Protein AF-0000000087421941 (afdb_homodimer)

Secondary structure (DSSP, 8-state):
---HHHHHHHHHTS--B--TT--SSSSSTTHHHHHHHHHHHHHHHT-EEEEE-TT--EEEEEPP-SSS-PPPEEEEEE--B-TTS--TT---EEETT--SS-EE-TT-TT-EE-TTT-GGGGGGTTS-EEE--SSS---HHHHHHHHHHHHHHHHHHH-TTS----EEEEEES-GGGT-TTTT--HHHH--SEEEEEEEESSSEEEEEE-EEEEEEEEEE-B---GGG-TTT-B-HHHHHHHHHHHS-SSSSSTTT--TT--EEEEEEEEE-SSEEEEEEEEEESSHHHHHHHHHHHHHHHHHHHHH-TTSEEEEEEEEEE--HHHHHTT-THHHHHHHHHHHHTT---EEEEESS--HHHHHHHTT----EEEEEEESTTSTT-EEEHHHHHHHHHHHHHHHHHHHT---/---HHHHHHHHHTS--B--TT--SSSSSTTHHHHHHHHHHHHHHHT-EEEEE-TT--EEEEEPP-SSS-PPPEEEEEE--B-TTS--TT---EEETT--SS-EE-TT-TT-EE-TTT-GGGGGGTTS-EEE--SSS---HHHHHHHHHHHHHHHHHHH-TTS----EEEEEES-GGGT-TTTT--HHHH--SEEEEEEEESSSEEEEEE-EEEEEEEEEE-B---GGG-TTT-B-HHHHHHHHHHHS-SSSSSTTT--TT--EEEEEEEEE-SSEEEEEEEEEESSHHHHHHHHHHHHHHHHHHHHH-TTSEEEEEEEEEE--HHHHHTT-THHHHHHHHHHHHTT---EEEEESS--HHHHHHHTT----EEEEEEESTTSTT-EEEHHHHHHHHHHHHHHHHHHHT---

pLDDT: mean 95.81, std 3.81, range [64.88, 98.88]

Solvent-accessible surface area (backbone atoms only — not comparable to full-atom values): 39796 Å² total; per-residue (Å²): 129,89,43,56,65,58,45,32,57,55,52,31,48,52,47,18,46,35,41,82,87,44,89,52,70,39,38,35,73,52,36,40,57,57,30,53,50,50,36,51,47,39,48,72,62,61,40,41,79,65,40,65,51,90,49,27,39,22,38,30,26,44,75,52,60,51,91,62,63,29,50,34,34,29,43,33,26,33,63,26,23,44,69,82,37,54,38,69,78,28,54,75,37,79,39,67,54,29,84,59,74,63,46,70,18,80,70,29,72,86,38,59,45,44,38,89,84,36,60,66,49,74,78,40,52,61,32,36,38,37,30,23,29,26,76,15,22,32,37,36,57,16,33,35,18,44,25,26,51,54,44,30,49,46,50,51,64,74,38,73,81,54,54,16,25,34,33,28,40,36,37,26,32,28,49,74,66,76,45,32,62,76,83,58,61,64,79,75,62,57,39,72,26,35,33,25,25,72,28,56,38,67,46,32,36,34,51,35,23,25,12,35,35,37,35,39,40,38,25,36,30,34,68,58,61,58,64,63,6,43,85,58,36,33,52,11,48,52,53,50,17,40,48,56,48,68,46,61,61,81,53,39,10,31,46,56,30,55,84,79,53,38,28,49,44,69,50,39,38,40,37,25,29,43,38,20,40,35,38,30,39,36,37,21,59,50,60,72,51,51,57,52,51,52,49,50,56,52,58,60,46,47,64,51,44,69,74,36,68,82,38,47,77,44,80,47,75,45,84,72,50,52,28,27,44,68,35,30,64,78,42,56,58,58,60,53,40,50,47,52,13,30,46,74,73,72,36,78,62,39,80,40,74,39,71,40,82,48,66,26,28,52,36,13,72,74,69,28,26,21,41,31,26,22,20,12,26,41,57,72,75,29,40,64,12,29,32,32,54,59,35,24,49,49,34,19,52,27,51,50,38,29,39,34,54,43,34,75,41,73,109,128,88,44,56,67,58,46,31,59,55,53,32,48,53,48,18,47,34,39,83,88,44,89,52,70,38,38,33,74,52,35,40,58,56,30,54,48,49,36,51,47,40,50,72,62,61,42,40,80,65,40,64,51,92,50,28,39,21,37,31,27,44,76,52,58,52,92,63,64,28,51,32,35,28,42,33,27,35,64,23,23,44,66,82,36,54,39,67,78,28,54,75,38,79,38,67,56,30,82,60,73,63,46,69,17,80,69,29,73,85,39,59,45,43,40,90,83,34,60,68,48,74,78,39,52,61,34,38,39,35,29,23,29,27,77,16,22,32,38,36,57,14,32,36,17,43,24,25,53,53,43,30,49,45,52,51,64,74,37,73,83,55,52,16,26,36,33,29,39,37,39,26,31,28,47,76,67,73,46,33,61,76,83,58,60,64,78,75,63,60,36,72,26,35,36,26,25,74,28,56,37,66,47,32,36,32,53,36,24,26,13,34,35,38,36,40,39,38,26,37,31,34,68,58,61,59,64,63,6,46,86,57,36,34,53,10,48,53,53,50,19,41,48,56,48,67,47,61,61,81,52,40,10,30,45,56,29,55,84,79,52,36,29,49,42,71,50,40,38,41,37,24,28,42,38,20,38,34,36,30,40,38,38,21,58,50,61,71,51,52,58,53,51,52,49,49,58,52,57,60,45,49,66,52,43,69,75,36,70,83,38,46,77,43,81,46,76,44,84,71,50,51,28,25,42,67,37,31,64,78,41,56,59,57,61,51,39,49,45,52,12,30,44,73,72,74,35,77,62,40,81,41,76,38,70,41,83,47,66,25,28,53,37,11,72,74,70,28,27,22,41,30,27,23,20,11,24,42,56,72,73,30,41,63,11,30,33,32,53,59,35,24,50,49,35,19,52,26,52,50,36,31,39,35,54,44,34,75,42,72,109

InterPro domains:
  IPR001261 ArgE/DapE/ACY1/CPG2/YscS, conserved site [PS00759] (139-178)
  IPR002933 Peptidase M20 [PF01546] (140-404)
  IPR010161 Peptidase M20B, tripeptide aminopeptidase [PIRSF037215] (2-408)
  IPR010161 Peptidase M20B, tripeptide aminopeptidase [TIGR01882] (3-406)
  IPR011650 Peptidase M20, dimerisation domain [PF07687] (208-310)
  IPR036264 Bacterial exopeptidase dimerisation domain [SSF55031] (210-321)

Radius of gyration: 36.51 Å; Cα contacts (8 Å, |Δi|>4): 2095; chains: 2; bounding box: 52×111×77 Å

Foldseek 3Di:
DQDLVNQLQVLLQQAAAQDLVAPDQRSDPSLLVVLVVLLVLCVVLPWAPWDQDPSSKTKTKQAFLDPFAFFEEEEEAESYAAPLWGSHRWDKDKDAQAQDAKDQQQVDRVQIRGCVVVVCSVVQHRFIKMATRLRTHSPVQPSLSVSLVSNLSSVCSVDSVFGFHMYMYIYFHDQNSPCGCVPPDVVVSRGQAYAYAGAADFQEWEQWEKWKKKKKKKKFWFDDDPVPCVPTFQFQVVLVVQLVVPDDDCAADPVHDDDQGKHKYWDDWDDTRRMIMIMIMTIGRDPVVSVVVLVVSVVSCVVSCVVHVRMDIDMDMGGDFHILNVLCVVPVVQVVLLCVLLVVLPHRHDYDHYHHDGVQRVVSRVRHRYIYHHQQWDDGPGSGTMGTPVSNNSSSSSVSSSRSSSSVDHD/DQDLVNQLVVLLQQAAAQDLVAPDQRSDPSLLVVLVVLLVLCVVLPWAPWDADPSSKTKTKQAFLDPFAFFEEEEEAESHAAPLWGSHRWDKDKDAQAQDAKDQQQVDRVQIRGCVVVVCSVVQHRFIKMATRLRTHRPVQPSLSVSLVSNLSSVCSVDSPQGFHMYMYIYFHDQNSPCGCVPPDVVVSRGLAYAYAGAADFQEWEQWEKWKKKKKKKKFWFDDDPVPCVPTFQFQVVLVVQLVVPDDDCAADPVHDDDQGKHKYWDDWDDTRRMIMIMIMTIGRDPVVSVVVLVVSVVSCVVSCVVHVRMDIDMDMGTDFHILNVLCVVPVVQVVLLCVLLVVLPHRHDYDHYHHDGVQRVVSRVRHRYIYHYQQWDDGPGSGIMGTPVSNNSSSSSVSSSRSSSSVDHD

Nearest PDB structures (foldseek):
  1fno-assembly1_A-2  TM=9.565E-01  e=3.235E-55  Salmonella enterica subsp. enterica serovar Typhimurium
  1vix-assembly1_B  TM=9.568E-01  e=9.671E-55  Escherichia coli
  3ife-assembly1_A-2  TM=8.761E-01  e=9.399E-58  Bacillus anthracis str. 'Ames Ancestor'
  3gb0-assembly1_A-2  TM=8.223E-01  e=1.959E-31  Bacillus cereus ATCC 10987
  3rza-assembly1_B  TM=8.379E-01  e=4.925E-30  Staphylococcus aureus subsp. aureus Mu50

Structure (mmCIF, N/CA/C/O backbone):
data_AF-0000000087421941-model_v1
#
loop_
_entity.id
_entity.type
_entity.pdbx_description
1 polymer 'Peptidase T'
#
loop_
_atom_site.group_PDB
_atom_site.id
_atom_site.type_symbol
_atom_site.label_atom_id
_atom_site.label_alt_id
_atom_site.label_comp_id
_atom_site.label_asym_id
_atom_site.label_entity_id
_atom_site.label_seq_id
_atom_site.pdbx_PDB_ins_code
_atom_site.Cartn_x
_atom_site.Cartn_y
_atom_site.Cartn_z
_atom_site.occupancy
_atom_site.B_iso_or_equiv
_atom_site.auth_seq_id
_atom_site.auth_comp_id
_atom_site.auth_asym_id
_atom_site.auth_atom_id
_atom_site.pdbx_PDB_model_num
ATOM 1 N N . MET A 1 1 ? -23.344 47.281 12.734 1 65.25 1 MET A N 1
ATOM 2 C CA . MET A 1 1 ? -22.109 46.625 12.328 1 65.25 1 MET A CA 1
ATOM 3 C C . MET A 1 1 ? -22.109 45.156 12.672 1 65.25 1 MET A C 1
ATOM 5 O O . MET A 1 1 ? -22.578 44.75 13.742 1 65.25 1 MET A O 1
ATOM 9 N N . THR A 1 2 ? -21.766 44.312 11.656 1 87.62 2 THR A N 1
ATOM 10 C CA . THR A 1 2 ? -21.672 42.875 11.875 1 87.62 2 THR A CA 1
ATOM 11 C C . THR A 1 2 ? -20.703 42.562 13 1 87.62 2 THR A C 1
ATOM 13 O O . THR A 1 2 ? -19.562 43.062 13.008 1 87.62 2 THR A O 1
ATOM 16 N N . THR A 1 3 ? -21.125 41.906 14.016 1 94.25 3 THR A N 1
ATOM 17 C CA . THR A 1 3 ? -20.297 41.625 15.18 1 94.25 3 THR A CA 1
ATOM 18 C C . THR A 1 3 ? -19.344 40.469 14.914 1 94.25 3 THR A C 1
ATOM 20 O O . THR A 1 3 ? -19.5 39.75 13.914 1 94.25 3 THR A O 1
ATOM 23 N N . LEU A 1 4 ? -18.438 40.406 15.742 1 98.25 4 LEU A N 1
ATOM 24 C CA . LEU A 1 4 ? -17.5 39.281 15.695 1 98.25 4 LEU A CA 1
ATOM 25 C C . LEU A 1 4 ? -18.25 37.969 15.766 1 98.25 4 LEU A C 1
ATOM 27 O O . LEU A 1 4 ? -17.969 37.031 15.008 1 98.25 4 LEU A O 1
ATOM 31 N N . LEU A 1 5 ? -19.219 37.844 16.609 1 98.38 5 LEU A N 1
ATOM 32 C CA . LEU A 1 5 ? -20 36.625 16.766 1 98.38 5 LEU A CA 1
ATOM 33 C C . LEU A 1 5 ? -20.766 36.312 15.492 1 98.38 5 LEU A C 1
ATOM 35 O O . LEU A 1 5 ? -20.812 35.156 15.062 1 98.38 5 LEU A O 1
ATOM 39 N N . ASP A 1 6 ? -21.391 37.344 14.922 1 97.88 6 ASP A N 1
ATOM 40 C CA . ASP A 1 6 ? -22.141 37.125 13.68 1 97.88 6 ASP A CA 1
ATOM 41 C C . ASP A 1 6 ? -21.25 36.562 12.578 1 97.88 6 ASP A C 1
ATOM 43 O O . ASP A 1 6 ? -21.641 35.656 11.867 1 97.88 6 ASP A O 1
ATOM 47 N N . ARG A 1 7 ? -20.078 37.156 12.422 1 98.19 7 ARG A N 1
ATOM 48 C CA . ARG A 1 7 ? -19.125 36.719 11.398 1 98.19 7 ARG A CA 1
ATOM 49 C C . ARG A 1 7 ? -18.734 35.25 11.625 1 98.19 7 ARG A C 1
ATOM 51 O O . ARG A 1 7 ? -18.781 34.438 10.695 1 98.19 7 ARG A O 1
ATOM 58 N N . PHE A 1 8 ? -18.391 34.969 12.859 1 98.62 8 PHE A N 1
ATOM 59 C CA . PHE A 1 8 ? -17.906 33.625 13.195 1 98.62 8 PHE A CA 1
ATOM 60 C C . PHE A 1 8 ? -18.969 32.562 12.914 1 98.62 8 PHE A C 1
ATOM 62 O O . PHE A 1 8 ? -18.703 31.562 12.273 1 98.62 8 PHE A O 1
ATOM 69 N N . LEU A 1 9 ? -20.172 32.844 13.352 1 98.38 9 LEU A N 1
ATOM 70 C CA . LEU A 1 9 ? -21.266 31.875 13.18 1 98.38 9 LEU A CA 1
ATOM 71 C C . LEU A 1 9 ? -21.578 31.688 11.703 1 98.38 9 LEU A C 1
ATOM 73 O O . LEU A 1 9 ? -21.922 30.578 11.281 1 98.38 9 LEU A O 1
ATOM 77 N N . ARG A 1 10 ? -21.453 32.719 10.977 1 98 10 ARG A N 1
ATOM 78 C CA . ARG A 1 10 ? -21.688 32.625 9.539 1 98 10 ARG A CA 1
ATOM 79 C C . ARG A 1 10 ? -20.625 31.75 8.867 1 98 10 ARG A C 1
ATOM 81 O O . ARG A 1 10 ? -20.938 30.891 8.047 1 98 10 ARG A O 1
ATOM 88 N N . TYR A 1 11 ? -19.391 32 9.203 1 98.69 11 TYR A N 1
ATOM 89 C CA . TYR A 1 11 ? -18.281 31.312 8.555 1 98.69 11 TYR A CA 1
ATOM 90 C C . TYR A 1 11 ? -18.281 29.828 8.898 1 98.69 11 TYR A C 1
ATOM 92 O O . TYR A 1 11 ? -18.062 28.984 8.031 1 98.69 11 TYR A O 1
ATOM 100 N N . VAL A 1 12 ? -18.578 29.438 10.18 1 98.38 12 VAL A N 1
ATOM 101 C CA . VAL A 1 12 ? -18.438 28.047 10.617 1 98.38 12 VAL A CA 1
ATOM 102 C C . VAL A 1 12 ? -19.547 27.203 10.016 1 98.38 12 VAL A C 1
ATOM 104 O O . VAL A 1 12 ? -19.422 25.969 9.914 1 98.38 12 VAL A O 1
ATOM 107 N N . ARG A 1 13 ? -20.594 27.812 9.547 1 97.88 13 ARG A N 1
ATOM 108 C CA . ARG A 1 13 ? -21.719 27.094 8.961 1 97.88 13 ARG A CA 1
ATOM 109 C C . ARG A 1 13 ? -21.422 26.703 7.512 1 97.88 13 ARG A C 1
ATOM 111 O O . ARG A 1 13 ? -22.125 25.875 6.93 1 97.88 13 ARG A O 1
ATOM 118 N N . ILE A 1 14 ? -20.391 27.328 6.934 1 98 14 ILE A N 1
ATOM 119 C CA . ILE A 1 14 ? -20 27 5.57 1 98 14 ILE A CA 1
ATOM 120 C C . ILE A 1 14 ? -19.016 25.828 5.586 1 98 14 ILE A C 1
ATOM 122 O O . ILE A 1 14 ? -17.938 25.922 6.191 1 98 14 ILE A O 1
ATOM 126 N N . ASP A 1 15 ? -19.375 24.75 4.949 1 98.12 15 ASP A N 1
ATOM 127 C CA . ASP A 1 15 ? -18.5 23.594 4.871 1 98.12 15 ASP A CA 1
ATOM 128 C C . ASP A 1 15 ? -17.312 23.844 3.93 1 98.12 15 ASP A C 1
ATOM 130 O O . ASP A 1 15 ? -17.5 23.953 2.717 1 98.12 15 ASP A O 1
ATOM 134 N N . THR A 1 16 ? -16.109 23.891 4.504 1 98.31 16 THR A N 1
ATOM 135 C CA . THR A 1 16 ? -14.922 24.156 3.715 1 98.31 16 THR A CA 1
ATOM 136 C C . THR A 1 16 ? -13.844 23.109 3.99 1 98.31 16 THR A C 1
ATOM 138 O O . THR A 1 16 ? -12.648 23.422 3.984 1 98.31 16 THR A O 1
ATOM 141 N N . GLN A 1 17 ? -14.258 21.938 4.281 1 97.12 17 GLN A N 1
ATOM 142 C CA . GLN A 1 17 ? -13.328 20.891 4.68 1 97.12 17 GLN A CA 1
ATOM 143 C C . GLN A 1 17 ? -12.391 20.516 3.533 1 97.12 17 GLN A C 1
ATOM 145 O O . GLN A 1 17 ? -12.828 20.375 2.389 1 97.12 17 GLN A O 1
ATOM 150 N N . ALA A 1 18 ? -11.078 20.422 3.824 1 96.06 18 ALA A N 1
ATOM 151 C CA . ALA A 1 18 ? -10.07 20.016 2.844 1 96.06 18 ALA A CA 1
ATOM 152 C C . ALA A 1 18 ? -10.078 18.5 2.643 1 96.06 18 ALA A C 1
ATOM 154 O O . ALA A 1 18 ? -10.703 17.766 3.41 1 96.06 18 ALA A O 1
ATOM 155 N N . ASP A 1 19 ? -9.484 18.078 1.528 1 92.69 19 ASP A N 1
ATOM 156 C CA . ASP A 1 19 ? -9.375 16.672 1.176 1 92.69 19 ASP A CA 1
ATOM 157 C C . ASP A 1 19 ? -7.93 16.297 0.852 1 92.69 19 ASP A C 1
ATOM 159 O O . ASP A 1 19 ? -7.402 16.672 -0.195 1 92.69 19 ASP A O 1
ATOM 163 N N . GLU A 1 20 ? -7.285 15.484 1.688 1 84.31 20 GLU A N 1
ATOM 164 C CA . GLU A 1 20 ? -5.871 15.141 1.556 1 84.31 20 GLU A CA 1
ATOM 165 C C . GLU A 1 20 ? -5.641 14.203 0.379 1 84.31 20 GLU A C 1
ATOM 167 O O . GLU A 1 20 ? -4.512 14.039 -0.082 1 84.31 20 GLU A O 1
ATOM 172 N N . THR A 1 21 ? -6.633 13.555 -0.089 1 81.19 21 THR A N 1
ATOM 173 C CA . THR A 1 21 ? -6.496 12.594 -1.177 1 81.19 21 THR A CA 1
ATOM 174 C C . THR A 1 21 ? -6.652 13.281 -2.529 1 81.19 21 THR A C 1
ATOM 176 O O . THR A 1 21 ? -6.48 12.648 -3.576 1 81.19 21 THR A O 1
ATOM 179 N N . SER A 1 22 ? -6.992 14.523 -2.514 1 88.94 22 SER A N 1
ATOM 180 C CA . SER A 1 22 ? -7.27 15.273 -3.734 1 88.94 22 SER A CA 1
ATOM 181 C C . SER A 1 22 ? -5.988 15.859 -4.328 1 88.94 22 SER A C 1
ATOM 183 O O . SER A 1 22 ? -5.121 16.328 -3.594 1 88.94 22 SER A O 1
ATOM 185 N N . ASP A 1 23 ? -5.859 15.883 -5.672 1 88.38 23 ASP A N 1
ATOM 186 C CA . ASP A 1 23 ? -4.715 16.484 -6.355 1 88.38 23 ASP A CA 1
ATOM 187 C C . ASP A 1 23 ? -5.055 17.875 -6.879 1 88.38 23 ASP A C 1
ATOM 189 O O . ASP A 1 23 ? -4.199 18.547 -7.461 1 88.38 23 ASP A O 1
ATOM 193 N N . THR A 1 24 ? -6.191 18.312 -6.625 1 93.69 24 THR A N 1
ATOM 194 C CA . THR A 1 24 ? -6.602 19.641 -7.098 1 93.69 24 THR A CA 1
ATOM 195 C C . THR A 1 24 ? -6.234 20.703 -6.082 1 93.69 24 THR A C 1
ATOM 197 O O . THR A 1 24 ? -5.883 20.406 -4.941 1 93.69 24 THR A O 1
ATOM 200 N N . SER A 1 25 ? -6.258 22.016 -6.516 1 94.94 25 SER A N 1
ATOM 201 C CA . SER A 1 25 ? -6.066 23.188 -5.664 1 94.94 25 SER A CA 1
ATOM 202 C C . SER A 1 25 ? -7.148 24.234 -5.906 1 94.94 25 SER A C 1
ATOM 204 O O . SER A 1 25 ? -7.27 24.766 -7.012 1 94.94 25 SER A O 1
ATOM 206 N N . PRO A 1 26 ? -7.957 24.547 -4.883 1 96.69 26 PRO A N 1
ATOM 207 C CA . PRO A 1 26 ? -7.988 23.906 -3.564 1 96.69 26 PRO A CA 1
ATOM 208 C C . PRO A 1 26 ? -8.398 22.438 -3.631 1 96.69 26 PRO A C 1
ATOM 210 O O . PRO A 1 26 ? -8.922 21.984 -4.652 1 96.69 26 PRO A O 1
ATOM 213 N N . SER A 1 27 ? -8.102 21.734 -2.65 1 95.94 27 SER A N 1
ATOM 214 C CA . SER A 1 27 ? -8.352 20.297 -2.623 1 95.94 27 SER A CA 1
ATOM 215 C C . SER A 1 27 ? -9.844 20 -2.717 1 95.94 27 SER A C 1
ATOM 217 O O . SER A 1 27 ? -10.234 18.906 -3.15 1 95.94 27 SER A O 1
ATOM 219 N N . THR A 1 28 ? -10.758 20.891 -2.248 1 97.12 28 THR A N 1
ATOM 220 C CA . THR A 1 28 ? -12.203 20.812 -2.428 1 97.12 28 THR A CA 1
ATOM 221 C C . THR A 1 28 ? -12.758 22.156 -2.914 1 97.12 28 THR A C 1
ATOM 223 O O . THR A 1 28 ? -12.344 23.219 -2.441 1 97.12 28 THR A O 1
ATOM 226 N N . SER A 1 29 ? -13.695 22.109 -3.807 1 97.38 29 SER A N 1
ATOM 227 C CA . SER A 1 29 ? -14.242 23.328 -4.398 1 97.38 29 SER A CA 1
ATOM 228 C C . SER A 1 29 ? -15.062 24.125 -3.385 1 97.38 29 SER A C 1
ATOM 230 O O . SER A 1 29 ? -15.203 25.344 -3.51 1 97.38 29 SER A O 1
ATOM 232 N N . LYS A 1 30 ? -15.602 23.484 -2.414 1 97.62 30 LYS A N 1
ATOM 233 C CA . LYS A 1 30 ? -16.453 24.125 -1.425 1 97.62 30 LYS A CA 1
ATOM 234 C C . LYS A 1 30 ? -15.68 25.156 -0.615 1 97.62 30 LYS A C 1
ATOM 236 O O . LYS A 1 30 ? -16.266 26.047 0.01 1 97.62 30 LYS A O 1
ATOM 241 N N . GLN A 1 31 ? -14.352 25.078 -0.505 1 98.5 31 GLN A N 1
ATOM 242 C CA . GLN A 1 31 ? -13.555 26.094 0.159 1 98.5 31 GLN A CA 1
ATOM 243 C C . GLN A 1 31 ? -13.727 27.453 -0.513 1 98.5 31 GLN A C 1
ATOM 245 O O . GLN A 1 31 ? -13.648 28.5 0.144 1 98.5 31 GLN A O 1
ATOM 250 N N . LEU A 1 32 ? -14.016 27.469 -1.839 1 98.38 32 LEU A N 1
ATOM 251 C CA . LEU A 1 32 ? -14.164 28.688 -2.613 1 98.38 32 LEU A CA 1
ATOM 252 C C . LEU A 1 32 ? -15.398 29.469 -2.158 1 98.38 32 LEU A C 1
ATOM 254 O O . LEU A 1 32 ? -15.461 30.688 -2.326 1 98.38 32 LEU A O 1
ATOM 258 N N . THR A 1 33 ? -16.328 28.797 -1.619 1 98.56 33 THR A N 1
ATOM 259 C CA . THR A 1 33 ? -17.531 29.469 -1.145 1 98.56 33 THR A CA 1
ATOM 260 C C . THR A 1 33 ? -17.203 30.516 -0.089 1 98.56 33 THR A C 1
ATOM 262 O O . THR A 1 33 ? -17.641 31.672 -0.183 1 98.56 33 THR A O 1
ATOM 265 N N . LEU A 1 34 ? -16.391 30.125 0.852 1 98.69 34 LEU A N 1
ATOM 266 C CA . LEU A 1 34 ? -16.016 31.062 1.893 1 98.69 34 LEU A CA 1
ATOM 267 C C . LEU A 1 34 ? -15.031 32.094 1.354 1 98.69 34 LEU A C 1
ATOM 269 O O . LEU A 1 34 ? -15.109 33.281 1.706 1 98.69 34 LEU A O 1
ATOM 273 N N . SER A 1 35 ? -14.141 31.672 0.517 1 98.75 35 SER A N 1
ATOM 274 C CA . SER A 1 35 ? -13.188 32.594 -0.078 1 98.75 35 SER A CA 1
ATOM 275 C C . SER A 1 35 ? -13.898 33.719 -0.808 1 98.75 35 SER A C 1
ATOM 277 O O . SER A 1 35 ? -13.578 34.906 -0.604 1 98.75 35 SER A O 1
ATOM 279 N N . ARG A 1 36 ? -14.797 33.375 -1.625 1 98.69 36 ARG A N 1
ATOM 280 C CA . ARG A 1 36 ? -15.531 34.375 -2.4 1 98.69 36 ARG A CA 1
ATOM 281 C C . ARG A 1 36 ? -16.344 35.281 -1.49 1 98.69 36 ARG A C 1
ATOM 283 O O . ARG A 1 36 ? -16.422 36.5 -1.715 1 98.69 36 ARG A O 1
ATOM 290 N N . LEU A 1 37 ? -16.938 34.688 -0.529 1 98.75 37 LEU A N 1
ATOM 291 C CA . LEU A 1 37 ? -17.672 35.5 0.442 1 98.75 37 LEU A CA 1
ATOM 292 C C . LEU A 1 37 ? -16.766 36.5 1.125 1 98.75 37 LEU A C 1
ATOM 294 O O . LEU A 1 37 ? -17.141 37.656 1.322 1 98.75 37 LEU A O 1
ATOM 298 N N . LEU A 1 38 ? -15.586 36.062 1.541 1 98.88 38 LEU A N 1
ATOM 299 C CA . LEU A 1 38 ? -14.648 36.938 2.232 1 98.88 38 LEU A CA 1
ATOM 300 C C . LEU A 1 38 ? -14.195 38.062 1.323 1 98.88 38 LEU A C 1
ATOM 302 O O . LEU A 1 38 ? -14.023 39.188 1.776 1 98.88 38 LEU A O 1
ATOM 306 N N . ALA A 1 39 ? -13.953 37.75 0.078 1 98.75 39 ALA A N 1
ATOM 307 C CA . ALA A 1 39 ? -13.617 38.812 -0.874 1 98.75 39 ALA A CA 1
ATOM 308 C C . ALA A 1 39 ? -14.719 39.875 -0.948 1 98.75 39 ALA A C 1
ATOM 310 O O . ALA A 1 39 ? -14.445 41.062 -0.916 1 98.75 39 ALA A O 1
ATOM 311 N N . GLU A 1 40 ? -15.922 39.438 -1.043 1 98.69 40 GLU A N 1
ATOM 312 C CA . GLU A 1 40 ? -17.078 40.344 -1.083 1 98.69 40 GLU A CA 1
ATOM 313 C C . GLU A 1 40 ? -17.156 41.156 0.186 1 98.69 40 GLU A C 1
ATOM 315 O O . GLU A 1 40 ? -17.422 42.375 0.123 1 98.69 40 GLU A O 1
ATOM 320 N N . GLU A 1 41 ? -16.953 40.531 1.289 1 98.62 41 GLU A N 1
ATOM 321 C CA . GLU A 1 41 ? -17.031 41.25 2.557 1 98.62 41 GLU A CA 1
ATOM 322 C C . GLU A 1 41 ? -15.898 42.25 2.676 1 98.62 41 GLU A C 1
ATOM 324 O O . GLU A 1 41 ? -16.094 43.344 3.244 1 98.62 41 GLU A O 1
ATOM 329 N N . CYS A 1 42 ? -14.734 41.875 2.238 1 98.69 42 CYS A N 1
ATOM 330 C CA . CYS A 1 42 ? -13.625 42.812 2.225 1 98.69 42 CYS A CA 1
ATOM 331 C C . CYS A 1 42 ? -13.992 44.062 1.438 1 98.69 42 CYS A C 1
ATOM 333 O O . CYS A 1 42 ? -13.742 45.188 1.889 1 98.69 42 CYS A O 1
ATOM 335 N N . GLU A 1 43 ? -14.602 43.906 0.298 1 98.31 43 GLU A N 1
ATOM 336 C CA . GLU A 1 43 ? -15.047 45.031 -0.51 1 98.31 43 GLU A CA 1
ATOM 337 C C . GLU A 1 43 ? -16.094 45.875 0.229 1 98.31 43 GLU A C 1
ATOM 339 O O . GLU A 1 43 ? -16.031 47.094 0.252 1 98.31 43 GLU A O 1
ATOM 344 N N . ALA A 1 44 ? -17 45.188 0.788 1 97.88 44 ALA A N 1
ATOM 345 C CA . ALA A 1 44 ? -18.109 45.844 1.47 1 97.88 44 ALA A CA 1
ATOM 346 C C . ALA A 1 44 ? -17.609 46.688 2.645 1 97.88 44 ALA A C 1
ATOM 348 O O . ALA A 1 44 ? -18.172 47.75 2.941 1 97.88 44 ALA A O 1
ATOM 349 N N . ILE A 1 45 ? -16.625 46.156 3.346 1 97.12 45 ILE A N 1
ATOM 350 C CA . ILE A 1 45 ? -16.047 46.875 4.492 1 97.12 45 ILE A CA 1
ATOM 351 C C . ILE A 1 45 ? -15.266 48.094 4.016 1 97.12 45 ILE A C 1
ATOM 353 O O . ILE A 1 45 ? -15.148 49.062 4.746 1 97.12 45 ILE A O 1
ATOM 357 N N . GLY A 1 46 ? -14.695 48 2.818 1 97.31 46 GLY A N 1
ATOM 358 C CA . GLY A 1 46 ? -13.953 49.125 2.268 1 97.31 46 GLY A CA 1
ATOM 359 C C . GLY A 1 46 ? -12.461 48.844 2.162 1 97.31 46 GLY A C 1
ATOM 360 O O . GLY A 1 46 ? -11.664 49.781 2.086 1 97.31 46 GLY A O 1
ATOM 361 N N . LEU A 1 47 ? -12.039 47.656 2.199 1 98.31 47 LEU A N 1
ATOM 362 C CA . LEU A 1 47 ? -10.633 47.344 1.986 1 98.31 47 LEU A CA 1
ATOM 363 C C . LEU A 1 47 ? -10.234 47.594 0.535 1 98.31 47 LEU A C 1
ATOM 365 O O . LEU A 1 47 ? -11.078 47.562 -0.36 1 98.31 47 LEU A O 1
ATOM 369 N N . ALA A 1 48 ? -8.953 47.875 0.371 1 98.06 48 ALA A N 1
ATOM 370 C CA . ALA A 1 48 ? -8.43 48.156 -0.961 1 98.06 48 ALA A CA 1
ATOM 371 C C . ALA A 1 48 ? -7.812 46.906 -1.591 1 98.06 48 ALA A C 1
ATOM 373 O O . ALA A 1 48 ? -7.508 45.938 -0.894 1 98.06 48 ALA A O 1
ATOM 374 N N . ASP A 1 49 ? -7.66 46.906 -2.928 1 97.56 49 ASP A N 1
ATOM 375 C CA . ASP A 1 49 ? -6.941 45.906 -3.707 1 97.56 49 ASP A CA 1
ATOM 376 C C . ASP A 1 49 ? -7.469 44.5 -3.422 1 97.56 49 ASP A C 1
ATOM 378 O O . ASP A 1 49 ? -6.691 43.562 -3.201 1 97.56 49 ASP A O 1
ATOM 382 N N . VAL A 1 50 ? -8.797 44.406 -3.379 1 98.31 50 VAL A N 1
ATOM 383 C CA . VAL A 1 50 ? -9.414 43.125 -3.059 1 98.31 50 VAL A CA 1
ATOM 384 C C . VAL A 1 50 ? -9.281 42.156 -4.246 1 98.31 50 VAL A C 1
ATOM 386 O O . VAL A 1 50 ? -9.523 42.562 -5.391 1 98.31 50 VAL A O 1
ATOM 389 N N . SER A 1 51 ? -8.797 40.938 -3.986 1 97.94 51 SER A N 1
ATOM 390 C CA . SER A 1 51 ? -8.711 39.938 -5.023 1 97.94 51 SER A CA 1
ATOM 391 C C . SER A 1 51 ? -8.969 38.531 -4.449 1 97.94 51 SER A C 1
ATOM 393 O O . SER A 1 51 ? -8.734 38.281 -3.264 1 97.94 51 SER A O 1
ATOM 395 N N . CYS A 1 52 ? -9.531 37.656 -5.219 1 97.94 52 CYS A N 1
ATOM 396 C CA . CYS A 1 52 ? -9.672 36.25 -5 1 97.94 52 CYS A CA 1
ATOM 397 C C . CYS A 1 52 ? -9.219 35.438 -6.223 1 97.94 52 CYS A C 1
ATOM 399 O O . CYS A 1 52 ? -9.852 35.531 -7.281 1 97.94 52 CYS A O 1
ATOM 401 N N . ASP A 1 53 ? -8.133 34.719 -6.121 1 97 53 ASP A N 1
ATOM 402 C CA . ASP A 1 53 ? -7.602 34.062 -7.309 1 97 53 ASP A CA 1
ATOM 403 C C . ASP A 1 53 ? -8.242 32.688 -7.508 1 97 53 ASP A C 1
ATOM 405 O O . ASP A 1 53 ? -9.141 32.312 -6.758 1 97 53 ASP A O 1
ATOM 409 N N . LYS A 1 54 ? -7.844 31.953 -8.562 1 96.44 54 LYS A N 1
ATOM 410 C CA . LYS A 1 54 ? -8.469 30.688 -8.945 1 96.44 54 LYS A CA 1
ATOM 411 C C . LYS A 1 54 ? -8.219 29.609 -7.898 1 96.44 54 LYS A C 1
ATOM 413 O O . LYS A 1 54 ? -8.938 28.609 -7.852 1 96.44 54 LYS A O 1
ATOM 418 N N . PHE A 1 55 ? -7.242 29.844 -7.02 1 96.75 55 PHE A N 1
ATOM 419 C CA . PHE A 1 55 ? -6.898 28.859 -5.996 1 96.75 55 PHE A CA 1
ATOM 420 C C . PHE A 1 55 ? -7.617 29.172 -4.688 1 96.75 55 PHE A C 1
ATOM 422 O O . PHE A 1 55 ? -7.512 28.406 -3.721 1 96.75 55 PHE A O 1
ATOM 429 N N . GLY A 1 56 ? -8.359 30.266 -4.664 1 97.62 56 GLY A N 1
ATOM 430 C CA . GLY A 1 56 ? -9.172 30.625 -3.51 1 97.62 56 GLY A CA 1
ATOM 431 C C . GLY A 1 56 ? -8.445 31.531 -2.531 1 97.62 56 GLY A C 1
ATOM 432 O O . GLY A 1 56 ? -8.969 31.828 -1.456 1 97.62 56 GLY A O 1
ATOM 433 N N . ASN A 1 57 ? -7.207 31.922 -2.846 1 97.94 57 ASN A N 1
ATOM 434 C CA . ASN A 1 57 ? -6.512 32.875 -2.004 1 97.94 57 ASN A CA 1
ATOM 435 C C . ASN A 1 57 ? -7.156 34.281 -2.092 1 97.94 57 ASN A C 1
ATOM 437 O O . ASN A 1 57 ? -7.324 34.812 -3.186 1 97.94 57 ASN A O 1
ATOM 441 N N . VAL A 1 58 ? -7.52 34.844 -0.978 1 98.56 58 VAL A N 1
ATOM 442 C CA . VAL A 1 58 ? -8.094 36.188 -0.911 1 98.56 58 VAL A CA 1
ATOM 443 C C . VAL A 1 58 ? -7.059 37.156 -0.357 1 98.56 58 VAL A C 1
ATOM 445 O O . VAL A 1 58 ? -6.418 36.875 0.658 1 98.56 58 VAL A O 1
ATOM 448 N N . MET A 1 59 ? -6.879 38.25 -1.03 1 98.25 59 MET A N 1
ATOM 449 C CA . MET A 1 59 ? -6 39.312 -0.554 1 98.25 59 MET A CA 1
ATOM 450 C C . MET A 1 59 ? -6.715 40.656 -0.568 1 98.25 59 MET A C 1
ATOM 452 O O . MET A 1 59 ? -7.566 40.906 -1.425 1 98.25 59 MET A O 1
ATOM 456 N N . ALA A 1 60 ? -6.379 41.438 0.356 1 98.56 60 ALA A N 1
ATOM 457 C CA . ALA A 1 60 ? -6.891 42.812 0.459 1 98.56 60 ALA A CA 1
ATOM 458 C C . ALA A 1 60 ? -5.973 43.688 1.317 1 98.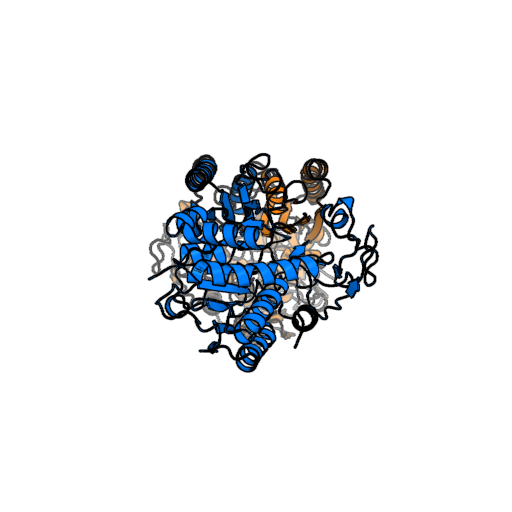56 60 ALA A C 1
ATOM 460 O O . ALA A 1 60 ? -5.059 43.188 1.967 1 98.56 60 ALA A O 1
ATOM 461 N N . THR A 1 61 ? -6.199 44.969 1.286 1 98.56 61 THR A N 1
ATOM 462 C CA . THR A 1 61 ? -5.328 45.875 2.02 1 98.56 61 THR A CA 1
ATOM 463 C C . THR A 1 61 ? -6.148 46.812 2.893 1 98.56 61 THR A C 1
ATOM 465 O O . THR A 1 61 ? -7.117 47.406 2.426 1 98.56 61 THR A O 1
ATOM 468 N N . ILE A 1 62 ? -5.816 46.844 4.156 1 98.56 62 ILE A N 1
ATOM 469 C CA . ILE A 1 62 ? -6.242 47.969 5.008 1 98.56 62 ILE A CA 1
ATOM 470 C C . ILE A 1 62 ? -5.336 49.156 4.777 1 98.56 62 ILE A C 1
ATOM 472 O O . ILE A 1 62 ? -4.148 49.125 5.098 1 98.56 62 ILE A O 1
ATOM 476 N N . PRO A 1 63 ? -5.926 50.25 4.309 1 98 63 PRO A N 1
ATOM 477 C CA . PRO A 1 63 ? -5.066 51.375 3.947 1 98 63 PRO A CA 1
ATOM 478 C C . PRO A 1 63 ? -4.414 52.031 5.16 1 98 63 PRO A C 1
ATOM 480 O O . PRO A 1 63 ? -4.992 52.031 6.25 1 98 63 PRO A O 1
ATOM 483 N N . ALA A 1 64 ? -3.258 52.656 4.938 1 98 64 ALA A N 1
ATOM 484 C CA . ALA A 1 64 ? -2.541 53.406 5.973 1 98 64 ALA A CA 1
ATOM 485 C C . ALA A 1 64 ? -3.281 54.688 6.336 1 98 64 ALA A C 1
ATOM 487 O O . ALA A 1 64 ? -4.062 55.219 5.539 1 98 64 ALA A O 1
ATOM 488 N N . THR A 1 65 ? -3.01 55.188 7.57 1 97.81 65 THR A N 1
ATOM 489 C CA . THR A 1 65 ? -3.531 56.469 7.969 1 97.81 65 THR A CA 1
ATOM 490 C C . THR A 1 65 ? -2.393 57.438 8.312 1 97.81 65 THR A C 1
ATOM 492 O O . THR A 1 65 ? -2.609 58.656 8.445 1 97.81 65 THR A O 1
ATOM 495 N N . VAL A 1 66 ? -1.232 56.906 8.445 1 97.31 66 VAL A N 1
ATOM 496 C CA . VAL A 1 66 ? -0.083 57.75 8.758 1 97.31 66 VAL A CA 1
ATOM 497 C C . VAL A 1 66 ? 0.483 58.344 7.477 1 97.31 66 VAL A C 1
ATOM 499 O O . VAL A 1 66 ? 0.302 57.781 6.391 1 97.31 66 VAL A O 1
ATOM 502 N N . ASP A 1 67 ? 1.246 59.406 7.594 1 95.12 67 ASP A N 1
ATOM 503 C CA . ASP A 1 67 ? 1.711 60.188 6.438 1 95.12 67 ASP A CA 1
ATOM 504 C C . ASP A 1 67 ? 3.1 59.719 6 1 95.12 67 ASP A C 1
ATOM 506 O O . ASP A 1 67 ? 3.539 60.031 4.891 1 95.12 67 ASP A O 1
ATOM 510 N N . HIS A 1 68 ? 3.709 59 6.855 1 96.38 68 HIS A N 1
ATOM 511 C CA . HIS A 1 68 ? 5.02 58.469 6.488 1 96.38 68 HIS A CA 1
ATOM 512 C C . HIS A 1 68 ? 4.914 57.062 5.902 1 96.38 68 HIS A C 1
ATOM 514 O O . HIS A 1 68 ? 3.857 56.438 5.98 1 96.38 68 HIS A O 1
ATOM 520 N N . ASP A 1 69 ? 6.023 56.719 5.289 1 96.5 69 ASP A N 1
ATOM 521 C CA . ASP A 1 69 ? 6.059 55.375 4.727 1 96.5 69 ASP A CA 1
ATOM 522 C C . ASP A 1 69 ? 6.301 54.312 5.816 1 96.5 69 ASP A C 1
ATOM 524 O O . ASP A 1 69 ? 7.445 54.062 6.203 1 96.5 69 ASP A O 1
ATOM 528 N N . ALA A 1 70 ? 5.25 53.688 6.277 1 96.56 70 ALA A N 1
ATOM 529 C CA . ALA A 1 70 ? 5.332 52.594 7.262 1 96.56 70 ALA A CA 1
ATOM 530 C C . ALA A 1 70 ? 5.395 51.25 6.582 1 96.56 70 ALA A C 1
ATOM 532 O O . ALA A 1 70 ? 4.887 51.062 5.473 1 96.56 70 ALA A O 1
ATOM 533 N N . PRO A 1 71 ? 6.023 50.281 7.223 1 97.56 71 PRO A N 1
ATOM 534 C CA . PRO A 1 71 ? 6.102 48.938 6.633 1 97.56 71 PRO A CA 1
ATOM 535 C C . PRO A 1 71 ? 4.738 48.281 6.5 1 97.56 71 PRO A C 1
ATOM 537 O O . PRO A 1 71 ? 3.852 48.5 7.328 1 97.56 71 PRO A O 1
ATOM 540 N N . VAL A 1 72 ? 4.629 47.406 5.48 1 97.62 72 VAL A N 1
ATOM 541 C CA . VAL A 1 72 ? 3.439 46.594 5.305 1 97.62 72 VAL A CA 1
ATOM 542 C C . VAL A 1 72 ? 3.566 45.312 6.145 1 97.62 72 VAL A C 1
ATOM 544 O O . VAL A 1 72 ? 4.617 44.688 6.152 1 97.62 72 VAL A O 1
ATOM 547 N N . ILE A 1 73 ? 2.586 45 6.863 1 98.5 73 ILE A N 1
ATOM 548 C CA . ILE A 1 73 ? 2.514 43.719 7.531 1 98.5 73 ILE A CA 1
ATOM 549 C C . ILE A 1 73 ? 1.321 42.906 7 1 98.5 73 ILE A C 1
ATOM 551 O O . ILE A 1 73 ? 0.408 43.5 6.398 1 98.5 73 ILE A O 1
ATOM 555 N N . VAL A 1 74 ? 1.397 41.594 7.176 1 98.56 74 VAL A N 1
ATOM 556 C CA . VAL A 1 74 ? 0.373 40.719 6.602 1 98.56 74 VAL A CA 1
ATOM 557 C C . VAL A 1 74 ? -0.32 39.938 7.707 1 98.56 74 VAL A C 1
ATOM 559 O O . VAL A 1 74 ? 0.342 39.344 8.578 1 98.56 74 VAL A O 1
ATOM 562 N N . TRP A 1 75 ? -1.614 39.938 7.727 1 98.69 75 TRP A N 1
ATOM 563 C CA . TRP A 1 75 ? -2.414 39.062 8.562 1 98.69 75 TRP A CA 1
ATOM 564 C C . TRP A 1 75 ? -2.93 37.875 7.762 1 98.69 75 TRP A C 1
ATOM 566 O O . TRP A 1 75 ? -3.568 38.031 6.719 1 98.69 75 TRP A O 1
ATOM 576 N N . VAL A 1 76 ? -2.666 36.656 8.297 1 98.38 76 VAL A N 1
ATOM 577 C CA . VAL A 1 76 ? -2.971 35.469 7.504 1 98.38 76 VAL A CA 1
ATOM 578 C C . VAL A 1 76 ? -3.85 34.531 8.312 1 98.38 76 VAL A C 1
ATOM 580 O O . VAL A 1 76 ? -3.621 34.344 9.508 1 98.38 76 VAL A O 1
ATOM 583 N N . ALA A 1 77 ? -4.871 33.938 7.738 1 98.38 77 ALA A N 1
ATOM 584 C CA . ALA A 1 77 ? -5.684 32.844 8.25 1 98.38 77 ALA A CA 1
ATOM 585 C C . ALA A 1 77 ? -6.102 31.906 7.133 1 98.38 77 ALA A C 1
ATOM 587 O O . ALA A 1 77 ? -5.969 32.219 5.949 1 98.38 77 ALA A O 1
ATOM 588 N N . HIS A 1 78 ? -6.512 30.719 7.469 1 98.12 78 HIS A N 1
ATOM 589 C CA . HIS A 1 78 ? -6.938 29.797 6.418 1 98.12 78 HIS A CA 1
ATOM 590 C C . HIS A 1 78 ? -8.43 29.484 6.527 1 98.12 78 HIS A C 1
ATOM 592 O O . HIS A 1 78 ? -9 29.547 7.617 1 98.12 78 HIS A O 1
ATOM 598 N N . VAL A 1 79 ? -9.023 29.141 5.402 1 98.5 79 VAL A N 1
ATOM 599 C CA . VAL A 1 79 ? -10.477 29.016 5.367 1 98.5 79 VAL A CA 1
ATOM 600 C C . VAL A 1 79 ? -10.875 27.547 5.531 1 98.5 79 VAL A C 1
ATOM 602 O O . VAL A 1 79 ? -12.016 27.25 5.906 1 98.5 79 VAL A O 1
ATOM 605 N N . ASP A 1 80 ? -9.922 26.656 5.219 1 97.62 80 ASP A N 1
ATOM 606 C CA . ASP A 1 80 ? -10.289 25.234 5.227 1 97.62 80 ASP A CA 1
ATOM 607 C C . ASP A 1 80 ? -10.344 24.688 6.652 1 97.62 80 ASP A C 1
ATOM 609 O O . ASP A 1 80 ? -9.859 25.328 7.586 1 97.62 80 ASP A O 1
ATOM 613 N N . THR A 1 81 ? -11.047 23.547 6.777 1 96.31 81 THR A N 1
ATOM 614 C CA . THR A 1 81 ? -11.062 22.812 8.039 1 96.31 81 THR A CA 1
ATOM 615 C C . THR A 1 81 ? -10.414 21.438 7.867 1 96.31 81 THR A C 1
ATOM 617 O O . THR A 1 81 ? -10.219 20.969 6.742 1 96.31 81 THR A O 1
ATOM 620 N N . SER A 1 82 ? -10.094 20.859 8.953 1 91.56 82 SER A N 1
ATOM 621 C CA . SER A 1 82 ? -9.367 19.594 8.969 1 91.56 82 SER A CA 1
ATOM 622 C C . SER A 1 82 ? -10.234 18.438 8.469 1 91.56 82 SER A C 1
ATOM 624 O O . SER A 1 82 ? -11.43 18.375 8.773 1 91.56 82 SER A O 1
ATOM 626 N N . PRO A 1 83 ? -9.656 17.531 7.77 1 88.75 83 PRO A N 1
ATOM 627 C CA . PRO A 1 83 ? -10.414 16.344 7.34 1 88.75 83 PRO A CA 1
ATOM 628 C C . PRO A 1 83 ? -10.516 15.281 8.43 1 88.75 83 PRO A C 1
ATOM 630 O O . PRO A 1 83 ? -11.086 14.211 8.195 1 88.75 83 PRO A O 1
ATOM 633 N N . GLU A 1 84 ? -9.969 15.414 9.617 1 78.81 84 GLU A N 1
ATOM 634 C CA . GLU A 1 84 ? -9.875 14.391 10.656 1 78.81 84 GLU A CA 1
ATOM 635 C C . GLU A 1 84 ? -11.234 14.102 11.273 1 78.81 84 GLU A C 1
ATOM 637 O O . GLU A 1 84 ? -11.43 13.062 11.898 1 78.81 84 GLU A O 1
ATOM 642 N N . PHE A 1 85 ? -12.156 15.062 11.188 1 85.88 85 PHE A N 1
ATOM 643 C CA . PHE A 1 85 ? -13.555 14.906 11.586 1 85.88 85 PHE A CA 1
ATOM 644 C C . PHE A 1 85 ? -14.461 15.711 10.672 1 85.88 85 PHE A C 1
ATOM 646 O O . PHE A 1 85 ? -14.062 16.75 10.133 1 85.88 85 PHE A O 1
ATOM 653 N N . THR A 1 86 ? -15.625 15.305 10.5 1 92.75 86 THR A N 1
ATOM 654 C CA . THR A 1 86 ? -16.484 15.906 9.492 1 92.75 86 THR A CA 1
ATOM 655 C C . THR A 1 86 ? -16.828 17.344 9.875 1 92.75 86 THR A C 1
ATOM 657 O O . THR A 1 86 ? -16.984 17.656 11.055 1 92.75 86 THR A O 1
ATOM 660 N N . ALA A 1 87 ? -16.953 18.203 8.898 1 94.88 87 ALA A N 1
ATOM 661 C CA . ALA A 1 87 ? -17.359 19.609 9.062 1 94.88 87 ALA A CA 1
ATOM 662 C C . ALA A 1 87 ? -18.656 19.875 8.305 1 94.88 87 ALA A C 1
ATOM 664 O O . ALA A 1 87 ? -19.016 21.031 8.062 1 94.88 87 ALA A O 1
ATOM 665 N N . GLU A 1 88 ? -19.281 18.781 7.875 1 94.5 88 GLU A N 1
ATOM 666 C CA . GLU A 1 88 ? -20.547 18.938 7.141 1 94.5 88 GLU A CA 1
ATOM 667 C C . GLU A 1 88 ? -21.688 19.297 8.078 1 94.5 88 GLU A C 1
ATOM 669 O O . GLU A 1 88 ? -21.906 18.625 9.094 1 94.5 88 GLU A O 1
ATOM 674 N N . ASN A 1 89 ? -22.422 20.359 7.781 1 96.06 89 ASN A N 1
ATOM 675 C CA . ASN A 1 89 ? -23.609 20.781 8.5 1 96.06 89 ASN A CA 1
ATOM 676 C C . ASN A 1 89 ? -23.297 21.125 9.961 1 96.06 89 ASN A C 1
ATOM 678 O O . ASN A 1 89 ? -23.938 20.594 10.875 1 96.06 89 ASN A O 1
ATOM 682 N N . VAL A 1 90 ? -22.359 21.984 10.172 1 97.44 90 VAL A N 1
ATOM 683 C CA . VAL A 1 90 ? -21.984 22.438 11.508 1 97.44 90 VAL A CA 1
ATOM 684 C C . VAL A 1 90 ? -23.141 23.203 12.141 1 97.44 90 VAL A C 1
ATOM 686 O O . VAL A 1 90 ? -23.75 24.062 11.5 1 97.44 90 VAL A O 1
ATOM 689 N N . LYS A 1 91 ? -23.531 22.812 13.367 1 96.19 91 LYS A N 1
ATOM 690 C CA . LYS A 1 91 ? -24.547 23.484 14.172 1 96.19 91 LYS A CA 1
ATOM 691 C C . LYS A 1 91 ? -23.938 24.125 15.414 1 96.19 91 LYS A C 1
ATOM 693 O O . LYS A 1 91 ? -24.047 23.578 16.516 1 96.19 91 LYS A O 1
ATOM 698 N N . PRO A 1 92 ? -23.391 25.344 15.234 1 98.31 92 PRO A N 1
ATOM 699 C CA . PRO A 1 92 ? -22.734 25.984 16.375 1 98.31 92 PRO A CA 1
ATOM 700 C C . PRO A 1 92 ? -23.719 26.312 17.5 1 98.31 92 PRO A C 1
ATOM 702 O O . PRO A 1 92 ? -24.859 26.688 17.25 1 98.31 92 PRO A O 1
ATOM 705 N N . ILE A 1 93 ? -23.281 26.141 18.719 1 98.31 93 ILE A N 1
ATOM 706 C CA . ILE A 1 93 ? -24.062 26.453 19.922 1 98.31 93 ILE A CA 1
ATOM 707 C C . ILE A 1 93 ? -23.359 27.531 20.734 1 98.31 93 ILE A C 1
ATOM 709 O O . ILE A 1 93 ? -22.188 27.406 21.062 1 98.31 93 ILE A O 1
ATOM 713 N N . VAL A 1 94 ? -24.125 28.547 21.047 1 98.25 94 VAL A N 1
ATOM 714 C CA . VAL A 1 94 ? -23.578 29.672 21.828 1 98.25 94 VAL A CA 1
ATOM 715 C C . VAL A 1 94 ? -24 29.531 23.281 1 98.25 94 VAL A C 1
ATOM 717 O O . VAL A 1 94 ? -25.188 29.562 23.609 1 98.25 94 VAL A O 1
ATOM 720 N N . HIS A 1 95 ? -23 29.328 24.125 1 97.75 95 HIS A N 1
ATOM 721 C CA . HIS A 1 95 ? -23.219 29.281 25.562 1 97.75 95 HIS A CA 1
ATOM 722 C C . HIS A 1 95 ? -22.891 30.625 26.203 1 97.75 95 HIS A C 1
ATOM 724 O O . HIS A 1 95 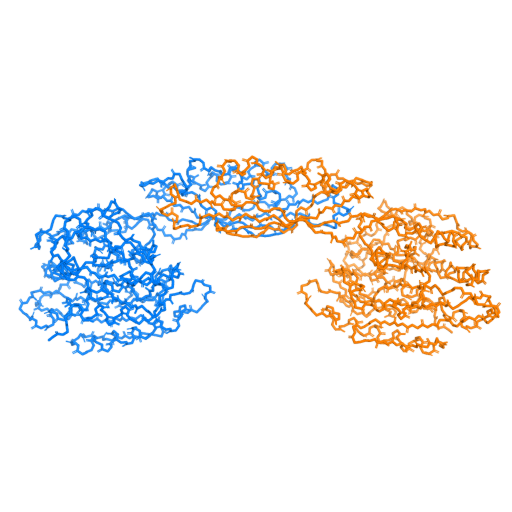? -21.734 30.891 26.578 1 97.75 95 HIS A O 1
ATOM 730 N N . GLU A 1 96 ? -23.891 31.422 26.406 1 97.31 96 GLU A N 1
ATOM 731 C CA . GLU A 1 96 ? -23.688 32.719 27.031 1 97.31 96 GLU A CA 1
ATOM 732 C C . GLU A 1 96 ? -23.516 32.562 28.547 1 97.31 96 GLU A C 1
ATOM 734 O O . GLU A 1 96 ? -24.109 31.672 29.156 1 97.31 96 GLU A O 1
ATOM 739 N N . ASN A 1 97 ? -22.828 33.406 29.094 1 96.69 97 ASN A N 1
ATOM 740 C CA . ASN A 1 97 ? -22.625 33.438 30.531 1 96.69 97 ASN A CA 1
ATOM 741 C C . ASN A 1 97 ? -22.312 32.062 31.078 1 96.69 97 ASN A C 1
ATOM 743 O O . ASN A 1 97 ? -23.016 31.547 31.953 1 96.69 97 ASN A O 1
ATOM 747 N N . TYR A 1 98 ? -21.266 31.469 30.516 1 97.5 98 TYR A N 1
ATOM 748 C CA . TYR A 1 98 ? -20.797 30.156 30.938 1 97.5 98 TYR A CA 1
ATOM 749 C C . TYR A 1 98 ? -20.688 30.094 32.469 1 97.5 98 TYR A C 1
ATOM 751 O O . TYR A 1 98 ? -20 30.906 33.062 1 97.5 98 TYR A O 1
ATOM 759 N N . SER A 1 99 ? -21.344 29.141 33.125 1 95.69 99 SER A N 1
ATOM 760 C CA . SER A 1 99 ? -21.484 29.078 34.562 1 95.69 99 SER A CA 1
ATOM 761 C C . SER A 1 99 ? -20.406 28.172 35.188 1 95.69 99 SER A C 1
ATOM 763 O O . SER A 1 99 ? -20.328 28.047 36.406 1 95.69 99 SER A O 1
ATOM 765 N N . GLY A 1 100 ? -19.656 27.625 34.406 1 95.69 100 GLY A N 1
ATOM 766 C CA . GLY A 1 100 ? -18.672 26.672 34.906 1 95.69 100 GLY A CA 1
ATOM 767 C C . GLY A 1 100 ? -19.109 25.234 34.719 1 95.69 100 GLY A C 1
ATOM 768 O O . GLY A 1 100 ? -20.297 24.969 34.469 1 95.69 100 GLY A O 1
ATOM 769 N N . GLY A 1 101 ? -18.188 24.312 34.781 1 96.12 101 GLY A N 1
ATOM 770 C CA . GLY A 1 101 ? -18.5 22.891 34.688 1 96.12 101 GLY A CA 1
ATOM 771 C C . GLY A 1 101 ? -18.344 22.312 33.312 1 96.12 101 GLY A C 1
ATOM 772 O O . GLY A 1 101 ? -18.047 23.047 32.344 1 96.12 101 GLY A O 1
ATOM 773 N N . ASP A 1 102 ? -18.609 21.062 33.219 1 97.44 102 ASP A N 1
ATOM 774 C CA . ASP A 1 102 ? -18.484 20.359 31.938 1 97.44 102 ASP A CA 1
ATOM 775 C C . ASP A 1 102 ? -19.594 20.75 30.969 1 97.44 102 ASP A C 1
ATOM 777 O O . ASP A 1 102 ? -20.688 21.156 31.406 1 97.44 102 ASP A O 1
ATOM 781 N N . ILE A 1 103 ? -19.312 20.688 29.719 1 97.06 103 ILE A N 1
ATOM 782 C CA . ILE A 1 103 ? -20.297 20.984 28.688 1 97.06 103 ILE A CA 1
ATOM 783 C C . ILE A 1 103 ? -20.609 19.703 27.891 1 97.06 103 ILE A C 1
ATOM 785 O O . ILE A 1 103 ? -19.766 19.234 27.125 1 97.06 103 ILE A O 1
ATOM 789 N N . VAL A 1 104 ? -21.75 19.141 28.047 1 96.75 104 VAL A N 1
ATOM 790 C CA . VAL A 1 104 ? -22.203 17.984 27.281 1 96.75 104 VAL A CA 1
ATOM 791 C C . VAL A 1 104 ? -22.781 18.438 25.938 1 96.75 104 VAL A C 1
ATOM 793 O O . VAL A 1 104 ? -23.688 19.281 25.906 1 96.75 104 VAL A O 1
ATOM 796 N N . LEU A 1 105 ? -22.312 17.906 24.938 1 96.31 105 LEU A N 1
ATOM 797 C CA . LEU A 1 105 ? -22.766 18.328 23.609 1 96.31 105 LEU A CA 1
ATOM 798 C C . LEU A 1 105 ? -24.031 17.578 23.203 1 96.31 105 LEU A C 1
ATOM 800 O O . LEU A 1 105 ? -24.094 16.359 23.328 1 96.31 105 LEU A O 1
ATOM 804 N N . PRO A 1 106 ? -24.984 18.219 22.781 1 95.5 106 PRO A N 1
ATOM 805 C CA . PRO A 1 106 ? -26.328 17.641 22.672 1 95.5 106 PRO A CA 1
ATOM 806 C C . PRO A 1 106 ? -26.469 16.672 21.516 1 95.5 106 PRO A C 1
ATOM 808 O O . PRO A 1 106 ? -27.328 15.781 21.547 1 95.5 106 PRO A O 1
ATOM 811 N N . GLY A 1 107 ? -25.766 16.812 20.422 1 94.12 107 GLY A N 1
ATOM 812 C CA . GLY A 1 107 ? -25.891 15.922 19.281 1 94.12 107 GLY A CA 1
ATOM 813 C C . GLY A 1 107 ? -25.359 14.531 19.547 1 94.12 107 GLY A C 1
ATOM 814 O O . GLY A 1 107 ? -25.797 13.562 18.922 1 94.12 107 GLY A O 1
ATOM 815 N N . ASP A 1 108 ? -24.375 14.391 20.391 1 93.94 108 ASP A N 1
ATOM 816 C CA . ASP A 1 108 ? -23.766 13.148 20.859 1 93.94 108 ASP A CA 1
ATOM 817 C C . ASP A 1 108 ? -23.328 13.258 22.312 1 93.94 108 ASP A C 1
ATOM 819 O O . ASP A 1 108 ? -22.25 13.766 22.609 1 93.94 108 ASP A O 1
ATOM 823 N N . SER A 1 109 ? -24.031 12.664 23.188 1 93.38 109 SER A N 1
ATOM 824 C CA . SER A 1 109 ? -23.859 12.875 24.609 1 93.38 109 SER A CA 1
ATOM 825 C C . SER A 1 109 ? -22.547 12.25 25.109 1 93.38 109 SER A C 1
ATOM 827 O O . SER A 1 109 ? -22.109 12.523 26.234 1 93.38 109 SER A O 1
ATOM 829 N N . THR A 1 110 ? -21.953 11.508 24.297 1 92.44 110 THR A N 1
ATOM 830 C CA . THR A 1 110 ? -20.672 10.93 24.672 1 92.44 110 THR A CA 1
ATOM 831 C C . THR A 1 110 ? -19.547 11.953 24.5 1 92.44 110 THR A C 1
ATOM 833 O O . THR A 1 110 ? -18.453 11.773 25.016 1 92.44 110 THR A O 1
ATOM 836 N N . GLN A 1 111 ? -19.875 12.992 23.75 1 91.5 111 GLN A N 1
ATOM 837 C CA . GLN A 1 111 ? -18.906 14.078 23.562 1 91.5 111 GLN A CA 1
ATOM 838 C C . GLN A 1 111 ? -19.078 15.148 24.641 1 91.5 111 GLN A C 1
ATOM 840 O O . GLN A 1 111 ? -20.047 15.914 24.609 1 91.5 111 GLN A O 1
ATOM 845 N N . VAL A 1 112 ? -18.094 15.164 25.594 1 95.25 112 VAL A N 1
ATOM 846 C CA . VAL A 1 112 ? -18.156 16.078 26.719 1 95.25 112 VAL A CA 1
ATOM 847 C C . VAL A 1 112 ? -16.875 16.906 26.766 1 95.25 112 VAL A C 1
ATOM 849 O O . VAL A 1 112 ? -15.766 16.359 26.766 1 95.25 112 VAL A O 1
ATOM 852 N N . ILE A 1 113 ? -17.031 18.219 26.766 1 96.06 113 ILE A N 1
ATOM 853 C CA . ILE A 1 113 ? -15.906 19.094 27.031 1 96.06 113 ILE A CA 1
ATOM 854 C C . ILE A 1 113 ? -15.719 19.234 28.547 1 96.06 113 ILE A C 1
ATOM 856 O O . ILE A 1 113 ? -16.422 20 29.203 1 96.06 113 ILE A O 1
ATOM 860 N N . ARG A 1 114 ? -14.75 18.547 29.031 1 95.62 114 ARG A N 1
ATOM 861 C CA . ARG A 1 114 ? -14.539 18.453 30.484 1 95.62 114 ARG A CA 1
ATOM 862 C C . ARG A 1 114 ? -13.625 19.578 30.969 1 95.62 114 ARG A C 1
ATOM 864 O O . ARG A 1 114 ? -12.602 19.859 30.344 1 95.62 114 ARG A O 1
ATOM 871 N N . VAL A 1 115 ? -13.906 20.125 32.094 1 96.62 115 VAL A N 1
ATOM 872 C CA . VAL A 1 115 ? -13.078 21.156 32.719 1 96.62 115 VAL A CA 1
ATOM 873 C C . VAL A 1 115 ? -11.703 20.594 33.031 1 96.62 115 VAL A C 1
ATOM 875 O O . VAL A 1 115 ? -10.688 21.281 32.875 1 96.62 115 VAL A O 1
ATOM 878 N N . ASP A 1 116 ? -11.633 19.391 33.469 1 93.94 116 ASP A N 1
ATOM 879 C CA . ASP A 1 116 ? -10.367 18.766 33.844 1 93.94 116 ASP A CA 1
ATOM 880 C C . ASP A 1 116 ? -9.422 18.672 32.656 1 93.94 116 ASP A C 1
ATOM 882 O O . ASP A 1 116 ? -8.203 18.766 32.812 1 93.94 116 ASP A O 1
ATOM 886 N N . ASP A 1 117 ? -10.008 18.547 31.469 1 89.94 117 ASP A N 1
ATOM 887 C CA . ASP A 1 117 ? -9.219 18.453 30.25 1 89.94 117 ASP A CA 1
ATOM 888 C C . ASP A 1 117 ? -9 19.828 29.625 1 89.94 117 ASP A C 1
ATOM 890 O O . ASP A 1 117 ? -8.164 19.984 28.734 1 89.94 117 ASP A O 1
ATOM 894 N N . ASN A 1 118 ? -9.742 20.734 30.094 1 93.31 118 ASN A N 1
ATOM 895 C CA . ASN A 1 118 ? -9.703 22.109 29.625 1 93.31 118 ASN A CA 1
ATOM 896 C C . ASN A 1 118 ? -9.688 23.109 30.797 1 93.31 118 ASN A C 1
ATOM 898 O O . ASN A 1 118 ? -10.633 23.875 30.969 1 93.31 118 ASN A O 1
ATOM 902 N N . PRO A 1 119 ? -8.641 23.172 31.5 1 94.12 119 PRO A N 1
ATOM 903 C CA . PRO A 1 119 ? -8.617 23.969 32.719 1 94.12 119 PRO A CA 1
ATOM 904 C C . PRO A 1 119 ? -8.867 25.453 32.469 1 94.12 119 PRO A C 1
ATOM 906 O O . PRO A 1 119 ? -9.305 26.172 33.375 1 94.12 119 PRO A O 1
ATOM 909 N N . VAL A 1 120 ? -8.602 25.906 31.297 1 94.75 120 VAL A N 1
ATOM 910 C CA . VAL A 1 120 ? -8.789 27.312 30.953 1 94.75 120 VAL A CA 1
ATOM 911 C C . VAL A 1 120 ? -10.258 27.703 31.141 1 94.75 120 VAL A C 1
ATOM 913 O O . VAL A 1 120 ? -10.578 28.859 31.375 1 94.75 120 VAL A O 1
ATOM 916 N N . LEU A 1 121 ? -11.133 26.719 31.109 1 96.38 121 LEU A N 1
ATOM 917 C CA . LEU A 1 121 ? -12.555 26.969 31.281 1 96.38 121 LEU A CA 1
ATOM 918 C C . LEU A 1 121 ? -12.844 27.578 32.656 1 96.38 121 LEU A C 1
ATOM 920 O O . LEU A 1 121 ? -13.82 28.312 32.812 1 96.38 121 LEU A O 1
ATOM 924 N N . ARG A 1 122 ? -12 27.266 33.594 1 96.56 122 ARG A N 1
ATOM 925 C CA . ARG A 1 122 ? -12.172 27.812 34.938 1 96.56 122 ARG A CA 1
ATOM 926 C C . ARG A 1 122 ? -12 29.328 34.938 1 96.56 122 ARG A C 1
ATOM 928 O O . ARG A 1 122 ? -12.617 30.031 35.75 1 96.56 122 ARG A O 1
ATOM 935 N N . GLU A 1 123 ? -11.242 29.828 34 1 94.81 123 GLU A N 1
ATOM 936 C CA . GLU A 1 123 ? -10.961 31.25 33.906 1 94.81 123 GLU A CA 1
ATOM 937 C C . GLU A 1 123 ? -11.992 31.953 33 1 94.81 123 GLU A C 1
ATOM 939 O O . GLU A 1 123 ? -11.977 33.188 32.906 1 94.81 123 GLU A O 1
ATOM 944 N N . LEU A 1 124 ? -12.938 31.188 32.5 1 96.56 124 LEU A N 1
ATOM 945 C CA . LEU A 1 124 ? -13.836 31.766 31.484 1 96.56 124 LEU A CA 1
ATOM 946 C C . LEU A 1 124 ? -15.273 31.781 32 1 96.56 124 LEU A C 1
ATOM 948 O O . LEU A 1 124 ? -16.203 31.953 31.219 1 96.56 124 LEU A O 1
ATOM 952 N N . ILE A 1 125 ? -15.406 31.594 33.25 1 97 125 ILE A N 1
ATOM 953 C CA . ILE A 1 125 ? -16.734 31.719 33.844 1 97 125 ILE A CA 1
ATOM 954 C C . ILE A 1 125 ? -17.297 33.094 33.562 1 97 125 ILE A C 1
ATOM 956 O O . ILE A 1 125 ? -16.609 34.094 33.719 1 97 125 ILE A O 1
ATOM 960 N N . GLY A 1 126 ? -18.516 33.156 33.125 1 97.06 126 GLY A N 1
ATOM 961 C CA . GLY A 1 126 ? -19.156 34.406 32.781 1 97.06 126 GLY A CA 1
ATOM 962 C C . GLY A 1 126 ? -18.984 34.781 31.312 1 97.06 126 GLY A C 1
ATOM 963 O O . GLY A 1 126 ? -19.688 35.656 30.797 1 97.06 126 GLY A O 1
ATOM 964 N N . SER A 1 127 ? -18.094 34.125 30.641 1 96.56 127 SER A N 1
ATOM 965 C CA . SER A 1 127 ? -17.812 34.406 29.234 1 96.56 127 SER A CA 1
ATOM 966 C C . SER A 1 127 ? -18.75 33.656 28.312 1 96.56 127 SER A C 1
ATOM 968 O O . SER A 1 127 ? -19.578 32.844 28.766 1 96.56 127 SER A O 1
ATOM 970 N N . THR A 1 128 ? -18.672 33.938 27.062 1 98.19 128 THR A N 1
ATOM 971 C CA . THR A 1 128 ? -19.438 33.25 26.047 1 98.19 128 THR A CA 1
ATOM 972 C C . THR A 1 128 ? -18.578 32.156 25.375 1 98.19 128 THR A C 1
ATOM 974 O O . THR A 1 128 ? -17.516 32.469 24.828 1 98.19 128 THR A O 1
ATOM 977 N N . ILE A 1 129 ? -19.078 30.938 25.469 1 98.31 129 ILE A N 1
ATOM 978 C CA . ILE A 1 129 ? -18.406 29.812 24.844 1 98.31 129 ILE A CA 1
ATOM 979 C C . ILE A 1 129 ? -19.203 29.328 23.625 1 98.31 129 ILE A C 1
ATOM 981 O O . ILE A 1 129 ? -20.438 29.281 23.672 1 98.31 129 ILE A O 1
ATOM 985 N N . ILE A 1 130 ? -18.516 29.047 22.531 1 98.62 130 ILE A N 1
ATOM 986 C CA . ILE A 1 130 ? -19.172 28.562 21.328 1 98.62 130 ILE A CA 1
ATOM 987 C C . ILE A 1 130 ? -18.688 27.156 21.016 1 98.62 130 ILE A C 1
ATOM 989 O O . ILE A 1 130 ? -17.484 26.906 20.922 1 98.62 130 ILE A O 1
ATOM 993 N N . THR A 1 131 ? -19.594 26.234 20.922 1 97.88 131 THR A N 1
ATOM 994 C CA . THR A 1 131 ? -19.266 24.859 20.594 1 97.88 131 THR A CA 1
ATOM 995 C C . THR A 1 131 ? -20.047 24.391 19.359 1 97.88 131 THR A C 1
ATOM 997 O O . THR A 1 131 ? -20.891 25.109 18.844 1 97.88 131 THR A O 1
ATOM 1000 N N . THR A 1 132 ? -19.656 23.266 18.844 1 96.62 132 THR A N 1
ATOM 1001 C CA . THR A 1 132 ? -20.562 22.516 17.969 1 96.62 132 THR A CA 1
ATOM 1002 C C . THR A 1 132 ? -21.469 21.594 18.781 1 96.62 132 THR A C 1
ATOM 1004 O O . THR A 1 132 ? -21.578 21.75 20 1 96.62 132 THR A O 1
ATOM 1007 N N . ASP A 1 133 ? -22.234 20.641 18.094 1 96.56 133 ASP A N 1
ATOM 1008 C CA . ASP A 1 133 ? -23.188 19.812 18.828 1 96.56 133 ASP A CA 1
ATOM 1009 C C . ASP A 1 133 ? -22.594 18.438 19.141 1 96.56 133 ASP A C 1
ATOM 1011 O O . ASP A 1 133 ? -23.281 17.562 19.688 1 96.56 133 ASP A O 1
ATOM 1015 N N . GLY A 1 134 ? -21.422 18.25 18.766 1 94.62 134 GLY A N 1
ATOM 1016 C CA . GLY A 1 134 ? -20.766 17 19.062 1 94.62 134 GLY A CA 1
ATOM 1017 C C . GLY A 1 134 ? -20.719 16.047 17.891 1 94.62 134 GLY A C 1
ATOM 1018 O O . GLY A 1 134 ? -20.047 15.008 17.953 1 94.62 134 GLY A O 1
ATOM 1019 N N . THR A 1 135 ? -21.281 16.438 16.781 1 94.81 135 THR A N 1
ATOM 1020 C CA . THR A 1 135 ? -21.344 15.539 15.633 1 94.81 135 THR A CA 1
ATOM 1021 C C . THR A 1 135 ? -20.453 16.031 14.508 1 94.81 135 THR A C 1
ATOM 1023 O O . THR A 1 135 ? -20.188 15.297 13.555 1 94.81 135 THR A O 1
ATOM 1026 N N . THR A 1 136 ? -19.953 17.172 14.641 1 94.44 136 THR A N 1
ATOM 1027 C CA . THR A 1 136 ? -19.047 17.781 13.68 1 94.44 136 THR A CA 1
ATOM 1028 C C . THR A 1 136 ? -17.906 18.5 14.391 1 94.44 136 THR A C 1
ATOM 1030 O O . THR A 1 136 ? -17.938 18.672 15.609 1 94.44 136 THR A O 1
ATOM 1033 N N . LEU A 1 137 ? -16.922 18.938 13.617 1 94.44 137 LEU A N 1
ATOM 1034 C CA . LEU A 1 137 ? -16.031 20 14.086 1 94.44 137 LEU A CA 1
ATOM 1035 C C . LEU A 1 137 ? -16.797 21.312 14.219 1 94.44 137 LEU A C 1
ATOM 1037 O O . LEU A 1 137 ? -17.859 21.484 13.625 1 94.44 137 LEU A O 1
ATOM 1041 N N . LEU A 1 138 ? -16.25 22.172 14.961 1 96.31 138 LEU A N 1
ATOM 1042 C CA . LEU A 1 138 ? -16.797 23.531 14.992 1 96.31 138 LEU A CA 1
ATOM 1043 C C . LEU A 1 138 ? -16.266 24.359 13.812 1 96.31 138 LEU A C 1
ATOM 1045 O O . LEU A 1 138 ? -17.031 25.094 13.18 1 96.31 138 LEU A O 1
ATOM 1049 N N . GLY A 1 139 ? -14.938 24.219 13.555 1 96.88 139 GLY A N 1
ATOM 1050 C CA . GLY A 1 139 ? -14.281 24.984 12.508 1 96.88 139 GLY A CA 1
ATOM 1051 C C . GLY A 1 139 ? -13.625 26.25 13.023 1 96.88 139 GLY A C 1
ATOM 1052 O O . GLY A 1 139 ? -13.25 27.125 12.242 1 96.88 139 GLY A O 1
ATOM 1053 N N . ALA A 1 140 ? -13.469 26.297 14.312 1 97.25 140 ALA A N 1
ATOM 1054 C CA . ALA A 1 140 ? -12.742 27.422 14.867 1 97.25 140 ALA A CA 1
ATOM 1055 C C . ALA A 1 140 ? -11.32 27.5 14.305 1 97.25 140 ALA A C 1
ATOM 1057 O O . ALA A 1 140 ? -10.789 28.578 14.086 1 97.25 140 ALA A O 1
ATOM 1058 N N . ASP A 1 141 ? -10.719 26.469 14.086 1 94.5 141 ASP A N 1
ATOM 1059 C CA . ASP A 1 141 ? -9.477 26.297 13.344 1 94.5 141 ASP A CA 1
ATOM 1060 C C . ASP A 1 141 ? -9.734 26.203 11.844 1 94.5 141 ASP A C 1
ATOM 1062 O O . ASP A 1 141 ? -10.008 25.125 11.32 1 94.5 141 ASP A O 1
ATOM 1066 N N . ASP A 1 142 ? -9.766 27.312 11.18 1 96.31 142 ASP A N 1
ATOM 1067 C CA . ASP A 1 142 ? -9.219 28.609 11.594 1 96.31 142 ASP A CA 1
ATOM 1068 C C . ASP A 1 142 ? -10.211 29.734 11.297 1 96.31 142 ASP A C 1
ATOM 1070 O O . ASP A 1 142 ? -9.812 30.859 10.992 1 96.31 142 ASP A O 1
ATOM 1074 N N . LYS A 1 143 ? -11.438 29.375 11.297 1 98.38 143 LYS A N 1
ATOM 1075 C CA . LYS A 1 143 ? -12.438 30.406 11.008 1 98.38 143 LYS A CA 1
ATOM 1076 C C . LYS A 1 143 ? -12.547 31.406 12.156 1 98.38 143 LYS A C 1
ATOM 1078 O O . LYS A 1 143 ? -13.078 32.5 11.977 1 98.38 143 LYS A O 1
ATOM 1083 N N . ALA A 1 144 ? -12.078 31 13.281 1 98.5 144 ALA A N 1
ATOM 1084 C CA . ALA A 1 144 ? -11.914 31.984 14.336 1 98.5 144 ALA A CA 1
ATOM 1085 C C . ALA A 1 144 ? -10.93 33.062 13.914 1 98.5 144 ALA A C 1
ATOM 1087 O O . ALA A 1 144 ? -11.203 34.281 14.086 1 98.5 144 ALA A O 1
ATOM 1088 N N . GLY A 1 145 ? -9.773 32.656 13.367 1 98.62 145 GLY A N 1
ATOM 1089 C CA . GLY A 1 145 ? -8.812 33.625 12.852 1 98.62 145 GLY A CA 1
ATOM 1090 C C . GLY A 1 145 ? -9.383 34.5 11.758 1 98.62 145 GLY A C 1
ATOM 1091 O O . GLY A 1 145 ? -9.141 35.719 11.742 1 98.62 145 GLY A O 1
ATOM 1092 N N . VAL A 1 146 ? -10.148 33.938 10.891 1 98.81 146 VAL A N 1
ATOM 1093 C CA . VAL A 1 146 ? -10.789 34.688 9.805 1 98.81 146 VAL A CA 1
ATOM 1094 C C . VAL A 1 146 ? -11.711 35.75 10.383 1 98.81 146 VAL A C 1
ATOM 1096 O O . VAL A 1 146 ? -11.633 36.938 10 1 98.81 146 VAL A O 1
ATOM 1099 N N . ALA A 1 147 ? -12.523 35.344 11.305 1 98.88 147 ALA A N 1
ATOM 1100 C CA . ALA A 1 147 ? -13.469 36.281 11.914 1 98.88 147 ALA A CA 1
ATOM 1101 C C . ALA A 1 147 ? -12.742 37.375 12.664 1 98.88 147 ALA A C 1
ATOM 1103 O O . ALA A 1 147 ? -13.164 38.562 12.625 1 98.88 147 ALA A O 1
ATOM 1104 N N . VAL A 1 148 ? -11.711 37.031 13.328 1 98.81 148 VAL A N 1
ATOM 1105 C CA . VAL A 1 148 ? -10.914 37.969 14.086 1 98.81 148 VAL A CA 1
ATOM 1106 C C . VAL A 1 148 ? -10.32 39.031 13.148 1 98.81 148 VAL A C 1
ATOM 1108 O O . VAL A 1 148 ? -10.438 40.219 13.391 1 98.81 148 VAL A O 1
ATOM 1111 N N . ILE A 1 149 ? -9.711 38.594 12.062 1 98.88 149 ILE A N 1
ATOM 1112 C CA . ILE A 1 149 ? -9.086 39.469 11.094 1 98.88 149 ILE A CA 1
ATOM 1113 C C . ILE A 1 149 ? -10.133 40.406 10.492 1 98.88 149 ILE A C 1
ATOM 1115 O O . ILE A 1 149 ? -9.93 41.625 10.438 1 98.88 149 ILE A O 1
ATOM 1119 N N . MET A 1 150 ? -11.258 39.875 10.102 1 98.88 150 MET A N 1
ATOM 1120 C CA . MET A 1 150 ? -12.305 40.688 9.461 1 98.88 150 MET A CA 1
ATOM 1121 C C . MET A 1 150 ? -12.875 41.688 10.43 1 98.88 150 MET A C 1
ATOM 1123 O O . MET A 1 150 ? -13.219 42.812 10.031 1 98.88 150 MET A O 1
ATOM 1127 N N . THR A 1 151 ? -13.023 41.312 11.68 1 98.62 151 THR A N 1
ATOM 1128 C CA . THR A 1 151 ? -13.531 42.219 12.695 1 98.62 151 THR A CA 1
ATOM 1129 C C . THR A 1 151 ? -12.547 43.375 12.922 1 98.62 151 THR A C 1
ATOM 1131 O O . THR A 1 151 ? -12.945 44.531 12.953 1 98.62 151 THR A O 1
ATOM 1134 N N . ALA A 1 152 ? -11.297 43.062 13.117 1 98.62 152 ALA A N 1
ATOM 1135 C CA . ALA A 1 152 ? -10.273 44.094 13.305 1 98.62 152 ALA A CA 1
ATOM 1136 C C . ALA A 1 152 ? -10.211 45 12.094 1 98.62 152 ALA A C 1
ATOM 1138 O O . ALA A 1 152 ? -10.109 46.25 12.25 1 98.62 152 ALA A O 1
ATOM 1139 N N . ALA A 1 153 ? -10.281 44.469 10.938 1 98.56 153 ALA A N 1
ATOM 1140 C CA . ALA A 1 153 ? -10.25 45.25 9.703 1 98.56 153 ALA A CA 1
ATOM 1141 C C . ALA A 1 153 ? -11.422 46.219 9.648 1 98.56 153 ALA A C 1
ATOM 1143 O O . ALA A 1 153 ? -11.242 47.406 9.297 1 98.56 153 ALA A O 1
ATOM 1144 N N . ALA A 1 154 ? -12.586 45.75 9.945 1 98.19 154 ALA A N 1
ATOM 1145 C CA . ALA A 1 154 ? -13.773 46.594 9.93 1 98.19 154 ALA A CA 1
ATOM 1146 C C . ALA A 1 154 ? -13.625 47.75 10.898 1 98.19 154 ALA A C 1
ATOM 1148 O O . ALA A 1 154 ? -14 48.906 10.578 1 98.19 154 ALA A O 1
ATOM 1149 N N . TRP A 1 155 ? -13.109 47.438 12.055 1 97.19 155 TRP A N 1
ATOM 1150 C CA . TRP A 1 155 ? -12.914 48.5 13.055 1 97.19 155 TRP A CA 1
ATOM 1151 C C . TRP A 1 155 ? -11.922 49.531 12.562 1 97.19 155 TRP A C 1
ATOM 1153 O O . TRP A 1 155 ? -12.133 50.75 12.734 1 97.19 155 TRP A O 1
ATOM 1163 N N . LEU A 1 156 ? -10.844 49.094 11.992 1 97.94 156 LEU A N 1
ATOM 1164 C CA . LEU A 1 156 ? -9.805 50 11.523 1 97.94 156 LEU A CA 1
ATOM 1165 C C . LEU A 1 156 ? -10.312 50.875 10.391 1 97.94 156 LEU A C 1
ATOM 1167 O O . LEU A 1 156 ? -9.969 52.062 10.312 1 97.94 156 LEU A O 1
ATOM 1171 N N . ILE A 1 157 ? -11.141 50.375 9.523 1 97.5 157 ILE A N 1
ATOM 1172 C CA . ILE A 1 157 ? -11.695 51.125 8.406 1 97.5 157 ILE A CA 1
ATOM 1173 C C . ILE A 1 157 ? -12.68 52.188 8.922 1 97.5 157 ILE A C 1
ATOM 1175 O O . ILE A 1 157 ? -12.766 53.281 8.375 1 97.5 157 ILE A O 1
ATOM 1179 N N . CYS A 1 158 ? -13.328 51.875 9.953 1 95.88 158 CYS A N 1
ATOM 1180 C CA . CYS A 1 158 ? -14.344 52.781 10.508 1 95.88 158 CYS A CA 1
ATOM 1181 C C . CYS A 1 158 ? -13.711 53.906 11.273 1 95.88 158 CYS A C 1
ATOM 1183 O O . CYS A 1 158 ? -14.312 55 11.422 1 95.88 158 CYS A O 1
ATOM 1185 N N . ASP A 1 159 ? -12.523 53.719 11.82 1 95.94 159 ASP A N 1
ATOM 1186 C CA . ASP A 1 159 ? -11.875 54.75 12.633 1 95.94 159 ASP A CA 1
ATOM 1187 C C . ASP A 1 159 ? -10.539 55.188 12.023 1 95.94 159 ASP A C 1
ATOM 1189 O O . ASP A 1 159 ? -9.484 54.656 12.391 1 95.94 159 ASP A O 1
ATOM 1193 N N . ASN A 1 160 ? -10.555 56.25 11.375 1 94.44 160 ASN A N 1
ATOM 1194 C CA . ASN A 1 160 ? -9.359 56.719 10.672 1 94.44 160 ASN A CA 1
ATOM 1195 C C . ASN A 1 160 ? -8.43 57.5 11.609 1 94.44 160 ASN A C 1
ATOM 1197 O O . ASN A 1 160 ? -7.34 57.906 11.203 1 94.44 160 ASN A O 1
ATOM 1201 N N . THR A 1 161 ? -8.82 57.562 12.844 1 95.81 161 THR A N 1
ATOM 1202 C CA . THR A 1 161 ? -7.965 58.25 13.789 1 95.81 161 THR A CA 1
ATOM 1203 C C . THR A 1 161 ? -6.914 57.312 14.367 1 95.81 161 THR A C 1
ATOM 1205 O O . THR A 1 161 ? -5.934 57.75 14.969 1 95.81 161 THR A O 1
ATOM 1208 N N . LEU A 1 162 ? -7.062 56.062 14.172 1 95.88 162 LEU A N 1
ATOM 1209 C CA . LEU A 1 162 ? -6.094 55.094 14.641 1 95.88 162 LEU A CA 1
ATOM 1210 C C . LEU A 1 162 ? -4.891 55 13.703 1 95.88 162 LEU A C 1
ATOM 1212 O O . LEU A 1 162 ? -5.039 54.719 12.523 1 95.88 162 LEU A O 1
ATOM 1216 N N . PRO A 1 163 ? -3.707 55.344 14.242 1 97.5 163 PRO A N 1
ATOM 1217 C CA . PRO A 1 163 ? -2.537 55.281 13.367 1 97.5 163 PRO A CA 1
ATOM 1218 C C . PRO A 1 163 ? -2.213 53.844 12.914 1 97.5 163 PRO A C 1
ATOM 1220 O O . PRO A 1 163 ? -2.24 52.938 13.727 1 97.5 163 PRO A O 1
ATOM 1223 N N . ARG A 1 164 ? -1.894 53.781 11.641 1 97.81 164 ARG A N 1
ATOM 1224 C CA . ARG A 1 164 ? -1.527 52.469 11.078 1 97.81 164 ARG A CA 1
ATOM 1225 C C . ARG A 1 164 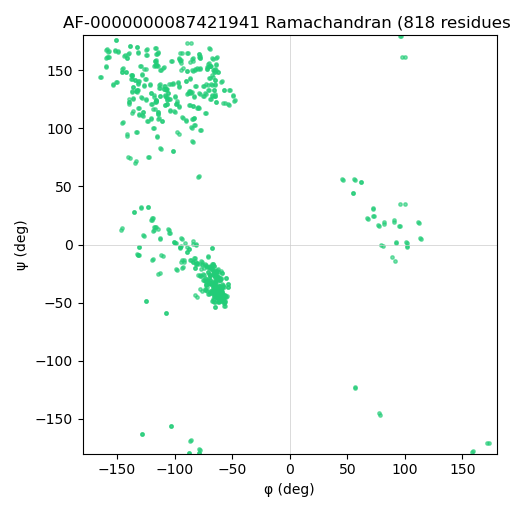? -0.833 52.625 9.734 1 97.81 164 ARG A C 1
ATOM 1227 O O . ARG A 1 164 ? -1.136 53.562 8.977 1 97.81 164 ARG A O 1
ATOM 1234 N N . GLY A 1 165 ? 0.135 51.75 9.492 1 97.25 165 GLY A N 1
ATOM 1235 C CA . GLY A 1 165 ? 0.568 51.531 8.125 1 97.25 165 GLY A CA 1
ATOM 1236 C C . GLY A 1 165 ? -0.379 50.625 7.352 1 97.25 165 GLY A C 1
ATOM 1237 O O . GLY A 1 165 ? -1.425 50.219 7.867 1 97.25 165 GLY A O 1
ATOM 1238 N N . PRO A 1 166 ? 0.059 50.344 6.105 1 97.5 166 PRO A N 1
ATOM 1239 C CA . PRO A 1 166 ? -0.773 49.375 5.367 1 97.5 166 PRO A CA 1
ATOM 1240 C C . PRO A 1 166 ? -0.727 47.969 5.961 1 97.5 166 PRO A C 1
ATOM 1242 O O . PRO A 1 166 ? 0.336 47.531 6.387 1 97.5 166 PRO A O 1
ATOM 1245 N N . VAL A 1 167 ? -1.859 47.375 6.031 1 98.5 167 VAL A N 1
ATOM 1246 C CA . VAL A 1 167 ? -1.954 46 6.473 1 98.5 167 VAL A CA 1
ATOM 1247 C C . VAL A 1 167 ? -2.576 45.125 5.367 1 98.5 167 VAL A C 1
ATOM 1249 O O . VAL A 1 167 ? -3.68 45.438 4.898 1 98.5 167 VAL A O 1
ATOM 1252 N N . ARG A 1 168 ? -1.837 44.156 4.961 1 98.25 168 ARG A N 1
ATOM 1253 C CA . ARG A 1 168 ? -2.365 43.188 4.004 1 98.25 168 ARG A CA 1
ATOM 1254 C C . ARG A 1 168 ? -3.074 42.062 4.723 1 98.25 168 ARG A C 1
ATOM 1256 O O . ARG A 1 168 ? -2.562 41.531 5.711 1 98.25 168 ARG A O 1
ATOM 1263 N N . VAL A 1 169 ? -4.262 41.75 4.254 1 98.31 169 VAL A N 1
ATOM 1264 C CA . VAL A 1 169 ? -4.996 40.594 4.742 1 98.31 169 VAL A CA 1
ATOM 1265 C C . VAL A 1 169 ? -4.941 39.469 3.705 1 98.31 169 VAL A C 1
ATOM 1267 O O . VAL A 1 169 ? -5.055 39.719 2.504 1 98.31 169 VAL A O 1
ATOM 1270 N N . CYS A 1 170 ? -4.738 38.281 4.207 1 98.38 170 CYS A N 1
ATOM 1271 C CA . CYS A 1 170 ? -4.613 37.125 3.322 1 98.38 170 CYS A CA 1
ATOM 1272 C C . CYS A 1 170 ? -5.344 35.906 3.896 1 98.38 170 CYS A C 1
ATOM 1274 O O . CYS A 1 170 ? -5.078 35.5 5.027 1 98.38 170 CYS A O 1
ATOM 1276 N N . PHE A 1 171 ? -6.297 35.344 3.139 1 98.62 171 PHE A N 1
ATOM 1277 C CA . PHE A 1 171 ? -6.969 34.094 3.49 1 98.62 171 PHE A CA 1
ATOM 1278 C C . PHE A 1 171 ? -6.602 32.969 2.512 1 98.62 171 PHE A C 1
ATOM 1280 O O . PHE A 1 171 ? -6.695 33.156 1.297 1 98.62 171 PHE A O 1
ATOM 1287 N N . THR A 1 172 ? -6.148 31.812 3.059 1 97.81 172 THR A N 1
ATOM 1288 C CA . THR A 1 172 ? -5.637 30.75 2.205 1 97.81 172 THR A CA 1
ATOM 1289 C C . THR A 1 172 ? -6.531 29.516 2.289 1 97.81 172 THR A C 1
ATOM 1291 O O . THR A 1 172 ? -7.391 29.422 3.17 1 97.81 172 THR A O 1
ATOM 1294 N N . CYS A 1 173 ? -6.344 28.594 1.312 1 97.19 173 CYS A N 1
ATOM 1295 C CA . CYS A 1 173 ? -6.984 27.281 1.293 1 97.19 173 CYS A CA 1
ATOM 1296 C C . CYS A 1 173 ? -5.977 26.188 1.572 1 97.19 173 CYS A C 1
ATOM 1298 O O . CYS A 1 173 ? -4.773 26.375 1.413 1 97.19 173 CYS A O 1
ATOM 1300 N N . ASP A 1 174 ? -6.426 25.094 2.115 1 95.56 174 ASP A N 1
ATOM 1301 C CA . ASP A 1 174 ? -5.742 23.812 2.16 1 95.56 174 ASP A CA 1
ATOM 1302 C C . ASP A 1 174 ? -4.574 23.844 3.141 1 95.56 174 ASP A C 1
ATOM 1304 O O . ASP A 1 174 ? -3.557 23.172 2.926 1 95.56 174 ASP A O 1
ATOM 1308 N N . GLU A 1 175 ? -4.645 24.641 4.219 1 92.62 175 GLU A N 1
ATOM 1309 C CA . GLU A 1 175 ? -3.633 24.656 5.273 1 92.62 175 GLU A CA 1
ATOM 1310 C C . GLU A 1 175 ? -3.588 23.312 6.012 1 92.62 175 GLU A C 1
ATOM 1312 O O . GLU A 1 175 ? -2.508 22.797 6.316 1 92.62 175 GLU A O 1
ATOM 1317 N N . GLU A 1 176 ? -4.648 22.656 6.152 1 88.94 176 GLU A N 1
ATOM 1318 C CA . GLU A 1 176 ? -4.809 21.484 7.016 1 88.94 176 GLU A CA 1
ATOM 1319 C C . GLU A 1 176 ? -4.18 20.25 6.383 1 88.94 176 GLU A C 1
ATOM 1321 O O . GLU A 1 176 ? -3.973 19.234 7.062 1 88.94 176 GLU A O 1
ATOM 1326 N N . ILE A 1 177 ? -3.92 20.422 5.098 1 85.56 177 ILE A N 1
ATOM 1327 C CA . ILE A 1 177 ? -3.299 19.297 4.406 1 85.56 177 ILE A CA 1
ATOM 1328 C C . ILE A 1 177 ? -1.912 19.688 3.912 1 85.56 177 ILE A C 1
ATOM 1330 O O . ILE A 1 177 ? -1.375 19.078 2.986 1 85.56 177 ILE A O 1
ATOM 1334 N N . GLY A 1 178 ? -1.428 20.812 4.469 1 84.81 178 GLY A N 1
ATOM 1335 C CA . GLY A 1 178 ? -0.048 21.219 4.262 1 84.81 178 GLY A CA 1
ATOM 1336 C C . GLY A 1 178 ? 0.168 21.938 2.949 1 84.81 178 GLY A C 1
ATOM 1337 O O . GLY A 1 178 ? 1.302 22.062 2.48 1 84.81 178 GLY A O 1
ATOM 1338 N N . ARG A 1 179 ? -0.88 22.484 2.297 1 88.31 179 ARG A N 1
ATOM 1339 C CA . ARG A 1 179 ? -0.755 23.109 0.979 1 88.31 179 ARG A CA 1
ATOM 1340 C C . ARG A 1 179 ? -1.189 24.562 1.017 1 88.31 179 ARG A C 1
ATOM 1342 O O . ARG A 1 179 ? -1.528 25.141 -0.018 1 88.31 179 ARG A O 1
ATOM 1349 N N . GLY A 1 180 ? -1.178 25.141 2.158 1 91.56 180 GLY A N 1
ATOM 1350 C CA . GLY A 1 180 ? -1.74 26.469 2.357 1 91.56 180 GLY A CA 1
ATOM 1351 C C . GLY A 1 180 ? -0.995 27.562 1.601 1 91.56 180 GLY A C 1
ATOM 1352 O O . GLY A 1 180 ? -1.586 28.562 1.207 1 91.56 180 GLY A O 1
ATOM 1353 N N . THR A 1 181 ? 0.295 27.359 1.348 1 92.19 181 THR A N 1
ATOM 1354 C CA . THR A 1 181 ? 1.092 28.422 0.745 1 92.19 181 THR A CA 1
ATOM 1355 C C . THR A 1 181 ? 1.524 28.031 -0.667 1 92.19 181 THR A C 1
ATOM 1357 O O . THR A 1 181 ? 2.283 28.766 -1.31 1 92.19 181 THR A O 1
ATOM 1360 N N . GLU A 1 182 ? 1.072 26.922 -1.151 1 89.56 182 GLU A N 1
ATOM 1361 C CA . GLU A 1 182 ? 1.532 26.359 -2.414 1 89.56 182 GLU A CA 1
ATOM 1362 C C . GLU A 1 182 ? 1.303 27.312 -3.574 1 89.56 182 GLU A C 1
ATOM 1364 O O . GLU A 1 182 ? 2.127 27.406 -4.484 1 89.56 182 GLU A O 1
ATOM 1369 N N . ASN A 1 183 ? 0.219 28.047 -3.57 1 92.69 183 ASN A N 1
ATOM 1370 C CA . ASN A 1 183 ? -0.155 28.891 -4.699 1 92.69 183 ASN A CA 1
ATOM 1371 C C . ASN A 1 183 ? -0.238 30.359 -4.301 1 92.69 183 ASN A C 1
ATOM 1373 O O . ASN A 1 183 ? -0.918 31.141 -4.957 1 92.69 183 ASN A O 1
ATOM 1377 N N . LEU A 1 184 ? 0.463 30.656 -3.229 1 93.94 184 LEU A N 1
ATOM 1378 C CA . LEU A 1 184 ? 0.426 32.031 -2.748 1 93.94 184 LEU A CA 1
ATOM 1379 C C . LEU A 1 184 ? 1.511 32.875 -3.414 1 93.94 184 LEU A C 1
ATOM 1381 O O . LEU A 1 184 ? 2.662 32.438 -3.51 1 93.94 184 LEU A O 1
ATOM 1385 N N . ASP A 1 185 ? 1.143 34.031 -3.936 1 91 185 ASP A N 1
ATOM 1386 C CA . ASP A 1 185 ? 2.092 34.969 -4.508 1 91 185 ASP A CA 1
ATOM 1387 C C . ASP A 1 185 ? 2.674 35.875 -3.43 1 91 185 ASP A C 1
ATOM 1389 O O . ASP A 1 185 ? 2.096 36.938 -3.111 1 91 185 ASP A O 1
ATOM 1393 N N . LEU A 1 186 ? 3.859 35.625 -2.955 1 89.88 186 LEU A N 1
ATOM 1394 C CA . LEU A 1 186 ? 4.469 36.344 -1.854 1 89.88 186 LEU A CA 1
ATOM 1395 C C . LEU A 1 186 ? 4.836 37.781 -2.283 1 89.88 186 LEU A C 1
ATOM 1397 O O . LEU A 1 186 ? 4.82 38.688 -1.469 1 89.88 186 LEU A O 1
ATOM 1401 N N . LYS A 1 187 ? 5.207 37.906 -3.559 1 90.31 187 LYS A N 1
ATOM 1402 C CA . LYS A 1 187 ? 5.52 39.25 -4.066 1 90.31 187 LYS A CA 1
ATOM 1403 C C . LYS A 1 187 ? 4.305 40.156 -3.986 1 90.31 187 LYS A C 1
ATOM 1405 O O . LYS A 1 187 ? 4.434 41.344 -3.67 1 90.31 187 LYS A O 1
ATOM 1410 N N . LYS A 1 188 ? 3.215 39.562 -4.199 1 91.12 188 LYS A N 1
ATOM 1411 C CA . LYS A 1 188 ? 1.975 40.344 -4.125 1 91.12 188 LYS A CA 1
ATOM 1412 C C . LYS A 1 188 ? 1.63 40.688 -2.678 1 91.12 188 LYS A C 1
ATOM 1414 O O . LYS A 1 188 ? 1.059 41.75 -2.406 1 91.12 188 LYS A O 1
ATOM 1419 N N . LEU A 1 189 ? 1.911 39.812 -1.73 1 92.69 189 LEU A N 1
ATOM 1420 C CA . LEU A 1 189 ? 1.66 40.125 -0.324 1 92.69 189 LEU A CA 1
ATOM 1421 C C . LEU A 1 189 ? 2.48 41.312 0.136 1 92.69 189 LEU A C 1
ATOM 1423 O O . LEU A 1 189 ? 1.965 42.188 0.829 1 92.69 189 LEU A O 1
ATOM 1427 N N . GLY A 1 190 ? 3.791 41.312 -0.213 1 89.56 190 GLY A N 1
ATOM 1428 C CA . GLY A 1 190 ? 4.656 42.469 -0.112 1 89.56 190 GLY A CA 1
ATOM 1429 C C . GLY A 1 190 ? 4.918 42.906 1.319 1 89.56 190 GLY A C 1
ATOM 1430 O O . GLY A 1 190 ? 5.23 44.062 1.579 1 89.56 190 GLY A O 1
ATOM 1431 N N . GLY A 1 191 ? 4.805 42.125 2.35 1 95.25 191 GLY A N 1
ATOM 1432 C CA . GLY A 1 191 ? 5 42.531 3.736 1 95.25 191 GLY A CA 1
ATOM 1433 C C . GLY A 1 191 ? 6.41 42.25 4.234 1 95.25 191 GLY A C 1
ATOM 1434 O O . GLY A 1 191 ? 7.141 41.469 3.652 1 95.25 191 GLY A O 1
ATOM 1435 N N . VAL A 1 192 ? 6.77 43 5.281 1 97.06 192 VAL A N 1
ATOM 1436 C CA . VAL A 1 192 ? 8.062 42.781 5.914 1 97.06 192 VAL A CA 1
ATOM 1437 C C . VAL A 1 192 ? 7.98 41.562 6.844 1 97.06 192 VAL A C 1
ATOM 1439 O O . VAL A 1 192 ? 8.992 40.906 7.105 1 97.06 192 VAL A O 1
ATOM 1442 N N . CYS A 1 193 ? 6.773 41.312 7.312 1 97.56 193 CYS A N 1
ATOM 1443 C CA . CYS A 1 193 ? 6.477 40.125 8.094 1 97.56 193 CYS A CA 1
ATOM 1444 C C . CYS A 1 193 ? 4.984 39.812 8.062 1 97.56 193 CYS A C 1
ATOM 1446 O O . CYS A 1 193 ? 4.188 40.625 7.59 1 97.56 193 CYS A O 1
ATOM 1448 N N . GLY A 1 194 ? 4.719 38.594 8.406 1 97.94 194 GLY A N 1
ATOM 1449 C CA . GLY A 1 194 ? 3.33 38.188 8.539 1 97.94 194 GLY A CA 1
ATOM 1450 C C . GLY A 1 194 ? 2.961 37.781 9.945 1 97.94 194 GLY A C 1
ATOM 1451 O O . GLY A 1 194 ? 3.826 37.688 10.82 1 97.94 194 GLY A O 1
ATOM 1452 N N . TYR A 1 195 ? 1.71 37.625 10.188 1 98.75 195 TYR A N 1
ATOM 1453 C CA . TYR A 1 195 ? 1.137 37.031 11.391 1 98.75 195 TYR A CA 1
ATOM 1454 C C . TYR A 1 195 ? 0.005 36.062 11.039 1 98.75 195 TYR A C 1
ATOM 1456 O O . TYR A 1 195 ? -1.022 36.5 10.5 1 98.75 195 TYR A O 1
ATOM 1464 N N . THR A 1 196 ? 0.255 34.812 11.344 1 98.31 196 THR A N 1
ATOM 1465 C CA . THR A 1 196 ? -0.875 33.906 11.219 1 98.31 196 THR A CA 1
ATOM 1466 C C . THR A 1 196 ? -1.767 33.969 12.453 1 98.31 196 THR A C 1
ATOM 1468 O O . THR A 1 196 ? -1.271 34.062 13.578 1 98.31 196 THR A O 1
ATOM 1471 N N . LEU A 1 197 ? -3.012 34 12.234 1 98.12 197 LEU A N 1
ATOM 1472 C CA . LEU A 1 197 ? -4.008 33.906 13.297 1 98.12 197 LEU A CA 1
ATOM 1473 C C . LEU A 1 197 ? -4.594 32.5 13.352 1 98.12 197 LEU A C 1
ATOM 1475 O O . LEU A 1 197 ? -5.707 32.25 12.867 1 98.12 197 LEU A O 1
ATOM 1479 N N . ASP A 1 198 ? -3.842 31.641 13.969 1 96.38 198 ASP A N 1
ATOM 1480 C CA . ASP A 1 198 ? -4.133 30.219 13.906 1 96.38 198 ASP A CA 1
ATOM 1481 C C . ASP A 1 198 ? -3.762 29.516 15.219 1 96.38 198 ASP A C 1
ATOM 1483 O O . ASP A 1 198 ? -3.596 28.297 15.25 1 96.38 198 ASP A O 1
ATOM 1487 N N . GLY A 1 199 ? -3.527 30.266 16.25 1 94.75 199 GLY A N 1
ATOM 1488 C CA . GLY A 1 199 ? -3.129 29.719 17.531 1 94.75 199 GLY A CA 1
ATOM 1489 C C . GLY A 1 199 ? -4.293 29.516 18.484 1 94.75 199 GLY A C 1
ATOM 1490 O O . GLY A 1 199 ? -5.309 30.203 18.391 1 94.75 199 GLY A O 1
ATOM 1491 N N . GLU A 1 200 ? -4.094 28.656 19.453 1 93.44 200 GLU A N 1
ATOM 1492 C CA . GLU A 1 200 ? -5.109 28.391 20.469 1 93.44 200 GLU A CA 1
ATOM 1493 C C . GLU A 1 200 ? -5.055 29.406 21.594 1 93.44 200 GLU A C 1
ATOM 1495 O O . GLU A 1 200 ? -4.004 30 21.859 1 93.44 200 GLU A O 1
ATOM 1500 N N . GLY A 1 201 ? -6.184 29.656 22.156 1 94.56 201 GLY A N 1
ATOM 1501 C CA . GLY A 1 201 ? -6.258 30.344 23.438 1 94.56 201 GLY A CA 1
ATOM 1502 C C . GLY A 1 201 ? -6.059 31.844 23.312 1 94.56 201 GLY A C 1
ATOM 1503 O O . GLY A 1 201 ? -6.566 32.469 22.375 1 94.56 201 GLY A O 1
ATOM 1504 N N . ARG A 1 202 ? -5.449 32.375 24.328 1 96.38 202 ARG A N 1
ATOM 1505 C CA . ARG A 1 202 ? -5.293 33.812 24.5 1 96.38 202 ARG A CA 1
ATOM 1506 C C . ARG A 1 202 ? -3.855 34.156 24.859 1 96.38 202 ARG A C 1
ATOM 1508 O O . ARG A 1 202 ? -3.248 33.5 25.719 1 96.38 202 ARG A O 1
ATOM 1515 N N . GLY A 1 203 ? -3.344 35.188 24.125 1 96.19 203 GLY A N 1
ATOM 1516 C CA . GLY A 1 203 ? -2.068 35.75 24.516 1 96.19 203 GLY A CA 1
ATOM 1517 C C . GLY A 1 203 ? -0.879 34.906 24.125 1 96.19 203 GLY A C 1
ATOM 1518 O O . GLY A 1 203 ? 0.222 35.062 24.641 1 96.19 203 GLY A O 1
ATOM 1519 N N . MET A 1 204 ? -1.083 34.031 23.25 1 96.38 204 MET A N 1
ATOM 1520 C CA . MET A 1 204 ? -0.004 33.125 22.828 1 96.38 204 MET A CA 1
ATOM 1521 C C . MET A 1 204 ? 0.67 33.656 21.562 1 96.38 204 MET A C 1
ATOM 1523 O O . MET A 1 204 ? 0 34.188 20.672 1 96.38 204 MET A O 1
ATOM 1527 N N . ILE A 1 205 ? 1.968 33.625 21.516 1 97.94 205 ILE A N 1
ATOM 1528 C CA . ILE A 1 205 ? 2.787 33.844 20.328 1 97.94 205 ILE A CA 1
ATOM 1529 C C . ILE A 1 205 ? 3.648 32.625 20.047 1 97.94 205 ILE A C 1
ATOM 1531 O O . ILE A 1 205 ? 4.586 32.344 20.797 1 97.94 205 ILE A O 1
ATOM 1535 N N . ASP A 1 206 ? 3.326 31.922 19.047 1 97 206 ASP A N 1
ATOM 1536 C CA . ASP A 1 206 ? 4.18 30.812 18.625 1 97 206 ASP A CA 1
ATOM 1537 C C . ASP A 1 206 ? 5.316 31.312 17.734 1 97 206 ASP A C 1
ATOM 1539 O O . ASP A 1 206 ? 5.074 31.875 16.672 1 97 206 ASP A O 1
ATOM 1543 N N . ASN A 1 207 ? 6.508 31.078 18.203 1 96.81 207 ASN A N 1
ATOM 1544 C CA . ASN A 1 207 ? 7.641 31.609 17.453 1 96.81 207 ASN A CA 1
ATOM 1545 C C . ASN A 1 207 ? 8.664 30.516 17.156 1 96.81 207 ASN A C 1
ATOM 1547 O O . ASN A 1 207 ? 9.773 30.812 16.703 1 96.81 207 ASN A O 1
ATOM 1551 N N . GLU A 1 208 ? 8.305 29.297 17.453 1 96.56 208 GLU A N 1
ATOM 1552 C CA . GLU A 1 208 ? 9.133 28.156 17.078 1 96.56 208 GLU A CA 1
ATOM 1553 C C . GLU A 1 208 ? 8.281 27 16.547 1 96.56 208 GLU A C 1
ATOM 1555 O O . GLU A 1 208 ? 7.168 26.781 17.031 1 96.56 208 GLU A O 1
ATOM 1560 N N . THR A 1 209 ? 8.789 26.359 15.586 1 95.81 209 THR A N 1
ATOM 1561 C CA . THR A 1 209 ? 8.219 25.125 15.047 1 95.81 209 THR A CA 1
ATOM 1562 C C . THR A 1 209 ? 9.297 24.062 14.875 1 95.81 209 THR A C 1
ATOM 1564 O O . THR A 1 209 ? 10.484 24.344 15.031 1 95.81 209 THR A O 1
ATOM 1567 N N . PHE A 1 210 ? 8.875 22.859 14.594 1 96 210 PHE A N 1
ATOM 1568 C CA . PHE A 1 210 ? 9.82 21.844 14.156 1 96 210 PHE A CA 1
ATOM 1569 C C . PHE A 1 210 ? 10.484 22.25 12.844 1 96 210 PHE A C 1
ATOM 1571 O O . PHE A 1 210 ? 9.922 23.031 12.078 1 96 210 PHE A O 1
ATOM 1578 N N . SER A 1 211 ? 11.68 21.812 12.75 1 96.25 211 SER A N 1
ATOM 1579 C CA . SER A 1 211 ? 12.188 21.531 11.414 1 96.25 211 SER A CA 1
ATOM 1580 C C . SER A 1 211 ? 11.734 20.141 10.945 1 96.25 211 SER A C 1
ATOM 1582 O O . SER A 1 211 ? 11.547 19.234 11.758 1 96.25 211 SER A O 1
ATOM 1584 N N . ALA A 1 212 ? 11.594 20.047 9.562 1 94.81 212 ALA A N 1
ATOM 1585 C CA . ALA A 1 212 ? 11 18.812 9.062 1 94.81 212 ALA A CA 1
ATOM 1586 C C . ALA A 1 212 ? 11.742 18.297 7.832 1 94.81 212 ALA A C 1
ATOM 1588 O O . ALA A 1 212 ? 12.094 19.078 6.945 1 94.81 212 ALA A O 1
ATOM 1589 N N . ASP A 1 213 ? 12.062 17.078 7.852 1 96.25 213 ASP A N 1
ATOM 1590 C CA . ASP A 1 213 ? 12.492 16.328 6.676 1 96.25 213 ASP A CA 1
ATOM 1591 C C . ASP A 1 213 ? 11.617 15.086 6.465 1 96.25 213 ASP A C 1
ATOM 1593 O O . ASP A 1 213 ? 10.828 14.727 7.336 1 96.25 213 ASP A O 1
ATOM 1597 N N . GLN A 1 214 ? 11.688 14.539 5.281 1 95.12 214 GLN A N 1
ATOM 1598 C CA . GLN A 1 214 ? 11.055 13.273 4.961 1 95.12 214 GLN A CA 1
ATOM 1599 C C . GLN A 1 214 ? 12.078 12.25 4.48 1 95.12 214 GLN A C 1
ATOM 1601 O O . GLN A 1 214 ? 12.992 12.586 3.727 1 95.12 214 GLN A O 1
ATOM 1606 N N . ALA A 1 215 ? 11.93 11.078 4.941 1 98.44 215 ALA A N 1
ATOM 1607 C CA . ALA A 1 215 ? 12.719 9.953 4.441 1 98.44 215 ALA A CA 1
ATOM 1608 C C . ALA A 1 215 ? 11.844 8.953 3.701 1 98.44 215 ALA A C 1
ATOM 1610 O O . ALA A 1 215 ? 10.727 8.648 4.145 1 98.44 215 ALA A O 1
ATOM 1611 N N . VAL A 1 216 ? 12.266 8.492 2.58 1 98 216 VAL A N 1
ATOM 1612 C CA . VAL A 1 216 ? 11.672 7.371 1.856 1 98 216 VAL A CA 1
ATOM 1613 C C . VAL A 1 216 ? 12.656 6.207 1.808 1 98 216 VAL A C 1
ATOM 1615 O O . VAL A 1 216 ? 13.742 6.324 1.235 1 98 216 VAL A O 1
ATOM 1618 N N . ILE A 1 217 ? 12.305 5.145 2.453 1 98.81 217 ILE A N 1
ATOM 1619 C CA . ILE A 1 217 ? 13.109 3.924 2.412 1 98.81 217 ILE A CA 1
ATOM 1620 C C . ILE A 1 217 ? 12.547 2.977 1.353 1 98.81 217 ILE A C 1
ATOM 1622 O O . ILE A 1 217 ? 11.383 2.566 1.43 1 98.81 217 ILE A O 1
ATOM 1626 N N . THR A 1 218 ? 13.328 2.672 0.388 1 98.69 218 THR A N 1
ATOM 1627 C CA . THR A 1 218 ? 12.93 1.74 -0.66 1 98.69 218 THR A CA 1
ATOM 1628 C C . THR A 1 218 ? 13.812 0.496 -0.643 1 98.69 218 THR A C 1
ATOM 1630 O O . THR A 1 218 ? 15.039 0.599 -0.714 1 98.69 218 THR A O 1
ATOM 1633 N N . VAL A 1 219 ? 13.219 -0.628 -0.531 1 98.69 219 VAL A N 1
ATOM 1634 C CA . VAL A 1 219 ? 13.922 -1.902 -0.637 1 98.69 219 VAL A CA 1
ATOM 1635 C C . VAL A 1 219 ? 13.547 -2.592 -1.947 1 98.69 219 VAL A C 1
ATOM 1637 O O . VAL A 1 219 ? 12.359 -2.801 -2.23 1 98.69 219 VAL A O 1
ATOM 1640 N N . THR A 1 220 ? 14.516 -2.818 -2.715 1 96.62 220 THR A N 1
ATOM 1641 C CA . THR A 1 220 ? 14.352 -3.613 -3.928 1 96.62 220 THR A CA 1
ATOM 1642 C C . THR A 1 220 ? 14.922 -5.016 -3.736 1 96.62 220 THR A C 1
ATOM 1644 O O . THR A 1 220 ? 16.125 -5.172 -3.471 1 96.62 220 THR A O 1
ATOM 1647 N N . GLY A 1 221 ? 14.023 -6 -3.799 1 95.12 221 GLY A N 1
ATOM 1648 C CA . GLY A 1 221 ? 14.445 -7.387 -3.676 1 95.12 221 GLY A CA 1
ATOM 1649 C C . GLY A 1 221 ? 14.477 -8.125 -5.004 1 95.12 221 GLY A C 1
ATOM 1650 O O . GLY A 1 221 ? 14.82 -7.539 -6.031 1 95.12 221 GLY A O 1
ATOM 1651 N N . VAL A 1 222 ? 14.352 -9.469 -4.867 1 88.81 222 VAL A N 1
ATOM 1652 C CA . VAL A 1 222 ? 14.289 -10.352 -6.023 1 88.81 222 VAL A CA 1
ATOM 1653 C C . VAL A 1 222 ? 13.055 -11.258 -5.918 1 88.81 222 VAL A C 1
ATOM 1655 O O . VAL A 1 222 ? 12.961 -12.078 -5.008 1 88.81 222 VAL A O 1
ATOM 1658 N N . ASN A 1 223 ? 12.133 -11.039 -6.863 1 84.5 223 ASN A N 1
ATOM 1659 C CA . ASN A 1 223 ? 10.922 -11.844 -6.867 1 84.5 223 ASN A CA 1
ATOM 1660 C C . ASN A 1 223 ? 11.031 -13.016 -7.844 1 84.5 223 ASN A C 1
ATOM 1662 O O . ASN A 1 223 ? 11.672 -12.898 -8.891 1 84.5 223 ASN A O 1
ATOM 1666 N N . THR A 1 224 ? 10.562 -14.148 -7.488 1 80.5 224 THR A N 1
ATOM 1667 C CA . THR A 1 224 ? 10.344 -15.336 -8.305 1 80.5 224 THR A CA 1
ATOM 1668 C C . THR A 1 224 ? 9.164 -16.141 -7.785 1 80.5 224 THR A C 1
ATOM 1670 O O . THR A 1 224 ? 8.586 -15.82 -6.742 1 80.5 224 THR A O 1
ATOM 1673 N N . HIS A 1 225 ? 8.703 -17.062 -8.594 1 79.88 225 HIS A N 1
ATOM 1674 C CA . HIS A 1 225 ? 7.648 -17.938 -8.094 1 79.88 225 HIS A CA 1
ATOM 1675 C C . HIS A 1 225 ? 8.047 -18.578 -6.762 1 79.88 225 HIS A C 1
ATOM 1677 O O . HIS A 1 225 ? 9.172 -19.047 -6.613 1 79.88 225 HIS A O 1
ATOM 1683 N N . PRO A 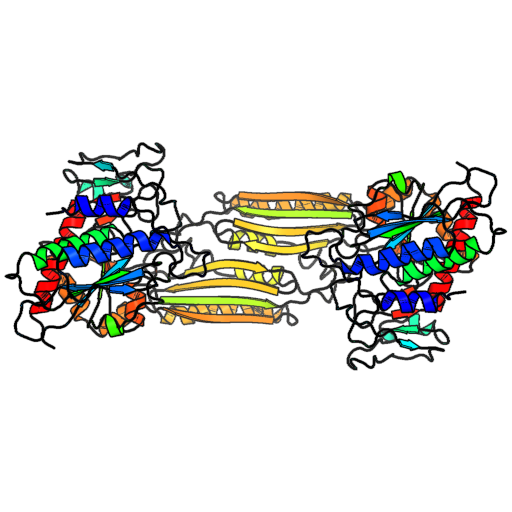1 226 ? 7.188 -18.562 -5.805 1 88.5 226 PRO A N 1
ATOM 1684 C CA . PRO A 1 226 ? 7.562 -19.047 -4.473 1 88.5 226 PRO A CA 1
ATOM 1685 C C . PRO A 1 226 ? 8.016 -20.5 -4.48 1 88.5 226 PRO A C 1
ATOM 1687 O O . PRO A 1 226 ? 8.797 -20.906 -3.617 1 88.5 226 PRO A O 1
ATOM 1690 N N . SER A 1 227 ? 7.609 -21.297 -5.422 1 85.88 227 SER A N 1
ATOM 1691 C CA . SER A 1 227 ? 8.016 -22.703 -5.527 1 85.88 227 SER A CA 1
ATOM 1692 C C . SER A 1 227 ? 9.492 -22.828 -5.883 1 85.88 227 SER A C 1
ATOM 1694 O O . SER A 1 227 ? 10.094 -23.891 -5.707 1 85.88 227 SER A O 1
ATOM 1696 N N . LYS A 1 228 ? 10.086 -21.828 -6.402 1 85.31 228 LYS A N 1
ATOM 1697 C CA . LYS A 1 228 ? 11.484 -21.812 -6.812 1 85.31 228 LYS A CA 1
ATOM 1698 C C . LYS A 1 228 ? 12.25 -20.688 -6.113 1 85.31 228 LYS A C 1
ATOM 1700 O O . LYS A 1 228 ? 13.133 -20.078 -6.707 1 85.31 228 LYS A O 1
ATOM 1705 N N . GLY A 1 229 ? 11.898 -20.375 -4.945 1 89.12 229 GLY A N 1
ATOM 1706 C CA . GLY A 1 229 ? 12.422 -19.219 -4.246 1 89.12 229 GLY A CA 1
ATOM 1707 C C . GLY A 1 229 ? 13.766 -19.469 -3.596 1 89.12 229 GLY A C 1
ATOM 1708 O O . GLY A 1 229 ? 14.523 -18.531 -3.332 1 89.12 229 GLY A O 1
ATOM 1709 N N . LYS A 1 230 ? 14.07 -20.75 -3.383 1 93.75 230 LYS A N 1
ATOM 1710 C CA . LYS A 1 230 ? 15.281 -21.047 -2.625 1 93.75 230 LYS A CA 1
ATOM 1711 C C . LYS A 1 230 ? 16.531 -20.578 -3.369 1 93.75 230 LYS A C 1
ATOM 1713 O O . LYS A 1 230 ? 16.734 -20.938 -4.531 1 93.75 230 LYS A O 1
ATOM 1718 N N . GLY A 1 231 ? 17.234 -19.766 -2.703 1 92.06 231 GLY A N 1
ATOM 1719 C CA . GLY A 1 231 ? 18.5 -19.297 -3.246 1 92.06 231 GLY A CA 1
ATOM 1720 C C . GLY A 1 231 ? 18.328 -18.172 -4.254 1 92.06 231 GLY A C 1
ATOM 1721 O O . GLY A 1 231 ? 19.312 -17.625 -4.75 1 92.06 231 GLY A O 1
ATOM 1722 N N . VAL A 1 232 ? 17.109 -17.781 -4.523 1 87 232 VAL A N 1
ATOM 1723 C CA . VAL A 1 232 ? 16.875 -16.766 -5.551 1 87 232 VAL A CA 1
ATOM 1724 C C . VAL A 1 232 ? 16.078 -15.609 -4.965 1 87 232 VAL A C 1
ATOM 1726 O O . VAL A 1 232 ? 16.484 -14.453 -5.062 1 87 232 VAL A O 1
ATOM 1729 N N . MET A 1 233 ? 15.047 -15.922 -4.297 1 91.62 233 MET A N 1
ATOM 1730 C CA . MET A 1 233 ? 14.125 -14.906 -3.803 1 91.62 233 MET A CA 1
ATOM 1731 C C . MET A 1 233 ? 14.758 -14.094 -2.68 1 91.62 233 MET A C 1
ATOM 1733 O O . MET A 1 233 ? 15.43 -14.648 -1.807 1 91.62 233 MET A O 1
ATOM 1737 N N . VAL A 1 234 ? 14.633 -12.836 -2.77 1 95.94 234 VAL A N 1
ATOM 1738 C CA . VAL A 1 234 ? 14.93 -11.883 -1.7 1 95.94 234 VAL A CA 1
ATOM 1739 C C . VAL A 1 234 ? 13.695 -11.031 -1.413 1 95.94 234 VAL A C 1
ATOM 1741 O O . VAL A 1 234 ? 13.359 -10.141 -2.191 1 95.94 234 VAL A O 1
ATOM 1744 N N . ASN A 1 235 ? 13.016 -11.266 -0.324 1 96.88 235 ASN A N 1
ATOM 1745 C CA . ASN A 1 235 ? 11.703 -10.695 -0.029 1 96.88 235 ASN A CA 1
ATOM 1746 C C . ASN A 1 235 ? 11.828 -9.289 0.567 1 96.88 235 ASN A C 1
ATOM 1748 O O . ASN A 1 235 ? 12.203 -9.141 1.731 1 96.88 235 ASN A O 1
ATOM 1752 N N . ALA A 1 236 ? 11.453 -8.273 -0.204 1 98 236 ALA A N 1
ATOM 1753 C CA . ALA A 1 236 ? 11.586 -6.875 0.204 1 98 236 ALA A CA 1
ATOM 1754 C C . ALA A 1 236 ? 10.703 -6.57 1.411 1 98 236 ALA A C 1
ATOM 1756 O O . ALA A 1 236 ? 11.062 -5.742 2.252 1 98 236 ALA A O 1
ATOM 1757 N N . ILE A 1 237 ? 9.539 -7.262 1.578 1 98.25 237 ILE A N 1
ATOM 1758 C CA . ILE A 1 237 ? 8.641 -7.059 2.713 1 98.25 237 ILE A CA 1
ATOM 1759 C C . ILE A 1 237 ? 9.352 -7.434 4.008 1 98.25 237 ILE A C 1
ATOM 1761 O O . ILE A 1 237 ? 9.312 -6.688 4.988 1 98.25 237 ILE A O 1
ATOM 1765 N N . ARG A 1 238 ? 10.031 -8.578 3.984 1 98.19 238 ARG A N 1
ATOM 1766 C CA . ARG A 1 238 ? 10.734 -9.055 5.172 1 98.19 238 ARG A CA 1
ATOM 1767 C C . ARG A 1 238 ? 11.852 -8.094 5.57 1 98.19 238 ARG A C 1
ATOM 1769 O O . ARG A 1 238 ? 12 -7.762 6.75 1 98.19 238 ARG A O 1
ATOM 1776 N N . ILE A 1 239 ? 12.602 -7.605 4.602 1 98.56 239 ILE A N 1
ATOM 1777 C CA . ILE A 1 239 ? 13.742 -6.73 4.859 1 98.56 239 ILE A CA 1
ATOM 1778 C C . ILE A 1 239 ? 13.25 -5.391 5.406 1 98.56 239 ILE A C 1
ATOM 1780 O O . ILE A 1 239 ? 13.742 -4.914 6.43 1 98.56 239 ILE A O 1
ATOM 1784 N N . LEU A 1 240 ? 12.25 -4.77 4.746 1 98.81 240 LEU A N 1
ATOM 1785 C CA . LEU A 1 240 ? 11.75 -3.467 5.176 1 98.81 240 LEU A CA 1
ATOM 1786 C C . LEU A 1 240 ? 11.07 -3.564 6.539 1 98.81 240 LEU A C 1
ATOM 1788 O O . LEU A 1 240 ? 11.148 -2.633 7.344 1 98.81 240 LEU A O 1
ATOM 1792 N N . SER A 1 241 ? 10.375 -4.723 6.816 1 98.75 241 SER A N 1
ATOM 1793 C CA . SER A 1 241 ? 9.773 -4.93 8.133 1 98.75 241 SER A CA 1
ATOM 1794 C C . SER A 1 241 ? 10.836 -4.973 9.219 1 98.75 241 SER A C 1
ATOM 1796 O O . SER A 1 241 ? 10.656 -4.395 10.297 1 98.75 241 SER A O 1
ATOM 1798 N N . ARG A 1 242 ? 11.93 -5.621 8.953 1 98.5 242 ARG A N 1
ATOM 1799 C CA . ARG A 1 242 ? 13.039 -5.648 9.898 1 98.5 242 ARG A CA 1
ATOM 1800 C C . ARG A 1 242 ? 13.625 -4.254 10.094 1 98.5 242 ARG A C 1
ATOM 1802 O O . ARG A 1 242 ? 14 -3.881 11.211 1 98.5 242 ARG A O 1
ATOM 1809 N N . TYR A 1 243 ? 13.742 -3.482 8.984 1 98.75 243 TYR A N 1
ATOM 1810 C CA . TYR A 1 243 ? 14.211 -2.104 9.039 1 98.75 243 TYR A CA 1
ATOM 1811 C C . TYR A 1 243 ? 13.359 -1.271 9.992 1 98.75 243 TYR A C 1
ATOM 1813 O O . TYR A 1 243 ? 13.883 -0.636 10.906 1 98.75 243 TYR A O 1
ATOM 1821 N N . ILE A 1 244 ? 12.008 -1.286 9.789 1 98.75 244 ILE A N 1
ATOM 1822 C CA . ILE A 1 244 ? 11.07 -0.507 10.594 1 98.75 244 ILE A CA 1
ATOM 1823 C C . ILE A 1 244 ? 11.117 -0.987 12.047 1 98.75 244 ILE A C 1
ATOM 1825 O O . ILE A 1 244 ? 11.109 -0.177 12.977 1 98.75 244 ILE A O 1
ATOM 1829 N N . ALA A 1 245 ? 11.211 -2.33 12.234 1 97.56 245 ALA A N 1
ATOM 1830 C CA . ALA A 1 245 ? 11.242 -2.898 13.586 1 97.56 245 ALA A CA 1
ATOM 1831 C C . ALA A 1 245 ? 12.508 -2.479 14.328 1 97.56 245 ALA A C 1
ATOM 1833 O O . ALA A 1 245 ? 12.523 -2.441 15.562 1 97.56 245 ALA A O 1
ATOM 1834 N N . ALA A 1 246 ? 13.547 -2.139 13.609 1 97.94 246 ALA A N 1
ATOM 1835 C CA . ALA A 1 246 ? 14.828 -1.763 14.211 1 97.94 246 ALA A CA 1
ATOM 1836 C C . ALA A 1 246 ? 14.836 -0.289 14.602 1 97.94 246 ALA A C 1
ATOM 1838 O O . ALA A 1 246 ? 15.711 0.157 15.344 1 97.94 246 ALA A O 1
ATOM 1839 N N . MET A 1 247 ? 13.875 0.494 14.094 1 97.62 247 MET A N 1
ATOM 1840 C CA . MET A 1 247 ? 13.789 1.905 14.453 1 97.62 247 MET A CA 1
ATOM 1841 C C . MET A 1 247 ? 13.43 2.066 15.93 1 97.62 247 MET A C 1
ATOM 1843 O O . MET A 1 247 ? 12.711 1.235 16.5 1 97.62 247 MET A O 1
ATOM 1847 N N . PRO A 1 248 ? 13.883 3.143 16.531 1 94.56 248 PRO A N 1
ATOM 1848 C CA . PRO A 1 248 ? 13.516 3.371 17.938 1 94.56 248 PRO A CA 1
ATOM 1849 C C . PRO A 1 248 ? 12.016 3.605 18.109 1 94.56 248 PRO A C 1
ATOM 1851 O O . PRO A 1 248 ? 11.43 4.43 17.406 1 94.56 248 PRO A O 1
ATOM 1854 N N . THR A 1 249 ? 11.469 2.816 19.031 1 88.88 249 THR A N 1
ATOM 1855 C CA . THR A 1 249 ? 10.047 2.959 19.328 1 88.88 249 THR A CA 1
ATOM 1856 C C . THR A 1 249 ? 9.836 3.502 20.734 1 88.88 249 THR A C 1
ATOM 1858 O O . THR A 1 249 ? 8.859 4.199 21 1 88.88 249 THR A O 1
ATOM 1861 N N . ASP A 1 250 ? 10.812 3.262 21.516 1 91.31 250 ASP A N 1
ATOM 1862 C CA . ASP A 1 250 ? 10.656 3.604 22.922 1 91.31 250 ASP A CA 1
ATOM 1863 C C . ASP A 1 250 ? 11.203 5 23.219 1 91.31 250 ASP A C 1
ATOM 1865 O O . ASP A 1 250 ? 10.984 5.543 24.297 1 91.31 250 ASP A O 1
ATOM 1869 N N . TRP A 1 251 ? 12.031 5.375 22.297 1 89.56 251 TRP A N 1
ATOM 1870 C CA . TRP A 1 251 ? 12.586 6.723 22.391 1 89.56 251 TRP A CA 1
ATOM 1871 C C . TRP A 1 251 ? 12.648 7.379 21.016 1 89.56 251 TRP A C 1
ATOM 1873 O O . TRP A 1 251 ? 12.734 6.688 20 1 89.56 251 TRP A O 1
ATOM 1883 N N . LEU A 1 252 ? 12.156 8.383 20.578 1 96.88 252 LEU A N 1
ATOM 1884 C CA . LEU A 1 252 ? 12.234 9.141 19.328 1 96.88 252 LEU A CA 1
ATOM 1885 C C . LEU A 1 252 ? 11.039 8.844 18.422 1 96.88 252 LEU A C 1
ATOM 1887 O O . LEU A 1 252 ? 11.211 8.594 17.234 1 96.88 252 LEU A O 1
ATOM 1891 N N . SER A 1 253 ? 9.961 8.641 19.062 1 97.56 253 SER A N 1
ATOM 1892 C CA . SER A 1 253 ? 8.711 8.383 18.359 1 97.56 253 SER A CA 1
ATOM 1893 C C . SER A 1 253 ? 7.594 9.289 18.875 1 97.56 253 SER A C 1
ATOM 1895 O O . SER A 1 253 ? 7.645 9.758 20.016 1 97.56 253 SER A O 1
ATOM 1897 N N . PRO A 1 254 ? 6.602 9.562 18.031 1 96 254 PRO A N 1
ATOM 1898 C CA . PRO A 1 254 ? 5.449 10.328 18.516 1 96 254 PRO A CA 1
ATOM 1899 C C . PRO A 1 254 ? 4.789 9.695 19.734 1 96 254 PRO A C 1
ATOM 1901 O O . PRO A 1 254 ? 4.289 10.414 20.609 1 96 254 PRO A O 1
ATOM 1904 N N . GLU A 1 255 ? 4.887 8.375 19.828 1 95.31 255 GLU A N 1
ATOM 1905 C CA . GLU A 1 255 ? 4.262 7.609 20.906 1 95.31 255 GLU A CA 1
ATOM 1906 C C . GLU A 1 255 ? 4.938 7.887 22.234 1 95.31 255 GLU A C 1
ATOM 1908 O O . GLU A 1 255 ? 4.332 7.695 23.297 1 95.31 255 GLU A O 1
ATOM 1913 N N . THR A 1 256 ? 6.191 8.438 22.203 1 96.56 256 THR A N 1
ATOM 1914 C CA . THR A 1 256 ? 6.957 8.469 23.453 1 96.56 256 THR A CA 1
ATOM 1915 C C . THR A 1 256 ? 7.535 9.852 23.703 1 96.56 256 THR A C 1
ATOM 1917 O O . THR A 1 256 ? 8.227 10.07 24.688 1 96.56 256 THR A O 1
ATOM 1920 N N . THR A 1 257 ? 7.332 10.773 22.828 1 96.62 257 THR A N 1
ATOM 1921 C CA . THR A 1 257 ? 7.992 12.07 22.969 1 96.62 257 THR A CA 1
ATOM 1922 C C . THR A 1 257 ? 6.965 13.18 23.172 1 96.62 257 THR A C 1
ATOM 1924 O O . THR A 1 257 ? 5.793 13.023 22.812 1 96.62 257 THR A O 1
ATOM 1927 N N . ASP A 1 258 ? 7.355 14.266 23.812 1 94.94 258 ASP A N 1
ATOM 1928 C CA . ASP A 1 258 ? 6.586 15.492 24 1 94.94 258 ASP A CA 1
ATOM 1929 C C . ASP A 1 258 ? 7.508 16.703 24.109 1 94.94 258 ASP A C 1
ATOM 1931 O O . ASP A 1 258 ? 8.719 16.594 23.953 1 94.94 258 ASP A O 1
ATOM 1935 N N . ASP A 1 259 ? 6.91 17.844 24.203 1 94.56 259 ASP A N 1
ATOM 1936 C CA . ASP A 1 259 ? 7.645 19.094 24.375 1 94.56 259 ASP A CA 1
ATOM 1937 C C . ASP A 1 259 ? 8.656 19.297 23.25 1 94.56 259 ASP A C 1
ATOM 1939 O O . ASP A 1 259 ? 8.305 19.219 22.078 1 94.56 259 ASP A O 1
ATOM 1943 N N . ARG A 1 260 ? 9.914 19.453 23.578 1 96.19 260 ARG A N 1
ATOM 1944 C CA . ARG A 1 260 ? 10.875 19.859 22.562 1 96.19 260 ARG A CA 1
ATOM 1945 C C . ARG A 1 260 ? 11.562 18.641 21.953 1 96.19 260 ARG A C 1
ATOM 1947 O O . ARG A 1 260 ? 12.461 18.781 21.109 1 96.19 260 ARG A O 1
ATOM 1954 N N . ASN A 1 261 ? 11.102 17.391 22.344 1 96.69 261 ASN A N 1
ATOM 1955 C CA . ASN A 1 261 ? 11.719 16.188 21.812 1 96.69 261 ASN A CA 1
ATOM 1956 C C . ASN A 1 261 ? 11.242 15.875 20.406 1 96.69 261 ASN A C 1
ATOM 1958 O O . ASN A 1 261 ? 10.039 15.875 20.141 1 96.69 261 ASN A O 1
ATOM 1962 N N . GLY A 1 262 ? 12.203 15.625 19.5 1 97.44 262 GLY A N 1
ATOM 1963 C CA . GLY A 1 262 ? 11.875 15.25 18.141 1 97.44 262 GLY A CA 1
ATOM 1964 C C . GLY A 1 262 ? 11.484 13.789 18 1 97.44 262 GLY A C 1
ATOM 1965 O O . GLY A 1 262 ? 11.43 13.055 18.984 1 97.44 262 GLY A O 1
ATOM 1966 N N . PHE A 1 263 ? 11.18 13.406 16.75 1 98.25 263 PHE A N 1
ATOM 1967 C CA . PHE A 1 263 ? 10.781 12.023 16.562 1 98.25 263 PHE A CA 1
ATOM 1968 C C . PHE A 1 263 ? 11 11.586 15.125 1 98.25 263 PHE A C 1
ATOM 1970 O O . PHE A 1 263 ? 11.203 12.422 14.242 1 98.25 263 PHE A O 1
ATOM 1977 N N . LEU A 1 264 ? 11.055 10.297 14.883 1 98.44 264 LEU A N 1
ATOM 1978 C CA . LEU A 1 264 ? 10.922 9.578 13.625 1 98.44 264 LEU A CA 1
ATOM 1979 C C . LEU A 1 264 ? 9.578 8.867 13.547 1 98.44 264 LEU A C 1
ATOM 1981 O O . LEU A 1 264 ? 9.211 8.125 14.461 1 98.44 264 LEU A O 1
ATOM 1985 N N . HIS A 1 265 ? 8.82 9.133 12.422 1 97.5 265 HIS A N 1
ATOM 1986 C CA . HIS A 1 265 ? 7.453 8.633 12.391 1 97.5 265 HIS A CA 1
ATOM 1987 C C . HIS A 1 265 ? 7.145 7.949 11.062 1 97.5 265 HIS A C 1
ATOM 1989 O O . HIS A 1 265 ? 6.816 8.617 10.078 1 97.5 265 HIS A O 1
ATOM 1995 N N . PRO A 1 266 ? 7.277 6.582 11.055 1 98 266 PRO A N 1
ATOM 1996 C CA . PRO A 1 266 ? 6.77 5.91 9.859 1 98 266 PRO A CA 1
ATOM 1997 C C . PRO A 1 266 ? 5.25 6.008 9.727 1 98 266 PRO A C 1
ATOM 1999 O O . PRO A 1 266 ? 4.523 5.645 10.648 1 98 266 PRO A O 1
ATOM 2002 N N . TYR A 1 267 ? 4.777 6.461 8.555 1 94.25 267 TYR A N 1
ATOM 2003 C CA . TYR A 1 267 ? 3.344 6.699 8.461 1 94.25 267 TYR A CA 1
ATOM 2004 C C . TYR A 1 267 ? 2.768 6.047 7.207 1 94.25 267 TYR A C 1
ATOM 2006 O O . TYR A 1 267 ? 1.548 6.02 7.02 1 94.25 267 TYR A O 1
ATOM 2014 N N . VAL A 1 268 ? 3.604 5.531 6.285 1 93.62 268 VAL A N 1
ATOM 2015 C CA . VAL A 1 268 ? 3.189 4.75 5.125 1 93.62 268 VAL A CA 1
ATOM 2016 C C . VAL A 1 268 ? 4.102 3.539 4.965 1 93.62 268 VAL A C 1
ATOM 2018 O O . VAL A 1 268 ? 5.32 3.643 5.145 1 93.62 268 VAL A O 1
ATOM 2021 N N . PHE A 1 269 ? 3.578 2.381 4.715 1 98 269 PHE A N 1
ATOM 2022 C CA . PHE A 1 269 ? 4.254 1.172 4.262 1 98 269 PHE A CA 1
ATOM 2023 C C . PHE A 1 269 ? 3.467 0.493 3.148 1 98 269 PHE A C 1
ATOM 2025 O O . PHE A 1 269 ? 2.275 0.219 3.301 1 98 269 PHE A O 1
ATOM 2032 N N . GLU A 1 270 ? 4.141 0.258 2.037 1 96.31 270 GLU A N 1
ATOM 2033 C CA . GLU A 1 270 ? 3.463 -0.432 0.942 1 96.31 270 GLU A CA 1
ATOM 2034 C C . GLU A 1 270 ? 4.453 -1.235 0.102 1 96.31 270 GLU A C 1
ATOM 2036 O O . GLU A 1 270 ? 5.586 -0.802 -0.115 1 96.31 270 GLU A O 1
ATOM 2041 N N . GLY A 1 271 ? 4 -2.377 -0.265 1 92.81 271 GLY A N 1
ATOM 2042 C CA . GLY A 1 271 ? 4.84 -3.053 -1.242 1 92.81 271 GLY A CA 1
ATOM 2043 C C . GLY A 1 271 ? 4.617 -4.555 -1.283 1 92.81 271 GLY A C 1
ATOM 2044 O O . GLY A 1 271 ? 3.652 -5.059 -0.706 1 92.81 271 GLY A O 1
ATOM 2045 N N . GLY A 1 272 ? 5.41 -5.168 -2.148 1 94.31 272 GLY A N 1
ATOM 2046 C CA . GLY A 1 272 ? 5.461 -6.605 -2.359 1 94.31 272 GLY A CA 1
ATOM 2047 C C . GLY A 1 272 ? 6.867 -7.172 -2.271 1 94.31 272 GLY A C 1
ATOM 2048 O O . GLY A 1 272 ? 7.762 -6.543 -1.7 1 94.31 272 GLY A O 1
ATOM 2049 N N . VAL A 1 273 ? 6.988 -8.391 -2.811 1 93.56 273 VAL A N 1
ATOM 2050 C CA . VAL A 1 273 ? 8.234 -9.141 -2.707 1 93.56 273 VAL A CA 1
ATOM 2051 C C . VAL A 1 273 ? 9.328 -8.445 -3.504 1 93.56 273 VAL A C 1
ATOM 2053 O O . VAL A 1 273 ? 10.461 -8.312 -3.033 1 93.56 273 VAL A O 1
ATOM 2056 N N . ALA A 1 274 ? 9.07 -7.93 -4.633 1 91.06 274 ALA A N 1
ATOM 2057 C CA . ALA A 1 274 ? 10.062 -7.32 -5.516 1 91.06 274 ALA A CA 1
ATOM 2058 C C . ALA A 1 274 ? 10.523 -5.973 -4.977 1 91.06 274 ALA A C 1
ATOM 2060 O O . ALA A 1 274 ? 11.703 -5.621 -5.09 1 91.06 274 ALA A O 1
ATOM 2061 N N . GLN A 1 275 ? 9.531 -5.223 -4.426 1 96.19 275 GLN A N 1
ATOM 2062 C CA . GLN A 1 275 ? 9.844 -3.885 -3.93 1 96.19 275 GLN A CA 1
ATOM 2063 C C . GLN A 1 275 ? 8.875 -3.471 -2.826 1 96.19 275 GLN A C 1
ATOM 2065 O O . GLN A 1 275 ? 7.672 -3.738 -2.916 1 96.19 275 GLN A O 1
ATOM 2070 N N . SER A 1 276 ? 9.367 -2.869 -1.816 1 97.75 276 SER A N 1
ATOM 2071 C CA . SER A 1 276 ? 8.586 -2.297 -0.724 1 97.75 276 SER A CA 1
ATOM 2072 C C . SER A 1 276 ? 9.117 -0.929 -0.319 1 97.75 276 SER A C 1
ATOM 2074 O O . SER A 1 276 ? 10.328 -0.684 -0.387 1 97.75 276 SER A O 1
ATOM 2076 N N . THR A 1 277 ? 8.227 -0.046 0.07 1 98.5 277 THR A N 1
ATOM 2077 C CA . THR A 1 277 ? 8.609 1.319 0.41 1 98.5 277 THR A CA 1
ATOM 2078 C C . THR A 1 277 ? 7.949 1.759 1.714 1 98.5 277 THR A C 1
ATOM 2080 O O . THR A 1 277 ? 6.785 1.441 1.963 1 98.5 277 THR A O 1
ATOM 2083 N N . ALA A 1 278 ? 8.68 2.49 2.506 1 98.38 278 ALA A N 1
ATOM 2084 C CA . ALA A 1 278 ? 8.148 3.156 3.695 1 98.38 278 ALA A CA 1
ATOM 2085 C C . ALA A 1 278 ? 8.453 4.652 3.664 1 98.38 278 ALA A C 1
ATOM 2087 O O . ALA A 1 278 ? 9.516 5.07 3.203 1 98.38 278 ALA A O 1
ATOM 2088 N N . ARG A 1 279 ? 7.566 5.457 4.109 1 97.12 279 ARG A N 1
ATOM 2089 C CA . ARG A 1 279 ? 7.758 6.895 4.285 1 97.12 279 ARG A CA 1
ATOM 2090 C C . ARG A 1 279 ? 7.828 7.262 5.766 1 97.12 279 ARG A C 1
ATOM 2092 O O . ARG A 1 279 ? 6.996 6.816 6.559 1 97.12 279 ARG A O 1
ATOM 2099 N N . ILE A 1 280 ? 8.82 8.094 6.105 1 97.81 280 ILE A N 1
ATOM 2100 C CA . ILE A 1 280 ? 9.102 8.484 7.484 1 97.81 280 ILE A CA 1
ATOM 2101 C C . ILE A 1 280 ? 9.273 10 7.562 1 97.81 280 ILE A C 1
ATOM 2103 O O . ILE A 1 280 ? 9.984 10.594 6.75 1 97.81 280 ILE A O 1
ATOM 2107 N N . ILE A 1 281 ? 8.625 10.617 8.547 1 95.5 281 ILE A N 1
ATOM 2108 C CA . ILE A 1 281 ? 8.891 12.031 8.75 1 95.5 281 ILE A CA 1
ATOM 2109 C C . ILE A 1 281 ? 9.836 12.227 9.93 1 95.5 281 ILE A C 1
ATOM 2111 O O . ILE A 1 281 ? 9.758 11.492 10.922 1 95.5 281 ILE A O 1
ATOM 2115 N N . LEU A 1 282 ? 10.766 13.125 9.773 1 98 282 LEU A N 1
ATOM 2116 C CA . LEU A 1 282 ? 11.727 13.539 10.789 1 98 282 LEU A CA 1
ATOM 2117 C C . LEU A 1 282 ? 11.391 14.93 11.32 1 98 282 LEU A C 1
ATOM 2119 O O . LEU A 1 282 ? 11.227 15.875 10.539 1 98 282 LEU A O 1
ATOM 2123 N N . ARG A 1 283 ? 11.25 15.047 12.617 1 97.75 283 ARG A N 1
ATOM 2124 C CA . ARG A 1 283 ? 10.883 16.328 13.227 1 97.75 283 ARG A CA 1
ATOM 2125 C C . ARG A 1 283 ? 11.773 16.641 14.422 1 97.75 283 ARG A C 1
ATOM 2127 O O . ARG A 1 283 ? 12.062 15.75 15.234 1 97.75 283 ARG A O 1
ATOM 2134 N N . ASP A 1 284 ? 12.281 17.797 14.484 1 98.06 284 ASP A N 1
ATOM 2135 C CA . ASP A 1 284 ? 12.977 18.312 15.656 1 98.06 284 ASP A CA 1
ATOM 2136 C C . ASP A 1 284 ? 13.031 19.828 15.633 1 98.06 284 ASP A C 1
ATOM 2138 O O . ASP A 1 284 ? 12.93 20.453 14.57 1 98.06 284 ASP A O 1
ATOM 2142 N N . PHE A 1 285 ? 13.102 20.438 16.812 1 97.5 285 PHE A N 1
ATOM 2143 C CA . PHE A 1 285 ? 13.281 21.875 16.891 1 97.5 285 PHE A CA 1
ATOM 2144 C C . PHE A 1 285 ? 14.703 22.266 16.5 1 97.5 285 PHE A C 1
ATOM 2146 O O . PHE A 1 285 ? 14.938 23.391 16.016 1 97.5 285 PHE A O 1
ATOM 2153 N N . ASP A 1 286 ? 15.617 21.406 16.734 1 97.19 286 ASP A N 1
ATOM 2154 C CA . ASP A 1 286 ? 17.016 21.578 16.359 1 97.19 286 ASP A CA 1
ATOM 2155 C C . ASP A 1 286 ? 17.281 20.969 14.984 1 97.19 286 ASP A C 1
ATOM 2157 O O . ASP A 1 286 ? 17.406 19.75 14.852 1 97.19 286 ASP A O 1
ATOM 2161 N N . THR A 1 287 ? 17.5 21.781 14 1 96 287 THR A N 1
ATOM 2162 C CA . THR A 1 287 ? 17.688 21.344 12.625 1 96 287 THR A CA 1
ATOM 2163 C C . THR A 1 287 ? 18.859 20.359 12.523 1 96 287 THR A C 1
ATOM 2165 O O . THR A 1 287 ? 18.828 19.422 11.734 1 96 287 THR A O 1
ATOM 2168 N N . ALA A 1 288 ? 19.859 20.594 13.289 1 97.38 288 ALA A N 1
ATOM 2169 C CA . ALA A 1 288 ? 21.047 19.75 13.242 1 97.38 288 ALA A CA 1
ATOM 2170 C C . ALA A 1 288 ? 20.703 18.312 13.625 1 97.38 288 ALA A C 1
ATOM 2172 O O . ALA A 1 288 ? 21.344 17.359 13.148 1 97.38 288 ALA A O 1
ATOM 2173 N N . LYS A 1 289 ? 19.719 18.109 14.398 1 98.19 289 LYS A N 1
ATOM 2174 C CA . LYS A 1 289 ? 19.312 16.781 14.82 1 98.19 289 LYS A CA 1
ATOM 2175 C C . LYS A 1 289 ? 18.719 15.992 13.664 1 98.19 289 LYS A C 1
ATOM 2177 O O . LYS A 1 289 ? 18.797 14.766 13.633 1 98.19 289 LYS A O 1
ATOM 2182 N N . LEU A 1 290 ? 18.156 16.641 12.695 1 98.12 290 LEU A N 1
ATOM 2183 C CA . LEU A 1 290 ? 17.609 15.945 11.539 1 98.12 290 LEU A CA 1
ATOM 2184 C C . LEU A 1 290 ? 18.703 15.219 10.773 1 98.12 290 LEU A C 1
ATOM 2186 O O . LEU A 1 290 ? 18.469 14.133 10.227 1 98.12 290 LEU A O 1
ATOM 2190 N N . ALA A 1 291 ? 19.859 15.859 10.734 1 98.06 291 ALA A N 1
ATOM 2191 C CA . ALA A 1 291 ? 20.984 15.188 10.109 1 98.06 291 ALA A CA 1
ATOM 2192 C C . ALA A 1 291 ? 21.375 13.938 10.891 1 98.06 291 ALA A C 1
ATOM 2194 O O . ALA A 1 291 ? 21.734 12.914 10.297 1 98.06 291 ALA A O 1
ATOM 2195 N N . GLU A 1 292 ? 21.359 14.031 12.164 1 98.31 292 GLU A N 1
ATOM 2196 C CA . GLU A 1 292 ? 21.641 12.875 13.008 1 98.31 292 GLU A CA 1
ATOM 2197 C C . GLU A 1 292 ? 20.609 11.766 12.781 1 98.31 292 GLU A C 1
ATOM 2199 O O . GLU A 1 292 ? 20.969 10.586 12.75 1 98.31 292 GLU A O 1
ATOM 2204 N N . TYR A 1 293 ? 19.359 12.148 12.688 1 98.44 293 TYR A N 1
ATOM 2205 C CA . TYR A 1 293 ? 18.297 11.18 12.445 1 98.44 293 TYR A CA 1
ATOM 2206 C C . TYR A 1 293 ? 18.484 10.492 11.094 1 98.44 293 TYR A C 1
ATOM 2208 O O . TYR A 1 293 ? 18.281 9.281 10.977 1 98.44 293 TYR A O 1
ATOM 2216 N N . ALA A 1 294 ? 18.844 11.297 10.117 1 98.38 294 ALA A N 1
ATOM 2217 C CA . ALA A 1 294 ? 19.125 10.734 8.797 1 98.38 294 ALA A CA 1
ATOM 2218 C C . ALA A 1 294 ? 20.25 9.711 8.867 1 98.38 294 ALA A C 1
ATOM 2220 O O . ALA A 1 294 ? 20.188 8.656 8.227 1 98.38 294 ALA A O 1
ATOM 2221 N N . GLU A 1 295 ? 21.297 10.023 9.602 1 98.5 295 GLU A N 1
ATOM 2222 C CA . GLU A 1 295 ? 22.406 9.094 9.789 1 98.5 295 GLU A CA 1
ATOM 2223 C C . GLU A 1 295 ? 21.953 7.82 10.492 1 98.5 295 GLU A C 1
ATOM 2225 O O . GLU A 1 295 ? 22.406 6.723 10.156 1 98.5 295 GLU A O 1
ATOM 2230 N N . LEU A 1 296 ? 21.156 7.98 11.453 1 98.5 296 LEU A N 1
ATOM 2231 C CA . LEU A 1 296 ? 20.609 6.828 12.164 1 98.5 296 LEU A CA 1
ATOM 2232 C C . LEU A 1 296 ? 19.859 5.902 11.211 1 98.5 296 LEU A C 1
ATOM 2234 O O . LEU A 1 296 ? 20 4.68 11.281 1 98.5 296 LEU A O 1
ATOM 2238 N N . LEU A 1 297 ? 19.016 6.488 10.344 1 98.69 297 LEU A N 1
ATOM 2239 C CA . LEU A 1 297 ? 18.266 5.703 9.359 1 98.69 297 LEU A CA 1
ATOM 2240 C C . LEU A 1 297 ? 19.219 4.941 8.445 1 98.69 297 LEU A C 1
ATOM 2242 O O . LEU A 1 297 ? 18.953 3.787 8.094 1 98.69 297 LEU A O 1
ATOM 2246 N N . GLU A 1 298 ? 20.312 5.574 8.086 1 98.62 298 GLU A N 1
ATOM 2247 C CA . GLU A 1 298 ? 21.344 4.906 7.285 1 98.62 298 GLU A CA 1
ATOM 2248 C C . GLU A 1 298 ? 22 3.777 8.07 1 98.62 298 GLU A C 1
ATOM 2250 O O . GLU A 1 298 ? 22.266 2.707 7.52 1 98.62 298 GLU A O 1
ATOM 2255 N N . GLU A 1 299 ? 22.281 4 9.273 1 98.69 299 GLU A N 1
ATOM 2256 C CA . GLU A 1 299 ? 22.922 3.008 10.133 1 98.69 299 GLU A CA 1
ATOM 2257 C C . GLU A 1 299 ? 22.047 1.767 10.289 1 98.69 299 GLU A C 1
ATOM 2259 O O . GLU A 1 299 ? 22.562 0.65 10.383 1 98.69 299 GLU A O 1
ATOM 2264 N N . ILE A 1 300 ? 20.766 1.926 10.367 1 98.44 300 ILE A N 1
ATOM 2265 C CA . ILE A 1 300 ? 19.828 0.816 10.492 1 98.44 300 ILE A CA 1
ATOM 2266 C C . ILE A 1 300 ? 19.859 -0.035 9.219 1 98.44 300 ILE A C 1
ATOM 2268 O O . ILE A 1 300 ? 19.719 -1.259 9.281 1 98.44 300 ILE A O 1
ATOM 2272 N N . ALA A 1 301 ? 20.125 0.612 8.055 1 98.56 301 ALA A N 1
ATOM 2273 C CA . ALA A 1 301 ? 20.141 -0.078 6.77 1 98.56 301 ALA A CA 1
ATOM 2274 C C . ALA A 1 301 ? 21.391 -0.933 6.609 1 98.56 301 ALA A C 1
ATOM 2276 O O . ALA A 1 301 ? 21.375 -1.937 5.895 1 98.56 301 ALA A O 1
ATOM 2277 N N . GLU A 1 302 ? 22.469 -0.633 7.242 1 98.38 302 GLU A N 1
ATOM 2278 C CA . GLU A 1 302 ? 23.797 -1.2 6.973 1 98.38 302 GLU A CA 1
ATOM 2279 C C . GLU A 1 302 ? 23.812 -2.697 7.27 1 98.38 302 GLU A C 1
ATOM 2281 O O . GLU A 1 302 ? 24.219 -3.496 6.422 1 98.38 302 GLU A O 1
ATOM 2286 N N . PRO A 1 303 ? 23.406 -3.148 8.5 1 98.44 303 PRO A N 1
ATOM 2287 C CA . PRO A 1 303 ? 23.406 -4.594 8.75 1 98.44 303 PRO A CA 1
ATOM 2288 C C . PRO A 1 303 ? 22.516 -5.363 7.773 1 98.44 303 PRO A C 1
ATOM 2290 O O . PRO A 1 303 ? 22.828 -6.508 7.43 1 98.44 303 PRO A O 1
ATOM 2293 N N . LEU A 1 304 ? 21.406 -4.77 7.332 1 98.31 304 LEU A N 1
ATOM 2294 C CA . LEU A 1 304 ? 20.516 -5.41 6.375 1 98.31 304 LEU A CA 1
ATOM 2295 C C . LEU A 1 304 ? 21.172 -5.516 5.004 1 98.31 304 LEU A C 1
ATOM 2297 O O . LEU A 1 304 ? 21.016 -6.535 4.32 1 98.31 304 LEU A O 1
ATOM 2301 N N . ARG A 1 305 ? 21.906 -4.426 4.617 1 98.25 305 ARG A N 1
ATOM 2302 C CA . ARG A 1 305 ? 22.656 -4.465 3.369 1 98.25 305 ARG A CA 1
ATOM 2303 C C . ARG A 1 305 ? 23.688 -5.582 3.385 1 98.25 305 ARG A C 1
ATOM 2305 O O . ARG A 1 305 ? 23.906 -6.242 2.369 1 98.25 305 ARG A O 1
ATOM 2312 N N . GLU A 1 306 ? 24.328 -5.809 4.48 1 98.19 306 GLU A N 1
ATOM 2313 C CA . GLU A 1 306 ? 25.328 -6.859 4.625 1 98.19 306 GLU A CA 1
ATOM 2314 C C . GLU A 1 306 ? 24.688 -8.242 4.566 1 98.19 306 GLU A C 1
ATOM 2316 O O . GLU A 1 306 ? 25.234 -9.164 3.953 1 98.19 306 GLU A O 1
ATOM 2321 N N . GLU A 1 307 ? 23.609 -8.375 5.188 1 96.88 307 GLU A N 1
ATOM 2322 C CA . GLU A 1 307 ? 22.922 -9.664 5.277 1 96.88 307 GLU A CA 1
ATOM 2323 C C . GLU A 1 307 ? 22.281 -10.039 3.947 1 96.88 307 GLU A C 1
ATOM 2325 O O . GLU A 1 307 ? 22.188 -11.219 3.604 1 96.88 307 GLU A O 1
ATOM 2330 N N . PHE A 1 308 ? 21.797 -9.039 3.248 1 96.81 308 PHE A N 1
ATOM 2331 C CA . PHE A 1 308 ? 21.109 -9.273 1.983 1 96.81 308 PHE A CA 1
ATOM 2332 C C . PHE A 1 308 ? 21.781 -8.516 0.848 1 96.81 308 PHE A C 1
ATOM 2334 O O . PHE A 1 308 ? 21.219 -7.578 0.289 1 96.81 308 PHE A O 1
ATOM 2341 N N . PRO A 1 309 ? 22.875 -8.969 0.384 1 96.88 309 PRO A N 1
ATOM 2342 C CA . PRO A 1 309 ? 23.656 -8.227 -0.616 1 96.88 309 PRO A CA 1
ATOM 2343 C C . PRO A 1 309 ? 22.953 -8.148 -1.968 1 96.88 309 PRO A C 1
ATOM 2345 O O . PRO A 1 309 ? 23.25 -7.273 -2.779 1 96.88 309 PRO A O 1
ATOM 2348 N N . GLU A 1 310 ? 22.031 -9.016 -2.205 1 94.56 310 GLU A N 1
ATOM 2349 C CA . GLU A 1 310 ? 21.312 -9.008 -3.48 1 94.56 310 GLU A CA 1
ATOM 2350 C C . GLU A 1 310 ? 20.203 -7.965 -3.486 1 94.56 310 GLU A C 1
ATOM 2352 O O . GLU A 1 310 ? 19.672 -7.625 -4.547 1 94.56 310 GLU A O 1
ATOM 2357 N N . ALA A 1 311 ? 19.828 -7.504 -2.316 1 96.62 311 ALA A N 1
ATOM 2358 C CA . ALA A 1 311 ? 18.812 -6.457 -2.217 1 96.62 311 ALA A CA 1
ATOM 2359 C C . ALA A 1 311 ? 19.453 -5.07 -2.268 1 96.62 311 ALA A C 1
ATOM 2361 O O . ALA A 1 311 ? 20.641 -4.91 -1.954 1 96.62 311 ALA A O 1
ATOM 2362 N N . LYS A 1 312 ? 18.734 -4.129 -2.797 1 98.38 312 LYS A N 1
ATOM 2363 C CA . LYS A 1 312 ? 19.109 -2.721 -2.709 1 98.38 312 LYS A CA 1
ATOM 2364 C C . LYS A 1 312 ? 18.25 -1.984 -1.683 1 98.38 312 LYS A C 1
ATOM 2366 O O . LYS A 1 312 ? 17.031 -2.08 -1.708 1 98.38 312 LYS A O 1
ATOM 2371 N N . ILE A 1 313 ? 18.891 -1.354 -0.746 1 98.69 313 ILE A N 1
ATOM 2372 C CA . ILE A 1 313 ? 18.203 -0.53 0.243 1 98.69 313 ILE A CA 1
ATOM 2373 C C . ILE A 1 313 ? 18.594 0.934 0.058 1 98.69 313 ILE A C 1
ATOM 2375 O O . ILE A 1 313 ? 19.734 1.311 0.305 1 98.69 313 ILE A O 1
ATOM 2379 N N . ASP A 1 314 ? 17.625 1.708 -0.367 1 98.75 314 ASP A N 1
ATOM 2380 C CA . ASP A 1 314 ? 17.844 3.131 -0.61 1 98.75 314 ASP A CA 1
ATOM 2381 C C . ASP A 1 314 ? 17.156 3.982 0.457 1 98.75 314 ASP A C 1
ATOM 2383 O O . ASP A 1 314 ? 15.977 3.783 0.757 1 98.75 314 ASP A O 1
ATOM 2387 N N . VAL A 1 315 ? 17.922 4.879 1.041 1 98.69 315 VAL A N 1
ATOM 2388 C CA . VAL A 1 315 ? 17.422 5.871 1.982 1 98.69 315 VAL A CA 1
ATOM 2389 C C . VAL A 1 315 ? 17.5 7.262 1.356 1 98.69 315 VAL A C 1
ATOM 2391 O O . VAL A 1 315 ? 18.578 7.828 1.216 1 98.69 315 VAL A O 1
ATOM 2394 N N . ALA A 1 316 ? 16.344 7.828 0.962 1 98.5 316 ALA A N 1
ATOM 2395 C CA . ALA A 1 316 ? 16.281 9.156 0.351 1 98.5 316 ALA A CA 1
ATOM 2396 C C . ALA A 1 316 ? 15.711 10.18 1.32 1 98.5 316 ALA A C 1
ATOM 2398 O O . ALA A 1 316 ? 14.578 10.039 1.788 1 98.5 316 ALA A O 1
ATOM 2399 N N . ILE A 1 317 ? 16.453 11.234 1.645 1 98 317 ILE A N 1
ATOM 2400 C CA . ILE A 1 317 ? 16.031 12.289 2.559 1 98 317 ILE A CA 1
ATOM 2401 C C . ILE A 1 317 ? 15.734 13.562 1.773 1 98 317 ILE A C 1
ATOM 2403 O O . ILE A 1 317 ? 16.5 13.945 0.886 1 98 317 ILE A O 1
ATOM 2407 N N . SER A 1 318 ? 14.664 14.203 2.02 1 95.5 318 SER A N 1
ATOM 2408 C CA . SER A 1 318 ? 14.32 15.492 1.415 1 95.5 318 SER A CA 1
ATOM 2409 C C . SER A 1 318 ? 13.867 16.484 2.471 1 95.5 318 SER A C 1
ATOM 2411 O O . SER A 1 318 ? 13.172 16.125 3.42 1 95.5 318 SER A O 1
ATOM 2413 N N . GLN A 1 319 ? 14.312 17.719 2.32 1 92.25 319 GLN A N 1
ATOM 2414 C CA . GLN A 1 319 ? 13.914 18.781 3.225 1 92.25 319 GLN A CA 1
ATOM 2415 C C . GLN A 1 319 ? 12.461 19.188 2.99 1 92.25 319 GLN A C 1
ATOM 2417 O O . GLN A 1 319 ? 12.016 19.281 1.844 1 92.25 319 GLN A O 1
ATOM 2422 N N . GLN A 1 320 ? 11.758 19.391 4.059 1 86.25 320 GLN A N 1
ATOM 2423 C CA . GLN A 1 320 ? 10.398 19.906 3.926 1 86.25 320 GLN A CA 1
ATOM 2424 C C . GLN A 1 320 ? 10.312 21.375 4.371 1 86.25 320 GLN A C 1
ATOM 2426 O O . GLN A 1 320 ? 9.93 22.25 3.588 1 86.25 320 GLN A O 1
ATOM 2431 N N . TYR A 1 321 ? 10.672 21.719 5.645 1 86.38 321 TYR A N 1
ATOM 2432 C CA . TYR A 1 321 ? 10.727 23.094 6.137 1 86.38 321 TYR A CA 1
ATOM 2433 C C . TYR A 1 321 ? 11.648 23.203 7.344 1 86.38 321 TYR A C 1
ATOM 2435 O O . TYR A 1 321 ? 12.086 22.188 7.895 1 86.38 321 TYR A O 1
ATOM 2443 N N . ARG A 1 322 ? 12.008 24.406 7.703 1 93.38 322 ARG A N 1
ATOM 2444 C CA . ARG A 1 322 ? 12.883 24.672 8.844 1 93.38 322 ARG A CA 1
ATOM 2445 C C . ARG A 1 322 ? 12.148 25.469 9.922 1 93.38 322 ARG A C 1
ATOM 2447 O O . ARG A 1 322 ? 11.102 26.062 9.656 1 93.38 322 ARG A O 1
ATOM 2454 N N . ASN A 1 323 ? 12.656 25.359 11.133 1 96.19 323 ASN A N 1
ATOM 2455 C CA . ASN A 1 323 ? 12.109 26.094 12.273 1 96.19 323 ASN A CA 1
ATOM 2456 C C . ASN A 1 323 ? 11.938 27.578 11.953 1 96.19 323 ASN A C 1
ATOM 2458 O O . ASN A 1 323 ? 12.891 28.25 11.555 1 96.19 323 ASN A O 1
ATOM 2462 N N . MET A 1 324 ? 10.781 28.062 12.188 1 96.06 324 MET A N 1
ATOM 2463 C CA . MET A 1 324 ? 10.484 29.438 11.844 1 96.06 324 MET A CA 1
ATOM 2464 C C . MET A 1 324 ? 11.352 30.406 12.656 1 96.06 324 MET A C 1
ATOM 2466 O O . MET A 1 324 ? 11.555 31.547 12.258 1 96.06 324 MET A O 1
ATOM 2470 N N . ALA A 1 325 ? 11.844 29.984 13.812 1 96.19 325 ALA A N 1
ATOM 2471 C CA . ALA A 1 325 ? 12.703 30.812 14.648 1 96.19 325 ALA A CA 1
ATOM 2472 C C . ALA A 1 325 ? 13.891 31.344 13.852 1 96.19 325 ALA A C 1
ATOM 2474 O O . ALA A 1 325 ? 14.328 32.469 14.062 1 96.19 325 ALA A O 1
ATOM 2475 N N . ASP A 1 326 ? 14.383 30.562 13 1 94.44 326 ASP A N 1
ATOM 2476 C CA . ASP A 1 326 ? 15.539 30.953 12.203 1 94.44 326 ASP A CA 1
ATOM 2477 C C . ASP A 1 326 ? 15.188 32.125 11.266 1 94.44 326 ASP A C 1
ATOM 2479 O O . ASP A 1 326 ? 15.977 33.031 11.102 1 94.44 326 ASP A O 1
ATOM 2483 N N . GLY A 1 327 ? 14.031 31.984 10.656 1 94.81 327 GLY A N 1
ATOM 2484 C CA . GLY A 1 327 ? 13.594 33.062 9.766 1 94.81 327 GLY A CA 1
ATOM 2485 C C . GLY A 1 327 ? 13.156 34.312 10.508 1 94.81 327 GLY A C 1
ATOM 2486 O O . GLY A 1 327 ? 13.359 35.406 10.016 1 94.81 327 GLY A O 1
ATOM 2487 N N . LEU A 1 328 ? 12.609 34.094 11.695 1 96.88 328 LEU A N 1
ATOM 2488 C CA . LEU A 1 328 ? 12.133 35.219 12.484 1 96.88 328 LEU A CA 1
ATOM 2489 C C . LEU A 1 328 ? 13.297 36.094 12.938 1 96.88 328 LEU A C 1
ATOM 2491 O O . LEU A 1 328 ? 13.117 37.312 13.195 1 96.88 328 LEU A O 1
ATOM 2495 N N . LYS A 1 329 ? 14.461 35.594 12.984 1 95.88 329 LYS A N 1
ATOM 2496 C CA . LYS A 1 329 ? 15.648 36.375 13.352 1 95.88 329 LYS A CA 1
ATOM 2497 C C . LYS A 1 329 ? 15.945 37.438 12.328 1 95.88 329 LYS A C 1
ATOM 2499 O O . LYS A 1 329 ? 16.594 38.438 12.641 1 95.88 329 LYS A O 1
ATOM 2504 N N . THR A 1 330 ? 15.508 37.25 11.125 1 96.69 330 THR A N 1
ATOM 2505 C CA . THR A 1 330 ? 15.781 38.219 10.07 1 96.69 330 THR A CA 1
ATOM 2506 C C . THR A 1 330 ? 14.891 39.438 10.203 1 96.69 330 THR A C 1
ATOM 2508 O O . THR A 1 330 ? 15.156 40.469 9.602 1 96.69 330 THR A O 1
ATOM 2511 N N . GLU A 1 331 ? 13.836 39.312 10.961 1 97.38 331 GLU A N 1
ATOM 2512 C CA . GLU A 1 331 ? 12.938 40.406 11.281 1 97.38 331 GLU A CA 1
ATOM 2513 C C . GLU A 1 331 ? 12.469 40.344 12.734 1 97.38 331 GLU A C 1
ATOM 2515 O O . GLU A 1 331 ? 11.297 40.062 13 1 97.38 331 GLU A O 1
ATOM 2520 N N . PRO A 1 332 ? 13.258 40.688 13.625 1 96.81 332 PRO A N 1
ATOM 2521 C CA . PRO A 1 332 ? 12.961 40.531 15.055 1 96.81 332 PRO A CA 1
ATOM 2522 C C . PRO A 1 332 ? 11.805 41.406 15.523 1 96.81 332 PRO A C 1
ATOM 2524 O O . PRO A 1 332 ? 11.188 41.125 16.547 1 96.81 332 PRO A O 1
ATOM 2527 N N . ARG A 1 333 ? 11.508 42.375 14.781 1 97.25 333 ARG A N 1
ATOM 2528 C CA . ARG A 1 333 ? 10.398 43.25 15.156 1 97.25 333 ARG A CA 1
ATOM 2529 C C . ARG A 1 333 ? 9.078 42.469 15.141 1 97.25 333 ARG A C 1
ATOM 2531 O O . ARG A 1 333 ? 8.125 42.844 15.828 1 97.25 333 ARG A O 1
ATOM 2538 N N . ALA A 1 334 ? 9.039 41.469 14.352 1 98.12 334 ALA A N 1
ATOM 2539 C CA . ALA A 1 334 ? 7.785 40.75 14.195 1 98.12 334 ALA A CA 1
ATOM 2540 C C . ALA A 1 334 ? 7.266 40.25 15.539 1 98.12 334 ALA A C 1
ATOM 2542 O O . ALA A 1 334 ? 6.117 40.5 15.906 1 98.12 334 ALA A O 1
ATOM 2543 N N . VAL A 1 335 ? 8.086 39.625 16.281 1 98.38 335 VAL A N 1
ATOM 2544 C CA . VAL A 1 335 ? 7.684 39.094 17.578 1 98.38 335 VAL A CA 1
ATOM 2545 C C . VAL A 1 335 ? 7.594 40.219 18.594 1 98.38 335 VAL A C 1
ATOM 2547 O O . VAL A 1 335 ? 6.66 40.281 19.391 1 98.38 335 VAL A O 1
ATOM 2550 N N . ALA A 1 336 ? 8.492 41.125 18.547 1 98.19 336 ALA A N 1
ATOM 2551 C CA . ALA A 1 336 ? 8.531 42.25 19.5 1 98.19 336 ALA A CA 1
ATOM 2552 C C . ALA A 1 336 ? 7.25 43.094 19.422 1 98.19 336 ALA A C 1
ATOM 2554 O O . ALA A 1 336 ? 6.703 43.5 20.438 1 98.19 336 ALA A O 1
ATOM 2555 N N . LYS A 1 337 ? 6.816 43.375 18.203 1 98.56 337 LYS A N 1
ATOM 2556 C CA . LYS A 1 337 ? 5.613 44.188 18.016 1 98.56 337 LYS A CA 1
ATOM 2557 C C . LYS A 1 337 ? 4.367 43.438 18.469 1 98.56 337 LYS A C 1
ATOM 2559 O O . LYS A 1 337 ? 3.412 44.031 18.953 1 98.56 337 LYS A O 1
ATOM 2564 N N . ALA A 1 338 ? 4.383 42.125 18.281 1 98.56 338 ALA A N 1
ATOM 2565 C CA . ALA A 1 338 ? 3.273 41.312 18.797 1 98.56 338 ALA A CA 1
ATOM 2566 C C . ALA A 1 338 ? 3.221 41.375 20.312 1 98.56 338 ALA A C 1
ATOM 2568 O O . ALA A 1 338 ? 2.141 41.469 20.906 1 98.56 338 ALA A O 1
ATOM 2569 N N . VAL A 1 339 ? 4.375 41.25 20.938 1 98.38 339 VAL A N 1
ATOM 2570 C CA . VAL A 1 339 ? 4.473 41.375 22.391 1 98.38 339 VAL A CA 1
ATOM 2571 C C . VAL A 1 339 ? 3.943 42.719 22.844 1 98.38 339 VAL A C 1
ATOM 2573 O O . VAL A 1 339 ? 3.119 42.812 23.766 1 98.38 339 VAL A O 1
ATOM 2576 N N . GLU A 1 340 ? 4.371 43.75 22.219 1 98.31 340 GLU A N 1
ATOM 2577 C CA . GLU A 1 340 ? 3.941 45.125 22.531 1 98.31 340 GLU A CA 1
ATOM 2578 C C . GLU A 1 340 ? 2.428 45.25 22.406 1 98.31 340 GLU A C 1
ATOM 2580 O O . GLU A 1 340 ? 1.778 45.844 23.266 1 98.31 340 GLU A O 1
ATOM 2585 N N . ALA A 1 341 ? 1.901 44.719 21.328 1 98.5 341 ALA A N 1
ATOM 2586 C CA . ALA A 1 341 ? 0.467 44.812 21.078 1 98.5 341 ALA A CA 1
ATOM 2587 C C . ALA A 1 341 ? -0.331 44.094 22.156 1 98.5 341 ALA A C 1
ATOM 2589 O O . ALA A 1 341 ? -1.362 44.594 22.609 1 98.5 341 ALA A O 1
ATOM 2590 N N . MET A 1 342 ? 0.109 42.938 22.562 1 98.25 342 MET A N 1
ATOM 2591 C CA . MET A 1 342 ? -0.589 42.156 23.594 1 98.25 342 MET A CA 1
ATOM 2592 C C . MET A 1 342 ? -0.523 42.906 24.938 1 98.25 342 MET A C 1
ATOM 2594 O O . MET A 1 342 ? -1.523 42.969 25.656 1 98.25 342 MET A O 1
ATOM 2598 N N . GLN A 1 343 ? 0.573 43.438 25.234 1 98.19 343 GLN A N 1
ATOM 2599 C CA . GLN A 1 343 ? 0.714 44.188 26.469 1 98.19 343 GLN A CA 1
ATOM 2600 C C . GLN A 1 343 ? -0.194 45.406 26.484 1 98.19 343 GLN A C 1
ATOM 2602 O O . GLN A 1 343 ? -0.745 45.781 27.516 1 98.19 343 GLN A O 1
ATOM 2607 N N . ALA A 1 344 ? -0.37 46.031 25.375 1 98 344 ALA A N 1
ATOM 2608 C CA . ALA A 1 344 ? -1.188 47.219 25.234 1 98 344 ALA A CA 1
ATOM 2609 C C . ALA A 1 344 ? -2.652 46.938 25.547 1 98 344 ALA A C 1
ATOM 2611 O O . ALA A 1 344 ? -3.41 47.844 25.922 1 98 344 ALA A O 1
ATOM 2612 N N . VAL A 1 345 ? -3.012 45.688 25.406 1 97.56 345 VAL A N 1
ATOM 2613 C CA . VAL A 1 345 ? -4.402 45.344 25.703 1 97.56 345 VAL A CA 1
ATOM 2614 C C . VAL A 1 345 ? -4.484 44.625 27.047 1 97.56 345 VAL A C 1
ATOM 2616 O O . VAL A 1 345 ? -5.496 44 27.359 1 97.56 345 VAL A O 1
ATOM 2619 N N . GLY A 1 346 ? -3.428 44.625 27.734 1 96.88 346 GLY A N 1
ATOM 2620 C CA . GLY A 1 346 ? -3.436 44.156 29.109 1 96.88 346 GLY A CA 1
ATOM 2621 C C . GLY A 1 346 ? -3.141 42.656 29.219 1 96.88 346 GLY A C 1
ATOM 2622 O O . GLY A 1 346 ? -3.518 42.031 30.203 1 96.88 346 GLY A O 1
ATOM 2623 N N . ILE A 1 347 ? -2.547 42.094 28.25 1 96.06 347 ILE A N 1
ATOM 2624 C CA . ILE A 1 347 ? -2.207 40.688 28.25 1 96.06 347 ILE A CA 1
ATOM 2625 C C . ILE A 1 347 ? -0.702 40.5 28.438 1 96.06 347 ILE A C 1
ATOM 2627 O O . ILE A 1 347 ? 0.092 41.25 27.859 1 96.06 347 ILE A O 1
ATOM 2631 N N . ASP A 1 348 ? -0.363 39.625 29.281 1 95.12 348 ASP A N 1
ATOM 2632 C CA . ASP A 1 348 ? 1.019 39.125 29.328 1 95.12 348 ASP A CA 1
ATOM 2633 C C . ASP A 1 348 ? 1.249 38 28.328 1 95.12 348 ASP A C 1
ATOM 2635 O O . ASP A 1 348 ? 0.768 36.875 28.531 1 95.12 348 ASP A O 1
ATOM 2639 N N . PRO A 1 349 ? 2 38.344 27.266 1 96.5 349 PRO A N 1
ATOM 2640 C CA . PRO A 1 349 ? 2.15 37.344 26.203 1 96.5 349 PRO A CA 1
ATOM 2641 C C . PRO A 1 349 ? 2.922 36.094 26.672 1 96.5 349 PRO A C 1
ATOM 2643 O O . PRO A 1 349 ? 3.797 36.188 27.531 1 96.5 349 PRO A O 1
ATOM 2646 N N . LEU A 1 350 ? 2.621 35 26.141 1 95.56 350 LEU A N 1
ATOM 2647 C CA . LEU A 1 350 ? 3.338 33.75 26.344 1 95.56 350 LEU A CA 1
ATOM 2648 C C . LEU A 1 350 ? 3.928 33.219 25.031 1 95.56 350 LEU A C 1
ATOM 2650 O O . LEU A 1 350 ? 3.193 32.969 24.062 1 95.56 350 LEU A O 1
ATOM 2654 N N . LEU A 1 351 ? 5.242 33.156 25 1 95.69 351 LEU A N 1
ATOM 2655 C CA . LEU A 1 351 ? 5.883 32.531 23.859 1 95.69 351 LEU A CA 1
ATOM 2656 C C . LEU A 1 351 ? 5.738 31.016 23.906 1 95.69 351 LEU A C 1
ATOM 2658 O O . LEU A 1 351 ? 5.844 30.406 24.984 1 95.69 351 LEU A O 1
ATOM 2662 N N . SER A 1 352 ? 5.441 30.453 22.812 1 94.38 352 SER A N 1
ATOM 2663 C CA . SER A 1 352 ? 5.164 29.031 22.797 1 94.38 352 SER A CA 1
ATOM 2664 C C . SER A 1 352 ? 5.77 28.359 21.562 1 94.38 352 SER A C 1
ATOM 2666 O O . SER A 1 352 ? 6.227 29.047 20.641 1 94.38 352 SER A O 1
ATOM 2668 N N . ILE A 1 353 ? 5.84 27 21.641 1 94.56 353 ILE A N 1
ATOM 2669 C CA . ILE A 1 353 ? 6.398 26.188 20.562 1 94.56 353 ILE A CA 1
ATOM 2670 C C . ILE A 1 353 ? 5.293 25.359 19.906 1 94.56 353 ILE A C 1
ATOM 2672 O O . ILE A 1 353 ? 4.281 25.047 20.547 1 94.56 353 ILE A O 1
ATOM 2676 N N . ILE A 1 354 ? 5.449 25.062 18.625 1 92.88 354 ILE A N 1
ATOM 2677 C CA . ILE A 1 354 ? 4.527 24.188 17.922 1 92.88 354 ILE A CA 1
ATOM 2678 C C . ILE A 1 354 ? 5.262 22.938 17.453 1 92.88 354 ILE A C 1
ATOM 2680 O O . ILE A 1 354 ? 6.25 23.016 16.719 1 92.88 354 ILE A O 1
ATOM 26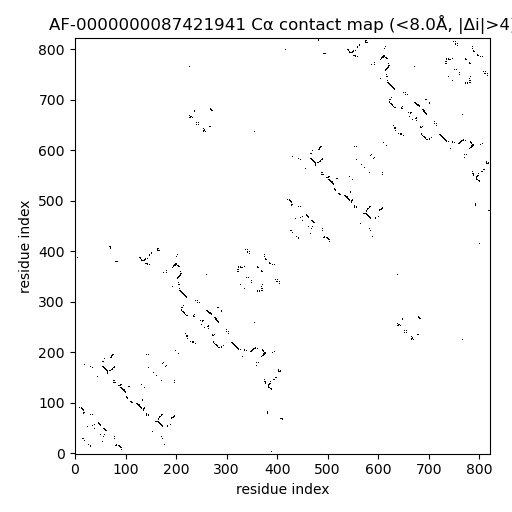84 N N . ARG A 1 355 ? 4.777 21.797 17.875 1 93.5 355 ARG A N 1
ATOM 2685 C CA . ARG A 1 355 ? 5.316 20.516 17.438 1 93.5 355 ARG A CA 1
ATOM 2686 C C . ARG A 1 355 ? 4.793 20.156 16.047 1 93.5 355 ARG A C 1
ATOM 2688 O O . ARG A 1 355 ? 4.164 19.109 15.875 1 93.5 355 ARG A O 1
ATOM 2695 N N . GLY A 1 356 ? 5.02 20.922 15.141 1 89.75 356 GLY A N 1
ATOM 2696 C CA . GLY A 1 356 ? 4.598 20.781 13.758 1 89.75 356 GLY A CA 1
ATOM 2697 C C . GLY A 1 356 ? 4.879 22.016 12.922 1 89.75 356 GLY A C 1
ATOM 2698 O O . GLY A 1 356 ? 5.66 22.875 13.32 1 89.75 356 GLY A O 1
ATOM 2699 N N . GLY A 1 357 ? 4.352 22 11.727 1 85.5 357 GLY A N 1
ATOM 2700 C CA . GLY A 1 357 ? 4.441 23.156 10.852 1 85.5 357 GLY A CA 1
ATOM 2701 C C . GLY A 1 357 ? 3.158 23.969 10.789 1 85.5 357 GLY A C 1
ATOM 2702 O O . GLY A 1 357 ? 2.105 23.5 11.227 1 85.5 357 GLY A O 1
ATOM 2703 N N . THR A 1 358 ? 3.277 25.172 10.422 1 86.94 358 THR A N 1
ATOM 2704 C CA . THR A 1 358 ? 2.162 26.078 10.172 1 86.94 358 THR A CA 1
ATOM 2705 C C . THR A 1 358 ? 2.338 26.797 8.836 1 86.94 358 THR A C 1
ATOM 2707 O O . THR A 1 358 ? 3.408 26.734 8.227 1 86.94 358 THR A O 1
ATOM 2710 N N . ASP A 1 359 ? 1.279 27.391 8.375 1 91.56 359 ASP A N 1
ATOM 2711 C CA . ASP A 1 359 ? 1.472 28.297 7.246 1 91.56 359 ASP A CA 1
ATOM 2712 C C . ASP A 1 359 ? 2.547 29.328 7.555 1 91.56 359 ASP A C 1
ATOM 2714 O O . ASP A 1 359 ? 3.303 29.734 6.664 1 91.56 359 ASP A O 1
ATOM 2718 N N . GLY A 1 360 ? 2.637 29.734 8.797 1 93.31 360 GLY A N 1
ATOM 2719 C CA . GLY A 1 360 ? 3.658 30.703 9.203 1 93.31 360 GLY A CA 1
ATOM 2720 C C . GLY A 1 360 ? 5.07 30.188 8.992 1 93.31 360 GLY A C 1
ATOM 2721 O O . GLY A 1 360 ? 5.949 30.922 8.547 1 93.31 360 GLY A O 1
ATOM 2722 N N . SER A 1 361 ? 5.25 28.953 9.336 1 92.25 361 SER A N 1
ATOM 2723 C CA . SER A 1 361 ? 6.574 28.375 9.133 1 92.25 361 SER A CA 1
ATOM 2724 C C . SER A 1 361 ? 6.906 28.266 7.645 1 92.25 361 SER A C 1
ATOM 2726 O O . SER A 1 361 ? 8.039 28.531 7.238 1 92.25 361 SER A O 1
ATOM 2728 N N . LEU A 1 362 ? 5.93 27.969 6.867 1 91.56 362 LEU A N 1
ATOM 2729 C CA . LEU A 1 362 ? 6.145 27.875 5.426 1 91.56 362 LEU A CA 1
ATOM 2730 C C . LEU A 1 362 ? 6.391 29.25 4.816 1 91.56 362 LEU A C 1
ATOM 2732 O O . LEU A 1 362 ? 7.266 29.406 3.959 1 91.56 362 LEU A O 1
ATOM 2736 N N . LEU A 1 363 ? 5.629 30.188 5.246 1 95 363 LEU A N 1
ATOM 2737 C CA . LEU A 1 363 ? 5.828 31.562 4.789 1 95 363 LEU A CA 1
ATOM 2738 C C . LEU A 1 363 ? 7.211 32.062 5.18 1 95 363 LEU A C 1
ATOM 2740 O O . LEU A 1 363 ? 7.883 32.719 4.383 1 95 363 LEU A O 1
ATOM 2744 N N . THR A 1 364 ? 7.559 31.766 6.383 1 94.75 364 THR A N 1
ATOM 2745 C CA . THR A 1 364 ? 8.883 32.156 6.852 1 94.75 364 THR A CA 1
ATOM 2746 C C . THR A 1 364 ? 9.969 31.562 5.969 1 94.75 364 THR A C 1
ATOM 2748 O O . THR A 1 364 ? 10.922 32.25 5.594 1 94.75 364 THR A O 1
ATOM 2751 N N . GLU A 1 365 ? 9.797 30.328 5.656 1 90.5 365 GLU A N 1
ATOM 2752 C CA . GLU A 1 365 ? 10.742 29.641 4.777 1 90.5 365 GLU A CA 1
ATOM 2753 C C . GLU A 1 365 ? 10.797 30.312 3.408 1 90.5 365 GLU A C 1
ATOM 2755 O O . GLU A 1 365 ? 11.852 30.312 2.76 1 90.5 365 GLU A O 1
ATOM 2760 N N . GLN A 1 366 ? 9.758 30.859 3.002 1 91.81 366 GLN A N 1
ATOM 2761 C CA . GLN A 1 366 ? 9.656 31.5 1.691 1 91.81 366 GLN A CA 1
ATOM 2762 C C . GLN A 1 366 ? 10.109 32.969 1.748 1 91.81 366 GLN A C 1
ATOM 2764 O O . GLN A 1 366 ? 10.094 33.656 0.734 1 91.81 366 GLN A O 1
ATOM 2769 N N . GLY A 1 367 ? 10.43 33.438 2.938 1 93.44 367 GLY A N 1
ATOM 2770 C CA . GLY A 1 367 ? 11.023 34.75 3.018 1 93.44 367 GLY A CA 1
ATOM 2771 C C . GLY A 1 367 ? 10.133 35.781 3.717 1 93.44 367 GLY A C 1
ATOM 2772 O O . GLY A 1 367 ? 10.453 36.969 3.758 1 93.44 367 GLY A O 1
ATOM 2773 N N . LEU A 1 368 ? 9.031 35.312 4.238 1 96.5 368 LEU A N 1
ATOM 2774 C CA . LEU A 1 368 ? 8.156 36.188 5.016 1 96.5 368 LEU A CA 1
ATOM 2775 C C . LEU A 1 368 ? 8.094 35.719 6.473 1 96.5 368 LEU A C 1
ATOM 2777 O O . LEU A 1 368 ? 7.219 34.938 6.844 1 96.5 368 LEU A O 1
ATOM 2781 N N . PRO A 1 369 ? 8.945 36.281 7.293 1 97.38 369 PRO A N 1
ATOM 2782 C CA . PRO A 1 369 ? 8.898 35.906 8.703 1 97.38 369 PRO A CA 1
ATOM 2783 C C . PRO A 1 369 ? 7.508 36.062 9.312 1 97.38 369 PRO A C 1
ATOM 2785 O O . PRO A 1 369 ? 6.961 37.156 9.32 1 97.38 369 PRO A O 1
ATOM 2788 N N . THR A 1 370 ? 6.969 34.938 9.828 1 97.62 370 THR A N 1
ATOM 2789 C CA . THR A 1 370 ? 5.559 34.938 10.195 1 97.62 370 THR A CA 1
ATOM 2790 C C . THR A 1 370 ? 5.32 34.156 11.477 1 97.62 370 THR A C 1
ATOM 2792 O O . THR A 1 370 ? 5.086 32.938 11.43 1 97.62 370 THR A O 1
ATOM 2795 N N . PRO A 1 371 ? 5.309 34.781 12.641 1 98.12 371 PRO A N 1
ATOM 2796 C CA . PRO A 1 371 ? 4.867 34.125 13.859 1 98.12 371 PRO A CA 1
ATOM 2797 C C . PRO A 1 371 ? 3.363 33.844 13.867 1 98.12 371 PRO A C 1
ATOM 2799 O O . PRO A 1 371 ? 2.645 34.281 12.969 1 98.12 371 PRO A O 1
ATOM 2802 N N . ASN A 1 372 ? 2.965 33.031 14.852 1 97.94 372 ASN A N 1
ATOM 2803 C CA . ASN A 1 372 ? 1.562 32.656 14.992 1 97.94 372 ASN A CA 1
ATOM 2804 C C . ASN A 1 372 ? 0.951 33.219 16.266 1 97.94 372 ASN A C 1
ATOM 2806 O O . ASN A 1 372 ? 1.592 33.219 17.328 1 97.94 372 ASN A O 1
ATOM 2810 N N . LEU A 1 373 ? -0.252 33.719 16.141 1 98.38 373 LEU A N 1
ATOM 2811 C CA . LEU A 1 373 ? -0.905 34.344 17.281 1 98.38 373 LEU A CA 1
ATOM 2812 C C . LEU A 1 373 ? -2.176 33.594 17.672 1 98.38 373 LEU A C 1
ATOM 2814 O O . LEU A 1 373 ? -2.826 33 16.812 1 98.38 373 LEU A O 1
ATOM 2818 N N . SER A 1 374 ? -2.533 33.719 18.906 1 97.25 374 SER A N 1
ATOM 2819 C CA . SER A 1 374 ? -3.732 33.062 19.438 1 97.25 374 SER A CA 1
ATOM 2820 C C . SER A 1 374 ? -4.996 33.719 18.891 1 97.25 374 SER A C 1
ATOM 2822 O O . SER A 1 374 ? -5.004 34.938 18.609 1 97.25 374 SER A O 1
ATOM 2824 N N . THR A 1 375 ? -6.094 32.906 18.812 1 97.12 375 THR A N 1
ATOM 2825 C CA . THR A 1 375 ? -7.328 33.406 18.219 1 97.12 375 THR A CA 1
ATOM 2826 C C . THR A 1 375 ? -8.523 33.062 19.109 1 97.12 375 THR A C 1
ATOM 2828 O O . THR A 1 375 ? -9.656 33.469 18.812 1 97.12 375 THR A O 1
ATOM 2831 N N . GLY A 1 376 ? -8.359 32.281 20.125 1 97.25 376 GLY A N 1
ATOM 2832 C CA . GLY A 1 376 ? -9.453 31.938 21.016 1 97.25 376 GLY A CA 1
ATOM 2833 C C . GLY A 1 376 ? -10.039 30.562 20.734 1 97.25 376 GLY A C 1
ATOM 2834 O O . GLY A 1 376 ? -11.016 30.156 21.359 1 97.25 376 GLY A O 1
ATOM 2835 N N . GLN A 1 377 ? -9.5 29.859 19.797 1 97.12 377 GLN A N 1
ATOM 2836 C CA . GLN A 1 377 ? -9.945 28.5 19.516 1 97.12 377 GLN A CA 1
ATOM 2837 C C . GLN A 1 377 ? -9.344 27.5 20.484 1 97.12 377 GLN A C 1
ATOM 2839 O O . GLN A 1 377 ? -8.25 27.719 21.016 1 97.12 377 GLN A O 1
ATOM 2844 N N . HIS A 1 378 ? -10.086 26.375 20.719 1 95.19 378 HIS A N 1
ATOM 2845 C CA . HIS A 1 378 ? -9.633 25.312 21.609 1 95.19 378 HIS A CA 1
ATOM 2846 C C . HIS A 1 378 ? -10.023 23.938 21.078 1 95.19 378 HIS A C 1
ATOM 2848 O O . HIS A 1 378 ? -11.055 23.797 20.422 1 95.19 378 HIS A O 1
ATOM 2854 N N . ASN A 1 379 ? -9.195 22.938 21.359 1 90.94 379 ASN A N 1
ATOM 2855 C CA . ASN A 1 379 ? -9.438 21.547 21 1 90.94 379 ASN A CA 1
ATOM 2856 C C . ASN A 1 379 ? -9.648 21.391 19.5 1 90.94 379 ASN A C 1
ATOM 2858 O O . ASN A 1 379 ? -10.648 20.812 19.062 1 90.94 379 ASN A O 1
ATOM 2862 N N . PRO A 1 380 ? -8.688 21.844 18.734 1 89.31 380 PRO A N 1
ATOM 2863 C CA . PRO A 1 380 ? -8.891 21.766 17.297 1 89.31 380 PRO A CA 1
ATOM 2864 C C . PRO A 1 380 ? -9 20.344 16.781 1 89.31 380 PRO A C 1
ATOM 2866 O O . PRO A 1 380 ? -8.578 19.406 17.469 1 89.31 380 PRO A O 1
ATOM 2869 N N . HIS A 1 381 ? -9.672 20.109 15.648 1 86.31 381 HIS A N 1
ATOM 2870 C CA . HIS A 1 381 ? -9.711 18.891 14.859 1 86.31 381 HIS A CA 1
ATOM 2871 C C . HIS A 1 381 ? -10.547 17.812 15.547 1 86.31 381 HIS A C 1
ATOM 2873 O O . HIS A 1 381 ? -10.305 16.625 15.367 1 86.31 381 HIS A O 1
ATOM 2879 N N . SER A 1 382 ? -11.539 18.203 16.469 1 86.31 382 SER A N 1
ATOM 2880 C CA . SER A 1 382 ? -12.344 17.219 17.188 1 86.31 382 SER A CA 1
ATOM 2881 C C . SER A 1 382 ? -13.789 17.688 17.312 1 86.31 382 SER A C 1
ATOM 2883 O O . SER A 1 382 ? -14.086 18.875 17.141 1 86.31 382 SER A O 1
ATOM 2885 N N . PRO A 1 383 ? -14.664 16.734 17.578 1 91 383 PRO A N 1
ATOM 2886 C CA . PRO A 1 383 ? -16.047 17.141 17.828 1 91 383 PRO A CA 1
ATOM 2887 C C . PRO A 1 383 ? -16.203 17.938 19.141 1 91 383 PRO A C 1
ATOM 2889 O O . PRO A 1 383 ? -17.281 18.453 19.422 1 91 383 PRO A O 1
ATOM 2892 N N . ARG A 1 384 ? -15.117 18.109 19.906 1 94.06 384 ARG A N 1
ATOM 2893 C CA . ARG A 1 384 ? -15.141 18.875 21.156 1 94.06 384 ARG A CA 1
ATOM 2894 C C . ARG A 1 384 ? -14.477 20.234 20.984 1 94.06 384 ARG A C 1
ATOM 2896 O O . ARG A 1 384 ? -14.141 20.891 21.969 1 94.06 384 ARG A O 1
ATOM 2903 N N . GLU A 1 385 ? -14.242 20.578 19.734 1 95.62 385 GLU A N 1
ATOM 2904 C CA . GLU A 1 385 ? -13.703 21.891 19.406 1 95.62 385 GLU A CA 1
ATOM 2905 C C . GLU A 1 385 ? -14.625 23 19.906 1 95.62 385 GLU A C 1
ATOM 2907 O O . GLU A 1 385 ? -15.844 22.891 19.828 1 95.62 385 GLU A O 1
ATOM 2912 N N . TRP A 1 386 ? -14.008 24.062 20.422 1 97.56 386 TRP A N 1
ATOM 2913 C CA . TRP A 1 386 ? -14.789 25.188 20.906 1 97.56 386 TRP A CA 1
ATOM 2914 C C . TRP A 1 386 ? -13.992 26.484 20.797 1 97.56 386 TRP A C 1
ATOM 2916 O O . TRP A 1 386 ? -12.805 26.469 20.469 1 97.56 386 TRP A O 1
ATOM 2926 N N . ALA A 1 387 ? -14.68 27.609 20.953 1 98.25 387 ALA A N 1
ATOM 2927 C CA . ALA A 1 387 ? -14.078 28.938 20.906 1 98.25 387 ALA A CA 1
ATOM 2928 C C . ALA A 1 387 ? -14.641 29.828 22.016 1 98.25 387 ALA A C 1
ATOM 2930 O O . ALA A 1 387 ? -15.789 29.656 22.422 1 98.25 387 ALA A O 1
ATOM 2931 N N . SER A 1 388 ? -13.82 30.641 22.5 1 98.31 388 SER A N 1
ATOM 2932 C CA . SER A 1 388 ? -14.242 31.672 23.438 1 98.31 388 SER A CA 1
ATOM 2933 C C . SER A 1 388 ? -14.43 33 22.734 1 98.31 388 SER A C 1
ATOM 2935 O O . SER A 1 388 ? -13.477 33.562 22.172 1 98.31 388 SER A O 1
ATOM 2937 N N . LEU A 1 389 ? -15.625 33.531 22.812 1 98.5 389 LEU A N 1
ATOM 2938 C CA . LEU A 1 389 ? -15.883 34.812 22.172 1 98.5 389 LEU A CA 1
ATOM 2939 C C . LEU A 1 389 ? -15.023 35.906 22.797 1 98.5 389 LEU A C 1
ATOM 2941 O O . LEU A 1 389 ? -14.531 36.812 22.094 1 98.5 389 LEU A O 1
ATOM 2945 N N . ASP A 1 390 ? -14.828 35.875 24.047 1 97.12 390 ASP A N 1
ATOM 2946 C CA . ASP A 1 390 ? -14.016 36.875 24.75 1 97.12 390 ASP A CA 1
ATOM 2947 C C . ASP A 1 390 ? -12.562 36.812 24.297 1 97.12 390 ASP A C 1
ATOM 2949 O O . ASP A 1 390 ? -11.938 37.844 24.078 1 97.12 390 ASP A O 1
ATOM 2953 N N . GLU A 1 391 ? -12.086 35.656 24.203 1 97.75 391 GLU A N 1
ATOM 2954 C CA . GLU A 1 391 ? -10.711 35.5 23.75 1 97.75 391 GLU A CA 1
ATOM 2955 C C . GLU A 1 391 ? -10.57 35.969 22.297 1 97.75 391 GLU A C 1
ATOM 2957 O O . GLU A 1 391 ? -9.555 36.531 21.906 1 97.75 391 GLU A O 1
ATOM 2962 N N . MET A 1 392 ? -11.555 35.688 21.484 1 98.62 392 MET A N 1
ATOM 2963 C CA . MET A 1 392 ? -11.547 36.125 20.094 1 98.62 392 MET A CA 1
ATOM 2964 C C . MET A 1 392 ? -11.547 37.656 20.031 1 98.62 392 MET A C 1
ATOM 2966 O O . MET A 1 392 ? -10.844 38.25 19.203 1 98.62 392 MET A O 1
ATOM 2970 N N . GLN A 1 393 ? -12.352 38.219 20.875 1 98.06 393 GLN A N 1
ATOM 2971 C CA . GLN A 1 393 ? -12.367 39.688 20.922 1 98.06 393 GLN A CA 1
ATOM 2972 C C . GLN A 1 393 ? -10.992 40.219 21.312 1 98.06 393 GLN A C 1
ATOM 2974 O O . GLN A 1 393 ? -10.539 41.219 20.734 1 98.06 393 GLN A O 1
ATOM 2979 N N . THR A 1 394 ? -10.43 39.625 22.266 1 97.81 394 THR A N 1
ATOM 2980 C CA . THR A 1 394 ? -9.086 40.031 22.672 1 97.81 394 THR A CA 1
ATOM 2981 C C . THR A 1 394 ? -8.125 39.938 21.484 1 97.81 394 THR A C 1
ATOM 2983 O O . THR A 1 394 ? -7.289 40.844 21.297 1 97.81 394 THR A O 1
ATOM 2986 N N . ALA A 1 395 ? -8.203 38.906 20.734 1 98.56 395 ALA A N 1
ATOM 2987 C CA . ALA A 1 395 ? -7.355 38.75 19.562 1 98.56 395 ALA A CA 1
ATOM 2988 C C . ALA A 1 395 ? -7.57 39.875 18.562 1 98.56 395 ALA A C 1
ATOM 2990 O O . ALA A 1 395 ? -6.613 40.406 17.984 1 98.56 395 ALA A O 1
ATOM 2991 N N . ALA A 1 396 ? -8.812 40.281 18.359 1 98.62 396 ALA A N 1
ATOM 2992 C CA . ALA A 1 396 ? -9.109 41.406 17.484 1 98.62 396 ALA A CA 1
ATOM 2993 C C . ALA A 1 396 ? -8.477 42.688 18.016 1 98.62 396 ALA A C 1
ATOM 2995 O O . ALA A 1 396 ? -7.895 43.469 17.25 1 98.62 396 ALA A O 1
ATOM 2996 N N . ASP A 1 397 ? -8.586 42.875 19.312 1 98.56 397 ASP A N 1
ATOM 2997 C CA . ASP A 1 397 ? -7.984 44.031 19.938 1 98.56 397 ASP A CA 1
ATOM 2998 C C . ASP A 1 397 ? -6.469 44.062 19.75 1 98.56 397 ASP A C 1
ATOM 3000 O O . ASP A 1 397 ? -5.867 45.094 19.516 1 98.56 397 ASP A O 1
ATOM 3004 N N . VAL A 1 398 ? -5.895 42.938 19.859 1 98.69 398 VAL A N 1
ATOM 3005 C CA . VAL A 1 398 ? -4.449 42.781 19.688 1 98.69 398 VAL A CA 1
ATOM 3006 C C . VAL A 1 398 ? -4.066 43.188 18.25 1 98.69 398 VAL A C 1
ATOM 3008 O O . VAL A 1 398 ? -3.062 43.875 18.047 1 98.69 398 VAL A O 1
ATOM 3011 N N . LEU A 1 399 ? -4.805 42.781 17.266 1 98.75 399 LEU A N 1
ATOM 3012 C CA . LEU A 1 399 ? -4.5 43.125 15.875 1 98.75 399 LEU A CA 1
ATOM 3013 C C . LEU A 1 399 ? -4.539 44.625 15.664 1 98.75 399 LEU A C 1
ATOM 3015 O O . LEU A 1 399 ? -3.713 45.188 14.93 1 98.75 399 LEU A O 1
ATOM 3019 N N . ILE A 1 400 ? -5.523 45.281 16.266 1 98.56 400 ILE A N 1
ATOM 3020 C CA . ILE A 1 400 ? -5.637 46.719 16.141 1 98.56 400 ILE A CA 1
ATOM 3021 C C . ILE A 1 400 ? -4.398 47.375 16.75 1 98.56 400 ILE A C 1
ATOM 3023 O O . ILE A 1 400 ? -3.791 48.25 16.109 1 98.56 400 ILE A O 1
ATOM 3027 N N . LYS A 1 401 ? -4.023 46.906 17.953 1 98.62 401 LYS A N 1
ATOM 3028 C CA . LYS A 1 401 ? -2.842 47.469 18.594 1 98.62 401 LYS A CA 1
ATOM 3029 C C . LYS A 1 401 ? -1.574 47.125 17.812 1 98.62 401 LYS A C 1
ATOM 3031 O O . LYS A 1 401 ? -0.624 47.906 17.781 1 98.62 401 LYS A O 1
ATOM 3036 N N . LEU A 1 402 ? -1.556 45.969 17.203 1 98.69 402 LEU A N 1
ATOM 3037 C CA . LEU A 1 402 ? -0.423 45.562 16.375 1 98.69 402 LEU A CA 1
ATOM 3038 C C . LEU A 1 402 ? -0.242 46.5 15.188 1 98.69 402 LEU A C 1
ATOM 3040 O O . LEU A 1 402 ? 0.881 46.906 14.867 1 98.69 402 LEU A O 1
ATOM 3044 N N . ALA A 1 403 ? -1.338 46.812 14.547 1 98.5 403 ALA A N 1
ATOM 3045 C CA . ALA A 1 403 ? -1.297 47.781 13.453 1 98.5 403 ALA A CA 1
ATOM 3046 C C . ALA A 1 403 ? -0.756 49.125 13.938 1 98.5 403 ALA A C 1
ATOM 3048 O O . ALA A 1 403 ? 0.058 49.781 13.258 1 98.5 403 ALA A O 1
ATOM 3049 N N . GLU A 1 404 ? -1.201 49.5 15.094 1 98.19 404 GLU A N 1
ATOM 3050 C CA . GLU A 1 404 ? -0.737 50.75 15.68 1 98.19 404 GLU A CA 1
ATOM 3051 C C . GLU A 1 404 ? 0.756 50.688 15.992 1 98.19 404 GLU A C 1
ATOM 3053 O O . GLU A 1 404 ? 1.487 51.625 15.727 1 98.19 404 GLU A O 1
ATOM 3058 N N . ALA A 1 405 ? 1.134 49.625 16.547 1 98.12 405 ALA A N 1
ATOM 3059 C CA . ALA A 1 405 ? 2.539 49.469 16.906 1 98.12 405 ALA A CA 1
ATOM 3060 C C . ALA A 1 405 ? 3.441 49.562 15.68 1 98.12 405 ALA A C 1
ATOM 3062 O O . ALA A 1 405 ? 4.504 50.188 15.734 1 98.12 405 ALA A O 1
ATOM 3063 N N . TRP A 1 406 ? 3.047 49.031 14.602 1 98.19 406 TRP A N 1
ATOM 3064 C CA . TRP A 1 406 ? 3.861 49 13.391 1 98.19 406 TRP A CA 1
ATOM 3065 C C . TRP A 1 406 ? 3.84 50.375 12.711 1 98.19 406 TRP A C 1
ATOM 3067 O O . TRP A 1 406 ? 4.715 50.688 11.898 1 98.19 406 TRP A O 1
ATOM 3077 N N . SER A 1 407 ? 2.812 51.188 13.023 1 97.56 407 SER A N 1
ATOM 3078 C CA . SER A 1 407 ? 2.674 52.5 12.391 1 97.56 407 SER A CA 1
ATOM 3079 C C . SER A 1 407 ? 3.82 53.438 12.781 1 97.56 407 SER A C 1
ATOM 3081 O O . SER A 1 407 ? 4.07 54.438 12.117 1 97.56 407 SER A O 1
ATOM 3083 N N . THR A 1 408 ? 4.477 53.062 13.867 1 96.56 408 THR A N 1
ATOM 3084 C CA . THR A 1 408 ? 5.559 53.906 14.352 1 96.56 408 THR A CA 1
ATOM 3085 C C . THR A 1 408 ? 6.852 53.625 13.594 1 96.56 408 THR A C 1
ATOM 3087 O O . THR A 1 408 ? 7.809 54.406 13.688 1 96.56 408 THR A O 1
ATOM 3090 N N . GLU A 1 409 ? 6.859 52.594 12.867 1 96.06 409 GLU A N 1
ATOM 3091 C CA . GLU A 1 409 ? 8.039 52.219 12.102 1 96.06 409 GLU A CA 1
ATOM 3092 C C . GLU A 1 409 ? 8.07 52.906 10.75 1 96.06 409 GLU A C 1
ATOM 3094 O O . GLU A 1 409 ? 7.035 53.406 10.273 1 96.06 409 GLU A O 1
ATOM 3099 N N . ARG A 1 410 ? 9.352 53 10.219 1 93.56 410 ARG A N 1
ATOM 3100 C CA . ARG A 1 410 ? 9.539 53.594 8.906 1 93.56 410 ARG A CA 1
ATOM 3101 C C . ARG A 1 410 ? 10.281 52.625 7.973 1 93.56 410 ARG A C 1
ATOM 3103 O O . ARG A 1 410 ? 11.07 51.812 8.422 1 93.56 410 ARG A O 1
ATOM 3110 N N . VAL A 1 411 ? 9.984 52.781 6.656 1 88.06 411 VAL A N 1
ATOM 3111 C CA . VAL A 1 411 ? 10.672 52 5.641 1 88.06 411 VAL A CA 1
ATOM 3112 C C . VAL A 1 411 ? 11.969 52.688 5.23 1 88.06 411 VAL A C 1
ATOM 3114 O O . VAL A 1 411 ? 12.008 53.906 5.098 1 88.06 411 VAL A O 1
ATOM 3117 N N . MET B 1 1 ? -2.502 -33.031 -43.594 1 64.88 1 MET B N 1
ATOM 3118 C CA . MET B 1 1 ? -2.93 -32.875 -42.219 1 64.88 1 MET B CA 1
ATOM 3119 C C . MET B 1 1 ? -2.006 -31.906 -41.469 1 64.88 1 MET B C 1
ATOM 3121 O O . MET B 1 1 ? -0.787 -31.953 -41.625 1 64.88 1 MET B O 1
ATOM 3125 N N . THR B 1 2 ? -2.633 -30.906 -40.781 1 87.56 2 THR B N 1
ATOM 3126 C CA . THR B 1 2 ? -1.858 -29.953 -40 1 87.56 2 THR B CA 1
ATOM 3127 C C . THR B 1 2 ? -1.019 -30.688 -38.938 1 87.56 2 THR B C 1
ATOM 3129 O O . THR B 1 2 ? -1.532 -31.547 -38.219 1 87.56 2 THR B O 1
ATOM 3132 N N . THR B 1 3 ? 0.253 -30.516 -38.969 1 94.12 3 THR B N 1
ATOM 3133 C CA . THR B 1 3 ? 1.154 -31.25 -38.094 1 94.12 3 THR B CA 1
ATOM 3134 C C . THR B 1 3 ? 1.149 -30.625 -36.688 1 94.12 3 THR B C 1
ATOM 3136 O O . THR B 1 3 ? 0.624 -29.531 -36.5 1 94.12 3 THR B O 1
ATOM 3139 N N . LEU B 1 4 ? 1.646 -31.375 -35.812 1 98.25 4 LEU B N 1
ATOM 3140 C CA . LEU B 1 4 ? 1.83 -30.891 -34.469 1 98.25 4 LEU B CA 1
ATOM 3141 C C . LEU B 1 4 ? 2.648 -29.594 -34.469 1 98.25 4 LEU B C 1
ATOM 3143 O O . LEU B 1 4 ? 2.297 -28.641 -33.781 1 98.25 4 LEU B O 1
ATOM 3147 N N . LEU B 1 5 ? 3.705 -29.531 -35.219 1 98.38 5 LEU B N 1
ATOM 3148 C CA . LEU B 1 5 ? 4.562 -28.359 -35.281 1 98.38 5 LEU B CA 1
ATOM 3149 C C . LEU B 1 5 ? 3.799 -27.156 -35.812 1 98.38 5 LEU B C 1
ATOM 3151 O O . LEU B 1 5 ? 3.918 -26.047 -35.281 1 98.38 5 LEU B O 1
ATOM 3155 N N . ASP B 1 6 ? 3.037 -27.391 -36.875 1 97.88 6 ASP B N 1
ATOM 3156 C CA . ASP B 1 6 ? 2.246 -26.328 -37.469 1 97.88 6 ASP B CA 1
ATOM 3157 C C . ASP B 1 6 ? 1.291 -25.719 -36.469 1 97.88 6 ASP B C 1
ATOM 3159 O O . ASP B 1 6 ? 1.172 -24.484 -36.375 1 97.88 6 ASP B O 1
ATOM 3163 N N . ARG B 1 7 ? 0.573 -26.562 -35.75 1 98.25 7 ARG B N 1
ATOM 3164 C CA . ARG B 1 7 ? -0.376 -26.109 -34.75 1 98.25 7 ARG B CA 1
ATOM 3165 C C . ARG B 1 7 ? 0.323 -25.281 -33.656 1 98.25 7 ARG B C 1
ATOM 3167 O O . ARG B 1 7 ? -0.119 -24.172 -33.344 1 98.25 7 ARG B O 1
ATOM 3174 N N . PHE B 1 8 ? 1.415 -25.812 -33.188 1 98.62 8 PHE B N 1
ATOM 3175 C CA . PHE B 1 8 ? 2.133 -25.172 -32.094 1 98.62 8 PHE B CA 1
ATOM 3176 C C . PHE B 1 8 ? 2.623 -23.781 -32.5 1 98.62 8 PHE B C 1
ATOM 3178 O O . PHE B 1 8 ? 2.414 -22.812 -31.781 1 98.62 8 PHE B O 1
ATOM 3185 N N . LEU B 1 9 ? 3.236 -23.703 -33.625 1 98.38 9 LEU B N 1
ATOM 3186 C CA . LEU B 1 9 ? 3.781 -22.438 -34.125 1 98.38 9 LEU B CA 1
ATOM 3187 C C . LEU B 1 9 ? 2.668 -21.422 -34.344 1 98.38 9 LEU B C 1
ATOM 3189 O O . LEU B 1 9 ? 2.857 -20.219 -34.094 1 98.38 9 LEU B O 1
ATOM 3193 N N . ARG B 1 10 ? 1.576 -21.891 -34.781 1 98.06 10 ARG B N 1
ATOM 3194 C CA . ARG B 1 10 ? 0.432 -21 -34.969 1 98.06 10 ARG B CA 1
ATOM 3195 C C . ARG B 1 10 ? -0.07 -20.453 -33.656 1 98.06 10 ARG B C 1
ATOM 3197 O O . ARG B 1 10 ? -0.333 -19.25 -33.531 1 98.06 10 ARG B O 1
ATOM 3204 N N . TYR B 1 11 ? -0.22 -21.312 -32.688 1 98.69 11 TYR B N 1
ATOM 3205 C CA . TYR B 1 11 ? -0.794 -20.938 -31.391 1 98.69 11 TYR B CA 1
ATOM 3206 C C . TYR B 1 11 ? 0.129 -19.984 -30.641 1 98.69 11 TYR B C 1
ATOM 3208 O O . TYR B 1 11 ? -0.328 -19 -30.062 1 98.69 11 TYR B O 1
ATOM 3216 N N . VAL B 1 12 ? 1.488 -20.203 -30.672 1 98.38 12 VAL B N 1
ATOM 3217 C CA . VAL B 1 12 ? 2.408 -19.422 -29.844 1 98.38 12 VAL B CA 1
ATOM 3218 C C . VAL B 1 12 ? 2.549 -18.016 -30.406 1 98.38 12 VAL B C 1
ATOM 3220 O O . VAL B 1 12 ? 2.953 -17.094 -29.703 1 98.38 12 VAL B O 1
ATOM 3223 N N . ARG B 1 13 ? 2.156 -17.812 -31.641 1 97.88 13 ARG B N 1
ATOM 3224 C CA . ARG B 1 13 ? 2.256 -16.5 -32.25 1 97.88 13 ARG B CA 1
ATOM 3225 C C . ARG B 1 13 ? 1.081 -15.609 -31.859 1 97.88 13 ARG B C 1
ATOM 3227 O O . ARG B 1 13 ? 1.104 -14.398 -32.094 1 97.88 13 ARG B O 1
ATOM 3234 N N . ILE B 1 14 ? 0.046 -16.219 -31.312 1 98.06 14 ILE B N 1
ATOM 3235 C CA . ILE B 1 14 ? -1.109 -15.461 -30.844 1 98.06 14 ILE B CA 1
ATOM 3236 C C . ILE B 1 14 ? -0.872 -14.992 -29.406 1 98.06 14 ILE B C 1
ATOM 3238 O O . ILE B 1 14 ? -0.667 -15.812 -28.5 1 98.06 14 ILE B O 1
ATOM 3242 N N . ASP B 1 15 ? -0.889 -13.711 -29.203 1 98.19 15 ASP B N 1
ATOM 3243 C CA . ASP B 1 15 ? -0.702 -13.148 -27.859 1 98.19 15 ASP B CA 1
ATOM 3244 C C . ASP B 1 15 ? -1.942 -13.359 -27 1 98.19 15 ASP B C 1
ATOM 3246 O O . ASP B 1 15 ? -2.988 -12.758 -27.25 1 98.19 15 ASP B O 1
ATOM 3250 N N . THR B 1 16 ? -1.791 -14.188 -25.953 1 98.38 16 THR B N 1
ATOM 3251 C CA . THR B 1 16 ? -2.912 -14.492 -25.078 1 98.38 16 THR B CA 1
ATOM 3252 C C . THR B 1 16 ? -2.523 -14.281 -23.609 1 98.38 16 THR B C 1
ATOM 3254 O O . THR B 1 16 ? -2.975 -15.016 -22.734 1 98.38 16 THR B O 1
ATOM 3257 N N . GLN B 1 17 ? -1.667 -13.359 -23.375 1 97.19 17 GLN B N 1
ATOM 3258 C CA . GLN B 1 17 ? -1.129 -13.148 -22.031 1 97.19 17 GLN B CA 1
ATOM 3259 C C . GLN B 1 17 ? -2.217 -12.68 -21.062 1 97.19 17 GLN B C 1
ATOM 3261 O O . GLN B 1 17 ? -3.031 -11.82 -21.406 1 97.19 17 GLN B O 1
ATOM 3266 N N . ALA B 1 18 ? -2.271 -13.305 -19.875 1 96.12 18 ALA B N 1
ATOM 3267 C CA . ALA B 1 18 ? -3.221 -12.938 -18.844 1 96.12 18 ALA B CA 1
ATOM 3268 C C . ALA B 1 18 ? -2.764 -11.68 -18.094 1 96.12 18 ALA B C 1
ATOM 3270 O O . ALA B 1 18 ? -1.622 -11.242 -18.266 1 96.12 18 ALA B O 1
ATOM 3271 N N . ASP B 1 19 ? -3.711 -11.055 -17.422 1 92.88 19 ASP B N 1
ATOM 3272 C CA . ASP B 1 19 ? -3.455 -9.844 -16.641 1 92.88 19 ASP B CA 1
ATOM 3273 C C . ASP B 1 19 ? -3.967 -10 -15.203 1 92.88 19 ASP B C 1
ATOM 3275 O O . ASP B 1 19 ? -5.176 -9.984 -14.969 1 92.88 19 ASP B O 1
ATOM 3279 N N . GLU B 1 20 ? -3.076 -10.078 -14.219 1 84.5 20 GLU B N 1
ATOM 3280 C CA . GLU B 1 20 ? -3.43 -10.344 -12.828 1 84.5 20 GLU B CA 1
ATOM 3281 C C . GLU B 1 20 ? -4.109 -9.133 -12.188 1 84.5 20 GLU B C 1
ATOM 3283 O O . GLU B 1 20 ? -4.734 -9.25 -11.133 1 84.5 20 GLU B O 1
ATOM 3288 N N . THR B 1 21 ? -3.98 -7.988 -12.742 1 81.5 21 THR B N 1
ATOM 3289 C CA . THR B 1 21 ? -4.555 -6.773 -12.172 1 81.5 21 THR B CA 1
ATOM 3290 C C . THR B 1 21 ? -5.977 -6.559 -12.688 1 81.5 21 THR B C 1
ATOM 3292 O O . THR B 1 21 ? -6.66 -5.629 -12.258 1 81.5 21 THR B O 1
ATOM 3295 N N . SER B 1 22 ? -6.395 -7.367 -13.602 1 89.19 22 SER B N 1
ATOM 3296 C CA . SER B 1 22 ? -7.695 -7.211 -14.242 1 89.19 22 SER B CA 1
ATOM 3297 C C . SER B 1 22 ? -8.797 -7.902 -13.445 1 89.19 22 SER B C 1
ATOM 3299 O O . SER B 1 22 ? -8.594 -9 -12.914 1 89.19 22 SER B O 1
ATOM 3301 N N . ASP B 1 23 ? -10.016 -7.312 -13.391 1 88.5 23 ASP B N 1
ATOM 3302 C CA . ASP B 1 23 ? -11.164 -7.91 -12.719 1 88.5 23 ASP B CA 1
ATOM 3303 C C . ASP B 1 23 ? -12.109 -8.562 -13.719 1 88.5 23 ASP B C 1
ATOM 3305 O O . ASP B 1 23 ? -13.117 -9.156 -13.336 1 88.5 23 ASP B O 1
ATOM 3309 N N . THR B 1 24 ? -11.766 -8.531 -14.914 1 93.94 24 THR B N 1
ATOM 3310 C CA . THR B 1 24 ? -12.617 -9.125 -15.938 1 93.94 24 THR B CA 1
ATOM 3311 C C . THR B 1 24 ? -12.289 -10.609 -16.125 1 93.94 24 THR B C 1
ATOM 3313 O O . THR B 1 24 ? -11.266 -11.086 -15.625 1 93.94 24 THR B O 1
ATOM 3316 N N . SER B 1 25 ? -13.219 -11.383 -16.812 1 95 25 SER B N 1
ATOM 3317 C CA . SER B 1 25 ? -13.023 -12.773 -17.203 1 95 25 SER B CA 1
ATOM 3318 C C . SER B 1 25 ? -13.375 -13 -18.672 1 95 25 SER B C 1
ATOM 3320 O O . SER B 1 25 ? -14.523 -12.797 -19.078 1 95 25 SER B O 1
ATOM 3322 N N . PRO B 1 26 ? -12.391 -13.414 -19.484 1 96.69 26 PRO B N 1
ATOM 3323 C CA . PRO B 1 26 ? -10.969 -13.57 -19.141 1 96.69 26 PRO B CA 1
ATOM 3324 C C . PRO B 1 26 ? -10.305 -12.25 -18.766 1 96.69 26 PRO B C 1
ATOM 3326 O O . PRO B 1 26 ? -10.859 -11.18 -19.031 1 96.69 26 PRO B O 1
ATOM 3329 N N . SER B 1 27 ? -9.242 -12.32 -18.141 1 96 27 SER B N 1
ATOM 3330 C CA . SER B 1 27 ? -8.547 -11.141 -17.641 1 96 27 SER B CA 1
ATOM 3331 C C . SER B 1 27 ? -8.102 -10.242 -18.797 1 96 27 SER B C 1
ATOM 3333 O O . SER B 1 27 ? -7.918 -9.031 -18.609 1 96 27 SER B O 1
ATOM 3335 N N . THR B 1 28 ? -7.82 -10.773 -20.016 1 97.19 28 THR B N 1
ATOM 3336 C CA . THR B 1 28 ? -7.555 -10.023 -21.234 1 97.19 28 THR B CA 1
ATOM 3337 C C . THR B 1 28 ? -8.391 -10.57 -22.391 1 97.19 28 THR B C 1
ATOM 3339 O O . THR B 1 28 ? -8.531 -11.781 -22.547 1 97.19 28 THR B O 1
ATOM 3342 N N . SER B 1 29 ? -8.898 -9.703 -23.219 1 97.38 29 SER B N 1
ATOM 3343 C CA . SER B 1 29 ? -9.773 -10.102 -24.312 1 97.38 29 SER B CA 1
ATOM 3344 C C . SER B 1 29 ? -9.008 -10.867 -25.391 1 97.38 29 SER B C 1
ATOM 3346 O O . SER B 1 29 ? -9.586 -11.672 -26.125 1 97.38 29 SER B O 1
ATOM 3348 N N . LYS B 1 30 ? -7.75 -10.641 -25.5 1 97.69 30 LYS B N 1
ATOM 3349 C CA . LYS B 1 30 ? -6.934 -11.266 -26.531 1 97.69 30 LYS B CA 1
ATOM 3350 C C . LYS B 1 30 ? -6.871 -12.781 -26.344 1 97.69 30 LYS B C 1
ATOM 3352 O O . LYS B 1 30 ? -6.531 -13.516 -27.281 1 97.69 30 LYS B O 1
ATOM 3357 N N . GLN B 1 31 ? -7.109 -13.328 -25.156 1 98.5 31 GLN B N 1
ATOM 3358 C CA . GLN B 1 31 ? -7.18 -14.773 -24.953 1 98.5 31 GLN B CA 1
ATOM 3359 C C . GLN B 1 31 ? -8.281 -15.398 -25.812 1 98.5 31 GLN B C 1
ATOM 3361 O O . GLN B 1 31 ? -8.172 -16.547 -26.234 1 98.5 31 GLN B O 1
ATOM 3366 N N . LEU B 1 32 ? -9.352 -14.625 -26.094 1 98.44 32 LEU B N 1
ATOM 3367 C CA . LEU B 1 32 ? -10.492 -15.109 -26.859 1 98.44 32 LEU B CA 1
ATOM 3368 C C . LEU B 1 32 ? -10.094 -15.414 -28.297 1 98.44 32 LEU B C 1
ATOM 3370 O O . LEU B 1 32 ? -10.742 -16.234 -28.969 1 98.44 32 LEU B O 1
ATOM 3374 N N . THR B 1 33 ? -9.094 -14.773 -28.766 1 98.56 33 THR B N 1
ATOM 3375 C CA . THR B 1 33 ? -8.633 -15.008 -30.125 1 98.56 33 THR B CA 1
ATOM 3376 C C . THR B 1 33 ? -8.25 -16.469 -30.328 1 98.56 33 THR B C 1
ATOM 3378 O O . THR B 1 33 ? -8.703 -17.109 -31.281 1 98.56 33 THR B O 1
ATOM 3381 N N . LEU B 1 34 ? -7.488 -16.984 -29.391 1 98.69 34 LEU B N 1
ATOM 3382 C CA . LEU B 1 34 ? -7.086 -18.375 -29.5 1 98.69 34 LEU B CA 1
ATOM 3383 C C . LEU B 1 34 ? -8.25 -19.312 -29.188 1 98.69 34 LEU B C 1
ATOM 3385 O O . LEU B 1 34 ? -8.43 -20.344 -29.828 1 98.69 34 LEU B O 1
ATOM 3389 N N . SER B 1 35 ? -9.031 -18.938 -28.219 1 98.75 35 SER B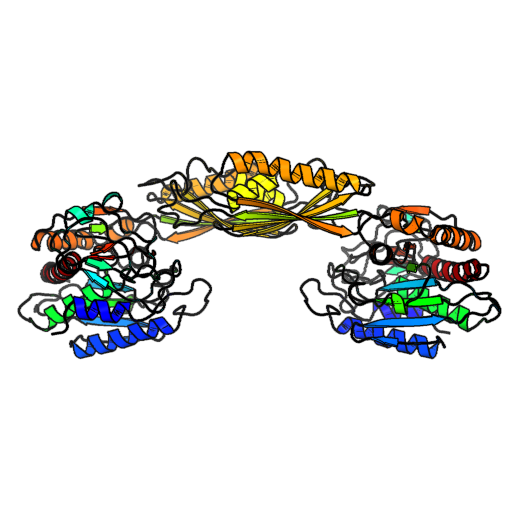 N 1
ATOM 3390 C CA . SER B 1 35 ? -10.195 -19.75 -27.875 1 98.75 35 SER B CA 1
ATOM 3391 C C . SER B 1 35 ? -11.109 -19.938 -29.078 1 98.75 35 SER B C 1
ATOM 3393 O O . SER B 1 35 ? -11.508 -21.078 -29.375 1 98.75 35 SER B O 1
ATOM 3395 N N . ARG B 1 36 ? -11.43 -18.891 -29.703 1 98.69 36 ARG B N 1
ATOM 3396 C CA . ARG B 1 36 ? -12.32 -18.953 -30.859 1 98.69 36 ARG B CA 1
ATOM 3397 C C . ARG B 1 36 ? -11.695 -19.766 -31.984 1 98.69 36 ARG B C 1
ATOM 3399 O O . ARG B 1 36 ? -12.375 -20.531 -32.656 1 98.69 36 ARG B O 1
ATOM 3406 N N . LEU B 1 37 ? -10.461 -19.531 -32.188 1 98.75 37 LEU B N 1
ATOM 3407 C CA . LEU B 1 37 ? -9.758 -20.312 -33.188 1 98.75 37 LEU B CA 1
ATOM 3408 C C . LEU B 1 37 ? -9.828 -21.812 -32.875 1 98.75 37 LEU B C 1
ATOM 3410 O O . LEU B 1 37 ? -10.039 -22.625 -33.781 1 98.75 37 LEU B O 1
ATOM 3414 N N . LEU B 1 38 ? -9.594 -22.156 -31.625 1 98.88 38 LEU B N 1
ATOM 3415 C CA . LEU B 1 38 ? -9.617 -23.562 -31.219 1 98.88 38 LEU B CA 1
ATOM 3416 C C . LEU B 1 38 ? -11 -24.172 -31.422 1 98.88 38 LEU B C 1
ATOM 3418 O O . LEU B 1 38 ? -11.133 -25.328 -31.828 1 98.88 38 LEU B O 1
ATOM 3422 N N . ALA B 1 39 ? -12.023 -23.422 -31.094 1 98.75 39 ALA B N 1
ATOM 3423 C CA . ALA B 1 39 ? -13.375 -23.906 -31.344 1 98.75 39 ALA B CA 1
ATOM 3424 C C . ALA B 1 39 ? -13.586 -24.203 -32.844 1 98.75 39 ALA B C 1
ATOM 3426 O O . ALA B 1 39 ? -14.125 -25.25 -33.188 1 98.75 39 ALA B O 1
ATOM 3427 N N . GLU B 1 40 ? -13.156 -23.297 -33.656 1 98.69 40 GLU B N 1
ATOM 3428 C CA . GLU B 1 40 ? -13.258 -23.484 -35.094 1 98.69 40 GLU B CA 1
ATOM 3429 C C . GLU B 1 40 ? -12.484 -24.719 -35.562 1 98.69 40 GLU B C 1
ATOM 3431 O O . GLU B 1 40 ? -12.977 -25.5 -36.375 1 98.69 40 GLU B O 1
ATOM 3436 N N . GLU B 1 41 ? -11.312 -24.859 -35.031 1 98.62 41 GLU B N 1
ATOM 3437 C CA . GLU B 1 41 ? -10.5 -26.016 -35.406 1 98.62 41 GLU B CA 1
ATOM 3438 C C . GLU B 1 41 ? -11.133 -27.312 -34.938 1 98.62 41 GLU B C 1
ATOM 3440 O O . GLU B 1 41 ? -11.047 -28.344 -35.625 1 98.62 41 GLU B O 1
ATOM 3445 N N . CYS B 1 42 ? -11.664 -27.297 -33.75 1 98.69 42 CYS B N 1
ATOM 3446 C CA . CYS B 1 42 ? -12.375 -28.469 -33.25 1 98.69 42 CYS B CA 1
ATOM 3447 C C . CYS B 1 42 ? -13.484 -28.875 -34.219 1 98.69 42 CYS B C 1
ATOM 3449 O O . CYS B 1 42 ? -13.625 -30.062 -34.531 1 98.69 42 CYS B O 1
ATOM 3451 N N . GLU B 1 43 ? -14.234 -27.938 -34.688 1 98.31 43 GLU B N 1
ATOM 3452 C CA . GLU B 1 43 ? -15.289 -28.203 -35.688 1 98.31 43 GLU B CA 1
ATOM 3453 C C . GLU B 1 43 ? -14.711 -28.766 -36.969 1 98.31 43 GLU B C 1
ATOM 3455 O O . GLU B 1 43 ? -15.227 -29.734 -37.531 1 98.31 43 GLU B O 1
ATOM 3460 N N . ALA B 1 44 ? -13.688 -28.141 -37.406 1 97.88 44 ALA B N 1
ATOM 3461 C CA . ALA B 1 44 ? -13.078 -28.516 -38.656 1 97.88 44 ALA B CA 1
ATOM 3462 C C . ALA B 1 44 ? -12.539 -29.953 -38.625 1 97.88 44 ALA B C 1
ATOM 3464 O O . ALA B 1 44 ? -12.586 -30.672 -39.625 1 97.88 44 ALA B O 1
ATOM 3465 N N . ILE B 1 45 ? -11.992 -30.328 -37.469 1 97.12 45 ILE B N 1
ATOM 3466 C CA . ILE B 1 45 ? -11.445 -31.672 -37.281 1 97.12 45 ILE B CA 1
ATOM 3467 C C . ILE B 1 45 ? -12.578 -32.688 -37.219 1 97.12 45 ILE B C 1
ATOM 3469 O O . ILE B 1 45 ? -12.398 -33.844 -37.594 1 97.12 45 ILE B O 1
ATOM 3473 N N . GLY B 1 46 ? -13.734 -32.25 -36.719 1 97.38 46 GLY B N 1
ATOM 3474 C CA . GLY B 1 46 ? -14.883 -33.125 -36.656 1 97.38 46 GLY B CA 1
ATOM 3475 C C . GLY B 1 46 ? -15.266 -33.5 -35.25 1 97.38 46 GLY B C 1
ATOM 3476 O O . GLY B 1 46 ? -15.945 -34.5 -35.031 1 97.38 46 GLY B O 1
ATOM 3477 N N . LEU B 1 47 ? -14.844 -32.781 -34.281 1 98.38 47 LEU B N 1
ATOM 3478 C CA . LEU B 1 47 ? -15.273 -33.031 -32.906 1 98.38 47 LEU B CA 1
ATOM 3479 C C . LEU B 1 47 ? -16.75 -32.688 -32.719 1 98.38 47 LEU B C 1
ATOM 3481 O O . LEU B 1 47 ? -17.281 -31.844 -33.469 1 98.38 47 LEU B O 1
ATOM 3485 N N . ALA B 1 48 ? -17.344 -33.344 -31.766 1 98 48 ALA B N 1
ATOM 3486 C CA . ALA B 1 48 ? -18.766 -33.125 -31.484 1 98 48 ALA B CA 1
ATOM 3487 C C . ALA B 1 48 ? -18.953 -32.125 -30.359 1 98 48 ALA B C 1
ATOM 3489 O O . ALA B 1 48 ? -18.031 -31.844 -29.594 1 98 48 ALA B O 1
ATOM 3490 N N . ASP B 1 49 ? -20.156 -31.5 -30.25 1 97.5 49 ASP B N 1
ATOM 3491 C CA . ASP B 1 49 ? -20.609 -30.656 -29.156 1 97.5 49 ASP B CA 1
ATOM 3492 C C . ASP B 1 49 ? -19.625 -29.516 -28.906 1 97.5 49 ASP B C 1
ATOM 3494 O O . ASP B 1 49 ? -19.25 -29.234 -27.766 1 97.5 49 ASP B O 1
ATOM 3498 N N . VAL B 1 50 ? -19.188 -28.906 -30.016 1 98.31 50 VAL B N 1
ATOM 3499 C CA . VAL B 1 50 ? -18.203 -27.828 -29.906 1 98.31 50 VAL B CA 1
ATOM 3500 C C . VAL B 1 50 ? -18.875 -26.578 -29.359 1 98.31 50 VAL B C 1
ATOM 3502 O O . VAL B 1 50 ? -19.969 -26.203 -29.797 1 98.31 50 VAL B O 1
ATOM 3505 N N . SER B 1 51 ? -18.25 -25.984 -28.328 1 97.94 51 SER B N 1
ATOM 3506 C CA . SER B 1 51 ? -18.75 -24.719 -27.781 1 97.94 51 SER B CA 1
ATOM 3507 C C . SER B 1 51 ? -17.609 -23.844 -27.297 1 97.94 51 SER B C 1
ATOM 3509 O O . SER B 1 51 ? -16.547 -24.344 -26.938 1 97.94 51 SER B O 1
ATOM 3511 N N . CYS B 1 52 ? -17.766 -22.578 -27.375 1 97.94 52 CYS B N 1
ATOM 3512 C CA . CYS B 1 52 ? -16.938 -21.547 -26.781 1 97.94 52 CYS B CA 1
ATOM 3513 C C . CYS B 1 52 ? -17.797 -20.516 -26.031 1 97.94 52 CYS B C 1
ATOM 3515 O O . CYS B 1 52 ? -18.578 -19.797 -26.656 1 97.94 52 CYS B O 1
ATOM 3517 N N . ASP B 1 53 ? -17.688 -20.469 -24.734 1 96.94 53 ASP B N 1
ATOM 3518 C CA . ASP B 1 53 ? -18.578 -19.594 -23.984 1 96.94 53 ASP B CA 1
ATOM 3519 C C . ASP B 1 53 ? -18 -18.188 -23.875 1 96.94 53 ASP B C 1
ATOM 3521 O O . ASP B 1 53 ? -16.953 -17.891 -24.422 1 96.94 53 ASP B O 1
ATOM 3525 N N . LYS B 1 54 ? -18.719 -17.25 -23.188 1 96.5 54 LYS B N 1
ATOM 3526 C CA . LYS B 1 54 ? -18.359 -15.836 -23.125 1 96.5 54 LYS B CA 1
ATOM 3527 C C . LYS B 1 54 ? -17.062 -15.641 -22.344 1 96.5 54 LYS B C 1
ATOM 3529 O O . LYS B 1 54 ? -16.406 -14.602 -22.453 1 96.5 54 LYS B O 1
ATOM 3534 N N . PHE B 1 55 ? -16.672 -16.672 -21.578 1 96.81 55 PHE B N 1
ATOM 3535 C CA . PHE B 1 55 ? -15.461 -16.578 -20.75 1 96.81 55 PHE B CA 1
ATOM 3536 C C . PHE B 1 55 ? -14.266 -17.172 -21.484 1 96.81 55 PHE B C 1
ATOM 3538 O O . PHE B 1 55 ? -13.141 -17.125 -20.984 1 96.81 55 PHE B O 1
ATOM 3545 N N . GLY B 1 56 ? -14.5 -17.703 -22.672 1 97.62 56 GLY B N 1
ATOM 3546 C CA . GLY B 1 56 ? -13.43 -18.203 -23.516 1 97.62 56 GLY B CA 1
ATOM 3547 C C . GLY B 1 56 ? -13.156 -19.688 -23.312 1 97.62 56 GLY B C 1
ATOM 3548 O O . GLY B 1 56 ? -12.211 -20.234 -23.875 1 97.62 56 GLY B O 1
ATOM 3549 N N . ASN B 1 57 ? -13.922 -20.344 -22.438 1 97.94 57 ASN B N 1
ATOM 3550 C CA . ASN B 1 57 ? -13.789 -21.797 -22.297 1 97.94 57 ASN B CA 1
ATOM 3551 C C . ASN B 1 57 ? -14.273 -22.531 -23.531 1 97.94 57 ASN B C 1
ATOM 3553 O O . ASN B 1 57 ? -15.398 -22.328 -23.984 1 97.94 57 ASN B O 1
ATOM 3557 N N . VAL B 1 58 ? -13.445 -23.359 -24.094 1 98.56 58 VAL B N 1
ATOM 3558 C CA . VAL B 1 58 ? -13.797 -24.172 -25.25 1 98.56 58 VAL B CA 1
ATOM 3559 C C . VAL B 1 58 ? -14 -25.625 -24.828 1 98.56 58 VAL B C 1
ATOM 3561 O O . VAL B 1 58 ? -13.18 -26.188 -24.094 1 98.56 58 VAL B O 1
ATOM 3564 N N . MET B 1 59 ? -15.094 -26.188 -25.234 1 98.25 59 MET B N 1
ATOM 3565 C CA . MET B 1 59 ? -15.359 -27.609 -24.984 1 98.25 59 MET B CA 1
ATOM 3566 C C . MET B 1 59 ? -15.742 -28.328 -26.266 1 98.25 59 MET B C 1
ATOM 3568 O O . MET B 1 59 ? -16.359 -27.734 -27.156 1 98.25 59 MET B O 1
ATOM 3572 N N . ALA B 1 60 ? -15.367 -29.531 -26.344 1 98.56 60 ALA B N 1
ATOM 3573 C CA . ALA B 1 60 ? -15.711 -30.406 -27.469 1 98.56 60 ALA B CA 1
ATOM 3574 C C . ALA B 1 60 ? -15.578 -31.875 -27.078 1 98.56 60 ALA B C 1
ATOM 3576 O O . ALA B 1 60 ? -15.055 -32.188 -26 1 98.56 60 ALA B O 1
ATOM 3577 N N . THR B 1 61 ? -16.094 -32.75 -27.906 1 98.56 61 THR B N 1
ATOM 3578 C CA . THR B 1 61 ? -16.078 -34.156 -27.578 1 98.56 61 THR B CA 1
ATOM 3579 C C . THR B 1 61 ? -15.492 -34.969 -28.734 1 98.56 61 THR B C 1
ATOM 3581 O O . THR B 1 61 ? -15.883 -34.781 -29.891 1 98.56 61 THR B O 1
ATOM 3584 N N . ILE B 1 62 ? -14.492 -35.75 -28.422 1 98.5 62 ILE B N 1
ATOM 3585 C CA . ILE B 1 62 ? -14.102 -36.844 -29.312 1 98.5 62 ILE B CA 1
ATOM 3586 C C . ILE B 1 62 ? -15.055 -38.031 -29.141 1 98.5 62 ILE B C 1
ATOM 3588 O O . ILE B 1 62 ? -15.086 -38.656 -28.078 1 98.5 62 ILE B O 1
ATOM 3592 N N . PRO B 1 63 ? -15.75 -38.375 -30.188 1 98 63 PRO B N 1
ATOM 3593 C CA . PRO B 1 63 ? -16.781 -39.406 -30.016 1 98 63 PRO B CA 1
ATOM 3594 C C . PRO B 1 63 ? -16.172 -40.781 -29.734 1 98 63 PRO B C 1
ATOM 3596 O O . PRO B 1 63 ? -15.07 -41.094 -30.188 1 98 63 PRO B O 1
ATOM 3599 N N . ALA B 1 64 ? -16.953 -41.625 -29.047 1 97.94 64 ALA B N 1
ATOM 3600 C CA . ALA B 1 64 ? -16.562 -43 -28.766 1 97.94 64 ALA B CA 1
ATOM 3601 C C . ALA B 1 64 ? -16.594 -43.875 -30.031 1 97.94 64 ALA B C 1
ATOM 3603 O O . ALA B 1 64 ? -17.297 -43.531 -30.984 1 97.94 64 ALA B O 1
ATOM 3604 N N . THR B 1 65 ? -15.797 -44.969 -30.016 1 97.81 65 THR B N 1
ATOM 3605 C CA . THR B 1 65 ? -15.859 -45.938 -31.094 1 97.81 65 THR B CA 1
ATOM 3606 C C . THR B 1 65 ? -16.266 -47.312 -30.578 1 97.81 65 THR B C 1
ATOM 3608 O O . THR B 1 65 ? -16.594 -48.188 -31.359 1 97.81 65 THR B O 1
ATOM 3611 N N . VAL B 1 66 ? -16.234 -47.438 -29.281 1 97.31 66 VAL B N 1
ATOM 3612 C CA . VAL B 1 66 ? -16.625 -48.719 -28.703 1 97.31 66 VAL B CA 1
ATOM 3613 C C . VAL B 1 66 ? -18.141 -48.781 -28.531 1 97.31 66 VAL B C 1
ATOM 3615 O O . VAL B 1 66 ? -18.797 -47.75 -28.438 1 97.31 66 VAL B O 1
ATOM 3618 N N . ASP B 1 67 ? -18.703 -49.969 -28.422 1 95.12 67 ASP B N 1
ATOM 3619 C CA . ASP B 1 67 ? -20.156 -50.156 -28.422 1 95.12 67 ASP B CA 1
ATOM 3620 C C . ASP B 1 67 ? -20.719 -50.188 -27 1 95.12 67 ASP B C 1
ATOM 3622 O O . ASP B 1 67 ? -21.922 -50.062 -26.812 1 95.12 67 ASP B O 1
ATOM 3626 N N . HIS B 1 68 ? -19.844 -50.312 -26.078 1 96.38 68 HIS B N 1
ATOM 3627 C CA . HIS B 1 68 ? -20.297 -50.281 -24.688 1 96.38 68 HIS B CA 1
ATOM 3628 C C . HIS B 1 68 ? -20.172 -48.875 -24.109 1 96.38 68 HIS B C 1
ATOM 3630 O O . HIS B 1 68 ? -19.562 -48 -24.719 1 96.38 68 HIS B O 1
ATOM 3636 N N . ASP B 1 69 ? -20.859 -48.75 -22.984 1 96.5 69 ASP B N 1
ATOM 3637 C CA . ASP B 1 69 ? -20.781 -47.469 -22.297 1 96.5 69 ASP B CA 1
ATOM 3638 C C . ASP B 1 69 ? -19.469 -47.312 -21.547 1 96.5 69 ASP B C 1
ATOM 3640 O O . ASP B 1 69 ? -19.344 -47.781 -20.422 1 96.5 69 ASP B O 1
ATOM 3644 N N . ALA B 1 70 ? -18.516 -46.625 -22.125 1 96.62 70 ALA B N 1
ATOM 3645 C CA . ALA B 1 70 ? -17.234 -46.344 -21.5 1 96.62 70 ALA B CA 1
ATOM 3646 C C . ALA B 1 70 ? -17.266 -44.969 -20.797 1 96.62 70 ALA B C 1
ATOM 3648 O O . ALA B 1 70 ? -18.016 -44.094 -21.188 1 96.62 70 ALA B O 1
ATOM 3649 N N . PRO B 1 71 ? -16.484 -44.844 -19.75 1 97.5 71 PRO B N 1
ATOM 3650 C CA . PRO B 1 71 ? -16.453 -43.562 -19.031 1 97.5 71 PRO B CA 1
ATOM 3651 C C . PRO B 1 71 ? -15.914 -42.406 -19.891 1 97.5 71 PRO B C 1
ATOM 3653 O O . PRO B 1 71 ? -15.055 -42.625 -20.75 1 97.5 71 PRO B O 1
ATOM 3656 N N . VAL B 1 72 ? -16.406 -41.219 -19.594 1 97.56 72 VAL B N 1
ATOM 3657 C CA . VAL B 1 72 ? -15.883 -40 -20.219 1 97.56 72 VAL B CA 1
ATOM 3658 C C . VAL B 1 72 ? -14.664 -39.5 -19.453 1 97.56 72 VAL B C 1
ATOM 3660 O O . VAL B 1 72 ? -14.672 -39.438 -18.219 1 97.56 72 VAL B O 1
ATOM 3663 N N . ILE B 1 73 ? -13.641 -39.219 -20.125 1 98.5 73 ILE B N 1
ATOM 3664 C CA . ILE B 1 73 ? -12.5 -38.531 -19.516 1 98.5 73 ILE B CA 1
ATOM 3665 C C . ILE B 1 73 ? -12.305 -37.156 -20.172 1 98.5 73 ILE B C 1
ATOM 3667 O O . ILE B 1 73 ? -12.828 -36.906 -21.266 1 98.5 73 ILE B O 1
ATOM 3671 N N . VAL B 1 74 ? -11.617 -36.25 -19.453 1 98.56 74 VAL B N 1
ATOM 3672 C CA . VAL B 1 74 ? -11.477 -34.906 -19.922 1 98.56 74 VAL B CA 1
ATOM 3673 C C . VAL B 1 74 ? -10 -34.562 -20.094 1 98.56 74 VAL B C 1
ATOM 3675 O O . VAL B 1 74 ? -9.188 -34.812 -19.219 1 98.56 74 VAL B O 1
ATOM 3678 N N . TRP B 1 75 ? -9.633 -34.031 -21.234 1 98.69 75 TRP B N 1
ATOM 3679 C CA . TRP B 1 75 ? -8.32 -33.438 -21.453 1 98.69 75 TRP B CA 1
ATOM 3680 C C . TRP B 1 75 ? -8.383 -31.922 -21.344 1 98.69 75 TRP B C 1
ATOM 3682 O O . TRP B 1 75 ? -9.18 -31.281 -22.016 1 98.69 75 TRP B O 1
ATOM 3692 N N . VAL B 1 76 ? -7.484 -31.391 -20.5 1 98.38 76 VAL B N 1
ATOM 3693 C CA . VAL B 1 76 ? -7.59 -29.969 -20.203 1 98.38 76 VAL B CA 1
ATOM 3694 C C . VAL B 1 76 ? -6.254 -29.281 -20.469 1 98.38 76 VAL B C 1
ATOM 3696 O O . VAL B 1 76 ? -5.195 -29.812 -20.125 1 98.38 76 VAL B O 1
ATOM 3699 N N . ALA B 1 77 ? -6.234 -28.125 -21.094 1 98.38 77 ALA B N 1
ATOM 3700 C CA . ALA B 1 77 ? -5.105 -27.219 -21.234 1 98.38 77 ALA B CA 1
ATOM 3701 C C . ALA B 1 77 ? -5.57 -25.766 -21.156 1 98.38 77 ALA B C 1
ATOM 3703 O O . ALA B 1 77 ? -6.77 -25.484 -21.234 1 98.38 77 ALA B O 1
ATOM 3704 N N . HIS B 1 78 ? -4.668 -24.844 -20.922 1 98.12 78 HIS B N 1
ATOM 3705 C CA . HIS B 1 78 ? -5.078 -23.453 -20.875 1 98.12 78 HIS B CA 1
ATOM 3706 C C . HIS B 1 78 ? -4.449 -22.641 -22 1 98.12 78 HIS B C 1
ATOM 3708 O O . HIS B 1 78 ? -3.371 -23 -22.484 1 98.12 78 HIS B O 1
ATOM 3714 N N . VAL B 1 79 ? -5.121 -21.562 -22.375 1 98.5 79 VAL B N 1
ATOM 3715 C CA . VAL B 1 79 ? -4.707 -20.859 -23.578 1 98.5 79 VAL B CA 1
ATOM 3716 C C . VAL B 1 79 ? -3.844 -19.656 -23.203 1 98.5 79 VAL B C 1
ATOM 3718 O O . VAL B 1 79 ? -3.084 -19.141 -24.031 1 98.5 79 VAL B O 1
ATOM 3721 N N . ASP B 1 80 ? -3.99 -19.203 -21.938 1 97.69 80 ASP B N 1
ATOM 3722 C CA . ASP B 1 80 ? -3.293 -17.984 -21.547 1 97.69 80 ASP B CA 1
ATOM 3723 C C . ASP B 1 80 ? -1.813 -18.25 -21.281 1 97.69 80 ASP B C 1
ATOM 3725 O O . ASP B 1 80 ? -1.401 -19.406 -21.156 1 97.69 80 ASP B O 1
ATOM 3729 N N . THR B 1 81 ? -1.035 -17.156 -21.328 1 96.38 81 THR B N 1
ATOM 3730 C CA . THR B 1 81 ? 0.369 -17.219 -20.938 1 96.38 81 THR B CA 1
ATOM 3731 C C . THR B 1 81 ? 0.624 -16.359 -19.688 1 96.38 81 THR B C 1
ATOM 3733 O O . THR B 1 81 ? -0.208 -15.531 -19.328 1 96.38 81 THR B O 1
ATOM 3736 N N . SER B 1 82 ? 1.728 -16.594 -19.094 1 91.69 82 SER B N 1
ATOM 3737 C CA . SER B 1 82 ? 2.078 -15.945 -17.844 1 91.69 82 SER B CA 1
ATOM 3738 C C . SER B 1 82 ? 2.355 -14.461 -18.031 1 91.69 82 SER B C 1
ATOM 3740 O O . SER B 1 82 ? 2.963 -14.07 -19.031 1 91.69 82 SER B O 1
ATOM 3742 N N . PRO B 1 83 ? 1.978 -13.648 -17.109 1 88.94 83 PRO B N 1
ATOM 3743 C CA . PRO B 1 83 ? 2.301 -12.219 -17.188 1 88.94 83 PRO B CA 1
ATOM 3744 C C . PRO B 1 83 ? 3.719 -11.906 -16.703 1 88.94 83 PRO B C 1
ATOM 3746 O O . PRO B 1 83 ? 4.121 -10.742 -16.688 1 88.94 83 PRO B O 1
ATOM 3749 N N . GLU B 1 84 ? 4.543 -12.844 -16.266 1 79.19 84 GLU B N 1
ATOM 3750 C CA . GLU B 1 84 ? 5.848 -12.625 -15.641 1 79.19 84 GLU B CA 1
ATOM 3751 C C . GLU B 1 84 ? 6.871 -12.141 -16.672 1 79.19 84 GLU B C 1
ATOM 3753 O O . GLU B 1 84 ? 7.902 -11.57 -16.297 1 79.19 84 GLU B O 1
ATOM 3758 N N . PHE B 1 85 ? 6.633 -12.438 -17.938 1 85.81 85 PHE B N 1
ATOM 3759 C CA . PHE B 1 85 ? 7.418 -11.938 -19.062 1 85.81 85 PHE B CA 1
ATOM 3760 C C . PHE B 1 85 ? 6.535 -11.711 -20.281 1 85.81 85 PHE B C 1
ATOM 3762 O O . PHE B 1 85 ? 5.523 -12.391 -20.469 1 85.81 85 PHE B O 1
ATOM 3769 N N . THR B 1 86 ? 6.875 -10.828 -21.094 1 92.88 86 THR B N 1
ATOM 3770 C CA . THR B 1 86 ? 5.992 -10.43 -22.172 1 92.88 86 THR B CA 1
ATOM 3771 C C . THR B 1 86 ? 5.805 -11.57 -23.172 1 92.88 86 THR B C 1
ATOM 3773 O O . THR B 1 86 ? 6.742 -12.32 -23.438 1 92.88 86 THR B O 1
ATOM 3776 N N . ALA B 1 87 ? 4.625 -11.703 -23.734 1 94.94 87 ALA B N 1
ATOM 3777 C CA . ALA B 1 87 ? 4.289 -12.672 -24.781 1 94.94 87 ALA B CA 1
ATOM 3778 C C . ALA B 1 87 ? 3.871 -11.977 -26.062 1 94.94 87 ALA B C 1
ATOM 3780 O O . ALA B 1 87 ? 3.27 -12.594 -26.953 1 94.94 87 ALA B O 1
ATOM 3781 N N . GLU B 1 88 ? 4.129 -10.656 -26.094 1 94.56 88 GLU B N 1
ATOM 3782 C CA . GLU B 1 88 ? 3.764 -9.891 -27.281 1 94.56 88 GLU B CA 1
ATOM 3783 C C . GLU B 1 88 ? 4.73 -10.148 -28.422 1 94.56 88 GLU B C 1
ATOM 3785 O O . GLU B 1 88 ? 5.949 -10.07 -28.25 1 94.56 88 GLU B O 1
ATOM 3790 N N . ASN B 1 89 ? 4.223 -10.508 -29.594 1 96.12 89 ASN B N 1
ATOM 3791 C CA . ASN B 1 89 ? 4.992 -10.688 -30.812 1 96.12 89 ASN B CA 1
ATOM 3792 C C . ASN B 1 89 ? 6.031 -11.797 -30.672 1 96.12 89 ASN B C 1
ATOM 3794 O O . ASN B 1 89 ? 7.215 -11.586 -30.938 1 96.12 89 ASN B O 1
ATOM 3798 N N . VAL B 1 90 ? 5.598 -12.961 -30.281 1 97.5 90 VAL B N 1
ATOM 3799 C CA . VAL B 1 90 ? 6.469 -14.125 -30.125 1 97.5 90 VAL B CA 1
ATOM 3800 C C . VAL B 1 90 ? 7.016 -14.531 -31.5 1 97.5 90 VAL B C 1
ATOM 3802 O O . VAL B 1 90 ? 6.266 -14.625 -32.469 1 97.5 90 VAL B O 1
ATOM 3805 N N . LYS B 1 91 ? 8.352 -14.672 -31.609 1 96.31 91 LYS B N 1
ATOM 3806 C CA . LYS B 1 91 ? 9.055 -15.156 -32.781 1 96.31 91 LYS B CA 1
ATOM 3807 C C . LYS B 1 91 ? 9.695 -16.516 -32.531 1 96.31 91 LYS B C 1
ATOM 3809 O O . LYS B 1 91 ? 10.906 -16.609 -32.312 1 96.31 91 LYS B O 1
ATOM 3814 N N . PRO B 1 92 ? 8.867 -17.594 -32.656 1 98.38 92 PRO B N 1
ATOM 3815 C CA . PRO B 1 92 ? 9.414 -18.922 -32.375 1 98.38 92 PRO B CA 1
ATOM 3816 C C . PRO B 1 92 ? 10.516 -19.328 -33.375 1 98.38 92 PRO B C 1
ATOM 3818 O O . PRO B 1 92 ? 10.445 -19 -34.562 1 98.38 92 PRO B O 1
ATOM 3821 N N . ILE B 1 93 ? 11.531 -19.984 -32.875 1 98.38 93 ILE B N 1
ATOM 3822 C CA . ILE B 1 93 ? 12.648 -20.484 -33.656 1 98.38 93 ILE B CA 1
ATOM 3823 C C . ILE B 1 93 ? 12.711 -22 -33.562 1 98.38 93 ILE B C 1
ATOM 3825 O O . ILE B 1 93 ? 12.719 -22.562 -32.469 1 98.38 93 ILE B O 1
ATOM 3829 N N . VAL B 1 94 ? 12.742 -22.625 -34.719 1 98.25 94 VAL B N 1
ATOM 3830 C CA . VAL B 1 94 ? 12.797 -24.094 -34.781 1 98.25 94 VAL B CA 1
ATOM 3831 C C . VAL B 1 94 ? 14.234 -24.531 -35.031 1 98.25 94 VAL B C 1
ATOM 3833 O O . VAL B 1 94 ? 14.82 -24.234 -36.062 1 98.25 94 VAL B O 1
ATOM 3836 N N . HIS B 1 95 ? 14.789 -25.203 -34.031 1 97.75 95 HIS B N 1
ATOM 3837 C CA . HIS B 1 95 ? 16.109 -25.812 -34.156 1 97.75 95 HIS B CA 1
ATOM 3838 C C . HIS B 1 95 ? 16.031 -27.281 -34.531 1 97.75 95 HIS B C 1
ATOM 3840 O O . HIS B 1 95 ? 15.914 -28.141 -33.656 1 97.75 95 HIS B O 1
ATOM 3846 N N . GLU B 1 96 ? 16.125 -27.562 -35.781 1 97.31 96 GLU B N 1
ATOM 3847 C CA . GLU B 1 96 ? 16.062 -28.953 -36.219 1 97.31 96 GLU B CA 1
ATOM 3848 C C . GLU B 1 96 ? 17.391 -29.656 -35.969 1 97.31 96 GLU B C 1
ATOM 3850 O O . GLU B 1 96 ? 18.453 -29.047 -36 1 97.31 96 GLU B O 1
ATOM 3855 N N . ASN B 1 97 ? 17.328 -30.875 -35.781 1 96.69 97 ASN B N 1
ATOM 3856 C CA . ASN B 1 97 ? 18.5 -31.688 -35.594 1 96.69 97 ASN B CA 1
ATOM 3857 C C . ASN B 1 97 ? 19.484 -31.047 -34.594 1 96.69 97 ASN B C 1
ATOM 3859 O O . ASN B 1 97 ? 20.641 -30.828 -34.938 1 96.69 97 ASN B O 1
ATOM 3863 N N . TYR B 1 98 ? 18.938 -30.766 -33.406 1 97.56 98 TYR B N 1
ATOM 3864 C CA . TYR B 1 98 ? 19.734 -30.172 -32.344 1 97.56 98 TYR B CA 1
ATOM 3865 C C . TYR B 1 98 ? 21.047 -30.922 -32.156 1 97.56 98 TYR B C 1
ATOM 3867 O O . TYR B 1 98 ? 21.047 -32.125 -31.953 1 97.56 98 TYR B O 1
ATOM 3875 N N . SER B 1 99 ? 22.203 -30.266 -32.25 1 95.62 99 SER B N 1
ATOM 3876 C CA . SER B 1 99 ? 23.516 -30.875 -32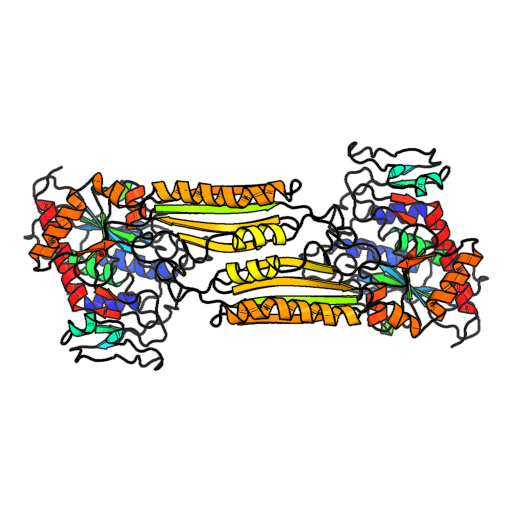.281 1 95.62 99 SER B CA 1
ATOM 3877 C C . SER B 1 99 ? 24.141 -30.938 -30.891 1 95.62 99 SER B C 1
ATOM 3879 O O . SER B 1 99 ? 25.234 -31.469 -30.719 1 95.62 99 SER B O 1
ATOM 3881 N N . GLY B 1 100 ? 23.484 -30.469 -29.969 1 95.75 100 GLY B N 1
ATOM 3882 C CA . GLY B 1 100 ? 24.047 -30.391 -28.625 1 95.75 100 GLY B CA 1
ATOM 3883 C C . GLY B 1 100 ? 24.625 -29.016 -28.312 1 95.75 100 GLY B C 1
ATOM 3884 O O . GLY B 1 100 ? 24.812 -28.203 -29.203 1 95.75 100 GLY B O 1
ATOM 3885 N N . GLY B 1 101 ? 24.812 -28.719 -27.047 1 96.06 101 GLY B N 1
ATOM 3886 C CA . GLY B 1 101 ? 25.422 -27.469 -26.625 1 96.06 101 GLY B CA 1
ATOM 3887 C C . GLY B 1 101 ? 24.422 -26.406 -26.25 1 96.06 101 GLY B C 1
ATOM 3888 O O . GLY B 1 101 ? 23.203 -26.609 -26.359 1 96.06 101 GLY B O 1
ATOM 3889 N N . ASP B 1 102 ? 24.938 -25.297 -25.859 1 97.5 102 ASP B N 1
ATOM 3890 C CA . ASP B 1 102 ? 24.109 -24.172 -25.438 1 97.5 102 ASP B CA 1
ATOM 3891 C C . ASP B 1 102 ? 23.406 -23.531 -26.625 1 97.5 102 ASP B C 1
ATOM 3893 O O . ASP B 1 102 ? 23.906 -23.594 -27.75 1 97.5 102 ASP B O 1
ATOM 3897 N N . ILE B 1 103 ? 22.266 -22.969 -26.375 1 97.12 103 ILE B N 1
ATOM 3898 C CA . ILE B 1 103 ? 21.516 -22.266 -27.406 1 97.12 103 ILE B CA 1
ATOM 3899 C C . ILE B 1 103 ? 21.438 -20.781 -27.078 1 97.12 103 ILE B C 1
ATOM 3901 O O . ILE B 1 103 ? 20.75 -20.391 -26.125 1 97.12 103 ILE B O 1
ATOM 3905 N N . VAL B 1 104 ? 22.125 -19.953 -27.781 1 96.81 104 VAL B N 1
ATOM 3906 C CA . VAL B 1 104 ? 22.062 -18.5 -27.625 1 96.81 104 VAL B CA 1
ATOM 3907 C C . VAL B 1 104 ? 20.875 -17.938 -28.406 1 96.81 104 VAL B C 1
ATOM 3909 O O . VAL B 1 104 ? 20.734 -18.188 -29.594 1 96.81 104 VAL B O 1
ATOM 3912 N N . LEU B 1 105 ? 20.109 -17.219 -27.766 1 96.38 105 LEU B N 1
ATOM 3913 C CA . LEU B 1 105 ? 18.906 -16.703 -28.406 1 96.38 105 LEU B CA 1
ATOM 3914 C C . LEU B 1 105 ? 19.203 -15.391 -29.141 1 96.38 105 LEU B C 1
ATOM 3916 O O . LEU B 1 105 ? 19.828 -14.492 -28.578 1 96.38 105 LEU B O 1
ATOM 3920 N N . PRO B 1 106 ? 18.828 -15.258 -30.297 1 95.62 106 PRO B N 1
ATOM 3921 C CA . PRO B 1 106 ? 19.344 -14.211 -31.172 1 95.62 106 PRO B CA 1
ATOM 3922 C C . PRO B 1 106 ? 18.781 -12.828 -30.844 1 95.62 106 PRO B C 1
ATOM 3924 O O . PRO B 1 106 ? 19.406 -11.812 -31.156 1 95.62 106 PRO B O 1
ATOM 3927 N N . GLY B 1 107 ? 17.578 -12.703 -30.344 1 94.25 107 GLY B N 1
ATOM 3928 C CA . GLY B 1 107 ? 17 -11.398 -30.062 1 94.25 107 GLY B CA 1
ATOM 3929 C C . GLY B 1 107 ? 17.672 -10.695 -28.891 1 94.25 107 GLY B C 1
ATOM 3930 O O . GLY B 1 107 ? 17.656 -9.461 -28.812 1 94.25 107 GLY B O 1
ATOM 3931 N N . ASP B 1 108 ? 18.203 -11.406 -27.953 1 94.06 108 ASP B N 1
ATOM 3932 C CA . ASP B 1 108 ? 18.953 -10.953 -26.781 1 94.06 108 ASP B CA 1
ATOM 3933 C C . ASP B 1 108 ? 20.047 -11.953 -26.422 1 94.06 108 ASP B C 1
ATOM 3935 O O . ASP B 1 108 ? 19.797 -12.93 -25.703 1 94.06 108 ASP B O 1
ATOM 3939 N N . SER B 1 109 ? 21.25 -11.641 -26.719 1 93.5 109 SER B N 1
ATOM 3940 C CA . SER B 1 109 ? 22.359 -12.586 -26.625 1 93.5 109 SER B CA 1
ATOM 3941 C C . SER B 1 109 ? 22.703 -12.898 -25.172 1 93.5 109 SER B C 1
ATOM 3943 O O . SER B 1 109 ? 23.438 -13.844 -24.891 1 93.5 109 SER B O 1
ATOM 3945 N N . THR B 1 110 ? 22.141 -12.188 -24.297 1 92.56 110 THR B N 1
ATOM 3946 C CA . THR B 1 110 ? 22.359 -12.477 -22.891 1 92.56 110 THR B CA 1
ATOM 3947 C C . THR B 1 110 ? 21.484 -13.633 -22.422 1 92.56 110 THR B C 1
ATOM 3949 O O . THR B 1 110 ? 21.703 -14.203 -21.359 1 92.56 110 THR B O 1
ATOM 3952 N N . GLN B 1 111 ? 20.484 -13.922 -23.234 1 91.69 111 GLN B N 1
ATOM 3953 C CA . GLN B 1 111 ? 19.609 -15.055 -22.953 1 91.69 111 GLN B CA 1
ATOM 3954 C C . GLN B 1 111 ? 20.141 -16.328 -23.594 1 91.69 111 GLN B C 1
ATOM 3956 O O . GLN B 1 111 ? 20.062 -16.5 -24.812 1 91.69 111 GLN B O 1
ATOM 3961 N N . VAL B 1 112 ? 20.688 -17.219 -22.719 1 95.38 112 VAL B N 1
ATOM 3962 C CA . VAL B 1 112 ? 21.297 -18.453 -23.188 1 95.38 112 VAL B CA 1
ATOM 3963 C C . VAL B 1 112 ? 20.641 -19.656 -22.484 1 95.38 112 VAL B C 1
ATOM 3965 O O . VAL B 1 112 ? 20.578 -19.688 -21.25 1 95.38 112 VAL B O 1
ATOM 3968 N N . ILE B 1 113 ? 20.125 -20.578 -23.281 1 96.06 113 ILE B N 1
ATOM 3969 C CA . ILE B 1 113 ? 19.688 -21.844 -22.734 1 96.06 113 ILE B CA 1
ATOM 3970 C C . ILE B 1 113 ? 20.891 -22.781 -22.578 1 96.06 113 ILE B C 1
ATOM 3972 O O . ILE B 1 113 ? 21.344 -23.375 -23.562 1 96.06 113 ILE B O 1
ATOM 3976 N N . ARG B 1 114 ? 21.344 -22.906 -21.375 1 95.75 114 ARG B N 1
ATOM 3977 C CA . ARG B 1 114 ? 22.578 -23.641 -21.109 1 95.75 114 ARG B CA 1
ATOM 3978 C C . ARG B 1 114 ? 22.281 -25.109 -20.844 1 95.75 114 ARG B C 1
ATOM 3980 O O . ARG B 1 114 ? 21.344 -25.453 -20.125 1 95.75 114 ARG B O 1
ATOM 3987 N N . VAL B 1 115 ? 23.109 -25.984 -21.344 1 96.69 115 VAL B N 1
ATOM 3988 C CA . VAL B 1 115 ? 22.969 -27.422 -21.125 1 96.69 115 VAL B CA 1
ATOM 3989 C C . VAL B 1 115 ? 23.125 -27.734 -19.641 1 96.69 115 VAL B C 1
ATOM 3991 O O . VAL B 1 115 ? 22.422 -28.594 -19.109 1 96.69 115 VAL B O 1
ATOM 3994 N N . ASP B 1 116 ? 23.984 -27.062 -18.969 1 93.94 116 ASP B N 1
ATOM 3995 C CA . ASP B 1 116 ? 24.234 -27.297 -17.547 1 93.94 116 ASP B CA 1
ATOM 3996 C C . ASP B 1 116 ? 22.984 -27.016 -16.719 1 93.94 116 ASP B C 1
ATOM 3998 O O . ASP B 1 116 ? 22.75 -27.672 -15.703 1 93.94 116 ASP B O 1
ATOM 4002 N N . ASP B 1 117 ? 22.188 -26.109 -17.188 1 90.19 117 ASP B N 1
ATOM 4003 C CA . ASP B 1 117 ? 20.953 -25.75 -16.5 1 90.19 117 ASP B CA 1
ATOM 4004 C C . ASP B 1 117 ? 19.781 -26.578 -17 1 90.19 117 ASP B C 1
ATOM 4006 O O . ASP B 1 117 ? 18.719 -26.609 -16.375 1 90.19 117 ASP B O 1
ATOM 4010 N N . ASN B 1 118 ? 20 -27.188 -18.094 1 93.56 118 ASN B N 1
ATOM 4011 C CA . ASN B 1 118 ? 19 -28.031 -18.75 1 93.56 118 ASN B CA 1
ATOM 4012 C C . ASN B 1 118 ? 19.594 -29.359 -19.188 1 93.56 118 ASN B C 1
ATOM 4014 O O . ASN B 1 118 ? 19.672 -29.641 -20.391 1 93.56 118 ASN B O 1
ATOM 4018 N N . PRO B 1 119 ? 19.875 -30.203 -18.297 1 94.25 119 PRO B N 1
ATOM 4019 C CA . PRO B 1 119 ? 20.609 -31.438 -18.641 1 94.25 119 PRO B CA 1
ATOM 4020 C C . PRO B 1 119 ? 19.828 -32.344 -19.594 1 94.25 119 PRO B C 1
ATOM 4022 O O . PRO B 1 119 ? 20.422 -33.156 -20.312 1 94.25 119 PRO B O 1
ATOM 4025 N N . VAL B 1 120 ? 18.547 -32.188 -19.625 1 94.81 120 VAL B N 1
ATOM 4026 C CA . VAL B 1 120 ? 17.703 -33.031 -20.5 1 94.81 120 VAL B CA 1
ATOM 4027 C C . VAL B 1 120 ? 18.094 -32.781 -21.953 1 94.81 120 VAL B C 1
ATOM 4029 O O . VAL B 1 120 ? 17.906 -33.656 -22.797 1 94.81 120 VAL B O 1
ATOM 4032 N N . LEU B 1 121 ? 18.719 -31.672 -22.234 1 96.44 121 LEU B N 1
ATOM 4033 C CA . LEU B 1 121 ? 19.156 -31.344 -23.578 1 96.44 121 LEU B CA 1
ATOM 4034 C C . LEU B 1 121 ? 20.156 -32.375 -24.094 1 96.44 121 LEU B C 1
ATOM 4036 O O . LEU B 1 121 ? 20.25 -32.594 -25.297 1 96.44 121 LEU B O 1
ATOM 4040 N N . ARG B 1 122 ? 20.875 -32.969 -23.172 1 96.56 122 ARG B N 1
ATOM 4041 C CA . ARG B 1 122 ? 21.844 -33.969 -23.562 1 96.56 122 ARG B CA 1
ATOM 4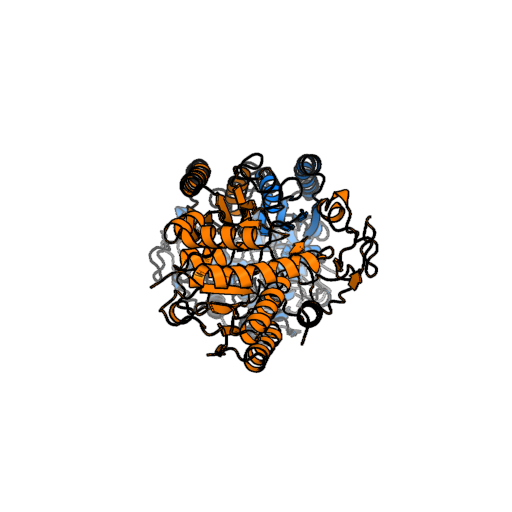042 C C . ARG B 1 122 ? 21.156 -35.188 -24.156 1 96.56 122 ARG B C 1
ATOM 4044 O O . ARG B 1 122 ? 21.734 -35.875 -25.016 1 96.56 122 ARG B O 1
ATOM 4051 N N . GLU B 1 123 ? 19.938 -35.406 -23.766 1 94.88 123 GLU B N 1
ATOM 4052 C CA . GLU B 1 123 ? 19.172 -36.562 -24.234 1 94.88 123 GLU B CA 1
ATOM 4053 C C . GLU B 1 123 ? 18.406 -36.25 -25.5 1 94.88 123 GLU B C 1
ATOM 4055 O O . GLU B 1 123 ? 17.766 -37.125 -26.094 1 94.88 123 GLU B O 1
ATOM 4060 N N . LEU B 1 124 ? 18.516 -35 -25.953 1 96.62 124 LEU B N 1
ATOM 4061 C CA . LEU B 1 124 ? 17.656 -34.562 -27.047 1 96.62 124 LEU B CA 1
ATOM 4062 C C . LEU B 1 124 ? 18.484 -34.25 -28.297 1 96.62 124 LEU B C 1
ATOM 4064 O O . LEU B 1 124 ? 17.984 -33.594 -29.219 1 96.62 124 LEU B O 1
ATOM 4068 N N . ILE B 1 125 ? 19.672 -34.656 -28.281 1 97 125 ILE B N 1
ATOM 4069 C CA . ILE B 1 125 ? 20.5 -34.5 -29.469 1 97 125 ILE B CA 1
ATOM 4070 C C . ILE B 1 125 ? 19.828 -35.188 -30.656 1 97 125 ILE B C 1
ATOM 4072 O O . ILE B 1 125 ? 19.359 -36.312 -30.547 1 97 125 ILE B O 1
ATOM 4076 N N . GLY B 1 126 ? 19.766 -34.5 -31.766 1 97.06 126 GLY B N 1
ATOM 4077 C CA . GLY B 1 126 ? 19.109 -35 -32.969 1 97.06 126 GLY B CA 1
ATOM 4078 C C . GLY B 1 126 ? 17.641 -34.656 -33.031 1 97.06 126 GLY B C 1
ATOM 4079 O O . GLY B 1 126 ? 17.016 -34.75 -34.094 1 97.06 126 GLY B O 1
ATOM 4080 N N . SER B 1 127 ? 17.094 -34.156 -31.938 1 96.56 127 SER B N 1
ATOM 4081 C CA . SER B 1 127 ? 15.68 -33.812 -31.891 1 96.56 127 SER B CA 1
ATOM 4082 C C . SER B 1 127 ? 15.453 -32.375 -32.344 1 96.56 127 SER B C 1
ATOM 4084 O O . SER B 1 127 ? 16.406 -31.641 -32.656 1 96.56 127 SER B O 1
ATOM 4086 N N . THR B 1 128 ? 14.227 -32 -32.469 1 98.19 128 THR B N 1
ATOM 4087 C CA . THR B 1 128 ? 13.859 -30.625 -32.812 1 98.19 128 THR B CA 1
ATOM 4088 C C . THR B 1 128 ? 13.492 -29.844 -31.562 1 98.19 128 THR B C 1
ATOM 4090 O O . THR B 1 128 ? 12.609 -30.234 -30.812 1 98.19 128 THR B O 1
ATOM 4093 N N . ILE B 1 129 ? 14.211 -28.75 -31.391 1 98.31 129 ILE B N 1
ATOM 4094 C CA . ILE B 1 129 ? 13.969 -27.859 -30.25 1 98.31 129 ILE B CA 1
ATOM 4095 C C . ILE B 1 129 ? 13.328 -26.562 -30.75 1 98.31 129 ILE B C 1
ATOM 4097 O O . ILE B 1 129 ? 13.734 -26.031 -31.781 1 98.31 129 ILE B O 1
ATOM 4101 N N . ILE B 1 130 ? 12.32 -26.078 -30.062 1 98.62 130 ILE B N 1
ATOM 4102 C CA . ILE B 1 130 ? 11.656 -24.828 -30.422 1 98.62 130 ILE B CA 1
ATOM 4103 C C . ILE B 1 130 ? 11.844 -23.812 -29.312 1 98.62 130 ILE B C 1
ATOM 4105 O O . ILE B 1 130 ? 11.523 -24.078 -28.156 1 98.62 130 ILE B O 1
ATOM 4109 N N . THR B 1 131 ? 12.391 -22.688 -29.656 1 97.88 131 THR B N 1
ATOM 4110 C CA . THR B 1 131 ? 12.602 -21.609 -28.688 1 97.88 131 THR B CA 1
ATOM 4111 C C . THR B 1 131 ? 11.953 -20.328 -29.172 1 97.88 131 THR B C 1
ATOM 4113 O O . THR B 1 131 ? 11.422 -20.266 -30.281 1 97.88 131 THR B O 1
ATOM 4116 N N . THR B 1 132 ? 11.852 -19.359 -28.281 1 96.69 132 THR B N 1
ATOM 4117 C CA . THR B 1 132 ? 11.656 -17.984 -28.734 1 96.69 132 THR B CA 1
ATOM 4118 C C . THR B 1 132 ? 12.992 -17.312 -29.047 1 96.69 132 THR B C 1
ATOM 4120 O O . THR B 1 132 ? 14.016 -18 -29.156 1 96.69 132 THR B O 1
ATOM 4123 N N . ASP B 1 133 ? 13 -15.938 -29.25 1 96.56 133 ASP B N 1
ATOM 4124 C CA . ASP B 1 133 ? 14.242 -15.273 -29.656 1 96.56 133 ASP B CA 1
ATOM 4125 C C . ASP B 1 133 ? 14.93 -14.625 -28.453 1 96.56 133 ASP B C 1
ATOM 4127 O O . ASP B 1 133 ? 15.945 -13.945 -28.609 1 96.56 133 ASP B O 1
ATOM 4131 N N . GLY B 1 134 ? 14.359 -14.789 -27.344 1 94.81 134 GLY B N 1
ATOM 4132 C CA . GLY B 1 134 ? 14.977 -14.266 -26.141 1 94.81 134 GLY B CA 1
ATOM 4133 C C . GLY B 1 134 ? 14.344 -12.969 -25.656 1 94.81 134 GLY B C 1
ATOM 4134 O O . GLY B 1 134 ? 14.656 -12.484 -24.562 1 94.81 134 GLY B O 1
ATOM 4135 N N . THR B 1 135 ? 13.375 -12.469 -26.391 1 94.94 135 THR B N 1
ATOM 4136 C CA . THR B 1 135 ? 12.781 -11.18 -26.047 1 94.94 135 THR B CA 1
ATOM 4137 C C . THR B 1 135 ? 11.352 -11.367 -25.531 1 94.94 135 THR B C 1
ATOM 4139 O O . THR B 1 135 ? 10.758 -10.438 -24.984 1 94.94 135 THR B O 1
ATOM 4142 N N . THR B 1 136 ? 10.859 -12.516 -25.672 1 94.56 136 THR B N 1
ATOM 4143 C CA . THR B 1 136 ? 9.523 -12.867 -25.203 1 94.56 136 THR B CA 1
ATOM 4144 C C . THR B 1 136 ? 9.523 -14.25 -24.562 1 94.56 136 THR B C 1
ATOM 4146 O O . THR B 1 136 ? 10.523 -14.977 -24.625 1 94.56 136 THR B O 1
ATOM 4149 N N . LEU B 1 137 ? 8.398 -14.594 -23.938 1 94.5 137 LEU B N 1
ATOM 4150 C CA . LEU B 1 137 ? 8.117 -16 -23.688 1 94.5 137 LEU B CA 1
ATOM 4151 C C . LEU B 1 137 ? 7.883 -16.766 -24.984 1 94.5 137 LEU B C 1
ATOM 4153 O O . LEU B 1 137 ? 7.598 -16.156 -26.016 1 94.5 137 LEU B O 1
ATOM 4157 N N . LEU B 1 138 ? 8.031 -18.016 -24.922 1 96.5 138 LEU B N 1
ATOM 4158 C CA . LEU B 1 138 ? 7.633 -18.844 -26.047 1 96.5 138 LEU B CA 1
ATOM 4159 C C . LEU B 1 138 ? 6.129 -19.094 -26.047 1 96.5 138 LEU B C 1
ATOM 4161 O O . LEU B 1 138 ? 5.473 -19.016 -27.078 1 96.5 138 LEU B O 1
ATOM 4165 N N . GLY B 1 139 ? 5.602 -19.422 -24.828 1 97 139 GLY B N 1
ATOM 4166 C CA . GLY B 1 139 ? 4.195 -19.75 -24.672 1 97 139 GLY B CA 1
ATOM 4167 C C . GLY B 1 139 ? 3.932 -21.25 -24.719 1 97 139 GLY B C 1
ATOM 4168 O O . GLY B 1 139 ? 2.783 -21.672 -24.844 1 97 139 GLY B O 1
ATOM 4169 N N . ALA B 1 140 ? 4.992 -21.984 -24.562 1 97.31 140 ALA B N 1
ATOM 4170 C CA . ALA B 1 140 ? 4.801 -23.438 -24.484 1 97.31 140 ALA B CA 1
ATOM 4171 C C . ALA B 1 140 ? 3.908 -23.797 -23.297 1 97.31 140 ALA B C 1
ATOM 4173 O O . ALA B 1 140 ? 3.115 -24.75 -23.375 1 97.31 140 ALA B O 1
ATOM 4174 N N . ASP B 1 141 ? 3.98 -23.156 -22.281 1 94.56 141 ASP B N 1
ATOM 4175 C CA . ASP B 1 141 ? 3.072 -23.188 -21.141 1 94.56 141 ASP B CA 1
ATOM 4176 C C . ASP B 1 141 ? 1.877 -22.266 -21.359 1 94.56 141 ASP B C 1
ATOM 4178 O O . ASP B 1 141 ? 1.959 -21.062 -21.109 1 94.56 141 ASP B O 1
ATOM 4182 N N . ASP B 1 142 ? 0.838 -22.766 -21.953 1 96.38 142 ASP B N 1
ATOM 4183 C CA . ASP B 1 142 ? 0.508 -24.172 -22.125 1 96.38 142 ASP B CA 1
ATOM 4184 C C . ASP B 1 142 ? 0.048 -24.469 -23.547 1 96.38 142 ASP B C 1
ATOM 4186 O O . ASP B 1 142 ? -0.81 -25.328 -23.766 1 96.38 142 ASP B O 1
ATOM 4190 N N . LYS B 1 143 ? 0.54 -23.688 -24.422 1 98.44 143 LYS B N 1
ATOM 4191 C CA . LYS B 1 143 ? 0.134 -23.891 -25.797 1 98.44 143 LYS B CA 1
ATOM 4192 C C . LYS B 1 143 ? 0.736 -25.188 -26.359 1 98.44 143 LYS B C 1
ATOM 4194 O O . LYS B 1 143 ? 0.267 -25.703 -27.375 1 98.44 143 LYS B O 1
ATOM 4199 N N . ALA B 1 144 ? 1.757 -25.625 -25.719 1 98.5 144 ALA B N 1
ATOM 4200 C CA . ALA B 1 144 ? 2.209 -26.984 -26.031 1 98.5 144 ALA B CA 1
ATOM 4201 C C . ALA B 1 144 ? 1.121 -28.016 -25.734 1 98.5 144 ALA B C 1
ATOM 4203 O O . ALA B 1 144 ? 0.839 -28.891 -26.562 1 98.5 144 ALA B O 1
ATOM 4204 N N . GLY B 1 145 ? 0.506 -27.906 -24.547 1 98.69 145 GLY B N 1
ATOM 4205 C CA . GLY B 1 145 ? -0.601 -28.797 -24.203 1 98.69 145 GLY B CA 1
ATOM 4206 C C . GLY B 1 145 ? -1.769 -28.688 -25.156 1 98.69 145 GLY B C 1
ATOM 4207 O O . GLY B 1 145 ? -2.352 -29.688 -25.562 1 98.69 145 GLY B O 1
ATOM 4208 N N . VAL B 1 146 ? -2.074 -27.484 -25.578 1 98.81 146 VAL B N 1
ATOM 4209 C CA . VAL B 1 146 ? -3.152 -27.25 -26.531 1 98.81 146 VAL B CA 1
ATOM 4210 C C . VAL B 1 146 ? -2.852 -27.969 -27.844 1 98.81 146 VAL B C 1
ATOM 4212 O O . VAL B 1 146 ? -3.695 -28.703 -28.359 1 98.81 146 VAL B O 1
ATOM 4215 N N . ALA B 1 147 ? -1.661 -27.766 -28.312 1 98.88 147 ALA B N 1
ATOM 4216 C CA . ALA B 1 147 ? -1.264 -28.391 -29.578 1 98.88 147 ALA B CA 1
ATOM 4217 C C . ALA B 1 147 ? -1.276 -29.906 -29.484 1 98.88 147 ALA B C 1
ATOM 4219 O O . ALA B 1 147 ? -1.692 -30.594 -30.422 1 98.88 147 ALA B O 1
ATOM 4220 N N . VAL B 1 148 ? -0.834 -30.391 -28.375 1 98.81 148 VAL B N 1
ATOM 4221 C CA . VAL B 1 148 ? -0.79 -31.828 -28.141 1 98.81 148 VAL B CA 1
ATOM 4222 C C . VAL B 1 148 ? -2.205 -32.406 -28.172 1 98.81 148 VAL B C 1
ATOM 4224 O O . VAL B 1 148 ? -2.465 -33.375 -28.875 1 98.81 148 VAL B O 1
ATOM 4227 N N . ILE B 1 149 ? -3.121 -31.797 -27.453 1 98.88 149 ILE B N 1
ATOM 4228 C CA . ILE B 1 149 ? -4.504 -32.25 -27.391 1 98.88 149 ILE B CA 1
ATOM 4229 C C . ILE B 1 149 ? -5.137 -32.219 -28.781 1 98.88 149 ILE B C 1
ATOM 4231 O O . ILE B 1 149 ? -5.75 -33.188 -29.203 1 98.88 149 ILE B O 1
ATOM 4235 N N . MET B 1 150 ? -4.949 -31.156 -29.5 1 98.88 150 MET B N 1
ATOM 4236 C CA . MET B 1 150 ? -5.555 -31 -30.812 1 98.88 150 MET B CA 1
ATOM 4237 C C . MET B 1 150 ? -4.992 -32.031 -31.797 1 98.88 150 MET B C 1
ATOM 4239 O O . MET B 1 150 ? -5.715 -32.531 -32.656 1 98.88 150 MET B O 1
ATOM 4243 N N . THR B 1 151 ? -3.703 -32.281 -31.688 1 98.69 151 THR B N 1
ATOM 4244 C CA . THR B 1 151 ? -3.074 -33.281 -32.562 1 98.69 151 THR B CA 1
ATOM 4245 C C . THR B 1 151 ? -3.619 -34.656 -32.281 1 98.69 151 THR B C 1
ATOM 4247 O O . THR B 1 151 ? -3.982 -35.406 -33.188 1 98.69 151 THR B O 1
ATOM 4250 N N . ALA B 1 152 ? -3.652 -35.062 -31.016 1 98.62 152 ALA B N 1
ATOM 4251 C CA . ALA B 1 152 ? -4.199 -36.344 -30.641 1 98.62 152 ALA B CA 1
ATOM 4252 C C . ALA B 1 152 ? -5.656 -36.469 -31.078 1 98.62 152 ALA B C 1
ATOM 4254 O O . ALA B 1 152 ? -6.059 -37.531 -31.594 1 98.62 152 ALA B O 1
ATOM 4255 N N . ALA B 1 153 ? -6.422 -35.469 -30.906 1 98.56 153 ALA B N 1
ATOM 4256 C CA . ALA B 1 153 ? -7.828 -35.469 -31.297 1 98.56 153 ALA B CA 1
ATOM 4257 C C . ALA B 1 153 ? -7.969 -35.688 -32.812 1 98.56 153 ALA B C 1
ATOM 4259 O O . ALA B 1 153 ? -8.805 -36.469 -33.25 1 98.56 153 ALA B O 1
ATOM 4260 N N . ALA B 1 154 ? -7.188 -34.969 -33.562 1 98.19 154 ALA B N 1
ATOM 4261 C CA . ALA B 1 154 ? -7.234 -35.125 -35.031 1 98.19 154 ALA B CA 1
ATOM 4262 C C . ALA B 1 154 ? -6.934 -36.562 -35.438 1 98.19 154 ALA B C 1
ATOM 4264 O O . ALA B 1 154 ? -7.59 -37.094 -36.344 1 98.19 154 ALA B O 1
ATOM 4265 N N . TRP B 1 155 ? -5.93 -37.094 -34.812 1 97.19 155 TRP B N 1
ATOM 4266 C CA . TRP B 1 155 ? -5.559 -38.469 -35.125 1 97.19 155 TRP B CA 1
ATOM 4267 C C . TRP B 1 155 ? -6.691 -39.438 -34.781 1 97.19 155 TRP B C 1
ATOM 4269 O O . TRP B 1 155 ? -6.996 -40.344 -35.562 1 97.19 155 TRP B O 1
ATOM 4279 N N . LEU B 1 156 ? -7.301 -39.281 -33.656 1 97.94 156 LEU B N 1
ATOM 4280 C CA . LEU B 1 156 ? -8.375 -40.156 -33.219 1 97.94 156 LEU B CA 1
ATOM 4281 C C . LEU B 1 156 ? -9.586 -40.031 -34.125 1 97.94 156 LEU B C 1
ATOM 4283 O O . LEU B 1 156 ? -10.242 -41.031 -34.438 1 97.94 156 LEU B O 1
ATOM 4287 N N . ILE B 1 157 ? -9.891 -38.875 -34.625 1 97.5 157 ILE B N 1
ATOM 4288 C CA . ILE B 1 157 ? -11.023 -38.656 -35.5 1 97.5 157 ILE B CA 1
ATOM 4289 C C . ILE B 1 157 ? -10.758 -39.312 -36.875 1 97.5 157 ILE B C 1
ATOM 4291 O O . ILE B 1 157 ? -11.672 -39.812 -37.5 1 97.5 157 ILE B O 1
ATOM 4295 N N . CYS B 1 158 ? -9.555 -39.312 -37.25 1 95.88 158 CYS B N 1
ATOM 4296 C CA . CYS B 1 158 ? -9.18 -39.844 -38.562 1 95.88 158 CYS B CA 1
ATOM 4297 C C . CYS B 1 158 ? -9.172 -41.375 -38.562 1 95.88 158 CYS B C 1
ATOM 4299 O O . CYS B 1 158 ? -9.328 -42 -39.625 1 95.88 158 CYS B O 1
ATOM 4301 N N . ASP B 1 159 ? -8.938 -42 -37.438 1 95.88 159 ASP B N 1
ATOM 4302 C CA . ASP B 1 159 ? -8.836 -43.469 -37.344 1 95.88 159 ASP B CA 1
ATOM 4303 C C . ASP B 1 159 ? -9.906 -44.031 -36.438 1 95.88 159 ASP B C 1
ATOM 4305 O O . ASP B 1 159 ? -9.641 -44.25 -35.25 1 95.88 159 ASP B O 1
ATOM 4309 N N . ASN B 1 160 ? -10.922 -44.531 -36.969 1 94.38 160 ASN B N 1
ATOM 4310 C CA . ASN B 1 160 ? -12.047 -45.031 -36.219 1 94.38 160 ASN B CA 1
ATOM 4311 C C . ASN B 1 160 ? -11.805 -46.469 -35.75 1 94.38 160 ASN B C 1
ATOM 4313 O O . ASN B 1 160 ? -12.633 -47.031 -35.031 1 94.38 160 ASN B O 1
ATOM 4317 N N . THR B 1 161 ? -10.656 -46.969 -36.094 1 95.81 161 THR B N 1
ATOM 4318 C CA . THR B 1 161 ? -10.359 -48.312 -35.656 1 95.81 161 THR B CA 1
ATOM 4319 C C . THR B 1 161 ? -9.75 -48.312 -34.25 1 95.81 161 THR B C 1
ATOM 4321 O O . THR B 1 161 ? -9.672 -49.375 -33.594 1 95.81 161 THR B O 1
ATOM 4324 N N . LEU B 1 162 ? -9.352 -47.219 -33.781 1 95.88 162 LEU B N 1
ATOM 4325 C CA . LEU B 1 162 ? -8.789 -47.125 -32.438 1 95.88 162 LEU B CA 1
ATOM 4326 C C . LEU B 1 162 ? -9.898 -47.094 -31.375 1 95.88 162 LEU B C 1
ATOM 4328 O O . LEU B 1 162 ? -10.758 -46.219 -31.391 1 95.88 162 LEU B O 1
ATOM 4332 N N . PRO B 1 163 ? -9.898 -48.125 -30.5 1 97.5 163 PRO B N 1
ATOM 4333 C CA . PRO B 1 163 ? -10.945 -48.125 -29.484 1 97.5 163 PRO B CA 1
ATOM 4334 C C . PRO B 1 163 ? -10.82 -46.938 -28.5 1 97.5 163 PRO B C 1
ATOM 4336 O O . PRO B 1 163 ? -9.719 -46.625 -28.047 1 97.5 163 PRO B O 1
ATOM 4339 N N . ARG B 1 164 ? -11.977 -46.375 -28.219 1 97.81 164 ARG B N 1
ATOM 4340 C CA . ARG B 1 164 ? -12.016 -45.281 -27.281 1 97.81 164 ARG B CA 1
ATOM 4341 C C . ARG B 1 164 ? -13.438 -45.031 -26.797 1 97.81 164 ARG B C 1
ATOM 4343 O O . ARG B 1 164 ? -14.398 -45.219 -27.531 1 97.81 164 ARG B O 1
ATOM 4350 N N . GLY B 1 165 ? -13.547 -44.656 -25.531 1 97.25 165 GLY B N 1
ATOM 4351 C CA . GLY B 1 165 ? -14.742 -43.969 -25.078 1 97.25 165 GLY B CA 1
ATOM 4352 C C . GLY B 1 165 ? -14.781 -42.5 -25.469 1 97.25 165 GLY B C 1
ATOM 4353 O O . GLY B 1 165 ? -13.891 -42 -26.172 1 97.25 165 GLY B O 1
ATOM 4354 N N . PRO B 1 166 ? -15.859 -41.844 -24.984 1 97.5 166 PRO B N 1
ATOM 4355 C CA . PRO B 1 166 ? -15.875 -40.406 -25.266 1 97.5 166 PRO B CA 1
ATOM 4356 C C . PRO B 1 166 ? -14.789 -39.656 -24.5 1 97.5 166 PRO B C 1
ATOM 4358 O O . PRO B 1 166 ? -14.508 -39.969 -23.344 1 97.5 166 PRO B O 1
ATOM 4361 N N . VAL B 1 167 ? -14.164 -38.75 -25.172 1 98.5 167 VAL B N 1
ATOM 4362 C CA . VAL B 1 167 ? -13.172 -37.875 -24.562 1 98.5 167 VAL B CA 1
ATOM 4363 C C . VAL B 1 167 ? -13.602 -36.406 -24.719 1 98.5 167 VAL B C 1
ATOM 4365 O O . VAL B 1 167 ? -13.828 -35.938 -25.828 1 98.5 167 VAL B O 1
ATOM 4368 N N . ARG B 1 168 ? -13.742 -35.781 -23.609 1 98.25 168 ARG B N 1
ATOM 4369 C CA . ARG B 1 168 ? -14.023 -34.344 -23.609 1 98.25 168 ARG B CA 1
ATOM 4370 C C . ARG B 1 168 ? -12.734 -33.531 -23.641 1 98.25 168 ARG B C 1
ATOM 4372 O O . ARG B 1 168 ? -11.789 -33.844 -22.906 1 98.25 168 ARG B O 1
ATOM 4379 N N . VAL B 1 169 ? -12.695 -32.594 -24.547 1 98.31 169 VAL B N 1
ATOM 4380 C CA . VAL B 1 169 ? -11.586 -31.641 -24.594 1 98.31 169 VAL B CA 1
ATOM 4381 C C . VAL B 1 169 ? -12.023 -30.297 -24.016 1 98.31 169 VAL B C 1
ATOM 4383 O O . VAL B 1 169 ? -13.141 -29.828 -24.281 1 98.31 169 VAL B O 1
ATOM 4386 N N . CYS B 1 170 ? -11.141 -29.703 -23.234 1 98.38 170 CYS B N 1
ATOM 4387 C CA . CYS B 1 170 ? -11.453 -28.453 -22.578 1 98.38 170 CYS B CA 1
ATOM 4388 C C . CYS B 1 170 ? -10.258 -27.5 -22.594 1 98.38 170 CYS B C 1
ATOM 4390 O O . CYS B 1 170 ? -9.18 -27.859 -22.109 1 98.38 170 CYS B O 1
ATOM 4392 N N . PHE B 1 171 ? -10.414 -26.297 -23.156 1 98.62 171 PHE B N 1
ATOM 4393 C CA . PHE B 1 171 ? -9.406 -25.25 -23.109 1 98.62 171 PHE B CA 1
ATOM 4394 C C . PHE B 1 171 ? -9.891 -24.062 -22.266 1 98.62 171 PHE B C 1
ATOM 4396 O O . PHE B 1 171 ? -11 -23.562 -22.484 1 98.62 171 PHE B O 1
ATOM 4403 N N . THR B 1 172 ? -9.047 -23.656 -21.297 1 97.88 172 THR B N 1
ATOM 4404 C CA . THR B 1 172 ? -9.484 -22.625 -20.344 1 97.88 172 THR B CA 1
ATOM 4405 C C . THR B 1 172 ? -8.648 -21.359 -20.516 1 97.88 172 THR B C 1
ATOM 4407 O O . THR B 1 172 ? -7.617 -21.375 -21.188 1 97.88 172 THR B O 1
ATOM 4410 N N . CYS B 1 173 ? -9.164 -20.25 -19.906 1 97.25 173 CYS B N 1
ATOM 4411 C CA . CYS B 1 173 ? -8.461 -18.984 -19.828 1 97.25 173 CYS B CA 1
ATOM 4412 C C . CYS B 1 173 ? -8.023 -18.688 -18.391 1 97.25 173 CYS B C 1
ATOM 4414 O O . CYS B 1 173 ? -8.578 -19.266 -17.453 1 97.25 173 CYS B O 1
ATOM 4416 N N . ASP B 1 174 ? -6.977 -17.953 -18.234 1 95.56 174 ASP B N 1
ATOM 4417 C CA . ASP B 1 174 ? -6.582 -17.281 -17 1 95.56 174 ASP B CA 1
ATOM 4418 C C . ASP B 1 174 ? -6.062 -18.281 -15.961 1 95.56 174 ASP B C 1
ATOM 4420 O O . ASP B 1 174 ? -6.258 -18.094 -14.758 1 95.56 174 ASP B O 1
ATOM 4424 N N . GLU B 1 175 ? -5.434 -19.391 -16.391 1 92.88 175 GLU B N 1
ATOM 4425 C CA . GLU B 1 175 ? -4.797 -20.344 -15.5 1 92.88 175 GLU B CA 1
ATOM 4426 C C . GLU B 1 175 ? -3.613 -19.719 -14.773 1 92.88 175 GLU B C 1
ATOM 4428 O O . GLU B 1 175 ? -3.434 -19.922 -13.57 1 92.88 175 GLU B O 1
ATOM 4433 N N . GLU B 1 176 ? -2.922 -18.844 -15.352 1 88.88 176 GLU B N 1
ATOM 4434 C CA . GLU B 1 176 ? -1.644 -18.312 -14.883 1 88.88 176 GLU B CA 1
ATOM 4435 C C . GLU B 1 176 ? -1.841 -17.312 -13.742 1 88.88 176 GLU B C 1
ATOM 4437 O O . GLU B 1 176 ? -0.885 -16.969 -13.047 1 88.88 176 GLU B O 1
ATOM 4442 N N . ILE B 1 177 ? -3.098 -16.922 -13.625 1 85.88 177 ILE B N 1
ATOM 4443 C CA . ILE B 1 177 ? -3.393 -15.977 -12.547 1 85.88 177 ILE B CA 1
ATOM 4444 C C . ILE B 1 177 ? -4.367 -16.609 -11.562 1 85.88 177 ILE B C 1
ATOM 4446 O O . ILE B 1 177 ? -5.055 -15.906 -10.82 1 85.88 177 ILE B O 1
ATOM 4450 N N . GLY B 1 178 ? -4.484 -17.938 -11.688 1 85.06 178 GLY B N 1
ATOM 4451 C CA . GLY B 1 178 ? -5.211 -18.719 -10.703 1 85.06 178 GLY B CA 1
ATOM 4452 C C . GLY B 1 178 ? -6.711 -18.719 -10.914 1 85.06 178 GLY B C 1
ATOM 4453 O O . GLY B 1 178 ? -7.477 -19.047 -10.008 1 85.06 178 GLY B O 1
ATOM 4454 N N . ARG B 1 179 ? -7.219 -18.359 -12.109 1 88.38 179 ARG B N 1
ATOM 4455 C CA . ARG B 1 179 ? -8.656 -18.234 -12.352 1 88.38 179 ARG B CA 1
ATOM 4456 C C . ARG B 1 179 ? -9.117 -19.188 -13.445 1 88.38 179 ARG B C 1
ATOM 4458 O O . ARG B 1 179 ? -10.164 -18.969 -14.062 1 88.38 179 ARG B O 1
ATOM 4465 N N . GLY B 1 180 ? -8.375 -20.203 -13.688 1 91.56 180 GLY B N 1
ATOM 4466 C CA . GLY B 1 180 ? -8.609 -21.078 -14.828 1 91.56 180 GLY B CA 1
ATOM 4467 C C . GLY B 1 180 ? -9.922 -21.828 -14.75 1 91.56 180 GLY B C 1
ATOM 4468 O O . GLY B 1 180 ? -10.523 -22.156 -15.773 1 91.56 180 GLY B O 1
ATOM 4469 N N . THR B 1 181 ? -10.406 -22.094 -13.531 1 92.31 181 THR B N 1
ATOM 4470 C CA . THR B 1 181 ? -11.586 -22.922 -13.391 1 92.31 181 THR B CA 1
ATOM 4471 C C . THR B 1 181 ? -12.766 -22.109 -12.867 1 92.31 181 THR B C 1
ATOM 4473 O O . THR B 1 181 ? -13.836 -22.672 -12.602 1 92.31 181 THR B O 1
ATOM 4476 N N . GLU B 1 182 ? -12.602 -20.844 -12.727 1 89.69 182 GLU B N 1
ATOM 4477 C CA . GLU B 1 182 ? -13.586 -19.969 -12.078 1 89.69 182 GLU B CA 1
ATOM 4478 C C . GLU B 1 182 ? -14.93 -20.031 -12.797 1 89.69 182 GLU B C 1
ATOM 4480 O O . GLU B 1 182 ? -15.984 -20 -12.148 1 89.69 182 GLU B O 1
ATOM 4485 N N . ASN B 1 183 ? -14.938 -20.125 -14.102 1 92.75 183 ASN B N 1
ATOM 4486 C CA . ASN B 1 183 ? -16.172 -20.047 -14.875 1 92.75 183 ASN B CA 1
ATOM 4487 C C . ASN B 1 183 ? -16.422 -21.328 -15.664 1 92.75 183 ASN B C 1
ATOM 4489 O O . ASN B 1 183 ? -17.125 -21.328 -16.672 1 92.75 183 ASN B O 1
ATOM 4493 N N . LEU B 1 184 ? -15.805 -22.391 -15.172 1 93.94 184 LEU B N 1
ATOM 4494 C CA . LEU B 1 184 ? -15.953 -23.656 -15.875 1 93.94 184 LEU B CA 1
ATOM 4495 C C . LEU B 1 184 ? -17.172 -24.422 -15.367 1 93.94 184 LEU B C 1
ATOM 4497 O O . LEU B 1 184 ? -17.391 -24.531 -14.156 1 93.94 184 LEU B O 1
ATOM 4501 N N . ASP B 1 185 ? -18.016 -24.875 -16.266 1 90.94 185 ASP B N 1
ATOM 4502 C CA . ASP B 1 185 ? -19.172 -25.703 -15.93 1 90.94 185 ASP B CA 1
ATOM 4503 C C . ASP B 1 185 ? -18.781 -27.172 -15.844 1 90.94 185 ASP B C 1
ATOM 4505 O O . ASP B 1 185 ? -18.781 -27.891 -16.859 1 90.94 185 ASP B O 1
ATOM 4509 N N . LEU B 1 186 ? -18.578 -27.703 -14.664 1 89.75 186 LEU B N 1
ATOM 4510 C CA . LEU B 1 186 ? -18.094 -29.062 -14.469 1 89.75 186 LEU B CA 1
ATOM 4511 C C . LEU B 1 186 ? -19.156 -30.078 -14.859 1 89.75 186 LEU B C 1
ATOM 4513 O O . LEU B 1 186 ? -18.844 -31.188 -15.297 1 89.75 186 LEU B O 1
ATOM 4517 N N . LYS B 1 187 ? -20.422 -29.703 -14.641 1 89.94 187 LYS B N 1
ATOM 4518 C CA . LYS B 1 187 ? -21.5 -30.594 -15.039 1 89.94 187 LYS B CA 1
ATOM 4519 C C . LYS B 1 187 ? -21.484 -30.828 -16.547 1 89.94 187 LYS B C 1
ATOM 4521 O O . LYS B 1 187 ? -21.734 -31.938 -17.016 1 89.94 187 LYS B O 1
ATOM 4526 N N . LYS B 1 188 ? -21.141 -29.812 -17.203 1 91 188 LYS B N 1
ATOM 4527 C CA . LYS B 1 188 ? -21.062 -29.906 -18.656 1 91 188 LYS B CA 1
ATOM 4528 C C . LYS B 1 188 ? -19.859 -30.75 -19.078 1 91 188 LYS B C 1
ATOM 4530 O O . LYS B 1 188 ? -19.906 -31.453 -20.094 1 91 188 LYS B O 1
ATOM 4535 N N . LEU B 1 189 ? -18.75 -30.672 -18.391 1 92.44 189 LEU B N 1
ATOM 4536 C CA . LEU B 1 189 ? -17.578 -31.484 -18.703 1 92.44 189 LEU B CA 1
ATOM 4537 C C . LEU B 1 189 ? -17.891 -32.969 -18.578 1 92.44 189 LEU B C 1
ATOM 4539 O O . LEU B 1 189 ? -17.516 -33.781 -19.438 1 92.44 189 LEU B O 1
ATOM 4543 N N . GLY B 1 190 ? -18.562 -33.375 -17.438 1 88.69 190 GLY B N 1
ATOM 4544 C CA . GLY B 1 190 ? -19.188 -34.656 -17.266 1 88.69 190 GLY B CA 1
ATOM 4545 C C . GLY B 1 190 ? -18.188 -35.812 -17.203 1 88.69 190 GLY B C 1
ATOM 4546 O O . GLY B 1 190 ? -18.516 -36.969 -17.516 1 88.69 190 GLY B O 1
ATOM 4547 N N . GLY B 1 191 ? -16.938 -35.688 -16.891 1 95 191 GLY B N 1
ATOM 4548 C CA . GLY B 1 191 ? -15.953 -36.75 -16.891 1 95 191 GLY B CA 1
ATOM 4549 C C . GLY B 1 191 ? -15.781 -37.406 -15.523 1 95 191 GLY B C 1
ATOM 4550 O O . GLY B 1 191 ? -16.141 -36.812 -14.5 1 95 191 GLY B O 1
ATOM 4551 N N . VAL B 1 192 ? -15.305 -38.656 -15.547 1 97 192 VAL B N 1
ATOM 4552 C CA . VAL B 1 192 ? -15.008 -39.344 -14.297 1 97 192 VAL B CA 1
ATOM 4553 C C . VAL B 1 192 ? -13.672 -38.844 -13.742 1 97 192 VAL B C 1
ATOM 4555 O O . VAL B 1 192 ? -13.438 -38.906 -12.531 1 97 192 VAL B O 1
ATOM 4558 N N . CYS B 1 193 ? -12.836 -38.375 -14.648 1 97.62 193 CYS B N 1
ATOM 4559 C CA . CYS B 1 193 ? -11.586 -37.75 -14.289 1 97.62 193 CYS B CA 1
ATOM 4560 C C . CYS B 1 193 ? -11.078 -36.875 -15.43 1 97.62 193 CYS B C 1
ATOM 4562 O O . CYS B 1 193 ? -11.609 -36.906 -16.547 1 97.62 193 CYS B O 1
ATOM 4564 N N . GLY B 1 194 ? -10.203 -36 -15.055 1 97.94 194 GLY B N 1
ATOM 4565 C CA . GLY B 1 194 ? -9.539 -35.156 -16.062 1 97.94 194 GLY B CA 1
ATOM 4566 C C . GLY B 1 194 ? -8.047 -35.406 -16.125 1 97.94 194 GLY B C 1
ATOM 4567 O O . GLY B 1 194 ? -7.484 -36.125 -15.305 1 97.94 194 GLY B O 1
ATOM 4568 N N . TYR B 1 195 ? -7.43 -34.875 -17.125 1 98.75 195 TYR B N 1
ATOM 4569 C CA . TYR B 1 195 ? -5.984 -34.812 -17.297 1 98.75 195 TYR B CA 1
ATOM 4570 C C . TYR B 1 195 ? -5.578 -33.438 -17.812 1 98.75 195 TYR B C 1
ATOM 4572 O O . TYR B 1 195 ? -5.953 -33.031 -18.922 1 98.75 195 TYR B O 1
ATOM 4580 N N . THR B 1 196 ? -4.859 -32.719 -16.953 1 98.31 196 THR B N 1
ATOM 4581 C CA . THR B 1 196 ? -4.277 -31.484 -17.5 1 98.31 196 THR B CA 1
ATOM 4582 C C . THR B 1 196 ? -2.996 -31.781 -18.266 1 98.31 196 THR B C 1
ATOM 4584 O O . THR B 1 196 ? -2.195 -32.625 -17.844 1 98.31 196 THR B O 1
ATOM 4587 N N . LEU B 1 197 ? -2.861 -31.188 -19.375 1 98.19 197 LEU B N 1
ATOM 4588 C CA . LEU B 1 197 ? -1.631 -31.219 -20.156 1 98.19 197 LEU B CA 1
ATOM 4589 C C . LEU B 1 197 ? -0.833 -29.922 -19.969 1 98.19 197 LEU B C 1
ATOM 4591 O O . LEU B 1 197 ? -0.853 -29.047 -20.828 1 98.19 197 LEU B O 1
ATOM 4595 N N . ASP B 1 198 ? -0.14 -29.906 -18.875 1 96.38 198 ASP B N 1
ATOM 4596 C CA . ASP B 1 198 ? 0.481 -28.672 -18.422 1 96.38 198 ASP B CA 1
ATOM 4597 C C . ASP B 1 198 ? 1.808 -28.938 -17.719 1 96.38 198 ASP B C 1
ATOM 4599 O O . ASP B 1 198 ? 2.309 -28.094 -16.969 1 96.38 198 ASP B O 1
ATOM 4603 N N . GLY B 1 199 ? 2.326 -30.141 -17.844 1 94.88 199 GLY B N 1
ATOM 4604 C CA . GLY B 1 199 ? 3.564 -30.516 -17.188 1 94.88 199 GLY B CA 1
ATOM 4605 C C . GLY B 1 199 ? 4.789 -30.359 -18.062 1 94.88 199 GLY B C 1
ATOM 4606 O O . GLY B 1 199 ? 4.684 -30.406 -19.297 1 94.88 199 GLY B O 1
ATOM 4607 N N . GLU B 1 200 ? 5.93 -30.266 -17.453 1 93.5 200 GLU B N 1
ATOM 4608 C CA . GLU B 1 200 ? 7.191 -30.125 -18.172 1 93.5 200 GLU B CA 1
ATOM 4609 C C . GLU B 1 200 ? 7.723 -31.5 -18.594 1 93.5 200 GLU B C 1
ATOM 4611 O O . GLU B 1 200 ? 7.418 -32.5 -17.969 1 93.5 200 GLU B O 1
ATOM 4616 N N . GLY B 1 201 ? 8.414 -31.5 -19.672 1 94.69 201 GLY B N 1
ATOM 4617 C CA . GLY B 1 201 ? 9.25 -32.625 -20.047 1 94.69 201 GLY B CA 1
ATOM 4618 C C . GLY B 1 201 ? 8.461 -33.781 -20.625 1 94.69 201 GLY B C 1
ATOM 4619 O O . GLY B 1 201 ? 7.527 -33.594 -21.391 1 94.69 201 GLY B O 1
ATOM 4620 N N . ARG B 1 202 ? 8.945 -34.938 -20.312 1 96.5 202 ARG B N 1
ATOM 4621 C CA . ARG B 1 202 ? 8.453 -36.188 -20.891 1 96.5 202 ARG B CA 1
ATOM 4622 C C . ARG B 1 202 ? 8.234 -37.25 -19.812 1 96.5 202 ARG B C 1
ATOM 4624 O O . ARG B 1 202 ? 9.078 -37.438 -18.938 1 96.5 202 ARG B O 1
ATOM 4631 N N . GLY B 1 203 ? 7.035 -37.875 -19.891 1 96.31 203 GLY B N 1
ATOM 4632 C CA . GLY B 1 203 ? 6.797 -39.031 -19.062 1 96.31 203 GLY B CA 1
ATOM 4633 C C . GLY B 1 203 ? 6.484 -38.688 -17.625 1 96.31 203 GLY B C 1
ATOM 4634 O O . GLY B 1 203 ? 6.578 -39.531 -16.734 1 96.31 203 GLY B O 1
ATOM 4635 N N . MET B 1 204 ? 6.16 -37.5 -17.391 1 96.38 204 MET B N 1
ATOM 4636 C CA . MET B 1 204 ? 5.875 -37.062 -16.016 1 96.38 204 MET B CA 1
ATOM 4637 C C . MET B 1 204 ? 4.379 -37.094 -15.734 1 96.38 204 MET B C 1
ATOM 4639 O O . MET B 1 204 ? 3.566 -36.75 -16.594 1 96.38 204 MET B O 1
ATOM 4643 N N . ILE B 1 205 ? 4 -37.594 -14.586 1 97.94 205 ILE B N 1
ATOM 4644 C CA . ILE B 1 205 ? 2.656 -37.5 -14.023 1 97.94 205 ILE B CA 1
ATOM 4645 C C . ILE B 1 205 ? 2.693 -36.781 -12.68 1 97.94 205 ILE B C 1
ATOM 4647 O O . ILE B 1 205 ? 3.217 -37.344 -11.695 1 97.94 205 ILE B O 1
ATOM 4651 N N . ASP B 1 206 ? 2.209 -35.625 -12.633 1 97.06 206 ASP B N 1
ATOM 4652 C CA . ASP B 1 206 ? 2.076 -34.938 -11.359 1 97.06 206 ASP B CA 1
ATOM 4653 C C . ASP B 1 206 ? 0.791 -35.344 -10.641 1 97.06 206 ASP B C 1
ATOM 4655 O O . ASP B 1 206 ? -0.308 -35.125 -11.164 1 97.06 206 ASP B O 1
ATOM 4659 N N . ASN B 1 207 ? 0.977 -35.906 -9.484 1 96.81 207 ASN B N 1
ATOM 4660 C CA . ASN B 1 207 ? -0.207 -36.406 -8.789 1 96.81 207 ASN B CA 1
ATOM 4661 C C . ASN B 1 207 ? -0.285 -35.844 -7.363 1 96.81 207 ASN B C 1
ATOM 4663 O O . ASN B 1 207 ? -1.099 -36.312 -6.562 1 96.81 207 ASN B O 1
ATOM 4667 N N . GLU B 1 208 ? 0.588 -34.938 -7.059 1 96.62 208 GLU B N 1
ATOM 4668 C CA . GLU B 1 208 ? 0.519 -34.219 -5.785 1 96.62 208 GLU B CA 1
ATOM 4669 C C . GLU B 1 208 ? 0.775 -32.719 -5.969 1 96.62 208 GLU B C 1
ATOM 4671 O O . GLU B 1 208 ? 1.591 -32.312 -6.805 1 96.62 208 GLU B O 1
ATOM 4676 N N . THR B 1 209 ? 0.078 -31.969 -5.238 1 95.88 209 THR B N 1
ATOM 4677 C CA . THR B 1 209 ? 0.283 -30.516 -5.141 1 95.88 209 THR B CA 1
ATOM 4678 C C . THR B 1 209 ? 0.296 -30.078 -3.684 1 95.88 209 THR B C 1
ATOM 4680 O O . THR B 1 209 ? -0.008 -30.859 -2.785 1 95.88 209 THR B O 1
ATOM 4683 N N . PHE B 1 210 ? 0.668 -28.844 -3.445 1 96.06 210 PHE B N 1
ATOM 4684 C CA . PHE B 1 210 ? 0.458 -28.25 -2.131 1 96.06 210 PHE B CA 1
ATOM 4685 C C . PHE B 1 210 ? -1.028 -28.188 -1.8 1 96.06 210 PHE B C 1
ATOM 4687 O O . PHE B 1 210 ? -1.871 -28.172 -2.699 1 96.06 210 PHE B O 1
ATOM 4694 N N . SER B 1 211 ? -1.248 -28.297 -0.556 1 96.38 211 SER B N 1
ATOM 4695 C CA . SER B 1 211 ? -2.42 -27.609 -0.012 1 96.38 211 SER B CA 1
ATOM 4696 C C . SER B 1 211 ? -2.127 -26.141 0.27 1 96.38 211 SER B C 1
ATOM 4698 O O . SER B 1 211 ? -0.991 -25.781 0.586 1 96.38 211 SER B O 1
ATOM 4700 N N . ALA B 1 212 ? -3.232 -25.328 0.139 1 94.94 212 ALA B N 1
ATOM 4701 C CA . ALA B 1 212 ? -2.984 -23.891 0.224 1 94.94 212 ALA B CA 1
ATOM 4702 C C . ALA B 1 212 ? -4.043 -23.203 1.084 1 94.94 212 ALA B C 1
ATOM 4704 O O . ALA B 1 212 ? -5.234 -23.5 0.967 1 94.94 212 ALA B O 1
ATOM 4705 N N . ASP B 1 213 ? -3.6 -22.406 1.969 1 96.31 213 ASP B N 1
ATOM 4706 C CA . ASP B 1 213 ? -4.414 -21.438 2.684 1 96.31 213 ASP B CA 1
ATOM 4707 C C . ASP B 1 213 ? -3.846 -20.031 2.531 1 96.31 213 ASP B C 1
ATOM 4709 O O . ASP B 1 213 ? -2.723 -19.844 2.053 1 96.31 213 ASP B O 1
ATOM 4713 N N . GLN B 1 214 ? -4.66 -19.062 2.824 1 95.19 214 GLN B N 1
ATOM 4714 C CA . GLN B 1 214 ? -4.23 -17.656 2.896 1 95.19 214 GLN B CA 1
ATOM 4715 C C . GLN B 1 214 ? -4.496 -17.078 4.277 1 95.19 214 GLN B C 1
ATOM 4717 O O . GLN B 1 214 ? -5.535 -17.344 4.883 1 95.19 214 GLN B O 1
ATOM 4722 N N . ALA B 1 215 ? -3.566 -16.344 4.742 1 98.44 215 ALA B N 1
ATOM 4723 C CA . ALA B 1 215 ? -3.744 -15.578 5.969 1 98.44 215 ALA B CA 1
ATOM 4724 C C . ALA B 1 215 ? -3.727 -14.078 5.684 1 98.44 215 ALA B C 1
ATOM 4726 O O . ALA B 1 215 ? -2.918 -13.602 4.887 1 98.44 215 ALA B O 1
ATOM 4727 N N . VAL B 1 216 ? -4.621 -13.359 6.246 1 98 216 VAL B N 1
ATOM 4728 C CA . VAL B 1 216 ? -4.617 -11.898 6.266 1 98 216 VAL B CA 1
ATOM 4729 C C . VAL B 1 216 ? -4.438 -11.398 7.699 1 98 216 VAL B C 1
ATOM 4731 O O . VAL B 1 216 ? -5.277 -11.664 8.562 1 98 216 VAL B O 1
ATOM 4734 N N . ILE B 1 217 ? -3.34 -10.766 7.941 1 98.81 217 ILE B N 1
ATOM 4735 C CA . ILE B 1 217 ? -3.082 -10.156 9.242 1 98.81 217 ILE B CA 1
ATOM 4736 C C . ILE B 1 217 ? -3.449 -8.672 9.195 1 98.81 217 ILE B C 1
ATOM 4738 O O . ILE B 1 217 ? -2.895 -7.914 8.398 1 98.81 217 ILE B O 1
ATOM 4742 N N . THR B 1 218 ? -4.371 -8.297 9.992 1 98.69 218 THR B N 1
ATOM 4743 C CA . THR B 1 218 ? -4.781 -6.898 10.078 1 98.69 218 THR B CA 1
ATOM 4744 C C . THR B 1 218 ? -4.488 -6.332 11.469 1 98.69 218 THR B C 1
ATOM 4746 O O . THR B 1 218 ? -4.922 -6.891 12.477 1 98.69 218 THR B O 1
ATOM 4749 N N . VAL B 1 219 ? -3.758 -5.285 11.516 1 98.69 219 VAL B N 1
ATOM 4750 C CA . VAL B 1 219 ? -3.506 -4.555 12.75 1 98.69 219 VAL B CA 1
ATOM 4751 C C . VAL B 1 219 ? -4.25 -3.225 12.734 1 98.69 219 VAL B C 1
ATOM 4753 O O . VAL B 1 219 ? -4.094 -2.434 11.797 1 98.69 219 VAL B O 1
ATOM 4756 N N . THR B 1 220 ? -5.086 -3.076 13.664 1 96.62 220 THR B N 1
ATOM 4757 C CA . THR B 1 220 ? -5.762 -1.801 13.883 1 96.62 220 THR B CA 1
ATOM 4758 C C . THR B 1 220 ? -5.164 -1.071 15.086 1 96.62 220 THR B C 1
ATOM 4760 O O . THR B 1 220 ? -5.195 -1.583 16.203 1 96.62 220 THR B O 1
ATOM 4763 N N . GLY B 1 221 ? -4.551 0.078 14.797 1 95.12 221 GLY B N 1
ATOM 4764 C CA . GLY B 1 221 ? -3.977 0.895 15.852 1 95.12 221 GLY B CA 1
ATOM 4765 C C . GLY B 1 221 ? -4.828 2.1 16.203 1 95.12 221 GLY B C 1
ATOM 4766 O O . GLY B 1 221 ? -6.059 2.021 16.188 1 95.12 221 GLY B O 1
ATOM 4767 N N . VAL B 1 222 ? -4.125 3.105 16.766 1 88.81 222 VAL B N 1
ATOM 4768 C CA . VAL B 1 222 ? -4.738 4.383 17.109 1 88.81 222 VAL B CA 1
ATOM 4769 C C . VAL B 1 222 ? -3.938 5.527 16.5 1 88.81 222 VAL B C 1
ATOM 4771 O O . VAL B 1 222 ? -2.775 5.742 16.859 1 88.81 222 VAL B O 1
ATOM 4774 N N . ASN B 1 223 ? -4.602 6.211 15.562 1 84.44 223 ASN B N 1
ATOM 4775 C CA . ASN B 1 223 ? -3.936 7.336 14.906 1 84.44 223 ASN B CA 1
ATOM 4776 C C . ASN B 1 223 ? -4.324 8.664 15.547 1 84.44 223 ASN B C 1
ATOM 4778 O O . ASN B 1 223 ? -5.457 8.828 16.016 1 84.44 223 ASN B O 1
ATOM 4782 N N . THR B 1 224 ? -3.414 9.547 15.719 1 80.38 224 THR B N 1
ATOM 4783 C CA . THR B 1 224 ? -3.572 10.945 16.094 1 80.38 224 THR B CA 1
ATOM 4784 C C . THR B 1 224 ? -2.461 11.797 15.492 1 80.38 224 THR B C 1
ATOM 4786 O O . THR B 1 224 ? -1.544 11.273 14.859 1 80.38 224 THR B O 1
ATOM 4789 N N . HIS B 1 225 ? -2.652 13.086 15.523 1 79.62 225 HIS B N 1
ATOM 4790 C CA . HIS B 1 225 ? -1.566 13.945 15.062 1 79.62 225 HIS B CA 1
ATOM 4791 C C . HIS B 1 225 ? -0.256 13.602 15.766 1 79.62 225 HIS B C 1
ATOM 4793 O O . HIS B 1 225 ? -0.228 13.422 16.984 1 79.62 225 HIS B O 1
ATOM 4799 N N . PRO B 1 226 ? 0.803 13.477 15.055 1 88.5 226 PRO B N 1
ATOM 4800 C CA . PRO B 1 226 ? 2.059 13.031 15.656 1 88.5 226 PRO B CA 1
ATOM 4801 C C . PRO B 1 226 ? 2.537 13.953 16.781 1 88.5 226 PRO B C 1
ATOM 4803 O O . PRO B 1 226 ? 3.24 13.508 17.688 1 88.5 226 PRO B O 1
ATOM 4806 N N . SER B 1 227 ? 2.156 15.195 16.797 1 85.94 227 SER B N 1
ATOM 4807 C CA . SER B 1 227 ? 2.537 16.141 17.828 1 85.94 227 SER B CA 1
ATOM 4808 C C . SER B 1 227 ? 1.882 15.789 19.172 1 85.94 227 SER B C 1
ATOM 4810 O O . SER B 1 227 ? 2.314 16.266 20.219 1 85.94 227 SER B O 1
ATOM 4812 N N . LYS B 1 228 ? 0.861 15.047 19.172 1 85 228 LYS B N 1
ATOM 4813 C CA . LYS B 1 228 ? 0.12 14.648 20.359 1 85 228 LYS B CA 1
ATOM 4814 C C . LYS B 1 228 ? 0.052 13.133 20.484 1 85 228 LYS B C 1
ATOM 4816 O O . LYS B 1 228 ? -0.961 12.586 20.938 1 85 228 LYS B O 1
ATOM 4821 N N . GLY B 1 229 ? 1.03 12.453 20.062 1 89.19 229 GLY B N 1
ATOM 4822 C CA . GLY B 1 229 ? 1.006 11.008 19.969 1 89.19 229 GLY B CA 1
ATOM 4823 C C . GLY B 1 229 ? 1.316 10.312 21.281 1 89.19 229 GLY B C 1
ATOM 4824 O O . GLY B 1 229 ? 0.946 9.156 21.469 1 89.19 229 GLY B O 1
ATOM 4825 N N . LYS B 1 230 ? 1.953 11.047 22.172 1 93.81 230 LYS B N 1
ATOM 4826 C CA . LYS B 1 230 ? 2.41 10.391 23.406 1 93.81 230 LYS B CA 1
ATOM 4827 C C . LYS B 1 230 ? 1.231 9.883 24.234 1 93.81 230 LYS B C 1
ATOM 4829 O O . LYS B 1 230 ? 0.318 10.648 24.547 1 93.81 230 LYS B O 1
ATOM 4834 N N . GLY B 1 231 ? 1.282 8.641 24.469 1 92.06 231 GLY B N 1
ATOM 4835 C CA . GLY B 1 231 ? 0.269 8.016 25.297 1 92.06 231 GLY B CA 1
ATOM 4836 C C . GLY B 1 231 ? -1.025 7.734 24.562 1 92.06 231 GLY B C 1
ATOM 4837 O O . GLY B 1 231 ? -1.952 7.145 25.125 1 92.06 231 GLY B O 1
ATOM 4838 N N . VAL B 1 232 ? -1.105 8.086 23.297 1 86.94 232 VAL B N 1
ATOM 4839 C CA . VAL B 1 232 ? -2.354 7.934 22.562 1 86.94 232 VAL B CA 1
ATOM 4840 C C . VAL B 1 232 ? -2.113 7.09 21.312 1 86.94 232 VAL B C 1
ATOM 4842 O O . VAL B 1 232 ? -2.797 6.086 21.094 1 86.94 232 VAL B O 1
ATOM 4845 N N . MET B 1 233 ? -1.118 7.426 20.594 1 91.56 233 MET B N 1
ATOM 4846 C CA . MET B 1 233 ? -0.87 6.797 19.297 1 91.56 233 MET B CA 1
ATOM 4847 C C . MET B 1 233 ? -0.406 5.355 19.469 1 91.56 233 MET B C 1
ATOM 4849 O O . MET B 1 233 ? 0.405 5.062 20.359 1 91.56 233 MET B O 1
ATOM 4853 N N . VAL B 1 234 ? -0.965 4.496 18.75 1 95.94 234 VAL B N 1
ATOM 4854 C CA . VAL B 1 234 ? -0.509 3.121 18.562 1 95.94 234 VAL B CA 1
ATOM 4855 C C . VAL B 1 234 ? -0.286 2.85 17.078 1 95.94 234 VAL B C 1
ATOM 4857 O O . VAL B 1 234 ? -1.245 2.703 16.312 1 95.94 234 VAL B O 1
ATOM 4860 N N . ASN B 1 235 ? 0.941 2.77 16.641 1 96.81 235 ASN B N 1
ATOM 4861 C CA . ASN B 1 235 ? 1.306 2.734 15.227 1 96.81 235 ASN B CA 1
ATOM 4862 C C . ASN B 1 235 ? 1.201 1.324 14.656 1 96.81 235 ASN B C 1
ATOM 4864 O O . ASN B 1 235 ? 2.045 0.471 14.938 1 96.81 235 ASN B O 1
ATOM 4868 N N . ALA B 1 236 ? 0.212 1.091 13.805 1 97.94 236 ALA B N 1
ATOM 4869 C CA . ALA B 1 236 ? -0.057 -0.228 13.234 1 97.94 236 ALA B CA 1
ATOM 4870 C C . ALA B 1 236 ? 1.1 -0.693 12.352 1 97.94 236 ALA B C 1
ATOM 4872 O O . ALA B 1 236 ? 1.383 -1.89 12.273 1 97.94 236 ALA B O 1
ATOM 4873 N N . ILE B 1 237 ? 1.845 0.239 11.672 1 98.25 237 ILE B N 1
ATOM 4874 C CA . ILE B 1 237 ? 2.984 -0.107 10.828 1 98.25 237 ILE B CA 1
ATOM 4875 C C . ILE B 1 237 ? 4.07 -0.764 11.68 1 98.25 237 ILE B C 1
ATOM 4877 O O . ILE B 1 237 ? 4.621 -1.802 11.297 1 98.25 237 ILE B O 1
ATOM 4881 N N . ARG B 1 238 ? 4.348 -0.165 12.836 1 98.19 238 ARG B N 1
ATOM 4882 C CA . ARG B 1 238 ? 5.387 -0.691 13.719 1 98.19 238 ARG B CA 1
ATOM 4883 C C . ARG B 1 238 ? 5.027 -2.088 14.211 1 98.19 238 ARG B C 1
ATOM 4885 O O . ARG B 1 238 ? 5.867 -2.988 14.211 1 98.19 238 ARG B O 1
ATOM 4892 N N . ILE B 1 239 ? 3.771 -2.283 14.602 1 98.56 239 ILE B N 1
ATOM 4893 C CA . ILE B 1 239 ? 3.326 -3.555 15.156 1 98.56 239 ILE B CA 1
ATOM 4894 C C . ILE B 1 239 ? 3.369 -4.637 14.078 1 98.56 239 ILE B C 1
ATOM 4896 O O . ILE B 1 239 ? 3.926 -5.715 14.297 1 98.56 239 ILE B O 1
ATOM 4900 N N . LEU B 1 240 ? 2.812 -4.367 12.875 1 98.81 240 LEU B N 1
ATOM 4901 C CA . LEU B 1 240 ? 2.775 -5.359 11.812 1 98.81 240 LEU B CA 1
ATOM 4902 C C . LEU B 1 240 ? 4.18 -5.68 11.32 1 98.81 240 LEU B C 1
ATOM 4904 O O . LEU B 1 240 ? 4.469 -6.82 10.945 1 98.81 240 LEU B O 1
ATOM 4908 N N . SER B 1 241 ? 5.09 -4.641 11.297 1 98.69 241 SER B N 1
ATOM 4909 C CA . SER B 1 241 ? 6.477 -4.887 10.922 1 98.69 241 SER B CA 1
ATOM 4910 C C . SER B 1 241 ? 7.156 -5.844 11.898 1 98.69 241 SER B C 1
ATOM 4912 O O . SER B 1 241 ? 7.895 -6.742 11.484 1 98.69 241 SER B O 1
ATOM 4914 N N . ARG B 1 242 ? 6.91 -5.66 13.156 1 98.5 242 ARG B N 1
ATOM 4915 C CA . ARG B 1 242 ? 7.438 -6.578 14.164 1 98.5 242 ARG B CA 1
ATOM 4916 C C . ARG B 1 242 ? 6.871 -7.98 13.977 1 98.5 242 ARG B C 1
ATOM 4918 O O . ARG B 1 242 ? 7.586 -8.969 14.141 1 98.5 242 ARG B O 1
ATOM 4925 N N . TYR B 1 243 ? 5.57 -8.055 13.656 1 98.75 243 TYR B N 1
ATOM 4926 C CA . TYR B 1 243 ? 4.914 -9.328 13.391 1 98.75 243 TYR B CA 1
ATOM 4927 C C . TYR B 1 243 ? 5.617 -10.078 12.258 1 98.75 243 TYR B C 1
ATOM 4929 O O . TYR B 1 243 ? 6.004 -11.234 12.422 1 98.75 243 TYR B O 1
ATOM 4937 N N . ILE B 1 244 ? 5.797 -9.414 11.102 1 98.69 244 ILE B N 1
ATOM 4938 C CA . ILE B 1 244 ? 6.422 -10.016 9.93 1 98.69 244 ILE B CA 1
ATOM 4939 C C . ILE B 1 244 ? 7.867 -10.398 10.25 1 98.69 244 ILE B C 1
ATOM 4941 O O . ILE B 1 244 ? 8.336 -11.469 9.867 1 98.69 244 ILE B O 1
ATOM 4945 N N . ALA B 1 245 ? 8.57 -9.508 11 1 97.56 245 ALA B N 1
ATOM 4946 C CA . ALA B 1 245 ? 9.969 -9.758 11.344 1 97.56 245 ALA B CA 1
ATOM 4947 C C . ALA B 1 245 ? 10.094 -10.977 12.258 1 97.56 245 ALA B C 1
ATOM 4949 O O . ALA B 1 245 ? 11.141 -11.625 12.289 1 97.56 245 ALA B O 1
ATOM 4950 N N . ALA B 1 246 ? 9.047 -11.312 12.977 1 97.94 246 ALA B N 1
ATOM 4951 C CA . ALA B 1 246 ? 9.07 -12.43 13.914 1 97.94 246 ALA B CA 1
ATOM 4952 C C . ALA B 1 246 ? 8.789 -13.75 13.203 1 97.94 246 ALA B C 1
ATOM 4954 O O . ALA B 1 246 ? 9.008 -14.82 13.766 1 97.94 246 ALA B O 1
ATOM 4955 N N . MET B 1 247 ? 8.273 -13.703 11.969 1 97.69 247 MET B N 1
ATOM 4956 C CA . MET B 1 247 ? 8.023 -14.914 11.203 1 97.69 247 MET B CA 1
ATOM 4957 C C . MET B 1 247 ? 9.328 -15.625 10.852 1 97.69 247 MET B C 1
ATOM 4959 O O . MET B 1 247 ? 10.359 -14.977 10.664 1 97.69 247 MET B O 1
ATOM 4963 N N . PRO B 1 248 ? 9.281 -16.922 10.727 1 94.69 248 PRO B N 1
ATOM 4964 C CA . PRO B 1 248 ? 10.5 -17.625 10.328 1 94.69 248 PRO B CA 1
ATOM 4965 C C . PRO B 1 248 ? 10.961 -17.266 8.922 1 94.69 248 PRO B C 1
ATOM 4967 O O . PRO B 1 248 ? 10.164 -17.297 7.977 1 94.69 248 PRO B O 1
ATOM 4970 N N . THR B 1 249 ? 12.227 -16.922 8.867 1 89.25 249 THR B N 1
ATOM 4971 C CA . THR B 1 249 ? 12.805 -16.562 7.57 1 89.25 249 THR B CA 1
ATOM 4972 C C . THR B 1 249 ? 13.859 -17.578 7.16 1 89.25 249 THR B C 1
ATOM 4974 O O . THR B 1 249 ? 14.078 -17.812 5.969 1 89.25 249 THR B O 1
ATOM 4977 N N . ASP B 1 250 ? 14.383 -18.188 8.148 1 91.38 250 ASP B N 1
ATOM 4978 C CA . ASP B 1 250 ? 15.5 -19.094 7.887 1 91.38 250 ASP B CA 1
ATOM 4979 C C . ASP B 1 250 ? 15.023 -20.531 7.68 1 91.38 250 ASP B C 1
ATOM 4981 O O . ASP B 1 250 ? 15.797 -21.391 7.258 1 91.38 250 ASP B O 1
ATOM 4985 N N . TRP B 1 251 ? 13.844 -20.703 8.172 1 90.19 251 TRP B N 1
ATOM 4986 C CA . TRP B 1 251 ? 13.195 -21.984 7.98 1 90.19 251 TRP B CA 1
ATOM 4987 C C . TRP B 1 251 ? 11.711 -21.812 7.668 1 90.19 251 TRP B C 1
ATOM 4989 O O . TRP B 1 251 ? 11.109 -20.812 8.055 1 90.19 251 TRP B O 1
ATOM 4999 N N . LEU B 1 252 ? 11.047 -22.219 6.734 1 96.88 252 LEU B N 1
ATOM 5000 C CA . LEU B 1 252 ? 9.633 -22.203 6.395 1 96.88 252 LEU B CA 1
ATOM 5001 C C . LEU B 1 252 ? 9.312 -21.016 5.48 1 96.88 252 LEU B C 1
ATOM 5003 O O . LEU B 1 252 ? 8.336 -20.297 5.719 1 96.88 252 LEU B O 1
ATOM 5007 N N . SER B 1 253 ? 10.219 -20.719 4.672 1 97.62 253 SER B N 1
ATOM 5008 C CA . SER B 1 253 ? 10.062 -19.656 3.691 1 97.62 253 SER B CA 1
ATOM 5009 C C . SER B 1 253 ? 10.422 -20.125 2.289 1 97.62 253 SER B C 1
ATOM 5011 O O . SER B 1 253 ? 11.203 -21.062 2.131 1 97.62 253 SER B O 1
ATOM 5013 N N . PRO B 1 254 ? 9.844 -19.5 1.26 1 96.12 254 PRO B N 1
ATOM 5014 C CA . PRO B 1 254 ? 10.25 -19.844 -0.105 1 96.12 254 PRO B CA 1
ATOM 5015 C C . PRO B 1 254 ? 11.758 -19.688 -0.329 1 96.12 254 PRO B C 1
ATOM 5017 O O . PRO B 1 254 ? 12.352 -20.469 -1.089 1 96.12 254 PRO B O 1
ATOM 5020 N N . GLU B 1 255 ? 12.359 -18.766 0.427 1 95.31 255 GLU B N 1
ATOM 5021 C CA . GLU B 1 255 ? 13.781 -18.453 0.294 1 95.31 255 GLU B CA 1
ATOM 5022 C C . GLU B 1 255 ? 14.641 -19.625 0.78 1 95.31 255 GLU B C 1
ATOM 5024 O O . GLU B 1 255 ? 15.797 -19.766 0.369 1 95.31 255 GLU B O 1
ATOM 5029 N N . THR B 1 256 ? 14.047 -20.547 1.594 1 96.56 256 THR B N 1
ATOM 5030 C CA . THR B 1 256 ? 14.906 -21.5 2.281 1 96.56 256 THR B CA 1
ATOM 5031 C C . THR B 1 256 ? 14.383 -22.922 2.098 1 96.56 256 THR B C 1
ATOM 5033 O O . THR B 1 256 ? 14.977 -23.875 2.613 1 96.56 256 THR B O 1
ATOM 5036 N N . THR B 1 257 ? 13.305 -23.109 1.447 1 96.62 257 THR B N 1
ATOM 5037 C CA . THR B 1 257 ? 12.695 -24.438 1.379 1 96.62 257 THR B CA 1
ATOM 5038 C C . THR B 1 257 ? 12.68 -24.953 -0.058 1 96.62 257 THR B C 1
ATOM 5040 O O . THR B 1 257 ? 12.758 -24.156 -1.004 1 96.62 257 THR B O 1
ATOM 5043 N N . ASP B 1 258 ? 12.672 -26.266 -0.244 1 94.94 258 ASP B N 1
ATOM 5044 C CA . ASP B 1 258 ? 12.523 -26.969 -1.515 1 94.94 258 ASP B CA 1
ATOM 5045 C C . ASP B 1 258 ? 11.867 -28.328 -1.313 1 94.94 258 ASP B C 1
ATOM 5047 O O . ASP B 1 258 ? 11.453 -28.672 -0.203 1 94.94 258 ASP B O 1
ATOM 5051 N N . ASP B 1 259 ? 11.625 -28.984 -2.389 1 94.56 259 ASP B N 1
ATOM 5052 C CA . ASP B 1 259 ? 11.055 -30.328 -2.365 1 94.56 259 ASP B CA 1
ATOM 5053 C C . ASP B 1 259 ? 9.727 -30.344 -1.618 1 94.56 259 ASP B C 1
ATOM 5055 O O . ASP B 1 259 ? 8.82 -29.562 -1.921 1 94.56 259 ASP B O 1
ATOM 5059 N N . ARG B 1 260 ? 9.609 -31.156 -0.598 1 96.19 260 ARG B N 1
ATOM 5060 C CA . ARG B 1 260 ? 8.297 -31.359 0.015 1 96.19 260 ARG B CA 1
ATOM 5061 C C . ARG B 1 260 ? 8.086 -30.406 1.191 1 96.19 260 ARG B C 1
ATOM 5063 O O . ARG B 1 260 ? 7.066 -30.484 1.876 1 96.19 260 ARG B O 1
ATOM 5070 N N . ASN B 1 261 ? 9.078 -29.469 1.429 1 96.75 261 ASN B N 1
ATOM 5071 C CA . ASN B 1 261 ? 8.969 -28.547 2.553 1 96.75 261 ASN B CA 1
ATOM 5072 C C . ASN B 1 261 ? 8.008 -27.406 2.246 1 96.75 261 ASN B C 1
ATOM 5074 O O . ASN B 1 261 ? 8.109 -26.766 1.199 1 96.75 261 ASN B O 1
ATOM 5078 N N . GLY B 1 262 ? 7.066 -27.172 3.168 1 97.5 262 GLY B N 1
ATOM 5079 C CA . GLY B 1 262 ? 6.133 -26.078 3.025 1 97.5 262 GLY B CA 1
ATOM 5080 C C . GLY B 1 262 ? 6.727 -24.734 3.414 1 97.5 262 GLY B C 1
ATOM 5081 O O . GLY B 1 262 ? 7.906 -24.656 3.762 1 97.5 262 GLY B O 1
ATOM 5082 N N . PHE B 1 263 ? 5.887 -23.688 3.299 1 98.25 263 PHE B N 1
ATOM 5083 C CA . PHE B 1 263 ? 6.418 -22.375 3.633 1 98.25 263 PHE B CA 1
ATOM 5084 C C . PHE B 1 263 ? 5.289 -21.422 3.998 1 98.25 263 PHE B C 1
ATOM 5086 O O . PHE B 1 263 ? 4.121 -21.703 3.736 1 98.25 263 PHE B O 1
ATOM 5093 N N . LEU B 1 264 ? 5.613 -20.344 4.672 1 98.44 264 LEU B N 1
ATOM 5094 C CA . LEU B 1 264 ? 4.859 -19.125 4.871 1 98.44 264 LEU B CA 1
ATOM 5095 C C . LEU B 1 264 ? 5.453 -17.969 4.059 1 98.44 264 LEU B C 1
ATOM 5097 O O . LEU B 1 264 ? 6.656 -17.719 4.137 1 98.44 264 LEU B O 1
ATOM 5101 N N . HIS B 1 265 ? 4.566 -17.312 3.24 1 97.5 265 HIS B N 1
ATOM 5102 C CA . HIS B 1 265 ? 5.117 -16.344 2.295 1 97.5 265 HIS B CA 1
ATOM 5103 C C . HIS B 1 265 ? 4.336 -15.039 2.326 1 97.5 265 HIS B C 1
ATOM 5105 O O . HIS B 1 265 ? 3.297 -14.922 1.678 1 97.5 265 HIS B O 1
ATOM 5111 N N . PRO B 1 266 ? 4.879 -14.039 3.119 1 98 266 PRO B N 1
ATOM 5112 C CA . PRO B 1 266 ? 4.258 -12.727 2.973 1 98 266 PRO B CA 1
ATOM 5113 C C . PRO B 1 266 ? 4.512 -12.102 1.603 1 98 266 PRO B C 1
ATOM 5115 O O . PRO B 1 266 ? 5.664 -11.992 1.175 1 98 266 PRO B O 1
ATOM 5118 N N . TYR B 1 267 ? 3.43 -11.648 0.929 1 94.31 267 TYR B N 1
ATOM 5119 C CA . TYR B 1 267 ? 3.633 -11.18 -0.438 1 94.31 267 TYR B CA 1
ATOM 5120 C C . TYR B 1 267 ? 2.975 -9.82 -0.653 1 94.31 267 TYR B C 1
ATOM 5122 O O . TYR B 1 267 ? 3.148 -9.203 -1.703 1 94.31 267 TYR B O 1
ATOM 5130 N N . VAL B 1 268 ? 2.172 -9.336 0.309 1 93.81 268 VAL B N 1
ATOM 5131 C CA . VAL B 1 268 ? 1.605 -7.988 0.304 1 93.81 268 VAL B CA 1
ATOM 5132 C C . VAL B 1 268 ? 1.724 -7.375 1.696 1 93.81 268 VAL B C 1
ATOM 5134 O O . VAL B 1 268 ? 1.503 -8.055 2.703 1 93.81 268 VAL B O 1
ATOM 5137 N N . PHE B 1 269 ? 2.129 -6.156 1.82 1 97.94 269 PHE B N 1
ATOM 5138 C CA . PHE B 1 269 ? 2.062 -5.293 2.996 1 97.94 269 PHE B CA 1
ATOM 5139 C C . PHE B 1 269 ? 1.596 -3.895 2.615 1 97.94 269 PHE B C 1
ATOM 5141 O O . PHE B 1 269 ? 2.166 -3.266 1.723 1 97.94 269 PHE B O 1
ATOM 5148 N N . GLU B 1 270 ? 0.548 -3.432 3.268 1 96.31 270 GLU B N 1
ATOM 5149 C CA . GLU B 1 270 ? 0.07 -2.08 2.99 1 96.31 270 GLU B CA 1
ATOM 5150 C C . GLU B 1 270 ? -0.588 -1.466 4.223 1 96.31 270 GLU B C 1
ATOM 5152 O O . GLU B 1 270 ? -1.264 -2.16 4.984 1 96.31 270 GLU B O 1
ATOM 5157 N N . GLY B 1 271 ? -0.291 -0.226 4.387 1 92.69 271 GLY B N 1
ATOM 5158 C CA . GLY B 1 271 ? -1.082 0.417 5.426 1 92.69 271 GLY B CA 1
ATOM 5159 C C . GLY B 1 271 ? -0.433 1.672 5.977 1 92.69 271 GLY B C 1
ATOM 5160 O O . GLY B 1 271 ? 0.541 2.174 5.414 1 92.69 271 GLY B O 1
ATOM 5161 N N . GLY B 1 272 ? -1.139 2.232 6.953 1 94.12 272 GLY B N 1
ATOM 5162 C CA . GLY B 1 272 ? -0.736 3.41 7.707 1 94.12 272 GLY B CA 1
ATOM 5163 C C . GLY B 1 272 ? -0.802 3.209 9.211 1 94.12 272 GLY B C 1
ATOM 5164 O O . GLY B 1 272 ? -0.808 2.072 9.688 1 94.12 272 GLY B O 1
ATOM 5165 N N . VAL B 1 273 ? -0.791 4.352 9.898 1 93.44 273 VAL B N 1
ATOM 5166 C CA . VAL B 1 273 ? -0.718 4.348 11.352 1 93.44 273 VAL B CA 1
ATOM 5167 C C . VAL B 1 273 ? -1.999 3.752 11.93 1 93.44 273 VAL B C 1
ATOM 5169 O O . VAL B 1 273 ? -1.949 2.947 12.867 1 93.44 273 VAL B O 1
ATOM 5172 N N . ALA B 1 274 ? -3.123 4.035 11.422 1 90.75 274 ALA B N 1
ATOM 5173 C CA . ALA B 1 274 ? -4.414 3.598 11.945 1 90.75 274 ALA B CA 1
ATOM 5174 C C . ALA B 1 274 ? -4.633 2.109 11.695 1 90.75 274 ALA B C 1
ATOM 5176 O O . ALA B 1 274 ? -5.195 1.408 12.539 1 90.75 274 ALA B O 1
ATOM 5177 N N . GLN B 1 275 ? -4.211 1.682 10.492 1 96.12 275 GLN B N 1
ATOM 5178 C CA . GLN B 1 275 ? -4.422 0.29 10.102 1 96.12 275 GLN B CA 1
ATOM 5179 C C . GLN B 1 275 ? -3.379 -0.165 9.086 1 96.12 275 GLN B C 1
ATOM 5181 O O . GLN B 1 275 ? -3.023 0.584 8.18 1 96.12 275 GLN B O 1
ATOM 5186 N N . SER B 1 276 ? -2.881 -1.324 9.25 1 97.75 276 SER B N 1
ATOM 5187 C CA . SER B 1 276 ? -1.966 -1.975 8.312 1 97.75 276 SER B CA 1
ATOM 5188 C C . SER B 1 276 ? -2.332 -3.441 8.109 1 97.75 276 SER B C 1
ATOM 5190 O O . SER B 1 276 ? -2.816 -4.098 9.031 1 97.75 276 SER B O 1
ATOM 5192 N N . THR B 1 277 ? -2.125 -3.934 6.914 1 98.5 277 THR B N 1
ATOM 5193 C CA . THR B 1 277 ? -2.506 -5.301 6.578 1 98.5 277 THR B CA 1
ATOM 5194 C C . THR B 1 277 ? -1.383 -6.008 5.824 1 98.5 277 THR B C 1
ATOM 5196 O O . THR B 1 277 ? -0.722 -5.402 4.977 1 98.5 277 THR B O 1
ATOM 5199 N N . ALA B 1 278 ? -1.194 -7.258 6.117 1 98.38 278 ALA B N 1
ATOM 5200 C CA . ALA B 1 278 ? -0.301 -8.133 5.363 1 98.38 278 ALA B CA 1
ATOM 5201 C C . ALA B 1 278 ? -1.036 -9.383 4.879 1 98.38 278 ALA B C 1
ATOM 5203 O O . ALA B 1 278 ? -1.901 -9.914 5.578 1 98.38 278 ALA B O 1
ATOM 5204 N N . ARG B 1 279 ? -0.749 -9.836 3.717 1 97.25 279 ARG B N 1
ATOM 5205 C CA . ARG B 1 279 ? -1.25 -11.094 3.176 1 97.25 279 ARG B CA 1
ATOM 5206 C C . ARG B 1 279 ? -0.14 -12.133 3.098 1 97.25 279 ARG B C 1
ATOM 5208 O O . ARG B 1 279 ? 0.961 -11.844 2.627 1 97.25 279 ARG B O 1
ATOM 5215 N N . ILE B 1 280 ? -0.461 -13.367 3.561 1 97.88 280 ILE B N 1
ATOM 5216 C CA . ILE B 1 280 ? 0.494 -14.461 3.648 1 97.88 280 ILE B CA 1
ATOM 5217 C C . ILE B 1 280 ? -0.118 -15.727 3.049 1 97.88 280 ILE B C 1
ATOM 5219 O O . ILE B 1 280 ? -1.266 -16.062 3.346 1 97.88 280 ILE B O 1
ATOM 5223 N N . ILE B 1 281 ? 0.654 -16.406 2.209 1 95.62 281 ILE B N 1
ATOM 5224 C CA . ILE B 1 281 ? 0.16 -17.703 1.735 1 95.62 281 ILE B CA 1
ATOM 5225 C C . ILE B 1 281 ? 0.847 -18.828 2.5 1 95.62 281 ILE B C 1
ATOM 5227 O O . ILE B 1 281 ? 2.035 -18.734 2.82 1 95.62 281 ILE B O 1
ATOM 5231 N N . LEU B 1 282 ? 0.075 -19.828 2.863 1 98 282 LEU B N 1
ATOM 5232 C CA . LEU B 1 282 ? 0.517 -21.047 3.521 1 98 282 LEU B CA 1
ATOM 5233 C C . LEU B 1 282 ? 0.484 -22.234 2.553 1 98 282 LEU B C 1
ATOM 5235 O O . LEU B 1 282 ? -0.542 -22.5 1.921 1 98 282 LEU B O 1
ATOM 5239 N N . ARG B 1 283 ? 1.602 -22.906 2.398 1 97.81 283 ARG B N 1
ATOM 5240 C CA . ARG B 1 283 ? 1.69 -24.031 1.47 1 97.81 283 ARG B CA 1
ATOM 5241 C C . ARG B 1 283 ? 2.357 -25.234 2.127 1 97.81 283 ARG B C 1
ATOM 5243 O O . ARG B 1 283 ? 3.355 -25.078 2.838 1 97.81 283 ARG B O 1
ATOM 5250 N N . ASP B 1 284 ? 1.78 -26.344 2.002 1 98.06 284 ASP B N 1
ATOM 5251 C CA . ASP B 1 284 ? 2.395 -27.609 2.383 1 98.06 284 ASP B CA 1
ATOM 5252 C C . ASP B 1 284 ? 1.72 -28.781 1.674 1 98.06 284 ASP B C 1
ATOM 5254 O O . ASP B 1 284 ? 0.568 -28.688 1.246 1 98.06 284 ASP B O 1
ATOM 5258 N N . PHE B 1 285 ? 2.461 -29.875 1.475 1 97.5 285 PHE B N 1
ATOM 5259 C CA . PHE B 1 285 ? 1.87 -31.078 0.911 1 97.5 285 PHE B CA 1
ATOM 5260 C C . PHE B 1 285 ? 0.982 -31.781 1.935 1 97.5 285 PHE B C 1
ATOM 5262 O O . PHE B 1 285 ? 0.035 -32.469 1.569 1 97.5 285 PHE B O 1
ATOM 5269 N N . ASP B 1 286 ? 1.31 -31.609 3.172 1 97.19 286 ASP B N 1
ATOM 5270 C CA . ASP B 1 286 ? 0.523 -32.156 4.281 1 97.19 286 ASP B CA 1
ATOM 5271 C C . ASP B 1 286 ? -0.483 -31.109 4.785 1 97.19 286 ASP B C 1
ATOM 5273 O O . ASP B 1 286 ? -0.114 -30.172 5.488 1 97.19 286 ASP B O 1
ATOM 5277 N N . THR B 1 287 ? -1.738 -31.328 4.543 1 96 287 THR B N 1
ATOM 5278 C CA . THR B 1 287 ? -2.795 -30.375 4.887 1 96 287 THR B CA 1
ATOM 5279 C C . THR B 1 287 ? -2.789 -30.078 6.383 1 96 287 THR B C 1
ATOM 5281 O O . THR B 1 287 ? -3.064 -28.953 6.797 1 96 287 THR B O 1
ATOM 5284 N N . ALA B 1 288 ? -2.482 -31.062 7.148 1 97.38 288 ALA B N 1
ATOM 5285 C CA . ALA B 1 288 ? -2.486 -30.875 8.602 1 97.38 288 ALA B CA 1
ATOM 5286 C C . ALA B 1 288 ? -1.459 -29.844 9.031 1 97.38 288 ALA B C 1
ATOM 5288 O O . ALA B 1 288 ? -1.644 -29.156 10.039 1 97.38 288 ALA B O 1
ATOM 5289 N N . LYS B 1 289 ? -0.436 -29.672 8.297 1 98.19 289 LYS B N 1
ATOM 5290 C CA . LYS B 1 289 ? 0.607 -28.688 8.609 1 98.19 289 LYS B CA 1
ATOM 5291 C C . LYS B 1 289 ? 0.093 -27.266 8.445 1 98.19 289 LYS B C 1
ATOM 5293 O O . LYS B 1 289 ? 0.564 -26.359 9.125 1 98.19 289 LYS B O 1
ATOM 5298 N N . LEU B 1 290 ? -0.875 -27.062 7.621 1 98.12 290 LEU B N 1
ATOM 5299 C CA . LEU B 1 290 ? -1.43 -25.719 7.445 1 98.12 290 LEU B CA 1
ATOM 5300 C C . LEU B 1 290 ? -2.088 -25.234 8.734 1 98.12 290 LEU B C 1
ATOM 5302 O O . LEU B 1 290 ? -2.039 -24.047 9.047 1 98.12 290 LEU B O 1
ATOM 5306 N N . ALA B 1 291 ? -2.695 -26.188 9.414 1 98.06 291 ALA B N 1
ATOM 5307 C CA . ALA B 1 291 ? -3.264 -25.828 10.711 1 98.06 291 ALA B CA 1
ATOM 5308 C C . ALA B 1 291 ? -2.17 -25.438 11.703 1 98.06 291 ALA B C 1
ATOM 5310 O O . ALA B 1 291 ? -2.35 -24.5 12.5 1 98.06 291 ALA B O 1
ATOM 5311 N N . GLU B 1 292 ? -1.101 -26.141 11.664 1 98.31 292 GLU B N 1
ATOM 5312 C CA . GLU B 1 292 ? 0.041 -25.797 12.508 1 98.31 292 GLU B CA 1
ATOM 5313 C C . GLU B 1 292 ? 0.588 -24.422 12.172 1 98.31 292 GLU B C 1
ATOM 5315 O O . GLU B 1 292 ? 0.958 -23.656 13.062 1 98.31 292 GLU B O 1
ATOM 5320 N N . TYR B 1 293 ? 0.676 -24.125 10.883 1 98.44 293 TYR B N 1
ATOM 5321 C CA . TYR B 1 293 ? 1.158 -22.828 10.438 1 98.44 293 TYR B CA 1
ATOM 5322 C C . TYR B 1 293 ? 0.229 -21.719 10.898 1 98.44 293 TYR B C 1
ATOM 5324 O O . TYR B 1 293 ? 0.688 -20.641 11.312 1 98.44 293 TYR B O 1
ATOM 5332 N N . ALA B 1 294 ? -1.058 -22 10.789 1 98.44 294 ALA B N 1
ATOM 5333 C CA . ALA B 1 294 ? -2.041 -21.031 11.273 1 98.44 294 ALA B CA 1
ATOM 5334 C C . ALA B 1 294 ? -1.858 -20.75 12.758 1 98.44 294 ALA B C 1
ATOM 5336 O O . ALA B 1 294 ? -1.946 -19.609 13.203 1 98.44 294 ALA B O 1
ATOM 5337 N N . GLU B 1 295 ? -1.627 -21.781 13.523 1 98.5 295 GLU B N 1
ATOM 5338 C CA . GLU B 1 295 ? -1.375 -21.641 14.953 1 98.5 295 GLU B CA 1
ATOM 5339 C C . GLU B 1 295 ? -0.105 -20.828 15.211 1 98.5 295 GLU B C 1
ATOM 5341 O O . GLU B 1 295 ? -0.058 -20.016 16.141 1 98.5 295 GLU B O 1
ATOM 5346 N N . LEU B 1 296 ? 0.878 -21.109 14.469 1 98.5 296 LEU B N 1
ATOM 5347 C CA . LEU B 1 296 ? 2.125 -20.359 14.586 1 98.5 296 LEU B CA 1
ATOM 5348 C C . LEU B 1 296 ? 1.887 -18.875 14.375 1 98.5 296 LEU B C 1
ATOM 5350 O O . LEU B 1 296 ? 2.426 -18.031 15.102 1 98.5 296 LEU B O 1
ATOM 5354 N N . LEU B 1 297 ? 1.118 -18.531 13.32 1 98.69 297 LEU B N 1
ATOM 5355 C CA . LEU B 1 297 ? 0.8 -17.141 13.039 1 98.69 297 LEU B CA 1
ATOM 5356 C C . LEU B 1 297 ? 0.067 -16.5 14.211 1 98.69 297 LEU B C 1
ATOM 5358 O O . LEU B 1 297 ? 0.318 -15.344 14.547 1 98.69 297 LEU B O 1
ATOM 5362 N N . GLU B 1 298 ? -0.799 -17.25 14.844 1 98.62 298 GLU B N 1
ATOM 5363 C CA . GLU B 1 298 ? -1.491 -16.766 16.031 1 98.62 298 GLU B CA 1
ATOM 5364 C C . GLU B 1 298 ? -0.521 -16.578 17.203 1 98.62 298 GLU B C 1
ATOM 5366 O O . GLU B 1 298 ? -0.618 -15.602 17.938 1 98.62 298 GLU B O 1
ATOM 5371 N N . GLU B 1 299 ? 0.352 -17.469 17.359 1 98.69 299 GLU B N 1
ATOM 5372 C CA . GLU B 1 299 ? 1.335 -17.406 18.438 1 98.69 299 GLU B CA 1
ATOM 5373 C C . GLU B 1 299 ? 2.229 -16.188 18.297 1 98.69 299 GLU B C 1
ATOM 5375 O O . GLU B 1 299 ? 2.643 -15.594 19.297 1 98.69 299 GLU B O 1
ATOM 5380 N N . ILE B 1 300 ? 2.578 -15.805 17.109 1 98.44 300 ILE B N 1
ATOM 5381 C CA . ILE B 1 300 ? 3.406 -14.633 16.844 1 98.44 300 ILE B CA 1
ATOM 5382 C C . ILE B 1 300 ? 2.654 -13.367 17.266 1 98.44 300 ILE B C 1
ATOM 5384 O O . ILE B 1 300 ? 3.262 -12.406 17.75 1 98.44 300 ILE B O 1
ATOM 5388 N N . ALA B 1 301 ? 1.298 -13.398 17.141 1 98.56 301 ALA B N 1
ATOM 5389 C CA . ALA B 1 301 ? 0.469 -12.234 17.453 1 98.56 301 ALA B CA 1
ATOM 5390 C C . ALA B 1 301 ? 0.347 -12.031 18.953 1 98.56 301 ALA B C 1
ATOM 5392 O O . ALA B 1 301 ? 0.154 -10.898 19.422 1 98.56 301 ALA B O 1
ATOM 5393 N N . GLU B 1 302 ? 0.484 -13.023 19.766 1 98.38 302 GLU B N 1
ATOM 5394 C CA . GLU B 1 302 ? 0.129 -13.008 21.188 1 98.38 302 GLU B CA 1
ATOM 5395 C C . GLU B 1 302 ? 1.006 -12.031 21.953 1 98.38 302 GLU B C 1
ATOM 5397 O O . GLU B 1 302 ? 0.496 -11.172 22.688 1 98.38 302 GLU B O 1
ATOM 5402 N N . PRO B 1 303 ? 2.365 -12.125 21.875 1 98.44 303 PRO B N 1
ATOM 5403 C CA . PRO B 1 303 ? 3.186 -11.156 22.594 1 98.44 303 PRO B CA 1
ATOM 5404 C C . PRO B 1 303 ? 2.9 -9.711 22.188 1 98.44 303 PRO B C 1
ATOM 5406 O O . PRO B 1 303 ? 3.006 -8.797 23 1 98.44 303 PRO B O 1
ATOM 5409 N N . LEU B 1 304 ? 2.578 -9.484 20.906 1 98.31 304 LEU B N 1
ATOM 5410 C CA . LEU B 1 304 ? 2.264 -8.148 20.406 1 98.31 304 LEU B CA 1
ATOM 5411 C C . LEU B 1 304 ? 0.94 -7.656 20.984 1 98.31 304 LEU B C 1
ATOM 5413 O O . LEU B 1 304 ? 0.812 -6.48 21.344 1 98.31 304 LEU B O 1
ATOM 5417 N N . ARG B 1 305 ? -0.05 -8.594 21.078 1 98.25 305 ARG B N 1
ATOM 5418 C CA . ARG B 1 305 ? -1.322 -8.258 21.719 1 98.25 305 ARG B CA 1
ATOM 5419 C C . ARG B 1 305 ? -1.121 -7.848 23.172 1 98.25 305 ARG B C 1
ATOM 5421 O O . ARG B 1 305 ? -1.784 -6.93 23.656 1 98.25 305 ARG B O 1
ATOM 5428 N N . GLU B 1 306 ? -0.25 -8.484 23.859 1 98.25 306 GLU B N 1
ATOM 5429 C CA . GLU B 1 306 ? 0.043 -8.172 25.266 1 98.25 306 GLU B CA 1
ATOM 5430 C C . GLU B 1 306 ? 0.75 -6.828 25.391 1 98.25 306 GLU B C 1
ATOM 5432 O O . GLU B 1 306 ? 0.454 -6.051 26.297 1 98.25 306 GLU B O 1
ATOM 5437 N N . GLU B 1 307 ? 1.638 -6.594 24.547 1 96.88 307 GLU B N 1
ATOM 5438 C CA . GLU B 1 307 ? 2.438 -5.375 24.594 1 96.88 307 GLU B CA 1
ATOM 5439 C C . GLU B 1 307 ? 1.617 -4.156 24.172 1 96.88 307 GLU B C 1
ATOM 5441 O O . GLU B 1 307 ? 1.83 -3.055 24.688 1 96.88 307 GLU B O 1
ATOM 5446 N N . PHE B 1 308 ? 0.718 -4.363 23.25 1 96.81 308 PHE B N 1
ATOM 5447 C CA . PHE B 1 308 ? -0.095 -3.27 22.734 1 96.81 308 PHE B CA 1
ATOM 5448 C C . PHE B 1 308 ? -1.579 -3.566 22.906 1 96.81 308 PHE B C 1
ATOM 5450 O O . PHE B 1 308 ? -2.301 -3.756 21.922 1 96.81 308 PHE B O 1
ATOM 5457 N N . PRO B 1 309 ? -2.094 -3.455 24.062 1 96.88 309 PRO B N 1
ATOM 5458 C CA . PRO B 1 309 ? -3.479 -3.846 24.344 1 96.88 309 PRO B CA 1
ATOM 5459 C C . PRO B 1 309 ? -4.496 -2.939 23.641 1 96.88 309 PRO B C 1
ATOM 5461 O O . PRO B 1 309 ? -5.648 -3.334 23.453 1 96.88 309 PRO B O 1
ATOM 5464 N N . GLU B 1 310 ? -4.086 -1.771 23.266 1 94.56 310 GLU B N 1
ATOM 5465 C CA . GLU B 1 310 ? -5.004 -0.845 22.609 1 94.56 310 GLU B CA 1
ATOM 5466 C C . GLU B 1 310 ? -5.148 -1.172 21.125 1 94.56 310 GLU B C 1
ATOM 5468 O O . GLU B 1 310 ? -6.07 -0.688 20.469 1 94.56 310 GLU B O 1
ATOM 5473 N N . ALA B 1 311 ? -4.223 -1.949 20.609 1 96.56 311 ALA B N 1
ATOM 5474 C CA . ALA B 1 311 ? -4.297 -2.367 19.219 1 96.56 311 ALA B CA 1
ATOM 5475 C C . ALA B 1 311 ? -5.094 -3.662 19.078 1 96.56 311 ALA B C 1
ATOM 5477 O O . ALA B 1 311 ? -5.215 -4.43 20.031 1 96.56 311 ALA B O 1
ATOM 5478 N N . LYS B 1 312 ? -5.742 -3.809 17.969 1 98.38 312 LYS B N 1
ATOM 5479 C CA . LYS B 1 312 ? -6.359 -5.078 17.594 1 98.38 312 LYS B CA 1
ATOM 5480 C C . LYS B 1 312 ? -5.543 -5.789 16.516 1 98.38 312 LYS B C 1
ATOM 5482 O O . LYS B 1 312 ? -5.188 -5.191 15.5 1 98.38 312 LYS B O 1
ATOM 5487 N N . ILE B 1 313 ? -5.168 -7 16.781 1 98.69 313 ILE B N 1
ATOM 5488 C CA . ILE B 1 313 ? -4.469 -7.832 15.797 1 98.69 313 ILE B CA 1
ATOM 5489 C C . ILE B 1 313 ? -5.352 -9.016 15.406 1 98.69 313 ILE B C 1
ATOM 5491 O O . ILE B 1 313 ? -5.609 -9.906 16.219 1 98.69 313 ILE B O 1
ATOM 5495 N N . ASP B 1 314 ? -5.777 -8.977 14.172 1 98.75 314 ASP B N 1
ATOM 5496 C CA . ASP B 1 314 ? -6.645 -10.023 13.648 1 98.75 314 ASP B CA 1
ATOM 5497 C C . ASP B 1 314 ? -5.895 -10.914 12.664 1 98.75 314 ASP B C 1
ATOM 5499 O O . ASP B 1 314 ? -5.23 -10.422 11.75 1 98.75 314 ASP B O 1
ATOM 5503 N N . VAL B 1 315 ? -5.961 -12.211 12.906 1 98.69 315 VAL B N 1
ATOM 5504 C CA . VAL B 1 315 ? -5.426 -13.219 12 1 98.69 315 VAL B CA 1
ATOM 5505 C C . VAL B 1 315 ? -6.574 -14 11.359 1 98.69 315 VAL B C 1
ATOM 5507 O O . VAL B 1 315 ? -7.223 -14.812 12.016 1 98.69 315 VAL B O 1
ATOM 5510 N N . ALA B 1 316 ? -6.844 -13.742 10.062 1 98.5 316 ALA B N 1
ATOM 5511 C CA . ALA B 1 316 ? -7.914 -14.422 9.344 1 98.5 316 ALA B CA 1
ATOM 5512 C C . ALA B 1 316 ? -7.352 -15.445 8.359 1 98.5 316 ALA B C 1
ATOM 5514 O O . ALA B 1 316 ? -6.578 -15.102 7.465 1 98.5 316 ALA B O 1
ATOM 5515 N N . ILE B 1 317 ? -7.719 -16.719 8.508 1 98 317 ILE B N 1
ATOM 5516 C CA . ILE B 1 317 ? -7.254 -17.797 7.645 1 98 317 ILE B CA 1
ATOM 5517 C C . ILE B 1 317 ? -8.383 -18.25 6.723 1 98 317 ILE B C 1
ATOM 5519 O O . ILE B 1 317 ? -9.523 -18.422 7.164 1 98 317 ILE B O 1
ATOM 5523 N N . SER B 1 318 ? -8.148 -18.406 5.48 1 95.62 318 SER B N 1
ATOM 5524 C CA . SER B 1 318 ? -9.117 -18.938 4.527 1 95.62 318 SER B CA 1
ATOM 5525 C C . SER B 1 318 ? -8.508 -20.031 3.666 1 95.62 318 SER B C 1
ATOM 5527 O O . SER B 1 318 ? -7.344 -19.938 3.268 1 95.62 318 SER B O 1
ATOM 5529 N N . GLN B 1 319 ? -9.266 -21.078 3.443 1 92.31 319 GLN B N 1
ATOM 5530 C CA . GLN B 1 319 ? -8.828 -22.188 2.59 1 92.31 319 GLN B CA 1
ATOM 5531 C C . GLN B 1 319 ? -8.805 -21.766 1.122 1 92.31 319 GLN B C 1
ATOM 5533 O O . GLN B 1 319 ? -9.719 -21.078 0.654 1 92.31 319 GLN B O 1
ATOM 5538 N N . GLN B 1 320 ? -7.777 -22.156 0.442 1 86.44 320 GLN B N 1
ATOM 5539 C CA . GLN B 1 320 ? -7.738 -21.906 -0.996 1 86.44 320 GLN B CA 1
ATOM 5540 C C . GLN B 1 320 ? -7.945 -23.203 -1.777 1 86.44 320 GLN B C 1
ATOM 5542 O O . GLN B 1 320 ? -8.891 -23.312 -2.564 1 86.44 320 GLN B O 1
ATOM 5547 N N . TYR B 1 321 ? -7.094 -24.25 -1.611 1 86.56 321 TYR B N 1
ATOM 5548 C CA . TYR B 1 321 ? -7.258 -25.562 -2.229 1 86.56 321 TYR B CA 1
ATOM 5549 C C . TYR B 1 321 ? -6.512 -26.641 -1.442 1 86.56 321 TYR B C 1
ATOM 5551 O O . TYR B 1 321 ? -5.734 -26.328 -0.54 1 86.56 321 TYR B O 1
ATOM 5559 N N . ARG B 1 322 ? -6.801 -27.891 -1.725 1 93.44 322 ARG B N 1
ATOM 5560 C CA . ARG B 1 322 ? -6.164 -29.016 -1.062 1 93.44 322 ARG B CA 1
ATOM 5561 C C . ARG B 1 322 ? -5.371 -29.859 -2.057 1 93.44 322 ARG B C 1
ATOM 5563 O O . ARG B 1 322 ? -5.562 -29.734 -3.268 1 93.44 322 ARG B O 1
ATOM 5570 N N . ASN B 1 323 ? -4.41 -30.594 -1.515 1 96.25 323 ASN B N 1
ATOM 5571 C CA . ASN B 1 323 ? -3.582 -31.484 -2.314 1 96.25 323 ASN B CA 1
ATOM 5572 C C . ASN B 1 323 ? -4.43 -32.375 -3.211 1 96.25 323 ASN B C 1
ATOM 5574 O O . ASN B 1 323 ? -5.324 -33.094 -2.729 1 96.25 323 ASN B O 1
ATOM 5578 N N . MET B 1 324 ? -4.121 -32.406 -4.465 1 96.19 324 MET B N 1
ATOM 5579 C CA . MET B 1 324 ? -4.926 -33.156 -5.418 1 96.19 324 MET B CA 1
ATOM 5580 C C . MET B 1 324 ? -4.863 -34.656 -5.113 1 96.19 324 MET B C 1
ATOM 5582 O O . MET B 1 324 ? -5.746 -35.406 -5.516 1 96.19 324 MET B O 1
ATOM 5586 N N . ALA B 1 325 ? -3.811 -35.094 -4.438 1 96.25 325 ALA B N 1
ATOM 5587 C CA . ALA B 1 325 ? -3.672 -36.531 -4.086 1 96.25 325 ALA B CA 1
ATOM 5588 C C . ALA B 1 325 ? -4.906 -37.031 -3.346 1 96.25 325 ALA B C 1
ATOM 5590 O O . ALA B 1 325 ? -5.32 -38.156 -3.523 1 96.25 325 ALA B O 1
ATOM 5591 N N . ASP B 1 326 ? -5.453 -36.188 -2.543 1 94.56 326 ASP B N 1
ATOM 5592 C CA . ASP B 1 326 ? -6.621 -36.594 -1.762 1 94.56 326 ASP B CA 1
ATOM 5593 C C . ASP B 1 326 ? -7.824 -36.844 -2.666 1 94.56 326 ASP B C 1
ATOM 5595 O O . ASP B 1 326 ? -8.57 -37.812 -2.455 1 94.56 326 ASP B O 1
ATOM 5599 N N . GLY B 1 327 ? -7.988 -35.969 -3.635 1 94.94 327 GLY B N 1
ATOM 5600 C CA . GLY B 1 327 ? -9.094 -36.156 -4.566 1 94.94 327 GLY B CA 1
ATOM 5601 C C . GLY B 1 327 ? -8.859 -37.281 -5.543 1 94.94 327 GLY B C 1
ATOM 5602 O O . GLY B 1 327 ? -9.797 -37.969 -5.934 1 94.94 327 GLY B O 1
ATOM 5603 N N . LEU B 1 328 ? -7.594 -37.5 -5.883 1 96.94 328 LEU B N 1
ATOM 5604 C CA . LEU B 1 328 ? -7.25 -38.562 -6.836 1 96.94 328 LEU B CA 1
ATOM 5605 C C . LEU B 1 328 ? -7.539 -39.938 -6.246 1 96.94 328 LEU B C 1
ATOM 5607 O O . LEU B 1 328 ? -7.762 -40.906 -6.988 1 96.94 328 LEU B O 1
ATOM 5611 N N . LYS B 1 329 ? -7.602 -40.062 -4.977 1 95.94 329 LYS B N 1
ATOM 5612 C CA . LYS B 1 329 ? -7.926 -41.312 -4.309 1 95.94 329 LYS B CA 1
ATOM 5613 C C . LYS B 1 329 ? -9.352 -41.75 -4.629 1 95.94 329 LYS B C 1
ATOM 5615 O O . LYS B 1 329 ? -9.664 -42.938 -4.555 1 95.94 329 LYS B O 1
ATOM 5620 N N . THR B 1 330 ? -10.195 -40.812 -4.949 1 96.69 330 THR B N 1
ATOM 5621 C CA . THR B 1 330 ? -11.586 -41.156 -5.223 1 96.69 330 THR B CA 1
ATOM 5622 C C . THR B 1 330 ? -11.734 -41.781 -6.602 1 96.69 330 THR B C 1
ATOM 5624 O O . THR B 1 330 ? -12.773 -42.375 -6.906 1 96.69 330 THR B O 1
ATOM 5627 N N . GLU B 1 331 ? -10.742 -41.594 -7.426 1 97.38 331 GLU B N 1
ATOM 5628 C CA . GLU B 1 331 ? -10.688 -42.219 -8.742 1 97.38 331 GLU B CA 1
ATOM 5629 C C . GLU B 1 331 ? -9.273 -42.719 -9.07 1 97.38 331 GLU B C 1
ATOM 5631 O O . GLU B 1 331 ? -8.609 -42.125 -9.93 1 97.38 331 GLU B O 1
ATOM 5636 N N . PRO B 1 332 ? -8.852 -43.75 -8.516 1 96.81 332 PRO B N 1
ATOM 5637 C CA . PRO B 1 332 ? -7.469 -44.188 -8.648 1 96.81 332 PRO B CA 1
ATOM 5638 C C . PRO B 1 332 ? -7.121 -44.625 -10.078 1 96.81 332 PRO B C 1
ATOM 5640 O O . PRO B 1 332 ? -5.941 -44.656 -10.445 1 96.81 332 PRO B O 1
ATOM 5643 N N . ARG B 1 333 ? -8.094 -44.875 -10.852 1 97.31 333 ARG B N 1
ATOM 5644 C CA . ARG B 1 333 ? -7.828 -45.25 -12.234 1 97.31 333 ARG B CA 1
ATOM 5645 C C . ARG B 1 333 ? -7.164 -44.125 -13 1 97.31 333 ARG B C 1
ATOM 5647 O O . ARG B 1 333 ? -6.477 -44.344 -14 1 97.31 333 ARG B O 1
ATOM 5654 N N . ALA B 1 334 ? -7.422 -42.938 -12.555 1 98.12 334 ALA B N 1
ATOM 5655 C CA . ALA B 1 334 ? -6.91 -41.781 -13.281 1 98.12 334 ALA B CA 1
ATOM 5656 C C . ALA B 1 334 ? -5.395 -41.844 -13.445 1 98.12 334 ALA B C 1
ATOM 5658 O O . ALA B 1 334 ? -4.879 -41.75 -14.562 1 98.12 334 ALA B O 1
ATOM 5659 N N . VAL B 1 335 ? -4.715 -42.094 -12.406 1 98.38 335 VAL B N 1
ATOM 5660 C CA . VAL B 1 335 ? -3.258 -42.156 -12.453 1 98.38 335 VAL B CA 1
ATOM 5661 C C . VAL B 1 335 ? -2.826 -43.5 -13.055 1 98.38 335 VAL B C 1
ATOM 5663 O O . VAL B 1 335 ? -1.903 -43.562 -13.867 1 98.38 335 VAL B O 1
ATOM 5666 N N . ALA B 1 336 ? -3.502 -44.562 -12.734 1 98.19 336 ALA B N 1
ATOM 5667 C CA . ALA B 1 336 ? -3.15 -45.875 -13.219 1 98.19 336 ALA B CA 1
ATOM 5668 C C . ALA B 1 336 ? -3.225 -45.938 -14.742 1 98.19 336 ALA B C 1
ATOM 5670 O O . ALA B 1 336 ? -2.352 -46.531 -15.391 1 98.19 336 ALA B O 1
ATOM 5671 N N . LYS B 1 337 ? -4.273 -45.375 -15.305 1 98.56 337 LYS B N 1
ATOM 5672 C CA . LYS B 1 337 ? -4.449 -45.406 -16.75 1 98.56 337 LYS B CA 1
ATOM 5673 C C . LYS B 1 337 ? -3.402 -44.531 -17.438 1 98.56 337 LYS B C 1
ATOM 5675 O O . LYS B 1 337 ? -2.971 -44.844 -18.562 1 98.56 337 LYS B O 1
ATOM 5680 N N . ALA B 1 338 ? -3.025 -43.438 -16.797 1 98.56 338 ALA B N 1
ATOM 5681 C CA . ALA B 1 338 ? -1.946 -42.625 -17.344 1 98.56 338 ALA B CA 1
ATOM 5682 C C . ALA B 1 338 ? -0.632 -43.406 -17.375 1 98.56 338 ALA B C 1
ATOM 5684 O O . ALA B 1 338 ? 0.113 -43.344 -18.344 1 98.56 338 ALA B O 1
ATOM 5685 N N . VAL B 1 339 ? -0.361 -44.125 -16.297 1 98.44 339 VAL B N 1
ATOM 5686 C CA . VAL B 1 339 ? 0.825 -44.969 -16.219 1 98.44 339 VAL B CA 1
ATOM 5687 C C . VAL B 1 339 ? 0.79 -46 -17.344 1 98.44 339 VAL B C 1
ATOM 5689 O O . VAL B 1 339 ? 1.77 -46.188 -18.062 1 98.44 339 VAL B O 1
ATOM 5692 N N . GLU B 1 340 ? -0.306 -46.656 -17.5 1 98.31 340 GLU B N 1
ATOM 5693 C CA . GLU B 1 340 ? -0.492 -47.656 -18.531 1 98.31 340 GLU B CA 1
ATOM 5694 C C . GLU B 1 340 ? -0.25 -47.062 -19.922 1 98.31 340 GLU B C 1
ATOM 5696 O O . GLU B 1 340 ? 0.432 -47.688 -20.75 1 98.31 340 GLU B O 1
ATOM 5701 N N . ALA B 1 341 ? -0.812 -45.906 -20.156 1 98.5 341 ALA B N 1
ATOM 5702 C CA . ALA B 1 341 ? -0.686 -45.25 -21.453 1 98.5 341 ALA B CA 1
ATOM 5703 C C . ALA B 1 341 ? 0.771 -44.906 -21.75 1 98.5 341 ALA B C 1
ATOM 5705 O O . ALA B 1 341 ? 1.239 -45.094 -22.875 1 98.5 341 ALA B O 1
ATOM 5706 N N . MET B 1 342 ? 1.493 -44.406 -20.766 1 98.31 342 MET B N 1
ATOM 5707 C CA . MET B 1 342 ? 2.896 -44.062 -20.969 1 98.31 342 MET B CA 1
ATOM 5708 C C . MET B 1 342 ? 3.738 -45.312 -21.219 1 98.31 342 MET B C 1
ATOM 5710 O O . MET B 1 342 ? 4.586 -45.312 -22.125 1 98.31 342 MET B O 1
ATOM 5714 N N . GLN B 1 343 ? 3.463 -46.312 -20.547 1 98.19 343 GLN B N 1
ATOM 5715 C CA . GLN B 1 343 ? 4.18 -47.562 -20.766 1 98.19 343 GLN B CA 1
ATOM 5716 C C . GLN B 1 343 ? 3.91 -48.125 -22.156 1 98.19 343 GLN B C 1
ATOM 5718 O O . GLN B 1 343 ? 4.805 -48.688 -22.797 1 98.19 343 GLN B O 1
ATOM 5723 N N . ALA B 1 344 ? 2.752 -47.969 -22.625 1 98 344 ALA B N 1
ATOM 5724 C CA . ALA B 1 344 ? 2.352 -48.469 -23.938 1 98 344 ALA B CA 1
ATOM 5725 C C . ALA B 1 344 ? 3.143 -47.781 -25.062 1 98 344 ALA B C 1
ATOM 5727 O O . ALA B 1 344 ? 3.277 -48.344 -26.156 1 98 344 ALA B O 1
ATOM 5728 N N . VAL B 1 345 ? 3.631 -46.625 -24.766 1 97.56 345 VAL B N 1
ATOM 5729 C CA . VAL B 1 345 ? 4.402 -45.938 -25.797 1 97.56 345 VAL B CA 1
ATOM 5730 C C . VAL B 1 345 ? 5.891 -46.031 -25.484 1 97.56 345 VAL B C 1
ATOM 5732 O O . VAL B 1 345 ? 6.699 -45.281 -26.031 1 97.56 345 VAL B O 1
ATOM 5735 N N . GLY B 1 346 ? 6.207 -46.812 -24.547 1 96.88 346 GLY B N 1
ATOM 5736 C CA . GLY B 1 346 ? 7.602 -47.125 -24.266 1 96.88 346 GLY B CA 1
ATOM 5737 C C . GLY B 1 346 ? 8.242 -46.188 -23.266 1 96.88 346 GLY B C 1
ATOM 5738 O O . GLY B 1 346 ? 9.469 -46.031 -23.25 1 96.88 346 GLY B O 1
ATOM 5739 N N . ILE B 1 347 ? 7.477 -45.5 -22.5 1 96.12 347 ILE B N 1
ATOM 5740 C CA . ILE B 1 347 ? 7.984 -44.562 -21.5 1 96.12 347 ILE B CA 1
ATOM 5741 C C . ILE B 1 347 ? 7.812 -45.156 -20.109 1 96.12 347 ILE B C 1
ATOM 5743 O O . ILE B 1 347 ? 6.773 -45.75 -19.812 1 96.12 347 ILE B O 1
ATOM 5747 N N . ASP B 1 348 ? 8.836 -45.062 -19.344 1 95.12 348 ASP B N 1
ATOM 5748 C CA . ASP B 1 348 ? 8.703 -45.281 -17.906 1 95.12 348 ASP B CA 1
ATOM 5749 C C . ASP B 1 348 ? 8.25 -44.031 -17.172 1 95.12 348 ASP B C 1
ATOM 5751 O O . ASP B 1 348 ? 9.016 -43.062 -17.047 1 95.12 348 ASP B O 1
ATOM 5755 N N . PRO B 1 349 ? 6.98 -44.062 -16.719 1 96.56 349 PRO B N 1
ATOM 5756 C CA . PRO B 1 349 ? 6.445 -42.844 -16.125 1 96.56 349 PRO B CA 1
ATOM 5757 C C . PRO B 1 349 ? 7.156 -42.438 -14.836 1 96.56 349 PRO B C 1
ATOM 5759 O O . PRO B 1 349 ? 7.633 -43.312 -14.109 1 96.56 349 PRO B O 1
ATOM 5762 N N . LEU B 1 350 ? 7.254 -41.219 -14.562 1 95.56 350 LEU B N 1
ATOM 5763 C CA . LEU B 1 350 ? 7.766 -40.656 -13.312 1 95.56 350 LEU B CA 1
ATOM 5764 C C . LEU B 1 350 ? 6.684 -39.875 -12.586 1 95.56 350 LEU B C 1
ATOM 5766 O O . LEU B 1 350 ? 6.152 -38.875 -13.125 1 95.56 350 LEU B O 1
ATOM 5770 N N . LEU B 1 351 ? 6.332 -40.344 -11.406 1 95.75 351 LEU B N 1
ATOM 5771 C CA . LEU B 1 351 ? 5.426 -39.562 -10.57 1 95.75 351 LEU B CA 1
ATOM 5772 C C . LEU B 1 351 ? 6.152 -38.375 -9.945 1 95.75 351 LEU B C 1
ATOM 5774 O O . LEU B 1 351 ? 7.305 -38.5 -9.523 1 95.75 351 LEU B O 1
ATOM 5778 N N . SER B 1 352 ? 5.52 -37.281 -9.961 1 94.44 352 SER B N 1
ATOM 5779 C CA . SER B 1 352 ? 6.18 -36.062 -9.492 1 94.44 352 SER B CA 1
ATOM 5780 C C . SER B 1 352 ? 5.223 -35.188 -8.68 1 94.44 352 SER B C 1
ATOM 5782 O O . SER B 1 352 ? 4.016 -35.438 -8.656 1 94.44 352 SER B O 1
ATOM 5784 N N . ILE B 1 353 ? 5.836 -34.219 -7.934 1 94.62 353 ILE B N 1
ATOM 5785 C CA . ILE B 1 353 ? 5.09 -33.312 -7.078 1 94.62 353 ILE B CA 1
ATOM 5786 C C . ILE B 1 353 ? 5.18 -31.891 -7.645 1 94.62 353 ILE B C 1
ATOM 5788 O O . ILE B 1 353 ? 6.133 -31.562 -8.352 1 94.62 353 ILE B O 1
ATOM 5792 N N . ILE B 1 354 ? 4.145 -31.094 -7.406 1 93 354 ILE B N 1
ATOM 5793 C CA . ILE B 1 354 ? 4.148 -29.688 -7.793 1 93 354 ILE B CA 1
ATOM 5794 C C . ILE B 1 354 ? 4.078 -28.812 -6.547 1 93 354 ILE B C 1
ATOM 5796 O O . ILE B 1 354 ? 3.141 -28.922 -5.754 1 93 354 ILE B O 1
ATOM 5800 N N . ARG B 1 355 ? 5.047 -27.953 -6.391 1 93.5 355 ARG B N 1
ATOM 5801 C CA . ARG B 1 355 ? 5.059 -26.984 -5.297 1 93.5 355 ARG B CA 1
ATOM 5802 C C . ARG B 1 355 ? 4.152 -25.797 -5.609 1 93.5 355 ARG B C 1
ATOM 5804 O O . ARG B 1 355 ? 4.609 -24.656 -5.637 1 93.5 355 ARG B O 1
ATOM 5811 N N . GLY B 1 356 ? 2.984 -26.031 -5.832 1 89.81 356 GLY B N 1
ATOM 5812 C CA . GLY B 1 356 ? 1.957 -25.047 -6.164 1 89.81 356 GLY B CA 1
ATOM 5813 C C . GLY B 1 356 ? 0.637 -25.688 -6.555 1 89.81 356 GLY B C 1
ATOM 5814 O O . GLY B 1 356 ? 0.406 -26.875 -6.289 1 89.81 356 GLY B O 1
ATOM 5815 N N . GLY B 1 357 ? -0.248 -24.859 -7.047 1 85.69 357 GLY B N 1
ATOM 5816 C CA . GLY B 1 357 ? -1.518 -25.344 -7.566 1 85.69 357 GLY B CA 1
ATOM 5817 C C . GLY B 1 357 ? -1.562 -25.391 -9.086 1 85.69 357 GLY B C 1
ATOM 5818 O O . GLY B 1 357 ? -0.689 -24.844 -9.75 1 85.69 357 GLY B O 1
ATOM 5819 N N . THR B 1 358 ? -2.428 -26.188 -9.586 1 87.12 358 THR B N 1
ATOM 5820 C CA . THR B 1 358 ? -2.723 -26.281 -11.016 1 87.12 358 THR B CA 1
ATOM 5821 C C . THR B 1 358 ? -4.227 -26.234 -11.258 1 87.12 358 THR B C 1
ATOM 5823 O O . THR B 1 358 ? -5.02 -26.328 -10.32 1 87.12 358 THR B O 1
ATOM 5826 N N . ASP B 1 359 ? -4.594 -26.016 -12.484 1 91.56 359 ASP B N 1
ATOM 5827 C CA . ASP B 1 359 ? -6.004 -26.219 -12.805 1 91.56 359 ASP B CA 1
ATOM 5828 C C . ASP B 1 359 ? -6.465 -27.609 -12.375 1 91.56 359 ASP B C 1
ATOM 5830 O O . ASP B 1 359 ? -7.602 -27.781 -11.938 1 91.56 359 ASP B O 1
ATOM 5834 N N . GLY B 1 360 ? -5.578 -28.578 -12.461 1 93.31 360 GLY B N 1
ATOM 5835 C CA . GLY B 1 360 ? -5.906 -29.938 -12.039 1 93.31 360 GLY B CA 1
ATOM 5836 C C . GLY B 1 360 ? -6.246 -30.031 -10.562 1 93.31 360 GLY B C 1
ATOM 5837 O O . GLY B 1 360 ? -7.18 -30.734 -10.18 1 93.31 360 GLY B O 1
ATOM 5838 N N . SER B 1 361 ? -5.488 -29.344 -9.781 1 92.31 361 SER B N 1
ATOM 5839 C CA . SER B 1 361 ? -5.781 -29.359 -8.352 1 92.31 361 SER B CA 1
ATOM 5840 C C . SER B 1 361 ? -7.113 -28.672 -8.055 1 92.31 361 SER B C 1
ATOM 5842 O O . SER B 1 361 ? -7.883 -29.141 -7.215 1 92.31 361 SER B O 1
ATOM 5844 N N . LEU B 1 362 ? -7.402 -27.656 -8.781 1 91.5 362 LEU B N 1
ATOM 5845 C CA . LEU B 1 362 ? -8.664 -26.953 -8.586 1 91.5 362 LEU B CA 1
ATOM 5846 C C . LEU B 1 362 ? -9.836 -27.797 -9.07 1 91.5 362 LEU B C 1
ATOM 5848 O O . LEU B 1 362 ? -10.883 -27.859 -8.414 1 91.5 362 LEU B O 1
ATOM 5852 N N . LEU B 1 363 ? -9.656 -28.406 -10.188 1 94.94 363 LEU B N 1
ATOM 5853 C CA . LEU B 1 363 ? -10.688 -29.312 -10.711 1 94.94 363 LEU B CA 1
ATOM 5854 C C . LEU B 1 363 ? -10.93 -30.469 -9.75 1 94.94 363 LEU B C 1
ATOM 5856 O O . LEU B 1 363 ? -12.078 -30.844 -9.516 1 94.94 363 LEU B O 1
ATOM 5860 N N . THR B 1 364 ? -9.852 -30.984 -9.258 1 94.75 364 THR B N 1
ATOM 5861 C CA . THR B 1 364 ? -9.969 -32.062 -8.289 1 94.75 364 THR B CA 1
ATOM 5862 C C . THR B 1 364 ? -10.781 -31.625 -7.078 1 94.75 364 THR B C 1
ATOM 5864 O O . THR B 1 364 ? -11.656 -32.375 -6.605 1 94.75 364 THR B O 1
ATOM 5867 N N . GLU B 1 365 ? -10.484 -30.469 -6.629 1 90.5 365 GLU B N 1
ATOM 5868 C CA . GLU B 1 365 ? -11.219 -29.906 -5.496 1 90.5 365 GLU B CA 1
ATOM 5869 C C . GLU B 1 365 ? -12.703 -29.75 -5.82 1 90.5 365 GLU B C 1
ATOM 5871 O O . GLU B 1 365 ? -13.555 -29.891 -4.934 1 90.5 365 GLU B O 1
ATOM 5876 N N . GLN B 1 366 ? -13 -29.531 -7.012 1 91.75 366 GLN B N 1
ATOM 5877 C CA . GLN B 1 366 ? -14.375 -29.328 -7.453 1 91.75 366 GLN B CA 1
ATOM 5878 C C . GLN B 1 366 ? -15.062 -30.641 -7.785 1 91.75 366 GLN B C 1
ATOM 5880 O O . GLN B 1 366 ? -16.219 -30.672 -8.188 1 91.75 366 GLN B O 1
ATOM 5885 N N . GLY B 1 367 ? -14.32 -31.734 -7.707 1 93.38 367 GLY B N 1
ATOM 5886 C CA . GLY B 1 367 ? -14.969 -33.031 -7.848 1 93.38 367 GLY B CA 1
ATOM 5887 C C . GLY B 1 367 ? -14.547 -33.781 -9.102 1 93.38 367 GLY B C 1
ATOM 5888 O O . GLY B 1 367 ? -15.102 -34.844 -9.414 1 93.38 367 GLY B O 1
ATOM 5889 N N . LEU B 1 368 ? -13.609 -33.219 -9.812 1 96.5 368 LEU B N 1
ATOM 5890 C CA . LEU B 1 368 ? -13.062 -33.906 -10.984 1 96.5 368 LEU B CA 1
ATOM 5891 C C . LEU B 1 368 ? -11.594 -34.25 -10.766 1 96.5 368 LEU B C 1
ATOM 5893 O O . LEU B 1 368 ? -10.703 -33.469 -11.117 1 96.5 368 LEU B O 1
ATOM 5897 N N . PRO B 1 369 ? -11.336 -35.438 -10.273 1 97.38 369 PRO B N 1
ATOM 5898 C CA . PRO B 1 369 ? -9.938 -35.844 -10.086 1 97.38 369 PRO B CA 1
ATOM 5899 C C . PRO B 1 369 ? -9.102 -35.688 -11.352 1 97.38 369 PRO B C 1
ATOM 5901 O O . PRO B 1 369 ? -9.414 -36.281 -12.375 1 97.38 369 PRO B O 1
ATOM 5904 N N . THR B 1 370 ? -8.031 -34.844 -11.234 1 97.56 370 THR B N 1
ATOM 5905 C CA . THR B 1 370 ? -7.34 -34.469 -12.453 1 97.56 370 THR B CA 1
ATOM 5906 C C . THR B 1 370 ? -5.832 -34.406 -12.227 1 97.56 370 THR B C 1
ATOM 5908 O O . THR B 1 370 ? -5.301 -33.344 -11.828 1 97.56 370 THR B O 1
ATOM 5911 N N . PRO B 1 371 ? -5.09 -35.469 -12.523 1 98.12 371 PRO B N 1
ATOM 5912 C CA . PRO B 1 371 ? -3.629 -35.375 -12.531 1 98.12 371 PRO B CA 1
ATOM 5913 C C . PRO B 1 371 ? -3.102 -34.531 -13.695 1 98.12 371 PRO B C 1
ATOM 5915 O O . PRO B 1 371 ? -3.873 -34.125 -14.57 1 98.12 371 PRO B O 1
ATOM 5918 N N . ASN B 1 372 ? -1.798 -34.219 -13.609 1 98 372 ASN B N 1
ATOM 5919 C CA . ASN B 1 372 ? -1.139 -33.438 -14.641 1 98 372 ASN B CA 1
ATOM 5920 C C . ASN B 1 372 ? -0.111 -34.25 -15.414 1 98 372 ASN B C 1
ATOM 5922 O O . ASN B 1 372 ? 0.628 -35.031 -14.828 1 98 372 ASN B O 1
ATOM 5926 N N . LEU B 1 373 ? -0.095 -34.062 -16.719 1 98.38 373 LEU B N 1
ATOM 5927 C CA . LEU B 1 373 ? 0.802 -34.844 -17.562 1 98.38 373 LEU B CA 1
ATOM 5928 C C . LEU B 1 373 ? 1.793 -33.938 -18.281 1 98.38 373 LEU B C 1
ATOM 5930 O O . LEU B 1 373 ? 1.483 -32.781 -18.562 1 98.38 373 LEU B O 1
ATOM 5934 N N . SER B 1 374 ? 2.914 -34.5 -18.609 1 97.25 374 SER B N 1
ATOM 5935 C CA . SER B 1 374 ? 3.963 -33.75 -19.312 1 97.25 374 SER B CA 1
ATOM 5936 C C . SER B 1 374 ? 3.557 -33.469 -20.766 1 97.25 374 SER B C 1
ATOM 5938 O O . SER B 1 374 ? 2.803 -34.219 -21.359 1 97.25 374 SER B O 1
ATOM 5940 N N . THR B 1 375 ? 4.125 -32.344 -21.297 1 97.19 375 THR B N 1
ATOM 5941 C CA . THR B 1 375 ? 3.736 -31.906 -22.641 1 97.19 375 THR B CA 1
ATOM 5942 C C . THR B 1 375 ? 4.969 -31.594 -23.484 1 97.19 375 THR B C 1
ATOM 5944 O O . THR B 1 375 ? 4.848 -31.297 -24.672 1 97.19 375 THR B O 1
ATOM 5947 N N . GLY B 1 376 ? 6.137 -31.562 -22.922 1 97.31 376 GLY B N 1
ATOM 5948 C CA . GLY B 1 376 ? 7.355 -31.281 -23.672 1 97.31 376 GLY B CA 1
ATOM 5949 C C . GLY B 1 376 ? 7.844 -29.859 -23.5 1 97.31 376 GLY B C 1
ATOM 5950 O O . GLY B 1 376 ? 8.828 -29.453 -24.141 1 97.31 376 GLY B O 1
ATOM 5951 N N . GLN B 1 377 ? 7.188 -29.078 -22.719 1 97.19 377 GLN B N 1
ATOM 5952 C CA . GLN B 1 377 ? 7.625 -27.719 -22.438 1 97.19 377 GLN B CA 1
ATOM 5953 C C . GLN B 1 377 ? 8.727 -27.688 -21.391 1 97.19 377 GLN B C 1
ATOM 5955 O O . GLN B 1 377 ? 8.797 -28.578 -20.531 1 97.19 377 GLN B O 1
ATOM 5960 N N . HIS B 1 378 ? 9.602 -26.656 -21.469 1 95.25 378 HIS B N 1
ATOM 5961 C CA . HIS B 1 378 ? 10.695 -26.484 -20.531 1 95.25 378 HIS B CA 1
ATOM 5962 C C . HIS B 1 378 ? 10.914 -25 -20.203 1 95.25 378 HIS B C 1
ATOM 5964 O O . HIS B 1 378 ? 10.672 -24.141 -21.031 1 95.25 378 HIS B O 1
ATOM 5970 N N . ASN B 1 379 ? 11.359 -24.719 -18.969 1 91.06 379 ASN B N 1
ATOM 5971 C CA . ASN B 1 379 ? 11.688 -23.391 -18.5 1 91.06 379 ASN B CA 1
ATOM 5972 C C . ASN B 1 379 ? 10.508 -22.422 -18.656 1 91.06 379 ASN B C 1
ATOM 5974 O O . ASN B 1 379 ? 10.641 -21.359 -19.25 1 91.06 379 ASN B O 1
ATOM 5978 N N . PRO B 1 380 ? 9.406 -22.812 -18.062 1 89.5 380 PRO B N 1
ATOM 5979 C CA . PRO B 1 380 ? 8.234 -21.953 -18.25 1 89.5 380 PRO B CA 1
ATOM 5980 C C . PRO B 1 380 ? 8.414 -20.562 -17.656 1 89.5 380 PRO B C 1
ATOM 5982 O O . PRO B 1 380 ? 9.297 -20.359 -16.812 1 89.5 380 PRO B O 1
ATOM 5985 N N . HIS B 1 381 ? 7.707 -19.531 -18.141 1 86.69 381 HIS B N 1
ATOM 5986 C CA . HIS B 1 381 ? 7.547 -18.203 -17.609 1 86.69 381 HIS B CA 1
ATOM 5987 C C . HIS B 1 381 ? 8.82 -17.375 -17.781 1 86.69 381 HIS B C 1
ATOM 5989 O O . HIS B 1 381 ? 9.094 -16.484 -16.969 1 86.69 381 HIS B O 1
ATOM 5995 N N . SER B 1 382 ? 9.719 -17.703 -18.797 1 86.5 382 SER B N 1
ATOM 5996 C CA . SER B 1 382 ? 10.969 -16.984 -18.984 1 86.5 382 SER B CA 1
ATOM 5997 C C . SER B 1 382 ? 11.289 -16.797 -20.469 1 86.5 382 SER B C 1
ATOM 5999 O O . SER B 1 382 ? 10.719 -17.484 -21.328 1 86.5 382 SER B O 1
ATOM 6001 N N . PRO B 1 383 ? 12.156 -15.844 -20.75 1 91.19 383 PRO B N 1
ATOM 6002 C CA . PRO B 1 383 ? 12.578 -15.711 -22.141 1 91.19 383 PRO B CA 1
ATOM 6003 C C . PRO B 1 383 ? 13.414 -16.891 -22.625 1 91.19 383 PRO B C 1
ATOM 6005 O O . PRO B 1 383 ? 13.742 -16.984 -23.812 1 91.19 383 PRO B O 1
ATOM 6008 N N . ARG B 1 384 ? 13.727 -17.859 -21.766 1 94.38 384 ARG B N 1
ATOM 6009 C CA . ARG B 1 384 ? 14.492 -19.047 -22.125 1 94.38 384 ARG B CA 1
ATOM 6010 C C . ARG B 1 384 ? 13.586 -20.281 -22.219 1 94.38 384 ARG B C 1
ATOM 6012 O O . ARG B 1 384 ? 14.07 -21.406 -22.234 1 94.38 384 ARG B O 1
ATOM 6019 N N . GLU B 1 385 ? 12.297 -20.016 -22.234 1 95.75 385 GLU B N 1
ATOM 6020 C CA . GLU B 1 385 ? 11.312 -21.078 -22.422 1 95.75 385 GLU B CA 1
ATOM 6021 C C . GLU B 1 385 ? 11.523 -21.797 -23.766 1 95.75 385 GLU B C 1
ATOM 6023 O O . GLU B 1 385 ? 11.82 -21.156 -24.766 1 95.75 385 GLU B O 1
ATOM 6028 N N . TRP B 1 386 ? 11.359 -23.109 -23.734 1 97.62 386 TRP B N 1
ATOM 6029 C CA . TRP B 1 386 ? 11.516 -23.891 -24.969 1 97.62 386 TRP B CA 1
ATOM 6030 C C . TRP B 1 386 ? 10.664 -25.156 -24.922 1 97.62 386 TRP B C 1
ATOM 6032 O O . TRP B 1 386 ? 10.062 -25.453 -23.891 1 97.62 386 TRP B O 1
ATOM 6042 N N . ALA B 1 387 ? 10.508 -25.797 -26.062 1 98.31 387 ALA B N 1
ATOM 6043 C CA . ALA B 1 387 ? 9.75 -27.031 -26.188 1 98.31 387 ALA B CA 1
ATOM 6044 C C . ALA B 1 387 ? 10.484 -28.031 -27.094 1 98.31 387 ALA B C 1
ATOM 6046 O O . ALA B 1 387 ? 11.219 -27.625 -28 1 98.31 387 ALA B O 1
ATOM 6047 N N . SER B 1 388 ? 10.344 -29.219 -26.766 1 98.31 388 SER B N 1
ATOM 6048 C CA . SER B 1 388 ? 10.844 -30.297 -27.625 1 98.31 388 SER B CA 1
ATOM 6049 C C . SER B 1 388 ? 9.727 -30.891 -28.469 1 98.31 388 SER B C 1
ATOM 6051 O O . SER B 1 388 ? 8.758 -31.438 -27.922 1 98.31 388 SER B O 1
ATOM 6053 N N . LEU B 1 389 ? 9.898 -30.828 -29.766 1 98.5 389 LEU B N 1
ATOM 6054 C CA . LEU B 1 389 ? 8.875 -31.391 -30.641 1 98.5 389 LEU B CA 1
ATOM 6055 C C . LEU B 1 389 ? 8.727 -32.875 -30.422 1 98.5 389 LEU B C 1
ATOM 6057 O O . LEU B 1 389 ? 7.609 -33.406 -30.453 1 98.5 389 LEU B O 1
ATOM 6061 N N . ASP B 1 390 ? 9.781 -33.562 -30.203 1 97.12 390 ASP B N 1
ATOM 6062 C CA . ASP B 1 390 ? 9.758 -35 -29.969 1 97.12 390 ASP B CA 1
ATOM 6063 C C . ASP B 1 390 ? 8.984 -35.344 -28.688 1 97.12 390 ASP B C 1
ATOM 6065 O O . ASP B 1 390 ? 8.195 -36.281 -28.672 1 97.12 390 ASP B O 1
ATOM 6069 N N . GLU B 1 391 ? 9.273 -34.625 -27.703 1 97.75 391 GLU B N 1
ATOM 6070 C CA . GLU B 1 391 ? 8.555 -34.844 -26.438 1 97.75 391 GLU B CA 1
ATOM 6071 C C . GLU B 1 391 ? 7.07 -34.531 -26.594 1 97.75 391 GLU B C 1
ATOM 6073 O O . GLU B 1 391 ? 6.223 -35.219 -26.016 1 97.75 391 GLU B O 1
ATOM 6078 N N . MET B 1 392 ? 6.746 -33.5 -27.328 1 98.62 392 MET B N 1
ATOM 6079 C CA . MET B 1 392 ? 5.352 -33.156 -27.594 1 98.62 392 MET B CA 1
ATOM 6080 C C . MET B 1 392 ? 4.652 -34.281 -28.359 1 98.62 392 MET B C 1
ATOM 6082 O O . MET B 1 392 ? 3.502 -34.625 -28.062 1 98.62 392 MET B O 1
ATOM 6086 N N . GLN B 1 393 ? 5.367 -34.812 -29.312 1 98.12 393 GLN B N 1
ATOM 6087 C CA . GLN B 1 393 ? 4.805 -35.938 -30.047 1 98.12 393 GLN B CA 1
ATOM 6088 C C . GLN B 1 393 ? 4.535 -37.094 -29.109 1 98.12 393 GLN B C 1
ATOM 6090 O O . GLN B 1 393 ? 3.5 -37.781 -29.219 1 98.12 393 GLN B O 1
ATOM 6095 N N . THR B 1 394 ? 5.473 -37.344 -28.297 1 97.81 394 THR B N 1
ATOM 6096 C CA . THR B 1 394 ? 5.285 -38.438 -27.312 1 97.81 394 THR B CA 1
ATOM 6097 C C . THR B 1 394 ? 4.035 -38.188 -26.484 1 97.81 394 THR B C 1
ATOM 6099 O O . THR B 1 394 ? 3.277 -39.094 -26.203 1 97.81 394 THR B O 1
ATOM 6102 N N . ALA B 1 395 ? 3.846 -36.969 -26.047 1 98.56 395 ALA B N 1
ATOM 6103 C CA . ALA B 1 395 ? 2.662 -36.625 -25.266 1 98.56 395 ALA B CA 1
ATOM 6104 C C . ALA B 1 395 ? 1.385 -36.906 -26.047 1 98.56 395 ALA B C 1
ATOM 6106 O O . ALA B 1 395 ? 0.406 -37.406 -25.484 1 98.56 395 ALA B O 1
ATOM 6107 N N . ALA B 1 396 ? 1.383 -36.594 -27.328 1 98.62 396 ALA B N 1
ATOM 6108 C CA . ALA B 1 396 ? 0.227 -36.875 -28.172 1 98.62 396 ALA B CA 1
ATOM 6109 C C . ALA B 1 396 ? -0.021 -38.375 -28.25 1 98.62 396 ALA B C 1
ATOM 6111 O O . ALA B 1 396 ? -1.163 -38.844 -28.141 1 98.62 396 ALA B O 1
ATOM 6112 N N . ASP B 1 397 ? 1.048 -39.125 -28.391 1 98.56 397 ASP B N 1
ATOM 6113 C CA . ASP B 1 397 ? 0.932 -40.562 -28.438 1 98.56 397 ASP B CA 1
ATOM 6114 C C . ASP B 1 397 ? 0.358 -41.125 -27.125 1 98.56 397 ASP B C 1
ATOM 6116 O O . ASP B 1 397 ? -0.445 -42.062 -27.141 1 98.56 397 ASP B O 1
ATOM 6120 N N . VAL B 1 398 ? 0.772 -40.562 -26.062 1 98.75 398 VAL B N 1
ATOM 6121 C CA . VAL B 1 398 ? 0.284 -40.969 -24.75 1 98.75 398 VAL B CA 1
ATOM 6122 C C . VAL B 1 398 ? -1.22 -40.719 -24.656 1 98.75 398 VAL B C 1
ATOM 6124 O O . VAL B 1 398 ? -1.96 -41.562 -24.141 1 98.75 398 VAL B O 1
ATOM 6127 N N . LEU B 1 399 ? -1.709 -39.594 -25.125 1 98.75 399 LEU B N 1
ATOM 6128 C CA . LEU B 1 399 ? -3.135 -39.281 -25.062 1 98.75 399 LEU B CA 1
ATOM 6129 C C . LEU B 1 399 ? -3.939 -40.312 -25.859 1 98.75 399 LEU B C 1
ATOM 6131 O O . LEU B 1 399 ? -5.02 -40.75 -25.422 1 98.75 399 LEU B O 1
ATOM 6135 N N . ILE B 1 400 ? -3.414 -40.688 -27.016 1 98.56 400 ILE B N 1
ATOM 6136 C CA . ILE B 1 400 ? -4.098 -41.688 -27.844 1 98.56 400 ILE B CA 1
ATOM 6137 C C . ILE B 1 400 ? -4.195 -43 -27.078 1 98.56 400 ILE B C 1
ATOM 6139 O O . ILE B 1 400 ? -5.273 -43.625 -27 1 98.56 400 ILE B O 1
ATOM 6143 N N . LYS B 1 401 ? -3.055 -43.406 -26.469 1 98.62 401 LYS B N 1
ATOM 6144 C CA . LYS B 1 401 ? -3.049 -44.656 -25.703 1 98.62 401 LYS B CA 1
ATOM 6145 C C . LYS B 1 401 ? -3.92 -44.531 -24.453 1 98.62 401 LYS B C 1
ATOM 6147 O O . LYS B 1 401 ? -4.535 -45.5 -24.031 1 98.62 401 LYS B O 1
ATOM 6152 N N . LEU B 1 402 ? -3.988 -43.375 -23.891 1 98.69 402 LEU B N 1
ATOM 6153 C CA . LEU B 1 402 ? -4.832 -43.125 -22.734 1 98.69 402 LEU B CA 1
ATOM 6154 C C . LEU B 1 402 ? -6.305 -43.312 -23.078 1 98.69 402 LEU B C 1
ATOM 6156 O O . LEU B 1 402 ? -7.051 -43.906 -22.312 1 98.69 402 LEU B O 1
ATOM 6160 N N . ALA B 1 403 ? -6.695 -42.781 -24.219 1 98.5 403 ALA B N 1
ATOM 6161 C CA . ALA B 1 403 ? -8.055 -43 -24.688 1 98.5 403 ALA B CA 1
ATOM 6162 C C . ALA B 1 403 ? -8.344 -44.469 -24.875 1 98.5 403 ALA B C 1
ATOM 6164 O O . ALA B 1 403 ? -9.414 -44.969 -24.484 1 98.5 403 ALA B O 1
ATOM 6165 N N . GLU B 1 404 ? -7.379 -45.125 -25.391 1 98.19 404 GLU B N 1
ATOM 6166 C CA . GLU B 1 404 ? -7.52 -46.562 -25.594 1 98.19 404 GLU B CA 1
ATOM 6167 C C . GLU B 1 404 ? -7.629 -47.312 -24.266 1 98.19 404 GLU B C 1
ATOM 6169 O O . GLU B 1 404 ? -8.461 -48.188 -24.109 1 98.19 404 GLU B O 1
ATOM 6174 N N . ALA B 1 405 ? -6.805 -46.938 -23.391 1 98.12 405 ALA B N 1
ATOM 6175 C CA . ALA B 1 405 ? -6.797 -47.562 -22.078 1 98.12 405 ALA B CA 1
ATOM 6176 C C . ALA B 1 405 ? -8.148 -47.438 -21.391 1 98.12 405 ALA B C 1
ATOM 6178 O O . ALA B 1 405 ? -8.648 -48.375 -20.781 1 98.12 405 ALA B O 1
ATOM 6179 N N . TRP B 1 406 ? -8.75 -46.312 -21.469 1 98.19 406 TRP B N 1
ATOM 6180 C CA . TRP B 1 406 ? -10.016 -46.031 -20.797 1 98.19 406 TRP B CA 1
ATOM 6181 C C . TRP B 1 406 ? -11.172 -46.719 -21.516 1 98.19 406 TRP B C 1
ATOM 6183 O O . TRP B 1 406 ? -12.242 -46.906 -20.938 1 98.19 406 TRP B O 1
ATOM 6193 N N . SER B 1 407 ? -10.969 -47.094 -22.812 1 97.56 407 SER B N 1
ATOM 6194 C CA . SER B 1 407 ? -12.031 -47.688 -23.594 1 97.56 407 SER B CA 1
ATOM 6195 C C . SER B 1 407 ? -12.391 -49.062 -23.047 1 97.56 407 SER B C 1
ATOM 6197 O O . SER B 1 407 ? -13.453 -49.625 -23.359 1 97.56 407 SER B O 1
ATOM 6199 N N . THR B 1 408 ? -11.469 -49.594 -22.266 1 96.56 408 THR B N 1
ATOM 6200 C CA . THR B 1 408 ? -11.695 -50.938 -21.75 1 96.56 408 THR B CA 1
ATOM 6201 C C . THR B 1 408 ? -12.586 -50.906 -20.5 1 96.56 408 THR B C 1
ATOM 6203 O O . THR B 1 408 ? -13.086 -51.938 -20.047 1 96.56 408 THR B O 1
ATOM 6206 N N . GLU B 1 409 ? -12.781 -49.75 -19.984 1 96.06 409 GLU B N 1
ATOM 6207 C CA . GLU B 1 409 ? -13.617 -49.562 -18.797 1 96.06 409 GLU B CA 1
ATOM 6208 C C . GLU B 1 409 ? -15.094 -49.469 -19.172 1 96.06 409 GLU B C 1
ATOM 6210 O O . GLU B 1 409 ? -15.422 -49.156 -20.312 1 96.06 409 GLU B O 1
ATOM 6215 N N . ARG B 1 410 ? -15.922 -49.781 -18.109 1 93.44 410 ARG B N 1
ATOM 6216 C CA . ARG B 1 410 ? -17.359 -49.656 -18.281 1 93.44 410 ARG B CA 1
ATOM 6217 C C . ARG B 1 410 ? -17.969 -48.781 -17.203 1 93.44 410 ARG B C 1
ATOM 6219 O O . ARG B 1 410 ? -17.453 -48.719 -16.094 1 93.44 410 ARG B O 1
ATOM 6226 N N . VAL B 1 411 ? -19.094 -48.094 -17.562 1 88 411 VAL B N 1
ATOM 6227 C CA . VAL B 1 411 ? -19.828 -47.281 -16.609 1 88 411 VAL B CA 1
ATOM 6228 C C . VAL B 1 411 ? -20.844 -48.125 -15.867 1 88 411 VAL B C 1
ATOM 6230 O O . VAL B 1 411 ? -21.5 -49 -16.469 1 88 411 VAL B O 1
#

Organism: NCBI:txid2527985

Sequence (822 aa):
MTTLLDRFLRYVRIDTQADETSDTSPSTSKQLTLSRLLAEECEAIGLADVSCDKFGNVMATIPATVDHDAPVIVWVAHVDTSPEFTAENVKPIVHENYSGGDIVLPGDSTQVIRVDDNPVLRELIGSTIITTDGTTLLGADDKAGVAVIMTAAAWLICDNTLPRGPVRVCFTCDEEIGRGTENLDLKKLGGVCGYTLDGEGRGMIDNETFSADQAVITVTGVNTHPSKGKGVMVNAIRILSRYIAAMPTDWLSPETTDDRNGFLHPYVFEGGVAQSTARIILRDFDTAKLAEYAELLEEIAEPLREEFPEAKIDVAISQQYRNMADGLKTEPRAVAKAVEAMQAVGIDPLLSIIRGGTDGSLLTEQGLPTPNLSTGQHNPHSPREWASLDEMQTAADVLIKLAEAWSTERVMTTLLDRFLRYVRIDTQADETSDTSPSTSKQLTLSRLLAEECEAIGLADVSCDKFGNVMATIPATVDHDAPVIVWVAHVDTSPEFTAENVKPIVHENYSGGDIVLPGDSTQVIRVDDNPVLRELIGSTIITTDGTTLLGADDKAGVAVIMTAAAWLICDNTLPRGPVRVCFTCDEEIGRGTENLDLKKLGGVCGYTLDGEGRGMIDNETFSADQAVITVTGVNTHPSKGKGVMVNAIRILSRYIAAMPTDWLSPETTDDRNGFLHPYVFEGGVAQSTARIILRDFDTAKLAEYAELLEEIAEPLREEFPEAKIDVAISQQYRNMADGLKTEPRAVAKAVEAMQAVGIDPLLSIIRGGTDGSLLTEQGLPTPNLSTGQHNPHSPREWASLDEMQTAADVLIKLAEAWSTERV